Protein AF-A0A969TF65-F1 (afdb_monomer)

Sequence (866 aa):
MRIWLYRGQVLVYLSVLMLLLAHCGSFASAPATPTPDMQVTFVTPTPAAEQPTTGPTSTIPVLQPAHTPTPSAADEAPAPPERLQPTGDIVVDSNLRSQPDIETETVIGQVCNGNRVVLLAQKDDWYYVELIDQPASCSDTMLNVGQQGWLASSVLSIPFATAPLARVNPAAGTFPGYITHGGNMRTAPKIAPETVINQVCPGDQMNMLEVQQVDDTLWHRVQVTALAADCVANRVTSGTEGWVSDFLVAPAIALVEPMPDAEARPSETPAPQIATGTAPIVPVDPNDSAFGLNTHLISRYPDKDSLDIPVDMVAQTSTRWVREDLQWQRIEKRPGEYDWTFPDRTIDLLVQEDINIVVVLTPSVGWATPYPDDGSNKISFYPPDPERFATFATQAVLRYKDRVHHWEIWNEPENPLFWQPEPDAAAYTELLKTTYQAIKAADPDARVLLAGMVPFGLGFLREVAEHGGWDSFDILSLHPFVDPFAPEESQIGSHGVGEVKVLTNQYGDKPIWVTEYGWSSGPGNRNLGIPAGIENQARYLVRAAVLMRMAGAERVFWYSIKDTEQFEGQPFNTYGLIDFGAGMRDYSQPKPAYQAFTTMNEQLRGTTVIGLQEVGERQIAYDFFDTAATWKEVNPANGSLTLSSAHTYSGDRSAALSYYFPSTQGGYTGFLPWSAVTLPGNPSRIGMWVYGDGSGHVLMLQMVDAEGEKLQFRLGVIQAGGWQFLSTPITGLVEPGNQISGPGSGNRQVDFPVSIIALILGDQSYGRNPQGTIYLDALTVIDGPETYLARFGKPGAGDLVVDVIWATQPARLSLPTVSSEALLVDWQGEEQTITVSDGQLVLDIGPSPVYVHHLPASAEATVTAL

Foldseek 3Di:
DDDDDDDDDDDDDDDDDDDPDDDDDDDDDDDDDDDDDDDDDDDDDDDDDDDDDDDDDDDDDDDDDDDDDDDDDDDDDDDDDDDDAFKWFFQAKAFFFADPDDDPVGGPWIDHGGFMWGFDDDDDQKTWIFGQDDDPVDPDTPDDHRDIGIDGVVRIGGPDDDDDDDDDDDDQDKFKKWWQAKDFFFADPDPDPVTGPWIAHGGFIWIFGDWDDDPPWIKTWIAGQGHDDDDDPGHDDHRDTGIDTPNTMDTDDDDDDDDDDDDDDDDDDDDDDDDPDDDDPDQQDLLAFLEAFAAQCLPFFDDLVVLVVSLVLRLLLSHQEYEYEPACLVACLDVPRGDCPRVVSNLVSCVVSNHAYAYEYDDDAQCFAPDPPGDRSDHDLEQGDLLSSLVVLLVVCLVDVVRYQHYEYFAALCDCVNYPPHRDLLSLLSSLQSNLVSNCVSPVRRFYEYHAHALPACVSVVSSVVSPSPVSGQAYEYAPEPAPFALQQCVCLFRGLVLVVLVCLVRNHHQYEHNEYFFAQAAEDPRSRDGNHLVVRLLRSLVNQLSNVQSPRSHYYYPHQEFADDDDLDTHNRRHQAYQPVHSPDRPGGGLSSLLSSVSSVQCRSWAFPHWDDEFDKDQLDFPPDDDFAWDKDPVVFWDWDWDQPDADDPRTWIKIKGFAQALVWDKMKIFTPDWRWGPDDFFKWWWWKAAQQQQWWKKWWKAAPQWWIFIDTQHTGHHGDIDIRMGTQQGAGDPVRRDDTRGPSRSHHHPRMTIGMIMIIDPNSNVSRIDIMTIGRGMGGHDFAKIWTWIHRPPPPQKIKIKIATQAWFKKWFQAPDQWKWKAWSSGDIDIFGDDPRIGIDTHYSGIIIIIGRGDDSPDHIYTD

Structure (mmCIF, N/CA/C/O backbone):
data_AF-A0A969TF65-F1
#
_entry.id   AF-A0A969TF65-F1
#
loop_
_atom_site.group_PDB
_atom_site.id
_atom_site.type_symbol
_atom_site.label_atom_id
_atom_site.label_alt_id
_atom_site.label_comp_id
_atom_site.label_asym_id
_atom_site.label_entity_id
_atom_site.label_seq_id
_atom_site.pdbx_PDB_ins_code
_atom_site.Cartn_x
_atom_site.Cartn_y
_atom_site.Cartn_z
_atom_site.occupancy
_atom_site.B_iso_or_equiv
_atom_site.auth_seq_id
_atom_site.auth_comp_id
_atom_site.auth_asym_id
_atom_site.auth_atom_id
_atom_site.pdbx_PDB_model_num
ATOM 1 N N . MET A 1 1 ? 53.247 0.693 -23.353 1.00 29.95 1 MET A N 1
ATOM 2 C CA . MET A 1 1 ? 54.667 1.057 -23.594 1.00 29.95 1 MET A CA 1
ATOM 3 C C . MET A 1 1 ? 54.882 2.476 -23.076 1.00 29.95 1 MET A C 1
ATOM 5 O O . MET A 1 1 ? 54.075 3.304 -23.448 1.00 29.95 1 MET A O 1
ATOM 9 N N . ARG A 1 2 ? 55.881 2.700 -22.198 1.00 24.53 2 ARG A N 1
ATOM 10 C CA . ARG A 1 2 ? 56.418 3.980 -21.640 1.00 24.53 2 ARG A CA 1
ATOM 11 C C . ARG A 1 2 ? 55.483 5.219 -21.606 1.00 24.53 2 ARG A C 1
ATOM 13 O O . ARG A 1 2 ? 55.146 5.754 -22.647 1.00 24.53 2 ARG A O 1
ATOM 20 N N . ILE A 1 3 ? 55.027 5.668 -20.430 1.00 24.39 3 ILE A N 1
ATOM 21 C CA . ILE A 1 3 ? 55.750 6.520 -19.441 1.00 24.39 3 ILE A CA 1
ATOM 22 C C . ILE A 1 3 ? 55.965 7.971 -19.913 1.00 24.39 3 ILE A C 1
ATOM 24 O O . ILE A 1 3 ? 56.754 8.199 -20.824 1.00 24.39 3 ILE A O 1
ATOM 28 N N . TRP A 1 4 ? 55.408 8.919 -19.149 1.00 24.89 4 TRP A N 1
ATOM 29 C CA . TRP A 1 4 ? 56.146 10.053 -18.561 1.00 24.89 4 TRP A CA 1
ATOM 30 C C . TRP A 1 4 ? 55.677 10.273 -17.109 1.00 24.89 4 TRP A C 1
ATOM 32 O O . TRP A 1 4 ? 54.677 9.689 -16.695 1.00 24.89 4 TRP A O 1
ATOM 42 N N . LEU A 1 5 ? 56.464 10.990 -16.301 1.00 27.38 5 LEU A N 1
ATOM 43 C CA . LEU A 1 5 ? 56.371 10.998 -14.832 1.00 27.38 5 LEU A CA 1
ATOM 44 C C . LEU A 1 5 ? 56.951 12.299 -14.240 1.00 27.38 5 LEU A C 1
ATOM 46 O O . LEU A 1 5 ? 57.773 12.927 -14.901 1.00 27.38 5 LEU A O 1
ATOM 50 N N . TYR A 1 6 ? 56.594 12.565 -12.971 1.00 25.30 6 TYR A N 1
ATOM 51 C CA . TYR A 1 6 ? 57.224 13.359 -11.878 1.00 25.30 6 TYR A CA 1
ATOM 52 C C . TYR A 1 6 ? 56.192 14.306 -11.220 1.00 25.30 6 TYR A C 1
ATOM 54 O O . TYR A 1 6 ? 55.693 15.204 -11.879 1.00 25.30 6 TYR A O 1
ATOM 62 N N . ARG A 1 7 ? 55.661 13.996 -10.018 1.00 27.14 7 ARG A N 1
ATOM 63 C CA . ARG A 1 7 ? 56.248 14.059 -8.642 1.00 27.14 7 ARG A CA 1
ATOM 64 C C . ARG A 1 7 ? 56.340 15.501 -8.108 1.00 27.14 7 ARG A C 1
ATOM 66 O O . ARG A 1 7 ? 56.847 16.352 -8.821 1.00 27.14 7 ARG A O 1
ATOM 73 N N . GLY A 1 8 ? 55.975 15.810 -6.858 1.00 23.39 8 GLY A N 1
ATOM 74 C CA . GLY A 1 8 ? 55.453 15.002 -5.730 1.00 23.39 8 GLY A CA 1
ATOM 75 C C . GLY A 1 8 ? 54.809 15.932 -4.673 1.00 23.39 8 GLY A C 1
ATOM 76 O O . GLY A 1 8 ? 54.543 17.078 -5.003 1.00 23.39 8 GLY A O 1
ATOM 77 N N . GLN A 1 9 ? 54.545 15.555 -3.416 1.00 23.52 9 GLN A N 1
ATOM 78 C CA . GLN A 1 9 ? 54.852 14.334 -2.651 1.00 23.52 9 GLN A CA 1
ATOM 79 C C . GLN A 1 9 ? 53.700 14.018 -1.669 1.00 23.52 9 GLN A C 1
ATOM 81 O O . GLN A 1 9 ? 53.052 14.936 -1.181 1.00 23.52 9 GLN A O 1
ATOM 86 N N . VAL A 1 10 ? 53.515 12.743 -1.304 1.00 22.27 10 VAL A N 1
ATOM 87 C CA . VAL A 1 10 ? 52.668 12.294 -0.178 1.00 22.27 10 VAL A CA 1
ATOM 88 C C . VAL A 1 10 ? 53.384 11.153 0.551 1.00 22.27 10 VAL A C 1
ATOM 90 O O . VAL A 1 10 ? 54.035 10.349 -0.116 1.00 22.27 10 VAL A O 1
ATOM 93 N N . LEU A 1 11 ? 53.270 11.128 1.887 1.00 23.50 11 LEU A N 1
ATOM 94 C CA . LEU A 1 11 ? 53.305 10.003 2.854 1.00 23.50 11 LEU A CA 1
ATOM 95 C C . LEU A 1 11 ? 53.660 10.620 4.228 1.00 23.50 11 LEU A C 1
ATOM 97 O O . LEU A 1 11 ? 54.756 11.143 4.399 1.00 23.50 11 LEU A O 1
ATOM 101 N N . VAL A 1 12 ? 52.696 10.828 5.132 1.00 24.70 12 VAL A N 1
ATOM 102 C CA . VAL A 1 12 ? 52.097 9.827 6.048 1.00 24.70 12 VAL A CA 1
ATOM 103 C C . VAL A 1 12 ? 53.088 9.330 7.103 1.00 24.70 12 VAL A C 1
ATOM 105 O O . VAL A 1 12 ? 54.089 8.700 6.777 1.00 24.70 12 VAL A O 1
ATOM 108 N N . TYR A 1 13 ? 52.724 9.520 8.373 1.00 21.14 13 TYR A N 1
ATOM 109 C CA . TYR A 1 13 ? 53.135 8.658 9.482 1.00 21.14 13 TYR A CA 1
ATOM 110 C C . TYR A 1 13 ? 51.934 8.374 10.392 1.00 21.14 13 TYR A C 1
ATOM 112 O O . TYR A 1 13 ? 50.943 9.101 10.371 1.00 21.14 13 TYR A O 1
ATOM 120 N N . LEU A 1 14 ? 52.010 7.272 11.135 1.00 23.02 14 LEU A N 1
ATOM 121 C CA . LEU A 1 14 ? 50.881 6.598 11.781 1.00 23.02 14 LEU A CA 1
ATOM 122 C C . LEU A 1 14 ? 51.160 6.387 13.282 1.00 23.02 14 LEU A C 1
ATOM 124 O O . LEU A 1 14 ? 52.318 6.287 13.679 1.00 23.02 14 LEU A O 1
ATOM 128 N N . SER A 1 15 ? 50.091 6.165 14.053 1.00 23.00 15 SER A N 1
ATOM 129 C CA . SER A 1 15 ? 50.066 5.587 15.414 1.00 23.00 15 SER A CA 1
ATOM 130 C C . SER A 1 15 ? 50.359 6.499 16.619 1.00 23.00 15 SER A C 1
ATOM 132 O O . SER A 1 15 ? 51.499 6.804 16.946 1.00 23.00 15 SER A O 1
ATOM 134 N N . VAL A 1 16 ? 49.275 6.816 17.339 1.00 22.73 16 VAL A N 1
ATOM 135 C CA . VAL A 1 16 ? 49.063 6.583 18.787 1.00 22.73 16 VAL A CA 1
ATOM 136 C C . VAL A 1 16 ? 50.282 6.638 19.726 1.00 22.73 16 VAL A C 1
ATOM 138 O O . VAL A 1 16 ? 51.120 5.739 19.726 1.00 22.73 16 VAL A O 1
ATOM 141 N N . LEU A 1 17 ? 50.228 7.553 20.705 1.00 21.22 17 LEU A N 1
ATOM 142 C CA . LEU A 1 17 ? 50.804 7.311 22.033 1.00 21.22 17 LEU A CA 1
ATOM 143 C C . LEU A 1 17 ? 49.983 7.994 23.146 1.00 21.22 17 LEU A C 1
ATOM 145 O O . LEU A 1 17 ? 50.039 9.210 23.317 1.00 21.22 17 LEU A O 1
ATOM 149 N N . MET A 1 18 ? 49.267 7.207 23.954 1.00 23.72 18 MET A N 1
ATOM 150 C CA . MET A 1 18 ? 48.915 7.626 25.316 1.00 23.72 18 MET A CA 1
ATOM 151 C C . MET A 1 18 ? 50.144 7.463 26.214 1.00 23.72 18 MET A C 1
ATOM 153 O O . MET A 1 18 ? 50.711 6.373 26.236 1.00 23.72 18 MET A O 1
ATOM 157 N N . LEU A 1 19 ? 50.488 8.489 27.003 1.00 25.45 19 LEU A N 1
ATOM 158 C CA . LEU A 1 19 ? 50.647 8.391 28.468 1.00 25.45 19 LEU A CA 1
ATOM 159 C C . LEU A 1 19 ? 51.201 9.692 29.073 1.00 25.45 19 LEU A C 1
ATOM 161 O O . LEU A 1 19 ? 52.396 9.975 29.011 1.00 25.45 19 LEU A O 1
ATOM 165 N N . LEU A 1 20 ? 50.331 10.430 29.764 1.00 25.34 20 LEU A N 1
ATOM 166 C CA . LEU A 1 20 ? 50.734 11.297 30.869 1.00 25.34 20 LEU A CA 1
ATOM 167 C C . LEU A 1 20 ? 50.585 10.506 32.171 1.00 25.34 20 LEU A C 1
ATOM 169 O O . LEU A 1 20 ? 49.464 10.276 32.609 1.00 25.34 20 LEU A O 1
ATOM 173 N N . LEU A 1 21 ? 51.703 10.115 32.784 1.00 26.02 21 LEU A N 1
ATOM 174 C CA . LEU A 1 21 ? 51.884 9.974 34.237 1.00 26.02 21 LEU A CA 1
ATOM 175 C C . LEU A 1 21 ? 53.364 9.678 34.519 1.00 26.02 21 LEU A C 1
ATOM 177 O O . LEU A 1 21 ? 54.018 8.989 33.740 1.00 26.02 21 LEU A O 1
ATOM 181 N N . ALA A 1 22 ? 53.916 10.224 35.606 1.00 29.34 22 ALA A N 1
ATOM 182 C CA . ALA A 1 22 ? 55.357 10.187 35.852 1.00 29.34 22 ALA A CA 1
ATOM 183 C C . ALA A 1 22 ? 55.708 10.002 37.336 1.00 29.34 22 ALA A C 1
ATOM 185 O O . ALA A 1 22 ? 55.146 10.678 38.193 1.00 29.34 22 ALA A O 1
ATOM 186 N N . HIS A 1 23 ? 56.742 9.185 37.584 1.00 29.69 23 HIS A N 1
ATOM 187 C CA . HIS A 1 23 ? 57.350 8.865 38.889 1.00 29.69 23 HIS A CA 1
ATOM 188 C C . HIS A 1 23 ? 56.455 8.029 39.839 1.00 29.69 23 HIS A C 1
ATOM 190 O O . HIS A 1 23 ? 55.236 8.082 39.772 1.00 29.69 23 HIS A O 1
ATOM 196 N N . CYS A 1 24 ? 56.997 7.191 40.735 1.00 26.53 24 CYS A N 1
ATOM 197 C CA . CYS A 1 24 ? 58.392 7.037 41.180 1.00 26.53 24 CYS A CA 1
ATOM 198 C C . CYS A 1 24 ? 58.702 5.573 41.585 1.00 26.53 24 CYS A C 1
ATOM 200 O O . CYS A 1 24 ? 57.793 4.899 42.061 1.00 26.53 24 CYS A O 1
ATOM 202 N N . GLY A 1 25 ? 59.959 5.092 41.495 1.00 26.47 25 GLY A N 1
ATOM 203 C CA . GLY A 1 25 ? 60.322 3.803 42.131 1.00 26.47 25 GLY A CA 1
ATOM 204 C C . GLY A 1 25 ? 61.560 3.012 41.653 1.00 26.47 25 GLY A C 1
ATOM 205 O O . GLY A 1 25 ? 61.406 1.939 41.092 1.00 26.47 25 GLY A O 1
ATOM 206 N N . SER A 1 26 ? 62.767 3.453 42.028 1.00 30.11 26 SER A N 1
ATOM 207 C CA . SER A 1 26 ? 63.846 2.586 42.571 1.00 30.11 26 SER A CA 1
ATOM 208 C C . SER A 1 26 ? 64.569 1.468 41.760 1.00 30.11 26 SER A C 1
ATOM 210 O O . SER A 1 26 ? 64.158 0.316 41.753 1.00 30.11 26 SER A O 1
ATOM 212 N N . PHE A 1 27 ? 65.827 1.793 41.401 1.00 28.83 27 PHE A N 1
ATOM 213 C CA . PHE A 1 27 ? 67.082 1.025 41.637 1.00 28.83 27 PHE A CA 1
ATOM 214 C C . PHE A 1 27 ? 67.565 -0.177 40.771 1.00 28.83 27 PHE A C 1
ATOM 216 O O . PHE A 1 27 ? 66.954 -1.234 40.734 1.00 28.83 27 PHE A O 1
ATOM 223 N N . ALA A 1 28 ? 68.836 -0.029 40.330 1.00 28.58 28 ALA A N 1
ATOM 224 C CA . ALA A 1 28 ? 69.880 -1.044 40.033 1.00 28.58 28 ALA A CA 1
ATOM 225 C C . ALA A 1 28 ? 69.698 -2.000 38.819 1.00 28.58 28 ALA A C 1
ATOM 227 O O . ALA A 1 28 ? 68.604 -2.463 38.543 1.00 28.58 28 ALA A O 1
ATOM 228 N N . SER A 1 29 ? 70.741 -2.388 38.060 1.00 26.88 29 SER A N 1
ATOM 229 C CA . SER A 1 29 ? 72.148 -1.920 37.960 1.00 26.88 29 SER A CA 1
ATOM 230 C C . SER A 1 29 ? 72.785 -2.334 36.609 1.00 26.88 29 SER A C 1
ATOM 232 O O . SER A 1 29 ? 72.356 -3.308 36.002 1.00 26.88 29 SER A O 1
ATOM 234 N N . ALA A 1 30 ? 73.812 -1.606 36.149 1.00 28.06 30 ALA A N 1
ATOM 235 C CA . ALA A 1 30 ? 74.540 -1.801 34.871 1.00 28.06 30 ALA A CA 1
ATOM 236 C C . ALA A 1 30 ? 75.718 -2.824 34.997 1.00 28.06 30 ALA A C 1
ATOM 238 O O . ALA A 1 30 ? 75.804 -3.442 36.061 1.00 28.06 30 ALA A O 1
ATOM 239 N N . PRO A 1 31 ? 76.695 -2.974 34.051 1.00 55.34 31 PRO A N 1
ATOM 240 C CA . PRO A 1 31 ? 76.831 -2.466 32.661 1.00 55.34 31 PRO A CA 1
ATOM 241 C C . PRO A 1 31 ? 77.381 -3.488 31.608 1.00 55.34 31 PRO A C 1
ATOM 243 O O . PRO A 1 31 ? 77.890 -4.543 31.973 1.00 55.34 31 PRO A O 1
ATOM 246 N N . ALA A 1 32 ? 77.427 -3.116 30.312 1.00 27.06 32 ALA A N 1
ATOM 247 C CA . ALA A 1 32 ? 78.432 -3.604 29.334 1.00 27.06 32 ALA A CA 1
ATOM 248 C C . ALA A 1 32 ? 78.585 -2.671 28.099 1.00 27.06 32 ALA A C 1
ATOM 250 O O . ALA A 1 32 ? 77.635 -2.014 27.687 1.00 27.06 32 ALA A O 1
ATOM 251 N N . THR A 1 33 ? 79.792 -2.611 27.526 1.00 31.06 33 THR A N 1
ATOM 252 C CA . THR A 1 33 ? 80.335 -1.645 26.530 1.00 31.06 33 THR A CA 1
ATOM 253 C C . THR A 1 33 ? 80.867 -2.367 25.255 1.00 31.06 33 THR A C 1
ATOM 255 O O . THR A 1 33 ? 80.938 -3.595 25.299 1.00 31.06 33 THR A O 1
ATOM 258 N N . PRO A 1 34 ? 81.430 -1.713 24.197 1.00 48.16 34 PRO A N 1
ATOM 259 C CA . PRO A 1 34 ? 81.059 -0.475 23.456 1.00 48.16 34 PRO A CA 1
ATOM 260 C C . PRO A 1 34 ? 81.351 -0.513 21.901 1.00 48.16 34 PRO A C 1
ATOM 262 O O . PRO A 1 34 ? 81.764 -1.538 21.369 1.00 48.16 34 PRO A O 1
ATOM 265 N N . THR A 1 35 ? 81.311 0.662 21.222 1.00 30.78 35 THR A N 1
ATOM 266 C CA . THR A 1 35 ? 82.071 1.087 19.986 1.00 30.78 35 THR A CA 1
ATOM 267 C C . THR A 1 35 ? 81.754 0.487 18.584 1.00 30.78 35 THR A C 1
ATOM 269 O O . THR A 1 35 ? 81.329 -0.661 18.514 1.00 30.78 35 THR A O 1
ATOM 272 N N . PRO A 1 36 ? 82.107 1.162 17.449 1.00 45.66 36 PRO A N 1
ATOM 273 C CA . PRO A 1 36 ? 82.091 2.623 17.179 1.00 45.66 36 PRO A CA 1
ATOM 274 C C . PRO A 1 36 ? 81.663 3.071 15.738 1.00 45.66 36 PRO A C 1
ATOM 276 O O . PRO A 1 36 ? 81.602 2.278 14.807 1.00 45.66 36 PRO A O 1
ATOM 279 N N . ASP A 1 37 ? 81.460 4.390 15.589 1.00 28.14 37 ASP A N 1
ATOM 280 C CA . ASP A 1 37 ? 81.756 5.310 14.460 1.00 28.14 37 ASP A CA 1
ATOM 281 C C . ASP A 1 37 ? 81.576 4.942 12.965 1.00 28.14 37 ASP A C 1
ATOM 283 O O . ASP A 1 37 ? 82.286 4.103 12.416 1.00 28.14 37 ASP A O 1
ATOM 287 N N . MET A 1 38 ? 80.877 5.835 12.238 1.00 24.25 38 MET A N 1
ATOM 288 C CA . MET A 1 38 ? 81.542 6.667 11.209 1.00 24.25 38 MET A CA 1
ATOM 289 C C . MET A 1 38 ? 80.805 8.005 10.961 1.00 24.25 38 MET A C 1
ATOM 291 O O . MET A 1 38 ? 79.580 8.036 10.887 1.00 24.25 38 MET A O 1
ATOM 295 N N . GLN A 1 39 ? 81.546 9.110 10.795 1.00 25.81 39 GLN A N 1
ATOM 296 C CA . GLN A 1 39 ? 81.032 10.421 10.350 1.00 25.81 39 GLN A CA 1
ATOM 297 C C . GLN A 1 39 ? 81.507 10.750 8.927 1.00 25.81 39 GLN A C 1
ATOM 299 O O . GLN A 1 39 ? 82.653 10.452 8.592 1.00 25.81 39 GLN A O 1
ATOM 304 N N . VAL A 1 40 ? 80.696 11.487 8.155 1.00 25.22 40 VAL A N 1
ATOM 305 C CA . VAL A 1 40 ? 81.166 12.349 7.050 1.00 25.22 40 VAL A CA 1
ATOM 306 C C . VAL A 1 40 ? 80.346 13.649 7.032 1.00 25.22 40 VAL A C 1
ATOM 308 O O . VAL A 1 40 ? 79.119 13.617 7.089 1.00 25.22 40 VAL A O 1
ATOM 311 N N . THR A 1 41 ? 81.032 14.790 6.962 1.00 25.50 41 THR A N 1
ATOM 312 C CA . THR A 1 41 ? 80.476 16.162 6.914 1.00 25.50 41 THR A CA 1
ATOM 313 C C . THR A 1 41 ? 80.506 16.724 5.481 1.00 25.50 41 THR A C 1
ATOM 315 O O . THR A 1 41 ? 81.100 16.090 4.622 1.00 25.50 41 THR A O 1
ATOM 318 N N . PHE A 1 42 ? 79.906 17.903 5.234 1.00 24.42 42 PHE A N 1
ATOM 319 C CA . PHE A 1 42 ? 80.367 19.041 4.382 1.00 24.42 42 PHE A CA 1
ATOM 320 C C . PHE A 1 42 ? 79.147 19.957 4.085 1.00 24.42 42 PHE A C 1
ATOM 322 O O . PHE A 1 42 ? 78.114 19.464 3.654 1.00 24.42 42 PHE A O 1
ATOM 329 N N . VAL A 1 43 ? 79.088 21.216 4.551 1.00 23.09 43 VAL A N 1
ATOM 330 C CA . VAL A 1 43 ? 79.758 22.466 4.089 1.00 23.09 43 VAL A CA 1
ATOM 331 C C . VAL A 1 43 ? 79.039 23.168 2.918 1.00 23.09 43 VAL A C 1
ATOM 333 O O . VAL A 1 43 ? 78.745 22.564 1.894 1.00 23.09 43 VAL A O 1
ATOM 336 N N . THR A 1 44 ? 78.786 24.472 3.089 1.00 32.97 44 THR A N 1
ATOM 337 C CA . THR A 1 44 ? 78.089 25.394 2.168 1.00 32.97 44 THR A CA 1
ATOM 338 C C . THR A 1 44 ? 79.042 26.404 1.509 1.00 32.97 44 THR A C 1
ATOM 340 O O . THR A 1 44 ? 80.085 26.724 2.083 1.00 32.97 44 THR A O 1
ATOM 343 N N . PRO A 1 45 ? 78.669 26.960 0.337 1.00 30.89 45 PRO A N 1
ATOM 344 C CA . PRO A 1 45 ? 79.124 28.309 -0.028 1.00 30.89 45 PRO A CA 1
ATOM 345 C C . PRO A 1 45 ? 78.087 29.210 -0.749 1.00 30.89 45 PRO A C 1
ATOM 347 O O . PRO A 1 45 ? 77.294 28.769 -1.577 1.00 30.89 45 PRO A O 1
ATOM 350 N N . THR A 1 46 ? 78.185 30.513 -0.477 1.00 27.78 46 THR A N 1
ATOM 351 C CA . THR A 1 46 ? 77.701 31.685 -1.258 1.00 27.78 46 THR A CA 1
ATOM 352 C C . THR A 1 46 ? 78.915 32.342 -1.975 1.00 27.78 46 THR A C 1
ATOM 354 O O . THR A 1 46 ? 80.006 31.779 -1.847 1.00 27.78 46 THR A O 1
ATOM 357 N N . PRO A 1 47 ? 78.874 33.538 -2.632 1.00 51.88 47 PRO A N 1
ATOM 358 C CA . PRO A 1 47 ? 77.793 34.382 -3.205 1.00 51.88 47 PRO A CA 1
ATOM 359 C C . PRO A 1 47 ? 78.081 34.841 -4.677 1.00 51.88 47 PRO A C 1
ATOM 361 O O . PRO A 1 47 ? 79.097 34.451 -5.240 1.00 51.88 47 PRO A O 1
ATOM 364 N N . ALA A 1 48 ? 77.255 35.736 -5.265 1.00 26.17 48 ALA A N 1
ATOM 365 C CA . ALA A 1 48 ? 77.652 36.881 -6.140 1.00 26.17 48 ALA A CA 1
ATOM 366 C C . ALA A 1 48 ? 76.419 37.688 -6.646 1.00 26.17 48 ALA A C 1
ATOM 368 O O . ALA A 1 48 ? 75.301 37.183 -6.576 1.00 26.17 48 ALA A O 1
ATOM 369 N N . ALA A 1 49 ? 76.605 38.924 -7.149 1.00 26.17 49 ALA A N 1
ATOM 370 C CA . ALA A 1 49 ? 75.547 39.806 -7.690 1.00 26.17 49 ALA A CA 1
ATOM 371 C C . ALA A 1 49 ? 76.106 40.909 -8.628 1.00 26.17 49 ALA A C 1
ATOM 373 O O . ALA A 1 49 ? 77.285 41.221 -8.503 1.00 26.17 49 ALA A O 1
ATOM 374 N N . GLU A 1 50 ? 75.268 41.538 -9.480 1.00 26.48 50 GLU A N 1
ATOM 375 C CA . GLU A 1 50 ? 75.465 42.905 -10.039 1.00 26.48 50 GLU A CA 1
ATOM 376 C C . GLU A 1 50 ? 74.190 43.484 -10.735 1.00 26.48 50 GLU A C 1
ATOM 378 O O . GLU A 1 50 ? 73.185 42.786 -10.867 1.00 26.48 50 GLU A O 1
ATOM 383 N N . GLN A 1 51 ? 74.201 44.778 -11.114 1.00 24.88 51 GLN A N 1
ATOM 384 C CA . GLN A 1 51 ? 73.110 45.586 -11.741 1.00 24.88 51 GLN A CA 1
ATOM 385 C C . GLN A 1 51 ? 73.728 46.604 -12.769 1.00 24.88 51 GLN A C 1
ATOM 387 O O . GLN A 1 51 ? 74.860 46.324 -13.165 1.00 24.88 51 GLN A O 1
ATOM 392 N N . PRO A 1 52 ? 73.177 47.798 -13.179 1.00 51.84 52 PRO A N 1
ATOM 393 C CA . PRO A 1 52 ? 71.841 48.452 -13.065 1.00 51.84 52 PRO A CA 1
ATOM 394 C C . PRO A 1 52 ? 71.348 49.227 -14.342 1.00 51.84 52 PRO A C 1
ATOM 396 O O . PRO A 1 52 ? 71.869 49.033 -15.435 1.00 51.84 52 PRO A O 1
ATOM 399 N N . THR A 1 53 ? 70.409 50.186 -14.148 1.00 27.94 53 THR A N 1
ATOM 400 C CA . THR A 1 53 ? 69.931 51.326 -15.009 1.00 27.94 53 THR A CA 1
ATOM 401 C C . THR A 1 53 ? 68.677 51.098 -15.886 1.00 27.94 53 THR A C 1
ATOM 403 O O . THR A 1 53 ? 68.558 50.048 -16.499 1.00 27.94 53 THR A O 1
ATOM 406 N N . THR A 1 54 ? 67.674 52.001 -15.990 1.00 26.94 54 THR A N 1
ATOM 407 C CA . THR A 1 54 ? 67.369 53.328 -15.358 1.00 26.94 54 THR A CA 1
ATOM 408 C C . THR A 1 54 ? 65.841 53.600 -15.326 1.00 26.94 54 THR A C 1
ATOM 410 O O . THR A 1 54 ? 65.144 53.163 -16.235 1.00 26.94 54 THR A O 1
ATOM 413 N N . GLY A 1 55 ? 65.331 54.344 -14.323 1.00 22.39 55 GLY A N 1
ATOM 414 C CA . GLY A 1 55 ? 63.922 54.817 -14.206 1.00 22.39 55 GLY A CA 1
ATOM 415 C C . GLY A 1 55 ? 63.742 56.299 -14.608 1.00 22.39 55 GLY A C 1
ATOM 416 O O . GLY A 1 55 ? 64.467 56.720 -15.513 1.00 22.39 55 GLY A O 1
ATOM 417 N N . PRO A 1 56 ? 62.889 57.133 -13.945 1.00 43.25 56 PRO A N 1
ATOM 418 C CA . PRO A 1 56 ? 61.961 56.937 -12.798 1.00 43.25 56 PRO A CA 1
ATOM 419 C C . PRO A 1 56 ? 60.468 57.082 -13.256 1.00 43.25 56 PRO A C 1
ATOM 421 O O . PRO A 1 56 ? 60.225 56.782 -14.419 1.00 43.25 56 PRO A O 1
ATOM 424 N N . THR A 1 57 ? 59.380 57.437 -12.532 1.00 27.72 57 THR A N 1
ATOM 425 C CA . THR A 1 57 ? 58.986 57.950 -11.171 1.00 27.72 57 THR A CA 1
ATOM 426 C C . THR A 1 57 ? 57.474 57.544 -10.957 1.00 27.72 57 THR A C 1
ATOM 428 O O . THR A 1 57 ? 56.970 56.825 -11.811 1.00 27.72 57 THR A O 1
ATOM 431 N N . SER A 1 58 ? 56.602 57.880 -9.974 1.00 26.05 58 SER A N 1
ATOM 432 C CA . SER A 1 58 ? 56.552 58.713 -8.741 1.00 26.05 58 SER A CA 1
ATOM 433 C C . SER A 1 58 ? 55.368 58.264 -7.824 1.00 26.05 58 SER A C 1
ATOM 435 O O . SER A 1 58 ? 54.247 58.175 -8.304 1.00 26.05 58 SER A O 1
ATOM 437 N N . THR A 1 59 ? 55.591 57.867 -6.559 1.00 24.34 59 THR A N 1
ATOM 438 C CA . THR A 1 59 ? 55.258 58.556 -5.264 1.00 24.34 59 THR A CA 1
ATOM 439 C C . THR A 1 59 ? 53.878 58.319 -4.603 1.00 24.34 59 THR A C 1
ATOM 441 O O . THR A 1 59 ? 52.847 58.499 -5.237 1.00 24.34 59 THR A O 1
ATOM 444 N N . ILE A 1 60 ? 53.885 57.981 -3.294 1.00 27.34 60 ILE A N 1
ATOM 445 C CA . ILE A 1 60 ? 52.741 57.541 -2.447 1.00 27.34 60 ILE A CA 1
ATOM 446 C C . ILE A 1 60 ? 52.873 58.094 -1.000 1.00 27.34 60 ILE A C 1
ATOM 448 O O . ILE A 1 60 ? 53.957 57.984 -0.424 1.00 27.34 60 ILE A O 1
ATOM 452 N N . PRO A 1 61 ? 51.810 58.687 -0.413 1.00 37.59 61 PRO A N 1
ATOM 453 C CA . PRO A 1 61 ? 51.255 58.283 0.912 1.00 37.59 61 PRO A CA 1
ATOM 454 C C . PRO A 1 61 ? 49.772 57.830 0.796 1.00 37.59 61 PRO A C 1
ATOM 456 O O . PRO A 1 61 ? 49.178 58.051 -0.253 1.00 37.59 61 PRO A O 1
ATOM 459 N N . VAL A 1 62 ? 49.068 57.157 1.728 1.00 25.97 62 VAL A N 1
ATOM 460 C CA . VAL A 1 62 ? 49.192 56.814 3.178 1.00 25.97 62 VAL A CA 1
ATOM 461 C C . VAL A 1 62 ? 48.710 57.872 4.192 1.00 25.97 62 VAL A C 1
ATOM 463 O O . VAL A 1 62 ? 49.291 58.950 4.258 1.00 25.97 62 VAL A O 1
ATOM 466 N N . LEU A 1 63 ? 47.738 57.509 5.059 1.00 24.59 63 LEU A N 1
ATOM 467 C CA . LEU A 1 63 ? 47.565 58.056 6.427 1.00 24.59 63 LEU A CA 1
ATOM 468 C C . LEU A 1 63 ? 46.599 57.239 7.334 1.00 24.59 63 LEU A C 1
ATOM 470 O O . LEU A 1 63 ? 45.618 56.670 6.868 1.00 24.59 63 LEU A O 1
ATOM 474 N N . GLN A 1 64 ? 46.889 57.242 8.641 1.00 22.50 64 GLN A N 1
ATOM 475 C CA . GLN A 1 64 ? 46.121 56.774 9.822 1.00 22.50 64 GLN A CA 1
ATOM 476 C C . GLN A 1 64 ? 46.822 57.390 11.072 1.00 22.50 64 GLN A C 1
ATOM 478 O O . GLN A 1 64 ? 47.969 57.825 10.913 1.00 22.50 64 GLN A O 1
ATOM 483 N N . PRO A 1 65 ? 46.300 57.344 12.322 1.00 47.56 65 PRO A N 1
ATOM 484 C CA . PRO A 1 65 ? 44.918 57.271 12.837 1.00 47.56 65 PRO A CA 1
ATOM 485 C C . PRO A 1 65 ? 44.612 58.403 13.878 1.00 47.56 65 PRO A C 1
ATOM 487 O O . PRO A 1 65 ? 45.501 59.194 14.186 1.00 47.56 65 PRO A O 1
ATOM 490 N N . ALA A 1 66 ? 43.409 58.459 14.488 1.00 23.16 66 ALA A N 1
ATOM 491 C CA . ALA A 1 66 ? 43.136 59.096 15.808 1.00 23.16 66 ALA A CA 1
ATOM 492 C C . ALA A 1 66 ? 41.706 58.793 16.341 1.00 23.16 66 ALA A C 1
ATOM 494 O O . ALA A 1 66 ? 40.840 58.400 15.564 1.00 23.16 66 ALA A O 1
ATOM 495 N N . HIS A 1 67 ? 41.449 58.999 17.646 1.00 25.58 67 HIS A N 1
ATOM 496 C CA . HIS A 1 67 ? 40.184 58.667 18.342 1.00 25.58 67 HIS A CA 1
ATOM 497 C C . HIS A 1 67 ? 39.293 59.876 18.742 1.00 25.58 67 HIS A C 1
ATOM 499 O O . HIS A 1 67 ? 39.784 60.961 19.040 1.00 25.58 67 HIS A O 1
ATOM 505 N N . THR A 1 68 ? 37.981 59.594 18.799 1.00 28.19 68 THR A N 1
ATOM 506 C CA . THR A 1 68 ? 36.829 60.190 19.543 1.00 28.19 68 THR A CA 1
ATOM 507 C C . THR A 1 68 ? 37.084 61.233 20.656 1.00 28.19 68 THR A C 1
ATOM 509 O O . THR A 1 68 ? 38.002 61.044 21.456 1.00 28.19 68 THR A O 1
ATOM 512 N N . PRO A 1 69 ? 36.190 62.245 20.822 1.00 26.56 69 PRO A N 1
ATOM 513 C CA . PRO A 1 69 ? 35.019 62.062 21.715 1.00 26.56 69 PRO A CA 1
ATOM 514 C C . PRO A 1 69 ? 33.661 62.680 21.267 1.00 26.56 69 PRO A C 1
ATOM 516 O O . PRO A 1 69 ? 33.597 63.599 20.457 1.00 26.56 69 PRO A O 1
ATOM 519 N N . THR A 1 70 ? 32.579 62.164 21.865 1.00 26.14 70 THR A N 1
ATOM 520 C CA . THR A 1 70 ? 31.153 62.597 21.869 1.00 26.14 70 THR A CA 1
ATOM 521 C C . THR A 1 70 ? 30.860 63.666 22.961 1.00 26.14 70 THR A C 1
ATOM 523 O O . THR A 1 70 ? 31.795 63.982 23.703 1.00 26.14 70 THR A O 1
ATOM 526 N N . PRO A 1 71 ? 29.615 64.186 23.189 1.00 42.97 71 PRO A N 1
ATOM 527 C CA . PRO A 1 71 ? 28.334 64.084 22.446 1.00 42.97 71 PRO A CA 1
ATOM 528 C C . PRO A 1 71 ? 27.588 65.436 22.198 1.00 42.97 71 PRO A C 1
ATOM 530 O O . PRO A 1 71 ? 27.954 66.479 22.732 1.00 42.97 71 PRO A O 1
ATOM 533 N N . SER A 1 72 ? 26.448 65.385 21.490 1.00 25.48 72 SER A N 1
ATOM 534 C CA . SER A 1 72 ? 25.274 66.273 21.678 1.00 25.48 72 SER A CA 1
ATOM 535 C C . SER A 1 72 ? 23.994 65.516 21.266 1.00 25.48 72 SER A C 1
ATOM 537 O O . SER A 1 72 ? 24.103 64.543 20.522 1.00 25.48 72 SER A O 1
ATOM 539 N N . ALA A 1 73 ? 22.810 65.909 21.753 1.00 30.64 73 ALA A N 1
ATOM 540 C CA . ALA A 1 73 ? 21.553 65.144 21.629 1.00 30.64 73 ALA A CA 1
ATOM 541 C C . ALA A 1 73 ? 20.357 65.970 21.091 1.00 30.64 73 ALA A C 1
ATOM 543 O O . ALA A 1 73 ? 20.459 67.194 21.036 1.00 30.64 73 ALA A O 1
ATOM 544 N N . ALA A 1 74 ? 19.244 65.269 20.792 1.00 30.61 74 ALA A N 1
ATOM 545 C CA . ALA A 1 74 ? 17.972 65.719 20.179 1.00 30.61 74 ALA A CA 1
ATOM 546 C C . ALA A 1 74 ? 18.107 66.188 18.707 1.00 30.61 74 ALA A C 1
ATOM 548 O O . ALA A 1 74 ? 18.959 67.010 18.396 1.00 30.61 74 ALA A O 1
ATOM 549 N N . ASP A 1 75 ? 17.360 65.666 17.729 1.00 27.06 75 ASP A N 1
ATOM 550 C CA . ASP A 1 75 ? 15.945 65.248 17.745 1.00 27.06 75 ASP A CA 1
ATOM 551 C C . ASP A 1 75 ? 15.684 63.795 17.285 1.00 27.06 75 ASP A C 1
ATOM 553 O O . ASP A 1 75 ? 16.517 63.171 16.627 1.00 27.06 75 ASP A O 1
ATOM 557 N N . GLU A 1 76 ? 14.494 63.269 17.599 1.00 35.00 76 GLU A N 1
ATOM 558 C CA . GLU A 1 76 ? 14.001 61.974 17.104 1.00 35.00 76 GLU A CA 1
ATOM 559 C C . GLU A 1 76 ? 13.330 62.101 15.724 1.00 35.00 76 GLU A C 1
ATOM 561 O O . GLU A 1 76 ? 12.502 62.982 15.490 1.00 35.00 76 GLU A O 1
ATOM 566 N N . ALA A 1 77 ? 13.631 61.158 14.829 1.00 30.44 77 ALA A N 1
ATOM 567 C CA . ALA A 1 77 ? 12.891 60.912 13.592 1.00 30.44 77 ALA A CA 1
ATOM 568 C C . ALA A 1 77 ? 12.442 59.437 13.569 1.00 30.44 77 ALA A C 1
ATOM 570 O O . ALA A 1 77 ? 13.184 58.581 14.057 1.00 30.44 77 ALA A O 1
ATOM 571 N N . PRO A 1 78 ? 11.240 59.117 13.054 1.00 28.41 78 PRO A N 1
ATOM 572 C CA . PRO A 1 78 ? 10.654 57.786 13.197 1.00 28.41 78 PRO A CA 1
ATOM 573 C C . PRO A 1 78 ? 11.418 56.715 12.410 1.00 28.41 78 PRO A C 1
ATOM 575 O O . PRO A 1 78 ? 11.936 56.971 11.321 1.00 28.41 78 PRO A O 1
ATOM 578 N N . ALA A 1 79 ? 11.433 55.495 12.952 1.00 30.34 79 ALA A N 1
ATOM 579 C CA . ALA A 1 79 ? 11.991 54.329 12.277 1.00 30.34 79 ALA A CA 1
ATOM 580 C C . ALA A 1 79 ? 11.241 54.026 10.958 1.00 30.34 79 ALA A C 1
ATOM 582 O O . ALA A 1 79 ? 10.022 54.222 10.887 1.00 30.34 79 ALA A O 1
ATOM 583 N N . PRO A 1 80 ? 11.937 53.543 9.911 1.00 30.34 80 PRO A N 1
ATOM 584 C CA . PRO A 1 80 ? 11.286 53.093 8.685 1.00 30.34 80 PRO A CA 1
ATOM 585 C C . PRO A 1 80 ? 10.431 51.839 8.948 1.00 30.34 80 PRO A C 1
ATOM 587 O O . PRO A 1 80 ? 10.765 51.052 9.834 1.00 30.34 80 PRO A O 1
ATOM 590 N N . PRO A 1 81 ? 9.346 51.619 8.183 1.00 28.48 81 PRO A N 1
ATOM 591 C CA . PRO A 1 81 ? 8.501 50.443 8.348 1.00 28.48 81 PRO A CA 1
ATOM 592 C C . PRO A 1 81 ? 9.250 49.158 7.981 1.00 28.48 81 PRO A C 1
ATOM 594 O O . PRO A 1 81 ? 9.892 49.065 6.931 1.00 28.48 81 PRO A O 1
ATOM 597 N N . GLU A 1 82 ? 9.116 48.166 8.853 1.00 32.41 82 GLU A N 1
ATOM 598 C CA . GLU A 1 82 ? 9.707 46.838 8.730 1.00 32.41 82 GLU A CA 1
ATOM 599 C C . GLU A 1 82 ? 9.158 46.096 7.498 1.00 32.41 82 GLU A C 1
ATOM 601 O O . GLU A 1 82 ? 7.970 46.187 7.174 1.00 32.41 82 GLU A O 1
ATOM 606 N N . ARG A 1 83 ? 10.020 45.366 6.779 1.00 31.81 83 ARG A N 1
ATOM 607 C CA . ARG A 1 83 ? 9.610 44.536 5.638 1.00 31.81 83 ARG A CA 1
ATOM 608 C C . ARG A 1 83 ? 9.573 43.075 6.052 1.00 31.81 83 ARG A C 1
ATOM 610 O O . ARG A 1 83 ? 10.621 42.477 6.268 1.00 31.81 83 ARG A O 1
ATOM 617 N N . LEU A 1 84 ? 8.385 42.479 6.032 1.00 38.25 84 LEU A N 1
ATOM 618 C CA . LEU A 1 84 ? 8.254 41.026 6.001 1.00 38.25 84 LEU A CA 1
ATOM 619 C C . LEU A 1 84 ? 8.709 40.521 4.623 1.00 38.25 84 LEU A C 1
ATOM 621 O O . LEU A 1 84 ? 7.974 40.590 3.638 1.00 38.25 84 LEU A O 1
ATOM 625 N N . GLN A 1 85 ? 9.958 40.070 4.556 1.00 47.81 85 GLN A N 1
ATOM 626 C CA . GLN A 1 85 ? 10.462 39.193 3.500 1.00 47.81 85 GLN A CA 1
ATOM 627 C C . GLN A 1 85 ? 10.308 37.732 3.961 1.00 47.81 85 GLN A C 1
ATOM 629 O O . GLN A 1 85 ? 10.284 37.492 5.171 1.00 47.81 85 GLN A O 1
ATOM 634 N N . PRO A 1 86 ? 10.172 36.755 3.043 1.00 59.16 86 PRO A N 1
ATOM 635 C CA . PRO A 1 86 ? 10.017 35.353 3.423 1.00 59.16 86 PRO A CA 1
ATOM 636 C C . PRO A 1 86 ? 11.214 34.887 4.260 1.00 59.16 86 PRO A C 1
ATOM 638 O O . PRO A 1 86 ? 12.366 35.074 3.862 1.00 59.16 86 PRO A O 1
ATOM 641 N N . THR A 1 87 ? 10.929 34.308 5.427 1.00 71.19 87 THR A N 1
ATOM 642 C CA . THR A 1 87 ? 11.946 33.748 6.323 1.00 71.19 87 THR A CA 1
ATOM 643 C C . THR A 1 87 ? 12.043 32.240 6.154 1.00 71.19 87 THR A C 1
ATOM 645 O O . THR A 1 87 ? 11.041 31.572 5.903 1.00 71.19 87 THR A O 1
ATOM 648 N N . GLY A 1 88 ? 13.261 31.724 6.282 1.00 73.62 88 GLY A N 1
ATOM 649 C CA . GLY A 1 88 ? 13.555 30.300 6.367 1.00 73.62 88 GLY A CA 1
ATOM 650 C C . GLY A 1 88 ? 14.383 30.012 7.614 1.00 73.62 88 GLY A C 1
ATOM 651 O O . GLY A 1 88 ? 15.059 30.898 8.141 1.00 73.62 88 GLY A O 1
ATOM 652 N N . ASP A 1 89 ? 14.335 28.772 8.073 1.00 83.81 89 ASP A N 1
ATOM 653 C CA . ASP A 1 89 ? 15.029 28.313 9.272 1.00 83.81 89 ASP A CA 1
ATOM 654 C C . ASP A 1 89 ? 16.098 27.293 8.875 1.00 83.81 89 ASP A C 1
ATOM 656 O O . ASP A 1 89 ? 15.823 26.340 8.145 1.00 83.81 89 ASP A O 1
ATOM 660 N N . ILE A 1 90 ? 17.343 27.510 9.301 1.00 79.00 90 ILE A N 1
ATOM 661 C CA . ILE A 1 90 ? 18.462 26.625 8.964 1.00 79.00 90 ILE A CA 1
ATOM 662 C C . ILE A 1 90 ? 18.359 25.369 9.821 1.00 79.00 90 ILE A C 1
ATOM 664 O O . ILE A 1 90 ? 18.363 25.455 11.046 1.00 79.00 90 ILE A O 1
ATOM 668 N N . VAL A 1 91 ? 18.272 24.205 9.178 1.00 72.38 91 VAL A N 1
ATOM 669 C CA . VAL A 1 91 ? 18.005 22.913 9.844 1.00 72.38 91 VAL A CA 1
ATOM 670 C C . VAL A 1 91 ? 19.249 22.047 10.053 1.00 72.38 91 VAL A C 1
ATOM 672 O O . VAL A 1 91 ? 19.194 21.045 10.761 1.00 72.38 91 VAL A O 1
ATOM 675 N N . VAL A 1 92 ? 20.380 22.425 9.45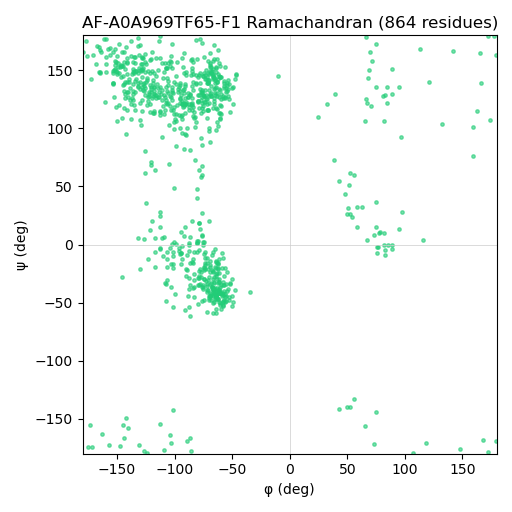1 1.00 66.31 92 VAL A N 1
ATOM 676 C CA . VAL A 1 92 ? 21.660 21.703 9.505 1.00 66.31 92 VAL A CA 1
ATOM 677 C C . VAL A 1 92 ? 22.814 22.708 9.526 1.00 66.31 92 VAL A C 1
ATOM 679 O O . VAL A 1 92 ? 22.812 23.671 8.758 1.00 66.31 92 VAL A O 1
ATOM 682 N N . ASP A 1 93 ? 23.813 22.460 10.377 1.00 78.94 93 ASP A N 1
ATOM 683 C CA . ASP A 1 93 ? 25.062 23.229 10.427 1.00 78.94 93 ASP A CA 1
ATOM 684 C C . ASP A 1 93 ? 25.754 23.225 9.053 1.00 78.94 93 ASP A C 1
ATOM 686 O O . ASP A 1 93 ? 25.996 22.169 8.465 1.00 78.94 93 ASP A O 1
ATOM 690 N N . SER A 1 94 ? 26.066 24.406 8.517 1.00 79.88 94 SER A N 1
ATOM 691 C CA . SER A 1 94 ? 26.486 24.556 7.121 1.00 79.88 94 SER A CA 1
ATOM 692 C C . SER A 1 94 ? 27.404 25.759 6.892 1.00 79.88 94 SER A C 1
ATOM 694 O O . SER A 1 94 ? 27.571 26.635 7.739 1.00 79.88 94 SER A O 1
ATOM 696 N N . ASN A 1 95 ? 28.014 25.816 5.712 1.00 85.56 95 ASN A N 1
ATOM 697 C CA . ASN A 1 95 ? 28.880 26.912 5.295 1.00 85.56 95 ASN A CA 1
ATOM 698 C C . ASN A 1 95 ? 28.059 27.991 4.574 1.00 85.56 95 ASN A C 1
ATOM 700 O O . ASN A 1 95 ? 27.494 27.719 3.516 1.00 85.56 95 ASN A O 1
ATOM 704 N N . LEU A 1 96 ? 28.067 29.224 5.090 1.00 85.88 96 LEU A N 1
ATOM 705 C CA . LEU A 1 96 ? 27.571 30.399 4.367 1.00 85.88 96 LEU A CA 1
ATOM 706 C C . LEU A 1 96 ? 28.625 30.843 3.348 1.00 85.88 96 LEU A C 1
ATOM 708 O O . LEU A 1 96 ? 29.815 30.918 3.676 1.00 85.88 96 LEU A O 1
ATOM 712 N N . ARG A 1 97 ? 28.209 31.134 2.112 1.00 90.19 97 ARG A N 1
ATOM 713 C CA . ARG A 1 97 ? 29.133 31.324 0.980 1.00 90.19 97 ARG A CA 1
ATOM 714 C C . ARG A 1 97 ? 28.982 32.660 0.263 1.00 90.19 97 ARG A C 1
ATOM 716 O O . ARG A 1 97 ? 27.928 33.284 0.260 1.00 90.19 97 ARG A O 1
ATOM 723 N N . SER A 1 98 ? 30.054 33.090 -0.389 1.00 87.25 98 SER A N 1
ATOM 724 C CA . SER A 1 98 ? 30.074 34.271 -1.262 1.00 87.25 98 SER A CA 1
ATOM 725 C C . SER A 1 98 ? 29.446 34.015 -2.636 1.00 87.25 98 SER A C 1
ATOM 727 O O . SER A 1 98 ? 28.969 34.958 -3.266 1.00 87.25 98 SER A O 1
ATOM 729 N N . GLN A 1 99 ? 29.409 32.757 -3.087 1.00 83.56 99 GLN A N 1
ATOM 730 C CA . GLN A 1 99 ? 28.837 32.314 -4.363 1.00 83.56 99 GLN A CA 1
ATOM 731 C C . GLN A 1 99 ? 28.106 30.961 -4.190 1.00 83.56 99 GLN A C 1
ATOM 733 O O . GLN A 1 99 ? 28.406 30.239 -3.234 1.00 83.56 99 GLN A O 1
ATOM 738 N N . PRO A 1 100 ? 27.129 30.627 -5.058 1.00 80.94 100 PRO A N 1
ATOM 739 C CA . PRO A 1 100 ? 26.357 29.385 -4.990 1.00 80.94 100 PRO A CA 1
ATOM 740 C C . PRO A 1 100 ? 27.125 28.217 -5.631 1.00 80.94 100 PRO A C 1
ATOM 742 O O . PRO A 1 100 ? 26.820 27.776 -6.739 1.00 80.94 100 PRO A O 1
ATOM 745 N N . ASP A 1 101 ? 28.160 27.750 -4.939 1.00 75.38 101 ASP A N 1
ATOM 746 C CA . ASP A 1 101 ? 28.992 26.607 -5.317 1.00 75.38 101 ASP A CA 1
ATOM 747 C C . ASP A 1 101 ? 29.518 25.871 -4.073 1.00 75.38 101 ASP A C 1
ATOM 749 O O . ASP A 1 101 ? 29.326 26.310 -2.940 1.00 75.38 101 ASP A O 1
ATOM 753 N N . ILE A 1 102 ? 30.167 24.720 -4.263 1.00 67.94 102 ILE A N 1
ATOM 754 C CA . ILE A 1 102 ? 30.662 23.884 -3.157 1.00 67.94 102 ILE A CA 1
ATOM 755 C C . ILE A 1 102 ? 32.141 24.114 -2.804 1.00 67.94 102 ILE A C 1
ATOM 757 O O . ILE A 1 102 ? 32.601 23.587 -1.787 1.00 67.94 102 ILE A O 1
ATOM 761 N N . GLU A 1 103 ? 32.875 24.928 -3.567 1.00 72.94 103 GLU A N 1
ATOM 762 C CA . GLU A 1 103 ? 34.337 25.049 -3.472 1.00 72.94 103 GLU A CA 1
ATOM 763 C C . GLU A 1 103 ? 34.791 25.615 -2.121 1.00 72.94 103 GLU A C 1
ATOM 765 O O . GLU A 1 103 ? 34.172 26.520 -1.565 1.00 72.94 103 GLU A O 1
ATOM 770 N N . THR A 1 104 ? 35.888 25.117 -1.549 1.00 65.25 104 THR A N 1
ATOM 771 C CA . THR A 1 104 ? 36.322 25.560 -0.205 1.00 65.25 104 THR A CA 1
ATOM 772 C C . THR A 1 104 ? 36.718 27.038 -0.149 1.00 65.25 104 THR A C 1
ATOM 774 O O . THR A 1 104 ? 36.678 27.639 0.923 1.00 65.25 104 THR A O 1
ATOM 777 N N . GLU A 1 105 ? 37.038 27.642 -1.295 1.00 73.31 105 GLU A N 1
ATOM 778 C CA . GLU A 1 105 ? 37.430 29.049 -1.428 1.00 73.31 105 GLU A CA 1
ATOM 779 C C . GLU A 1 105 ? 36.259 30.039 -1.283 1.00 73.31 105 GLU A C 1
ATOM 781 O O . GLU A 1 105 ? 36.494 31.220 -1.031 1.00 73.31 105 GLU A O 1
ATOM 786 N N . THR A 1 106 ? 35.001 29.594 -1.415 1.00 80.06 106 THR A N 1
ATOM 787 C CA . THR A 1 106 ? 33.832 30.497 -1.394 1.00 80.06 106 THR A CA 1
ATOM 788 C C . THR A 1 106 ? 33.172 30.642 -0.026 1.00 80.06 106 THR A C 1
ATOM 790 O O . THR A 1 106 ? 32.320 31.520 0.138 1.00 80.06 106 THR A O 1
ATOM 793 N N . VAL A 1 107 ? 33.585 29.851 0.968 1.00 83.12 107 VAL A N 1
ATOM 794 C CA . VAL A 1 107 ? 33.082 29.897 2.351 1.00 83.12 107 VAL A CA 1
ATOM 795 C C . VAL A 1 107 ? 33.463 31.218 3.030 1.00 83.12 107 VAL A C 1
ATOM 797 O O . VAL A 1 107 ? 34.641 31.529 3.186 1.00 83.12 107 VAL A O 1
ATOM 800 N N . ILE A 1 108 ? 32.460 31.980 3.477 1.00 83.62 108 ILE A N 1
ATOM 801 C CA . ILE A 1 108 ? 32.630 33.249 4.214 1.00 83.62 108 ILE A CA 1
ATOM 802 C C . ILE A 1 108 ? 32.298 33.134 5.708 1.00 83.62 108 ILE A C 1
ATOM 804 O O . ILE A 1 108 ? 32.541 34.073 6.465 1.00 83.62 108 ILE A O 1
ATOM 808 N N . GLY A 1 109 ? 31.781 31.985 6.143 1.00 80.94 109 GLY A N 1
ATOM 809 C CA . GLY A 1 109 ? 31.617 31.612 7.546 1.00 80.94 109 GLY A CA 1
ATOM 810 C C . GLY A 1 109 ? 30.732 30.378 7.694 1.00 80.94 109 GLY A C 1
ATOM 811 O O . GLY A 1 109 ? 30.429 29.706 6.707 1.00 80.94 109 GLY A O 1
ATOM 812 N N . GLN A 1 110 ? 30.314 30.078 8.923 1.00 80.12 110 GLN A N 1
ATOM 813 C CA . GLN A 1 110 ? 29.479 28.915 9.229 1.00 80.12 110 GLN A CA 1
ATOM 814 C C . GLN A 1 110 ? 28.220 29.333 9.983 1.00 80.12 110 GLN A C 1
ATOM 816 O O . GLN A 1 110 ? 28.293 30.133 10.915 1.00 80.12 110 GLN A O 1
ATOM 821 N N . VAL A 1 111 ? 27.090 28.785 9.548 1.00 80.06 111 VAL A N 1
ATOM 822 C CA . VAL A 1 111 ? 25.773 28.877 10.182 1.00 80.06 111 VAL A CA 1
ATOM 823 C C . VAL A 1 111 ? 25.459 27.565 10.894 1.00 80.06 111 VAL A C 1
ATOM 825 O O . VAL A 1 111 ? 25.957 26.510 10.502 1.00 80.06 111 VAL A O 1
ATOM 828 N N . CYS A 1 112 ? 24.624 27.631 11.923 1.00 79.81 112 CYS A N 1
ATOM 829 C CA . CYS A 1 112 ? 24.207 26.482 12.720 1.00 79.81 112 CYS A CA 1
ATOM 830 C C . CYS A 1 112 ? 22.700 26.213 12.599 1.00 79.81 112 CYS A C 1
ATOM 832 O O . CYS A 1 112 ? 21.916 27.101 12.249 1.00 79.81 112 CYS A O 1
ATOM 834 N N . ASN A 1 113 ? 22.293 24.996 12.948 1.00 80.56 113 ASN A N 1
ATOM 835 C CA . ASN A 1 113 ? 20.897 24.613 13.115 1.00 80.56 113 ASN A CA 1
ATOM 836 C C . ASN A 1 113 ? 20.183 25.559 14.107 1.00 80.56 113 ASN A C 1
ATOM 838 O O . ASN A 1 113 ? 20.698 25.867 15.185 1.00 80.56 113 ASN A O 1
ATOM 842 N N . GLY A 1 114 ? 19.007 26.052 13.721 1.00 74.38 114 GLY A N 1
ATOM 843 C CA . GLY A 1 114 ? 18.234 27.061 14.444 1.00 74.38 114 GLY A CA 1
ATOM 844 C C . GLY A 1 114 ? 18.615 28.516 14.139 1.00 74.38 114 GLY A C 1
ATOM 845 O O . GLY A 1 114 ? 17.995 29.421 14.693 1.00 74.38 114 GLY A O 1
ATOM 846 N N . ASN A 1 115 ? 19.596 28.792 13.267 1.00 84.00 115 ASN A N 1
ATOM 847 C CA . ASN A 1 115 ? 19.757 30.133 12.690 1.00 84.00 115 ASN A CA 1
ATOM 848 C C . ASN A 1 115 ? 18.543 30.482 11.814 1.00 84.00 115 ASN A C 1
ATOM 850 O O . ASN A 1 115 ? 18.199 29.727 10.904 1.00 84.00 115 ASN A O 1
ATOM 854 N N . ARG A 1 116 ? 17.933 31.652 12.034 1.00 84.25 116 ARG A N 1
ATOM 855 C CA . ARG A 1 116 ? 16.836 32.145 11.185 1.00 84.25 116 ARG A CA 1
ATOM 856 C C . ARG A 1 116 ? 17.380 33.080 10.116 1.00 84.25 116 ARG A C 1
ATOM 858 O O . ARG A 1 116 ? 18.218 33.937 10.412 1.00 84.25 116 ARG A O 1
ATOM 865 N N . VAL A 1 117 ? 16.881 32.968 8.889 1.00 82.06 117 VAL A N 1
ATOM 866 C CA . VAL A 1 117 ? 17.302 33.807 7.760 1.00 82.06 117 VAL A CA 1
ATOM 867 C C . VAL A 1 117 ? 16.125 34.443 7.029 1.00 82.06 117 VAL A C 1
ATOM 869 O O . VAL A 1 117 ? 15.017 33.915 7.020 1.00 82.06 117 VAL A O 1
ATOM 872 N N . VAL A 1 118 ? 16.382 35.563 6.361 1.00 83.69 118 VAL A N 1
ATOM 873 C CA . VAL A 1 118 ? 15.525 36.123 5.311 1.00 83.69 118 VAL A CA 1
ATOM 874 C C . VAL A 1 118 ? 16.036 35.658 3.953 1.00 83.69 118 VAL A C 1
ATOM 876 O O . VAL A 1 118 ? 17.222 35.794 3.658 1.00 83.69 118 VAL A O 1
ATOM 879 N N . LEU A 1 119 ? 15.141 35.163 3.099 1.00 75.12 119 LEU A N 1
ATOM 880 C CA . LEU A 1 119 ? 15.453 34.820 1.714 1.00 75.12 119 LEU A CA 1
ATOM 881 C C . LEU A 1 119 ? 15.461 36.101 0.859 1.00 75.12 119 LEU A C 1
ATOM 883 O O . LEU A 1 119 ? 14.471 36.839 0.795 1.00 75.12 119 LEU A O 1
ATOM 887 N N . LEU A 1 120 ? 16.589 36.376 0.203 1.00 68.31 120 LEU A N 1
ATOM 888 C CA . LEU A 1 120 ? 16.808 37.564 -0.629 1.00 68.31 120 LEU A CA 1
ATOM 889 C C . LEU A 1 120 ? 16.724 37.260 -2.131 1.00 68.31 120 LEU A C 1
ATOM 891 O O . LEU A 1 120 ? 16.232 38.093 -2.892 1.00 68.31 120 LEU A O 1
ATOM 895 N N . ALA A 1 121 ? 17.199 36.087 -2.557 1.00 67.44 121 ALA A N 1
ATOM 896 C CA . ALA A 1 121 ? 17.073 35.575 -3.923 1.00 67.44 121 ALA A CA 1
ATOM 897 C C . ALA A 1 121 ? 17.216 34.042 -3.949 1.00 67.44 121 ALA A C 1
ATOM 899 O O . ALA A 1 121 ? 17.685 33.445 -2.983 1.00 67.44 121 ALA A O 1
ATOM 900 N N . GLN A 1 122 ? 16.880 33.419 -5.079 1.00 71.38 122 GLN A N 1
ATOM 901 C CA . GLN A 1 122 ? 17.223 32.028 -5.389 1.00 71.38 122 GLN A CA 1
ATOM 902 C C . GLN A 1 122 ? 17.961 31.970 -6.732 1.00 71.38 122 GLN A C 1
ATOM 904 O O . GLN A 1 122 ? 17.707 32.786 -7.622 1.00 71.38 122 GLN A O 1
ATOM 909 N N . LYS A 1 123 ? 18.871 31.008 -6.879 1.00 62.94 123 LYS A N 1
ATOM 910 C CA . LYS A 1 123 ? 19.480 30.597 -8.144 1.00 62.94 123 LYS A CA 1
ATOM 911 C C . LYS A 1 123 ? 19.784 29.103 -8.055 1.00 62.94 123 LYS A C 1
ATOM 913 O O . LYS A 1 123 ? 20.572 28.701 -7.205 1.00 62.94 123 LYS A O 1
ATOM 918 N N . ASP A 1 124 ? 19.201 28.310 -8.950 1.00 76.62 124 ASP A N 1
ATOM 919 C CA . ASP A 1 124 ? 19.315 26.846 -8.929 1.00 76.62 124 ASP A CA 1
ATOM 920 C C . ASP A 1 124 ? 18.934 26.300 -7.524 1.00 76.62 124 ASP A C 1
ATOM 922 O O . ASP A 1 124 ? 18.025 26.833 -6.875 1.00 76.62 124 ASP A O 1
ATOM 926 N N . ASP A 1 125 ? 19.650 25.295 -7.014 1.00 66.38 125 ASP A N 1
ATOM 927 C CA . ASP A 1 125 ? 19.499 24.747 -5.655 1.00 66.38 125 ASP A CA 1
ATOM 928 C C . ASP A 1 125 ? 20.120 25.619 -4.541 1.00 66.38 125 ASP A C 1
ATOM 930 O O . ASP A 1 125 ? 20.523 25.106 -3.497 1.00 66.38 125 ASP A O 1
ATOM 934 N N . TRP A 1 126 ? 20.231 26.937 -4.734 1.00 77.44 126 TRP A N 1
ATOM 935 C CA . TRP A 1 126 ? 20.828 27.850 -3.754 1.00 77.44 126 TRP A CA 1
ATOM 936 C C . TRP A 1 126 ? 19.966 29.084 -3.494 1.00 77.44 126 TRP A C 1
ATOM 938 O O . TRP A 1 126 ? 19.516 29.764 -4.416 1.00 77.44 126 TRP A O 1
ATOM 948 N N . TYR A 1 127 ? 19.825 29.439 -2.220 1.00 81.75 127 TYR A N 1
ATOM 949 C CA . TYR A 1 127 ? 19.230 30.695 -1.778 1.00 81.75 127 TYR A CA 1
ATOM 950 C C . TYR A 1 127 ? 20.320 31.678 -1.363 1.00 81.75 127 TYR A C 1
ATOM 952 O O . TYR A 1 127 ? 21.226 31.328 -0.607 1.00 81.75 127 TYR A O 1
ATOM 960 N N . TYR A 1 128 ? 20.216 32.922 -1.826 1.00 86.75 128 TYR A N 1
ATOM 961 C CA . TYR A 1 128 ? 20.929 34.047 -1.230 1.00 86.75 128 TYR A CA 1
ATOM 962 C C . TYR A 1 128 ? 20.094 34.562 -0.063 1.00 86.75 128 TYR A C 1
ATOM 964 O O . TYR A 1 128 ? 18.906 34.849 -0.234 1.00 86.75 128 TYR A O 1
ATOM 972 N N . VAL A 1 129 ? 20.697 34.658 1.116 1.00 88.00 129 VAL A N 1
ATOM 973 C CA . VAL A 1 129 ? 19.994 34.904 2.377 1.00 88.00 129 VAL A CA 1
ATOM 974 C C . VAL A 1 129 ? 20.691 35.966 3.221 1.00 88.00 129 VAL A C 1
ATOM 976 O O . VAL A 1 129 ? 21.880 36.225 3.038 1.00 88.00 129 VAL A O 1
ATOM 979 N N . GLU A 1 130 ? 19.962 36.543 4.174 1.00 87.62 130 GLU A N 1
ATOM 980 C CA . GLU A 1 130 ? 20.497 37.355 5.272 1.00 87.62 130 GLU A CA 1
ATOM 981 C C . GLU A 1 130 ? 20.206 36.675 6.610 1.00 87.62 130 GLU A C 1
ATOM 983 O O . GLU A 1 130 ? 19.062 36.317 6.885 1.00 87.62 130 GLU A O 1
ATOM 988 N N . LEU A 1 131 ? 21.226 36.501 7.450 1.00 85.00 131 LEU A N 1
ATOM 989 C CA . LEU A 1 131 ? 21.079 35.947 8.794 1.00 85.00 131 LEU A CA 1
ATOM 990 C C . LEU A 1 131 ? 20.373 36.953 9.713 1.00 85.00 131 LEU A C 1
ATOM 992 O O . LEU A 1 131 ? 20.932 38.013 9.977 1.00 85.00 131 LEU A O 1
ATOM 996 N N . ILE A 1 132 ? 19.177 36.634 10.219 1.00 84.44 132 ILE A N 1
ATOM 997 C CA . ILE A 1 132 ? 18.382 37.549 11.062 1.00 84.44 132 ILE A CA 1
ATOM 998 C C . ILE A 1 132 ? 18.340 37.167 12.548 1.00 84.44 132 ILE A C 1
ATOM 1000 O O . ILE A 1 132 ? 18.058 38.034 13.370 1.00 84.44 132 ILE A O 1
ATOM 1004 N N . ASP A 1 133 ? 18.638 35.914 12.909 1.00 80.44 133 ASP A N 1
ATOM 1005 C CA . ASP A 1 133 ? 18.664 35.464 14.309 1.00 80.44 133 ASP A CA 1
ATOM 1006 C C . ASP A 1 133 ? 19.644 34.294 14.526 1.00 80.44 133 ASP A C 1
ATOM 1008 O O . ASP A 1 133 ? 19.885 33.492 13.617 1.00 80.44 133 ASP A O 1
ATOM 1012 N N . GLN A 1 134 ? 20.202 34.186 15.736 1.00 76.88 134 GLN A N 1
ATOM 1013 C CA . GLN A 1 134 ? 21.149 33.142 16.140 1.00 76.88 134 GLN A CA 1
ATOM 1014 C C . GLN A 1 134 ? 20.816 32.594 17.542 1.00 76.88 134 GLN A C 1
ATOM 1016 O O . GLN A 1 134 ? 20.813 33.359 18.510 1.00 76.88 134 GLN A O 1
ATOM 1021 N N . PRO A 1 135 ? 20.609 31.272 17.707 1.00 72.50 135 PRO A N 1
ATOM 1022 C CA . PRO A 1 135 ? 20.310 30.690 19.004 1.00 72.50 135 PRO A CA 1
ATOM 1023 C C . PRO A 1 135 ? 21.574 30.607 19.870 1.00 72.50 135 PRO A C 1
ATOM 1025 O O . PRO A 1 135 ? 22.675 30.314 19.398 1.00 72.50 135 PRO A O 1
ATOM 1028 N N . ALA A 1 136 ? 21.407 30.809 21.179 1.00 63.69 136 ALA A N 1
ATOM 1029 C CA . ALA A 1 136 ? 22.505 30.891 22.150 1.00 63.69 136 ALA A CA 1
ATOM 1030 C C . ALA A 1 136 ? 23.321 29.589 22.338 1.00 63.69 136 ALA A C 1
ATOM 1032 O O . ALA A 1 136 ? 24.300 29.581 23.082 1.00 63.69 136 ALA A O 1
ATOM 1033 N N . SER A 1 137 ? 22.930 28.493 21.683 1.00 61.88 137 SER A N 1
ATOM 1034 C CA . SER A 1 137 ? 23.671 27.229 21.608 1.00 61.88 137 SER A CA 1
ATOM 1035 C C . SER A 1 137 ? 24.895 27.283 20.684 1.00 61.88 137 SER A C 1
ATOM 1037 O O . SER A 1 137 ? 25.780 26.441 20.819 1.00 61.88 137 SER A O 1
ATOM 1039 N N . CYS A 1 138 ? 24.968 28.245 19.760 1.00 63.62 138 CYS A N 1
ATOM 1040 C CA . CYS A 1 138 ? 26.016 28.297 18.739 1.00 63.62 138 CYS A CA 1
ATOM 1041 C C . CYS A 1 138 ? 27.222 29.134 19.190 1.00 63.62 138 CYS A C 1
ATOM 1043 O O . CYS A 1 138 ? 27.353 30.310 18.852 1.00 63.62 138 CYS A O 1
ATOM 1045 N N . SER A 1 139 ? 28.115 28.524 19.971 1.00 53.81 139 SER A N 1
ATOM 1046 C CA . SER A 1 139 ? 29.398 29.125 20.353 1.00 53.81 139 SER A CA 1
ATOM 1047 C C . SER A 1 139 ? 30.485 28.916 19.288 1.00 53.81 139 SER A C 1
ATOM 1049 O O . SER A 1 139 ? 30.633 27.818 18.761 1.00 53.81 139 SER A O 1
ATOM 1051 N N . ASP A 1 140 ? 31.295 29.955 19.065 1.00 54.06 140 ASP A N 1
ATOM 1052 C CA . ASP A 1 140 ? 32.534 30.011 18.260 1.00 54.06 140 ASP A CA 1
ATOM 1053 C C . ASP A 1 140 ? 32.430 30.048 16.712 1.00 54.06 140 ASP A C 1
ATOM 1055 O O . ASP A 1 140 ? 33.447 30.255 16.044 1.00 54.06 140 ASP A O 1
ATOM 1059 N N . THR A 1 141 ? 31.240 29.994 16.100 1.00 54.47 141 THR A N 1
ATOM 1060 C CA . THR A 1 141 ? 31.071 30.242 14.646 1.00 54.47 141 THR A CA 1
ATOM 1061 C C . THR A 1 141 ? 30.957 31.741 14.318 1.00 54.47 141 THR A C 1
ATOM 1063 O O . THR A 1 141 ? 29.955 32.379 14.631 1.00 54.47 141 THR A O 1
ATOM 1066 N N . MET A 1 142 ? 31.976 32.320 13.665 1.00 53.19 142 MET A N 1
ATOM 1067 C CA . MET A 1 142 ? 32.132 33.778 13.461 1.00 53.19 142 MET A CA 1
ATOM 1068 C C . MET A 1 142 ? 31.243 34.411 12.360 1.00 53.19 142 MET A C 1
ATOM 1070 O O . MET A 1 142 ? 31.757 35.047 11.438 1.00 53.19 142 MET A O 1
ATOM 1074 N N . LEU A 1 143 ? 29.918 34.284 12.455 1.00 65.75 143 LEU A N 1
ATOM 1075 C CA . LEU A 1 143 ? 28.957 35.067 11.662 1.00 65.75 143 LEU A CA 1
ATOM 1076 C C . LEU A 1 143 ? 28.110 35.962 12.568 1.00 65.75 143 LEU A C 1
ATOM 1078 O O . LEU A 1 143 ? 27.765 35.559 13.675 1.00 65.75 143 LEU A O 1
ATOM 1082 N N . ASN A 1 144 ? 27.762 37.158 12.085 1.00 75.94 144 ASN A N 1
ATOM 1083 C CA . ASN A 1 144 ? 26.890 38.100 12.792 1.00 75.94 144 ASN A CA 1
ATOM 1084 C C . ASN A 1 144 ? 25.498 38.145 12.146 1.00 75.94 144 ASN A C 1
ATOM 1086 O O . ASN A 1 144 ? 25.369 37.997 10.930 1.00 75.94 144 ASN A O 1
ATOM 1090 N N . VAL A 1 145 ? 24.473 38.464 12.937 1.00 77.56 145 VAL A N 1
ATOM 1091 C CA . VAL A 1 145 ? 23.172 38.916 12.415 1.00 77.56 145 VAL A CA 1
ATOM 1092 C C . VAL A 1 145 ? 23.369 40.127 11.481 1.00 77.56 145 VAL A C 1
ATOM 1094 O O . VAL A 1 145 ? 24.181 41.013 11.758 1.00 77.56 145 VAL A O 1
ATOM 1097 N N . GLY A 1 146 ? 22.657 40.136 10.353 1.00 73.81 146 GLY A N 1
ATOM 1098 C CA . GLY A 1 146 ? 22.823 41.051 9.220 1.00 73.81 146 GLY A CA 1
ATOM 1099 C C . GLY A 1 146 ? 23.834 40.583 8.161 1.00 73.81 146 GLY A C 1
ATOM 1100 O O . GLY A 1 146 ? 24.055 41.285 7.174 1.00 73.81 146 GLY A O 1
ATOM 1101 N N . GLN A 1 147 ? 24.486 39.426 8.336 1.00 82.56 147 GLN A N 1
ATOM 1102 C CA . GLN A 1 147 ? 25.457 38.917 7.364 1.00 82.56 147 GLN A CA 1
ATOM 1103 C C . GLN A 1 147 ? 24.773 38.103 6.257 1.00 82.56 147 GLN A C 1
ATOM 1105 O O . GLN A 1 147 ? 23.983 37.197 6.525 1.00 82.56 147 GLN A O 1
ATOM 1110 N N . GLN A 1 148 ? 25.094 38.436 5.003 1.00 91.31 148 GLN A N 1
ATOM 1111 C CA . GLN A 1 148 ? 24.496 37.838 3.809 1.00 91.31 148 GLN A CA 1
ATOM 1112 C C . GLN A 1 148 ? 25.409 36.802 3.140 1.00 91.31 148 GLN A C 1
ATOM 1114 O O . GLN A 1 148 ? 26.636 36.921 3.190 1.00 91.31 148 GLN A O 1
ATOM 1119 N N . GLY A 1 149 ? 24.813 35.829 2.449 1.00 85.50 149 GLY A N 1
ATOM 1120 C CA . GLY A 1 149 ? 25.528 34.831 1.651 1.00 85.50 149 GLY A CA 1
ATOM 1121 C C . GLY A 1 149 ? 24.609 33.788 1.017 1.00 85.50 149 GLY A C 1
ATOM 1122 O O . GLY A 1 149 ? 23.397 33.819 1.198 1.00 85.50 149 GLY A O 1
ATOM 1123 N N . TRP A 1 150 ? 25.193 32.860 0.265 1.00 89.81 150 TRP A N 1
ATOM 1124 C CA . TRP A 1 150 ? 24.501 31.726 -0.343 1.00 89.81 150 TRP A CA 1
ATOM 1125 C C . TRP A 1 150 ? 24.507 30.507 0.584 1.00 89.81 150 TRP A C 1
ATOM 1127 O O . TRP A 1 150 ? 25.538 30.183 1.180 1.00 89.81 150 TRP A O 1
ATOM 1137 N N . LEU A 1 151 ? 23.365 29.822 0.653 1.00 84.62 151 LEU A N 1
ATOM 1138 C CA . LEU A 1 151 ? 23.161 28.511 1.272 1.00 84.62 151 LEU A CA 1
ATOM 1139 C C . LEU A 1 151 ? 22.444 27.589 0.284 1.00 84.62 151 LEU A C 1
ATOM 1141 O O . LEU A 1 151 ? 21.652 28.056 -0.535 1.00 84.62 151 LEU A O 1
ATOM 1145 N N . ALA A 1 152 ? 22.709 26.287 0.363 1.00 76.62 152 ALA A N 1
ATOM 1146 C CA . ALA A 1 152 ? 21.980 25.301 -0.428 1.00 76.62 152 ALA A CA 1
ATOM 1147 C C . ALA A 1 152 ? 20.515 25.208 0.038 1.00 76.62 152 ALA A C 1
ATOM 1149 O O . ALA A 1 152 ? 20.220 25.379 1.222 1.00 76.62 152 ALA A O 1
ATOM 1150 N N . SER A 1 153 ? 19.602 24.885 -0.875 1.00 75.25 153 SER A N 1
ATOM 1151 C CA . SER A 1 153 ? 18.192 24.609 -0.574 1.00 75.25 153 SER A CA 1
ATOM 1152 C C . SER A 1 153 ? 18.040 23.531 0.505 1.00 75.25 153 SER A C 1
ATOM 1154 O O . SER A 1 153 ? 17.230 23.675 1.415 1.00 75.25 153 SER A O 1
ATOM 1156 N N . SER A 1 154 ? 18.896 22.509 0.471 1.00 65.44 154 SER A N 1
ATOM 1157 C CA . SER A 1 154 ? 18.902 21.366 1.390 1.00 65.44 154 SER A CA 1
ATOM 1158 C C . SER A 1 154 ? 19.264 21.669 2.851 1.00 65.44 154 SER A C 1
ATOM 1160 O O . SER A 1 154 ? 19.155 20.766 3.679 1.00 65.44 154 SER A O 1
ATOM 1162 N N . VAL A 1 155 ? 19.685 22.894 3.199 1.00 72.56 155 VAL A N 1
ATOM 1163 C CA . VAL A 1 155 ? 19.955 23.283 4.604 1.00 72.56 155 VAL A CA 1
ATOM 1164 C C . VAL A 1 155 ? 18.945 24.291 5.159 1.00 72.56 155 VAL A C 1
ATOM 1166 O O . VAL A 1 155 ? 19.108 24.754 6.287 1.00 72.56 155 VAL A O 1
ATOM 1169 N N . LEU A 1 156 ? 17.894 24.612 4.395 1.00 70.94 156 LEU A N 1
ATOM 1170 C CA . LEU A 1 156 ? 16.858 25.585 4.742 1.00 70.94 156 LEU A CA 1
ATOM 1171 C C . LEU A 1 156 ? 15.471 24.935 4.754 1.00 70.94 156 LEU A C 1
ATOM 1173 O O . LEU A 1 156 ? 14.988 24.462 3.728 1.00 70.94 156 LEU A O 1
ATOM 1177 N N . SER A 1 157 ? 14.790 24.993 5.897 1.00 70.75 157 SER A N 1
ATOM 1178 C CA . SER A 1 157 ? 13.343 24.800 5.956 1.00 70.75 157 SER A CA 1
ATOM 1179 C C . SER A 1 157 ? 12.645 26.093 5.545 1.00 70.75 157 SER A C 1
ATOM 1181 O O . SER A 1 157 ? 12.944 27.169 6.069 1.00 70.75 157 SER A O 1
ATOM 1183 N N . ILE A 1 158 ? 11.717 25.991 4.596 1.00 62.91 158 ILE A N 1
ATOM 1184 C CA . ILE A 1 158 ? 10.911 27.102 4.089 1.00 62.91 158 ILE A CA 1
ATOM 1185 C C . ILE A 1 158 ? 9.447 26.639 4.131 1.00 62.91 158 ILE A C 1
ATOM 1187 O O . ILE A 1 158 ? 9.133 25.621 3.511 1.00 62.91 158 ILE A O 1
ATOM 1191 N N . PRO A 1 159 ? 8.537 27.338 4.835 1.00 46.47 159 PRO A N 1
ATOM 1192 C CA . PRO A 1 159 ? 7.119 26.988 4.833 1.00 46.47 159 PRO A CA 1
ATOM 1193 C C . PRO A 1 159 ? 6.531 27.098 3.418 1.00 46.47 159 PRO A C 1
ATOM 1195 O O . PRO A 1 159 ? 6.453 28.191 2.853 1.00 46.47 159 PRO A O 1
ATOM 1198 N N . PHE A 1 160 ? 6.143 25.965 2.827 1.00 34.06 160 PHE A N 1
ATOM 1199 C CA . PHE A 1 160 ? 5.668 25.913 1.443 1.00 34.06 160 PHE A CA 1
ATOM 1200 C C . PHE A 1 160 ? 4.278 26.540 1.272 1.00 34.06 160 PHE A C 1
ATOM 1202 O O . PHE A 1 160 ? 3.365 26.310 2.064 1.00 34.06 160 PHE A O 1
ATOM 1209 N N . ALA A 1 161 ? 4.116 27.294 0.184 1.00 26.66 161 ALA A N 1
ATOM 1210 C CA . ALA A 1 161 ? 2.818 27.746 -0.306 1.00 26.66 161 ALA A CA 1
ATOM 1211 C C . ALA A 1 161 ? 2.153 26.669 -1.185 1.00 26.66 161 ALA A C 1
ATOM 1213 O O . ALA A 1 161 ? 2.826 25.811 -1.758 1.00 26.66 161 ALA A O 1
ATOM 1214 N N . THR A 1 162 ? 0.828 26.730 -1.308 1.00 27.03 162 THR A N 1
ATOM 1215 C CA . THR A 1 162 ? 0.032 25.810 -2.132 1.00 27.03 162 THR A CA 1
ATOM 1216 C C . THR A 1 162 ? 0.255 26.009 -3.637 1.00 27.03 162 THR A C 1
ATOM 1218 O O . THR A 1 162 ? 0.612 27.093 -4.098 1.00 27.03 162 THR A O 1
ATOM 1221 N N . ALA A 1 163 ? 0.017 24.947 -4.415 1.00 24.19 163 ALA A N 1
ATOM 1222 C CA . ALA A 1 163 ? 0.124 24.973 -5.873 1.00 24.19 163 ALA A CA 1
ATOM 1223 C C . ALA A 1 163 ? -0.911 25.923 -6.529 1.00 24.19 163 ALA A C 1
ATOM 1225 O O . ALA A 1 163 ? -2.022 26.072 -6.009 1.00 24.19 163 ALA A O 1
ATOM 1226 N N . PRO A 1 164 ? -0.579 26.555 -7.674 1.00 26.08 164 PRO A N 1
ATOM 1227 C CA . PRO A 1 164 ? -1.480 27.469 -8.375 1.00 26.08 164 PRO A CA 1
ATOM 1228 C C . PRO A 1 164 ? -2.614 26.732 -9.106 1.00 26.08 164 PRO A C 1
ATOM 1230 O O . PRO A 1 164 ? -2.435 25.635 -9.629 1.00 26.08 164 PRO A O 1
ATOM 1233 N N . LEU A 1 165 ? -3.784 27.372 -9.185 1.00 26.11 165 LEU A N 1
ATOM 1234 C CA . LEU A 1 165 ? -4.958 26.854 -9.897 1.00 26.11 165 LEU A CA 1
ATOM 1235 C C . LEU A 1 165 ? -4.887 27.102 -11.417 1.00 26.11 165 LEU A C 1
ATOM 1237 O O . LEU A 1 165 ? -4.175 27.985 -11.899 1.00 26.11 165 LEU A O 1
ATOM 1241 N N . ALA A 1 166 ? -5.658 26.320 -12.177 1.00 24.77 166 ALA A N 1
ATOM 1242 C CA . ALA A 1 166 ? -5.658 26.341 -13.640 1.00 24.77 166 ALA A CA 1
ATOM 1243 C C . ALA A 1 166 ? -6.094 27.692 -14.250 1.00 24.77 166 ALA A C 1
ATOM 1245 O O . ALA A 1 166 ? -6.955 28.406 -13.731 1.00 24.77 166 ALA A O 1
ATOM 1246 N N . ARG A 1 167 ? -5.506 28.031 -15.406 1.00 27.39 167 ARG A N 1
ATOM 1247 C CA . ARG A 1 167 ? -5.637 29.348 -16.052 1.00 27.39 167 ARG A CA 1
ATOM 1248 C C . ARG A 1 167 ? -6.983 29.531 -16.761 1.00 27.39 167 ARG A C 1
ATOM 1250 O O . ARG A 1 167 ? -7.328 28.756 -17.649 1.00 27.39 167 ARG A O 1
ATOM 1257 N N . VAL A 1 168 ? -7.659 30.651 -16.497 1.00 28.28 168 VAL A N 1
ATOM 1258 C CA . VAL A 1 168 ? -8.741 31.182 -17.347 1.00 28.28 168 VAL A CA 1
ATOM 1259 C C . VAL A 1 168 ? -8.245 32.448 -18.046 1.00 28.28 168 VAL A C 1
ATOM 1261 O O . VAL A 1 168 ? -7.722 33.352 -17.401 1.00 28.28 168 VAL A O 1
ATOM 1264 N N . ASN A 1 169 ? -8.399 32.523 -19.369 1.00 30.91 169 ASN A N 1
ATOM 1265 C CA . ASN A 1 169 ? -7.972 33.678 -20.164 1.00 30.91 169 ASN A CA 1
ATOM 1266 C C . ASN A 1 169 ? -9.075 34.764 -20.160 1.00 30.91 169 ASN A C 1
ATOM 1268 O O . ASN A 1 169 ? -10.169 34.492 -20.665 1.00 30.91 169 ASN A O 1
ATOM 1272 N N . PRO A 1 170 ? -8.851 35.965 -19.590 1.00 36.06 170 PRO A N 1
ATOM 1273 C CA . PRO A 1 170 ? -9.923 36.929 -19.359 1.00 36.06 170 PRO A CA 1
ATOM 1274 C C . PRO A 1 170 ? -10.365 37.645 -20.642 1.00 36.06 170 PRO A C 1
ATOM 1276 O O . PRO A 1 170 ? -9.620 38.412 -21.253 1.00 36.06 170 PRO A O 1
ATOM 1279 N N . ALA A 1 171 ? -11.637 37.473 -21.007 1.00 34.12 171 ALA A N 1
ATOM 1280 C CA . ALA A 1 171 ? -12.318 38.422 -21.884 1.00 34.12 171 ALA A CA 1
ATOM 1281 C C . ALA A 1 171 ? -12.483 39.772 -21.160 1.00 34.12 171 ALA A C 1
ATOM 1283 O O . ALA A 1 171 ? -12.686 39.807 -19.947 1.00 34.12 171 ALA A O 1
ATOM 1284 N N . ALA A 1 172 ? -12.408 40.883 -21.899 1.00 39.12 172 ALA A N 1
ATOM 1285 C CA . ALA A 1 172 ? -12.387 42.227 -21.320 1.00 39.12 172 ALA A CA 1
ATOM 1286 C C . ALA A 1 172 ? -13.656 42.543 -20.500 1.00 39.12 172 ALA A C 1
ATOM 1288 O O . ALA A 1 172 ? -14.731 42.784 -21.053 1.00 39.12 172 ALA A O 1
ATOM 1289 N N . GLY A 1 173 ? -13.500 42.582 -19.179 1.00 51.62 173 GLY A N 1
ATOM 1290 C CA . GLY A 1 173 ? -14.542 42.871 -18.202 1.00 51.62 173 GLY A CA 1
ATOM 1291 C C . GLY A 1 173 ? -13.925 43.103 -16.825 1.00 51.62 173 GLY A C 1
ATOM 1292 O O . GLY A 1 173 ? -12.817 42.647 -16.552 1.00 51.62 173 GLY A O 1
ATOM 1293 N N . THR A 1 174 ? -14.628 43.841 -15.969 1.00 56.53 174 THR A N 1
ATOM 1294 C CA . THR A 1 174 ? -14.200 44.090 -14.589 1.00 56.53 174 THR A CA 1
ATOM 1295 C C . THR A 1 174 ? -14.824 43.048 -13.672 1.00 56.53 174 THR A C 1
ATOM 1297 O O . THR A 1 174 ? -16.050 42.959 -13.604 1.00 56.53 174 THR A O 1
ATOM 1300 N N . PHE A 1 175 ? -13.996 42.283 -12.961 1.00 60.34 175 PHE A N 1
ATOM 1301 C CA . PHE A 1 175 ? -14.443 41.188 -12.095 1.00 60.34 175 PHE A CA 1
ATOM 1302 C C . PHE A 1 175 ? -14.050 41.448 -10.634 1.00 60.34 175 PHE A C 1
ATOM 1304 O O . PHE A 1 175 ? -12.962 41.972 -10.391 1.00 60.34 175 PHE A O 1
ATOM 1311 N N . PRO A 1 176 ? -14.901 41.116 -9.648 1.00 65.88 176 PRO A N 1
ATOM 1312 C CA . PRO A 1 176 ? -14.543 41.251 -8.242 1.00 65.88 176 PRO A CA 1
ATOM 1313 C C . PRO A 1 176 ? -13.461 40.234 -7.842 1.00 65.88 176 PRO A C 1
ATOM 1315 O O . PRO A 1 176 ? -13.367 39.144 -8.405 1.00 65.88 176 PRO A O 1
ATOM 1318 N N . GLY A 1 177 ? -12.665 40.577 -6.836 1.00 72.75 177 GLY A N 1
ATOM 1319 C CA . GLY A 1 177 ? -11.626 39.728 -6.254 1.00 72.75 177 GLY A CA 1
ATOM 1320 C C . GLY A 1 177 ? -11.209 40.216 -4.871 1.00 72.75 177 GLY A C 1
ATOM 1321 O O . GLY A 1 177 ? -11.685 41.252 -4.401 1.00 72.75 177 GLY A O 1
ATOM 1322 N N . TYR A 1 178 ? -10.318 39.483 -4.214 1.00 79.62 178 TYR A N 1
ATOM 1323 C CA . TYR A 1 178 ? -9.796 39.843 -2.896 1.00 79.62 178 TYR A CA 1
ATOM 1324 C C . TYR A 1 178 ? -8.321 39.466 -2.735 1.00 79.62 178 TYR A C 1
ATOM 1326 O O . TYR A 1 178 ? -7.804 38.600 -3.442 1.00 79.62 178 TYR A O 1
ATOM 1334 N N . ILE A 1 179 ? -7.633 40.138 -1.811 1.00 76.00 179 ILE A N 1
ATOM 1335 C CA . ILE A 1 179 ? -6.246 39.823 -1.457 1.00 76.00 179 ILE A CA 1
ATOM 1336 C C . ILE A 1 179 ? -6.211 38.546 -0.616 1.00 76.00 179 ILE A C 1
ATOM 1338 O O . ILE A 1 179 ? -6.873 38.466 0.421 1.00 76.00 179 ILE A O 1
ATOM 1342 N N . THR A 1 180 ? -5.391 37.581 -1.021 1.00 52.03 180 THR A N 1
ATOM 1343 C CA . THR A 1 180 ? -5.073 36.375 -0.240 1.00 52.03 180 THR A CA 1
ATOM 1344 C C . THR A 1 180 ? -3.876 36.616 0.680 1.00 52.03 180 THR A C 1
ATOM 1346 O O . THR A 1 180 ? -3.939 36.302 1.866 1.00 52.03 180 THR A O 1
ATOM 1349 N N . HIS A 1 181 ? -2.822 37.257 0.167 1.00 63.53 181 HIS A N 1
ATOM 1350 C CA . HIS A 1 181 ? -1.569 37.502 0.884 1.00 63.53 181 HIS A CA 1
ATOM 1351 C C . HIS A 1 181 ? -1.184 38.985 0.870 1.00 63.53 181 HIS A C 1
ATOM 1353 O O . HIS A 1 181 ? -1.262 39.655 -0.158 1.00 63.53 181 HIS A O 1
ATOM 1359 N N . GLY A 1 182 ? -0.740 39.507 2.017 1.00 68.44 182 GLY A N 1
ATOM 1360 C CA . GLY A 1 182 ? -0.323 40.905 2.135 1.00 68.44 182 GLY A CA 1
ATOM 1361 C C . GLY A 1 182 ? 0.919 41.208 1.293 1.00 68.44 182 GLY A C 1
ATOM 1362 O O . GLY A 1 182 ? 1.853 40.411 1.246 1.00 68.44 182 GLY A O 1
ATOM 1363 N N . GLY A 1 183 ? 0.954 42.364 0.627 1.00 77.56 183 GLY A N 1
ATOM 1364 C CA . GLY A 1 183 ? 2.046 42.676 -0.296 1.00 77.56 183 GLY A CA 1
ATOM 1365 C C . GLY A 1 183 ? 2.052 44.105 -0.827 1.00 77.56 183 GLY A C 1
ATOM 1366 O O . GLY A 1 183 ? 1.275 44.954 -0.402 1.00 77.56 183 GLY A O 1
ATOM 1367 N N . ASN A 1 184 ? 2.964 44.389 -1.759 1.00 84.88 184 ASN A N 1
ATOM 1368 C CA . ASN A 1 184 ? 3.145 45.724 -2.337 1.00 84.88 184 ASN A CA 1
ATOM 1369 C C . ASN A 1 184 ? 2.313 45.892 -3.619 1.00 84.88 184 ASN A C 1
ATOM 1371 O O . ASN A 1 184 ? 2.596 45.225 -4.616 1.00 84.88 184 ASN A O 1
ATOM 1375 N N . MET A 1 185 ? 1.371 46.839 -3.623 1.00 86.12 185 MET A N 1
ATOM 1376 C CA . MET A 1 185 ? 0.726 47.337 -4.844 1.00 86.12 185 MET A CA 1
ATOM 1377 C C . MET A 1 185 ? 1.646 48.344 -5.554 1.00 86.12 185 MET A C 1
ATOM 1379 O O . MET A 1 185 ? 2.394 49.078 -4.902 1.00 86.12 185 MET A O 1
ATOM 1383 N N . ARG A 1 186 ? 1.619 48.375 -6.894 1.00 91.94 186 ARG A N 1
ATOM 1384 C CA . ARG A 1 186 ? 2.622 49.065 -7.723 1.00 91.94 186 ARG A CA 1
ATOM 1385 C C . ARG A 1 186 ? 2.050 49.923 -8.852 1.00 91.94 186 ARG A C 1
ATOM 1387 O O . ARG A 1 186 ? 0.974 49.658 -9.369 1.00 91.94 186 ARG A O 1
ATOM 1394 N N . THR A 1 187 ? 2.807 50.919 -9.301 1.00 90.56 187 THR A N 1
ATOM 1395 C CA . THR A 1 187 ? 2.496 51.753 -10.476 1.00 90.56 187 THR A CA 1
ATOM 1396 C C . THR A 1 187 ? 2.717 51.026 -11.805 1.00 90.56 187 THR A C 1
ATOM 1398 O O . THR A 1 187 ? 2.145 51.420 -12.818 1.00 90.56 187 THR A O 1
ATOM 1401 N N . ALA A 1 188 ? 3.516 49.955 -11.806 1.00 87.44 188 ALA A N 1
ATOM 1402 C CA . ALA A 1 188 ? 3.827 49.133 -12.971 1.00 87.44 188 ALA A CA 1
ATOM 1403 C C . ALA A 1 188 ? 3.987 47.649 -12.572 1.00 87.44 188 ALA A C 1
ATOM 1405 O O . ALA A 1 188 ? 4.384 47.376 -11.434 1.00 87.44 188 ALA A O 1
ATOM 1406 N N . PRO A 1 189 ? 3.739 46.697 -13.492 1.00 86.00 189 PRO A N 1
ATOM 1407 C CA . PRO A 1 189 ? 3.906 45.259 -13.268 1.00 86.00 189 PRO A CA 1
ATOM 1408 C C . PRO A 1 189 ? 5.393 44.860 -13.303 1.00 86.00 189 PRO A C 1
ATOM 1410 O O . PRO A 1 189 ? 5.870 44.225 -14.238 1.00 86.00 189 PRO A O 1
ATOM 1413 N N . LYS A 1 190 ? 6.167 45.318 -12.312 1.00 79.00 190 LYS A N 1
ATOM 1414 C CA . LYS A 1 190 ? 7.608 45.049 -12.184 1.00 79.00 190 LYS A CA 1
ATOM 1415 C C . LYS A 1 190 ? 8.053 45.115 -10.724 1.00 79.00 190 LYS A C 1
ATOM 1417 O O . LYS A 1 190 ? 7.717 46.054 -10.006 1.00 79.00 190 LYS A O 1
ATOM 1422 N N . ILE A 1 191 ? 8.905 44.185 -10.292 1.00 68.62 191 ILE A N 1
ATOM 1423 C CA . ILE A 1 191 ? 9.554 44.255 -8.974 1.00 68.62 191 ILE A CA 1
ATOM 1424 C C . ILE A 1 191 ? 10.705 45.276 -9.012 1.00 68.62 191 ILE A C 1
ATOM 1426 O O . ILE A 1 191 ? 11.840 44.944 -9.336 1.00 68.62 191 ILE A O 1
ATOM 1430 N N . ALA A 1 192 ? 10.416 46.535 -8.677 1.00 63.47 192 ALA A N 1
ATOM 1431 C CA . ALA A 1 192 ? 11.437 47.569 -8.465 1.00 63.47 192 ALA A CA 1
ATOM 1432 C C . ALA A 1 192 ? 11.009 48.571 -7.366 1.00 63.47 192 ALA A C 1
ATOM 1434 O O . ALA A 1 192 ? 9.806 48.837 -7.255 1.00 63.47 192 ALA A O 1
ATOM 1435 N N . PRO A 1 193 ? 11.908 49.103 -6.512 1.00 59.78 193 PRO A N 1
ATOM 1436 C CA . PRO A 1 193 ? 11.521 49.941 -5.367 1.00 59.78 193 PRO A CA 1
ATOM 1437 C C . PRO A 1 193 ? 10.706 51.186 -5.741 1.00 59.78 193 PRO A C 1
ATOM 1439 O O . PRO A 1 193 ? 9.724 51.499 -5.076 1.00 59.78 193 PRO A O 1
ATOM 1442 N N . GLU A 1 194 ? 11.064 51.842 -6.843 1.00 77.69 194 GLU A N 1
ATOM 1443 C CA . GLU A 1 194 ? 10.437 53.057 -7.374 1.00 77.69 194 GLU A CA 1
ATOM 1444 C C . GLU A 1 194 ? 9.007 52.856 -7.903 1.00 77.69 194 GLU A C 1
ATOM 1446 O O . GLU A 1 194 ? 8.321 53.827 -8.215 1.00 77.69 194 GLU A O 1
ATOM 1451 N N . THR A 1 195 ? 8.548 51.604 -8.008 1.00 79.62 195 THR A N 1
ATOM 1452 C CA . THR A 1 195 ? 7.185 51.284 -8.459 1.00 79.62 195 THR A CA 1
ATOM 1453 C C . THR A 1 195 ? 6.184 51.126 -7.319 1.00 79.62 195 THR A C 1
ATOM 1455 O O . THR A 1 195 ? 4.994 51.054 -7.598 1.00 79.62 195 THR A O 1
ATOM 1458 N N . VAL A 1 196 ? 6.604 51.028 -6.053 1.00 83.31 196 VAL A N 1
ATOM 1459 C CA . VAL A 1 196 ? 5.677 50.741 -4.941 1.00 83.31 196 VAL A CA 1
ATOM 1460 C C . VAL A 1 196 ? 4.763 51.941 -4.669 1.00 83.31 196 VAL A C 1
ATOM 1462 O O . VAL A 1 196 ? 5.242 53.054 -4.479 1.00 83.31 196 VAL A O 1
ATOM 1465 N N . ILE A 1 197 ? 3.448 51.701 -4.628 1.00 83.56 197 ILE A N 1
ATOM 1466 C CA . ILE A 1 197 ? 2.431 52.690 -4.238 1.00 83.56 197 ILE A CA 1
ATOM 1467 C C . ILE A 1 197 ? 2.265 52.678 -2.716 1.00 83.56 197 ILE A C 1
ATOM 1469 O O . ILE A 1 197 ? 2.485 53.693 -2.066 1.00 83.56 197 ILE A O 1
ATOM 1473 N N . ASN A 1 198 ? 1.853 51.530 -2.169 1.00 82.12 198 ASN A N 1
ATOM 1474 C CA . ASN A 1 198 ? 1.738 51.212 -0.741 1.00 82.12 198 ASN A CA 1
ATOM 1475 C C . ASN A 1 198 ? 1.330 49.730 -0.600 1.00 82.12 198 ASN A C 1
ATOM 1477 O O . ASN A 1 198 ? 1.283 49.002 -1.599 1.00 82.12 198 ASN A O 1
ATOM 1481 N N . GLN A 1 199 ? 1.049 49.264 0.620 1.00 80.50 199 GLN A N 1
ATOM 1482 C CA . GLN A 1 199 ? 0.697 47.862 0.864 1.00 80.50 199 GLN A CA 1
ATOM 1483 C C . GLN A 1 199 ? -0.806 47.563 0.772 1.00 80.50 199 GLN A C 1
ATOM 1485 O O . GLN A 1 199 ? -1.648 48.399 1.092 1.00 80.50 199 GLN A O 1
ATOM 1490 N N . VAL A 1 200 ? -1.125 46.344 0.345 1.00 79.75 200 VAL A N 1
ATOM 1491 C CA . VAL A 1 200 ? -2.460 45.725 0.337 1.00 79.75 200 VAL A CA 1
ATOM 1492 C C . VAL A 1 200 ? -2.499 44.599 1.375 1.00 79.75 200 VAL A C 1
ATOM 1494 O O . VAL A 1 200 ? -1.485 43.924 1.565 1.00 79.75 200 VAL A O 1
ATOM 1497 N N . CYS A 1 201 ? -3.631 44.406 2.060 1.00 79.12 201 CYS A N 1
ATOM 1498 C CA . CYS A 1 201 ? -3.772 43.456 3.174 1.00 79.12 201 CYS A CA 1
ATOM 1499 C C . CYS A 1 201 ? -4.743 42.305 2.858 1.00 79.12 201 CYS A C 1
ATOM 1501 O O . CYS A 1 201 ? -5.704 42.530 2.122 1.00 79.12 201 CYS A O 1
ATOM 1503 N N . PRO A 1 202 ? -4.550 41.095 3.430 1.00 77.75 202 PRO A N 1
ATOM 1504 C CA . PRO A 1 202 ? -5.479 39.973 3.280 1.00 77.75 202 PRO A CA 1
ATOM 1505 C C . PRO A 1 202 ? -6.932 40.363 3.568 1.00 77.75 202 PRO A C 1
ATOM 1507 O O . PRO A 1 202 ? -7.220 41.065 4.535 1.00 77.75 202 PRO A O 1
ATOM 1510 N N . GLY A 1 203 ? -7.847 39.914 2.710 1.00 65.94 203 GLY A N 1
ATOM 1511 C CA . GLY A 1 203 ? -9.268 40.256 2.773 1.00 65.94 203 GLY A CA 1
ATOM 1512 C C . GLY A 1 203 ? -9.653 41.599 2.136 1.00 65.94 203 GLY A C 1
ATOM 1513 O O . GLY A 1 203 ? -10.850 41.839 1.964 1.00 65.94 203 GLY A O 1
ATOM 1514 N N . ASP A 1 204 ? -8.700 42.454 1.735 1.00 79.12 204 ASP A N 1
ATOM 1515 C CA . ASP A 1 204 ? -9.008 43.670 0.966 1.00 79.12 204 ASP A CA 1
ATOM 1516 C C . ASP A 1 204 ? -9.696 43.295 -0.350 1.00 79.12 204 ASP A C 1
ATOM 1518 O O . ASP A 1 204 ? -9.186 42.489 -1.130 1.00 79.12 204 ASP A O 1
ATOM 1522 N N . GLN A 1 205 ? -10.871 43.876 -0.588 1.00 80.69 205 GLN A N 1
ATOM 1523 C CA . GLN A 1 205 ? -11.686 43.624 -1.773 1.00 80.69 205 GLN A CA 1
ATOM 1524 C C . GLN A 1 205 ? -11.234 44.533 -2.915 1.00 80.69 205 GLN A C 1
ATOM 1526 O O . GLN A 1 205 ? -10.867 45.690 -2.691 1.00 80.69 205 GLN A O 1
ATOM 1531 N N . MET A 1 206 ? -11.310 44.044 -4.148 1.00 86.31 206 MET A N 1
ATOM 1532 C CA . MET A 1 206 ? -10.938 44.797 -5.340 1.00 86.31 206 MET A CA 1
ATOM 1533 C C . MET A 1 206 ? -11.801 44.455 -6.552 1.00 86.31 206 MET A C 1
ATOM 1535 O O . MET A 1 206 ? -12.459 43.420 -6.614 1.00 86.31 206 MET A O 1
ATOM 1539 N N . ASN A 1 207 ? -11.703 45.315 -7.554 1.00 81.19 207 ASN A N 1
ATOM 1540 C CA . ASN A 1 207 ? -12.073 45.051 -8.932 1.00 81.19 207 ASN A CA 1
ATOM 1541 C C . ASN A 1 207 ? -10.799 44.745 -9.732 1.00 81.19 207 ASN A C 1
ATOM 1543 O O . ASN A 1 207 ? -9.931 45.610 -9.849 1.00 81.19 207 ASN A O 1
ATOM 1547 N N . MET A 1 208 ? -10.690 43.549 -10.303 1.00 78.56 208 MET A N 1
ATOM 1548 C CA . MET A 1 208 ? -9.691 43.209 -11.317 1.00 78.56 208 MET A CA 1
ATOM 1549 C C . MET A 1 208 ? -10.051 43.914 -12.631 1.00 78.56 208 MET A C 1
ATOM 1551 O O . MET A 1 208 ? -11.178 43.797 -13.114 1.00 78.56 208 MET A O 1
ATOM 1555 N N . LEU A 1 209 ? -9.109 44.682 -13.182 1.00 79.69 209 LEU A N 1
ATOM 1556 C CA . LEU A 1 209 ? -9.306 45.528 -14.365 1.00 79.69 209 LEU A CA 1
ATOM 1557 C C . LEU A 1 209 ? -8.620 44.970 -15.617 1.00 79.69 209 LEU A C 1
ATOM 1559 O O . LEU A 1 209 ? -9.091 45.198 -16.728 1.00 79.69 209 LEU A O 1
ATOM 1563 N N . GLU A 1 210 ? -7.468 44.323 -15.438 1.00 79.81 210 GLU A N 1
ATOM 1564 C CA . GLU A 1 210 ? -6.538 43.952 -16.507 1.00 79.81 210 GLU A CA 1
ATOM 1565 C C . GLU A 1 210 ? -5.548 42.906 -15.976 1.00 79.81 210 GLU A C 1
ATOM 1567 O O . GLU A 1 210 ? -5.185 42.954 -14.800 1.00 79.81 210 GLU A O 1
ATOM 1572 N N . VAL A 1 211 ? -5.086 41.986 -16.825 1.00 73.94 211 VAL A N 1
ATOM 1573 C CA . VAL A 1 211 ? -4.086 40.968 -16.462 1.00 73.94 211 VAL A CA 1
ATOM 1574 C C . VAL A 1 211 ? -2.971 40.978 -17.504 1.00 73.94 211 VAL A C 1
ATOM 1576 O O . VAL A 1 211 ? -3.246 41.005 -18.703 1.00 73.94 211 VAL A O 1
ATOM 1579 N N . GLN A 1 212 ? -1.715 40.967 -17.059 1.00 72.81 212 GLN A N 1
ATOM 1580 C CA . GLN A 1 212 ? -0.535 41.028 -17.916 1.00 72.81 212 GLN A CA 1
ATOM 1581 C C . GLN A 1 212 ? 0.568 40.098 -17.393 1.00 72.81 212 GLN A C 1
ATOM 1583 O O . GLN A 1 212 ? 1.000 40.213 -16.249 1.00 72.81 212 GLN A O 1
ATOM 1588 N N . GLN A 1 213 ? 1.078 39.218 -18.254 1.00 64.31 213 GLN A N 1
ATOM 1589 C CA . GLN A 1 213 ? 2.332 38.502 -18.005 1.00 64.31 213 GLN A CA 1
ATOM 1590 C C . GLN A 1 213 ? 3.513 39.460 -18.232 1.00 64.31 213 GLN A C 1
ATOM 1592 O O . GLN A 1 213 ? 3.589 40.098 -19.287 1.00 64.31 213 GLN A O 1
ATOM 1597 N N . VAL A 1 214 ? 4.432 39.557 -17.269 1.00 68.56 214 VAL A N 1
ATOM 1598 C CA . VAL A 1 214 ? 5.702 40.287 -17.409 1.00 68.56 214 VAL A CA 1
ATOM 1599 C C . VAL A 1 214 ? 6.818 39.435 -16.829 1.00 68.56 214 VAL A C 1
ATOM 1601 O O . VAL A 1 214 ? 6.785 39.078 -15.650 1.00 68.56 214 VAL A O 1
ATOM 1604 N N . ASP A 1 215 ? 7.789 39.109 -17.683 1.00 72.88 215 ASP A N 1
ATOM 1605 C CA . ASP A 1 215 ? 8.763 38.045 -17.440 1.00 72.88 215 ASP A CA 1
ATOM 1606 C C . ASP A 1 215 ? 8.012 36.758 -17.014 1.00 72.88 215 ASP A C 1
ATOM 1608 O O . ASP A 1 215 ? 6.929 36.476 -17.541 1.00 72.88 215 ASP A O 1
ATOM 1612 N N . ASP A 1 216 ? 8.518 35.990 -16.051 1.00 54.75 216 ASP A N 1
ATOM 1613 C CA . ASP A 1 216 ? 7.855 34.764 -15.574 1.00 54.75 216 ASP A CA 1
ATOM 1614 C C . ASP A 1 216 ? 6.712 35.023 -14.565 1.00 54.75 216 ASP A C 1
ATOM 1616 O O . ASP A 1 216 ? 6.057 34.089 -14.108 1.00 54.75 216 ASP A O 1
ATOM 1620 N N . THR A 1 217 ? 6.405 36.287 -14.239 1.00 48.06 217 THR A N 1
ATOM 1621 C CA . THR A 1 217 ? 5.350 36.659 -13.275 1.00 48.06 217 THR A CA 1
ATOM 1622 C C . THR A 1 217 ? 4.064 37.137 -13.959 1.00 48.06 217 THR A C 1
ATOM 1624 O O . THR A 1 217 ? 4.083 38.035 -14.804 1.00 48.06 217 THR A O 1
ATOM 1627 N N . LEU A 1 218 ? 2.919 36.600 -13.533 1.00 61.00 218 LEU A N 1
ATOM 1628 C CA . LEU A 1 218 ? 1.600 37.118 -13.898 1.00 61.00 218 LEU A CA 1
ATOM 1629 C C . LEU A 1 218 ? 1.209 38.275 -12.959 1.00 61.00 218 LEU A C 1
ATOM 1631 O O . LEU A 1 218 ? 1.342 38.175 -11.738 1.00 61.00 218 LEU A O 1
ATOM 1635 N N . TRP A 1 219 ? 0.729 39.383 -13.525 1.00 83.75 219 TRP A N 1
ATOM 1636 C CA . TRP A 1 219 ? 0.334 40.585 -12.789 1.00 83.75 219 TRP A CA 1
ATOM 1637 C C . TRP A 1 219 ? -1.110 40.979 -13.084 1.00 83.75 219 TRP A C 1
ATOM 1639 O O . TRP A 1 219 ? -1.549 40.958 -14.232 1.00 83.75 219 TRP A O 1
ATOM 1649 N N . HIS A 1 220 ? -1.818 41.442 -12.057 1.00 81.81 220 HIS A N 1
ATOM 1650 C CA . HIS A 1 220 ? -3.180 41.966 -12.155 1.00 81.81 220 HIS A CA 1
ATOM 1651 C C . HIS A 1 220 ? -3.176 43.463 -11.871 1.00 81.81 220 HIS A C 1
ATOM 1653 O O . HIS A 1 220 ? -2.645 43.894 -10.846 1.00 81.81 220 HIS A O 1
ATOM 1659 N N . ARG A 1 221 ? -3.792 44.267 -12.741 1.00 91.25 221 ARG A N 1
ATOM 1660 C CA . ARG A 1 221 ? -4.124 45.662 -12.437 1.00 91.25 221 ARG A CA 1
ATOM 1661 C C . ARG A 1 221 ? -5.481 45.676 -11.757 1.00 91.25 221 ARG A C 1
ATOM 1663 O O . ARG A 1 221 ? -6.466 45.209 -12.328 1.00 91.25 221 ARG A O 1
ATOM 1670 N N . VAL A 1 222 ? -5.536 46.198 -10.540 1.00 90.62 222 VAL A N 1
ATOM 1671 C CA . VAL A 1 222 ? -6.714 46.113 -9.674 1.00 90.62 222 VAL A CA 1
ATOM 1672 C C . VAL A 1 222 ? -7.032 47.469 -9.047 1.00 90.62 222 VAL A C 1
ATOM 1674 O O . VAL A 1 222 ? -6.132 48.270 -8.794 1.00 90.62 222 VAL A O 1
ATOM 1677 N N . GLN A 1 223 ? -8.314 47.721 -8.788 1.00 91.56 223 GLN A N 1
ATOM 1678 C CA . GLN A 1 223 ? -8.819 48.870 -8.033 1.00 91.56 223 GLN A CA 1
ATOM 1679 C C . GLN A 1 223 ? -9.360 48.379 -6.690 1.00 91.56 223 GLN A C 1
ATOM 1681 O O . GLN A 1 223 ? -10.305 47.594 -6.678 1.00 91.56 223 GLN A O 1
ATOM 1686 N N . VAL A 1 224 ? -8.810 48.831 -5.564 1.00 88.75 224 VAL A N 1
ATOM 1687 C CA . VAL A 1 224 ? -9.307 48.430 -4.233 1.00 88.75 224 VAL A CA 1
ATOM 1688 C C . VAL A 1 224 ? -10.697 49.027 -3.991 1.00 88.75 224 VAL A C 1
ATOM 1690 O O . VAL A 1 224 ? -10.878 50.233 -4.135 1.00 88.75 224 VAL A O 1
ATOM 1693 N N . THR A 1 225 ? -11.681 48.209 -3.614 1.00 83.31 225 THR A N 1
ATOM 1694 C CA . THR A 1 225 ? -13.088 48.615 -3.432 1.00 83.31 225 THR A CA 1
ATOM 1695 C C . THR A 1 225 ? -13.515 48.650 -1.966 1.00 83.31 225 THR A C 1
ATOM 1697 O O . THR A 1 225 ? -14.282 49.533 -1.576 1.00 83.31 225 THR A O 1
ATOM 1700 N N . ALA A 1 226 ? -12.983 47.765 -1.120 1.00 81.62 226 ALA A N 1
ATOM 1701 C CA . ALA A 1 226 ? -13.200 47.784 0.327 1.00 81.62 226 ALA A CA 1
ATOM 1702 C C . ALA A 1 226 ? -11.961 47.285 1.080 1.00 81.62 226 ALA A C 1
ATOM 1704 O O . ALA A 1 226 ? -11.159 46.526 0.544 1.00 81.62 226 ALA A O 1
ATOM 1705 N N . LEU A 1 227 ? -11.809 47.733 2.327 1.00 82.62 227 LEU A N 1
ATOM 1706 C CA . LEU A 1 227 ? -10.639 47.473 3.163 1.00 82.62 227 LEU A CA 1
ATOM 1707 C C . LEU A 1 227 ? -11.005 46.534 4.321 1.00 82.62 227 LEU A C 1
ATOM 1709 O O . LEU A 1 227 ? -11.993 46.778 5.015 1.00 82.62 227 LEU A O 1
ATOM 1713 N N . ALA A 1 228 ? -10.189 45.508 4.554 1.00 77.12 228 ALA A N 1
ATOM 1714 C CA . ALA A 1 228 ? -10.242 44.653 5.734 1.00 77.12 228 ALA A CA 1
ATOM 1715 C C . ALA A 1 228 ? -9.932 45.442 7.020 1.00 77.12 228 ALA A C 1
ATOM 1717 O O . ALA A 1 228 ? -9.225 46.458 6.987 1.00 77.12 228 ALA A O 1
ATOM 1718 N N . ALA A 1 229 ? -10.473 44.974 8.149 1.00 55.78 229 ALA A N 1
ATOM 1719 C CA . ALA A 1 229 ? -10.445 45.689 9.427 1.00 55.78 229 ALA A CA 1
ATOM 1720 C C . ALA A 1 229 ? -9.040 45.779 10.051 1.00 55.78 229 ALA A C 1
ATOM 1722 O O . ALA A 1 229 ? -8.639 46.859 10.483 1.00 55.78 229 ALA A O 1
ATOM 1723 N N . ASP A 1 230 ? -8.289 44.676 10.041 1.00 58.91 230 ASP A N 1
ATOM 1724 C CA . ASP A 1 230 ? -6.965 44.562 10.659 1.00 58.91 230 ASP A CA 1
ATOM 1725 C C . ASP A 1 230 ? -5.868 44.606 9.583 1.00 58.91 230 ASP A C 1
ATOM 1727 O O . ASP A 1 230 ? -5.852 43.790 8.662 1.00 58.91 230 ASP A O 1
ATOM 1731 N N . CYS A 1 231 ? -4.976 45.602 9.641 1.00 59.38 231 CYS A N 1
ATOM 1732 C CA . CYS A 1 231 ? -3.967 45.851 8.603 1.00 59.38 231 CYS A CA 1
ATOM 1733 C C . CYS A 1 231 ? -2.846 46.796 9.086 1.00 59.38 231 CYS A C 1
ATOM 1735 O O . CYS A 1 231 ? -2.967 47.470 10.108 1.00 59.38 231 CYS A O 1
ATOM 1737 N N . VAL A 1 232 ? -1.756 46.867 8.316 1.00 62.78 232 VAL A N 1
ATOM 1738 C CA . VAL A 1 232 ? -0.594 47.743 8.539 1.00 62.78 232 VAL A CA 1
ATOM 1739 C C . VAL A 1 232 ? -0.901 49.241 8.383 1.00 62.78 232 VAL A C 1
ATOM 1741 O O . VAL A 1 232 ? -1.819 49.648 7.670 1.00 62.78 232 VAL A O 1
ATOM 1744 N N . ALA A 1 233 ? -0.059 50.084 8.990 1.00 59.53 233 ALA A N 1
ATOM 1745 C CA . ALA A 1 233 ? -0.198 51.544 8.953 1.00 59.53 233 ALA A CA 1
ATOM 1746 C C . ALA A 1 233 ? -0.013 52.172 7.552 1.00 59.53 233 ALA A C 1
ATOM 1748 O O . ALA A 1 233 ? -0.661 53.168 7.242 1.00 59.53 233 ALA A O 1
ATOM 1749 N N . ASN A 1 234 ? 0.838 51.593 6.694 1.00 66.88 234 ASN A N 1
ATOM 1750 C CA . ASN A 1 234 ? 1.183 52.131 5.364 1.00 66.88 234 ASN A CA 1
ATOM 1751 C C . ASN A 1 234 ? 0.423 51.417 4.229 1.00 66.88 234 ASN A C 1
ATOM 1753 O O . ASN A 1 234 ? 1.001 50.956 3.239 1.00 66.88 234 ASN A O 1
ATOM 1757 N N . ARG A 1 235 ? -0.894 51.287 4.405 1.00 82.88 235 ARG A N 1
ATOM 1758 C CA . ARG A 1 235 ? -1.789 50.630 3.446 1.00 82.88 235 ARG A CA 1
ATOM 1759 C C . ARG A 1 235 ? -2.285 51.567 2.338 1.00 82.88 235 ARG A C 1
ATOM 1761 O O . ARG A 1 235 ? -2.304 52.787 2.497 1.00 82.88 235 ARG A O 1
ATOM 1768 N N . VAL A 1 236 ? -2.726 50.995 1.221 1.00 83.44 236 VAL A N 1
ATOM 1769 C CA . VAL A 1 236 ? -3.505 51.706 0.194 1.00 83.44 236 VAL A CA 1
ATOM 1770 C C . VAL A 1 236 ? -4.919 52.022 0.693 1.00 83.44 236 VAL A C 1
ATOM 1772 O O . VAL A 1 236 ? -5.436 51.380 1.611 1.00 83.44 236 VAL A O 1
ATOM 1775 N N . THR A 1 237 ? -5.562 53.018 0.086 1.00 85.69 237 THR A N 1
ATOM 1776 C CA . THR A 1 237 ? -6.942 53.415 0.404 1.00 85.69 237 THR A CA 1
ATOM 1777 C C . THR A 1 237 ? -7.938 52.807 -0.584 1.00 85.69 237 THR A C 1
ATOM 1779 O O . THR A 1 237 ? -7.587 52.513 -1.725 1.00 85.69 237 THR A O 1
ATOM 1782 N N . SER A 1 238 ? -9.211 52.680 -0.194 1.00 85.12 238 SER A N 1
ATOM 1783 C CA . SER A 1 238 ? -10.272 52.349 -1.159 1.00 85.12 238 SER A CA 1
ATOM 1784 C C . SER A 1 238 ? -10.299 53.387 -2.296 1.00 85.12 238 SER A C 1
ATOM 1786 O O . SER A 1 238 ? -10.130 54.586 -2.058 1.00 85.12 238 SER A O 1
ATOM 1788 N N . GLY A 1 239 ? -10.433 52.913 -3.534 1.00 81.38 239 GLY A N 1
ATOM 1789 C CA . GLY A 1 239 ? -10.276 53.678 -4.771 1.00 81.38 239 GLY A CA 1
ATOM 1790 C C . GLY A 1 239 ? -8.849 53.733 -5.339 1.00 81.38 239 GLY A C 1
ATOM 1791 O O . GLY A 1 239 ? -8.666 54.301 -6.412 1.00 81.38 239 GLY A O 1
ATOM 1792 N N . THR A 1 240 ? -7.828 53.171 -4.676 1.00 90.81 240 THR A N 1
ATOM 1793 C CA . THR A 1 240 ? -6.471 53.088 -5.253 1.00 90.81 240 THR A CA 1
ATOM 1794 C C . THR A 1 240 ? -6.410 52.044 -6.372 1.00 90.81 240 THR A C 1
ATOM 1796 O O . THR A 1 240 ? -6.804 50.896 -6.168 1.00 90.81 240 THR A O 1
ATOM 1799 N N . GLU A 1 241 ? -5.880 52.440 -7.533 1.00 94.19 241 GLU A N 1
ATOM 1800 C CA . GLU A 1 241 ? -5.527 51.543 -8.640 1.00 94.19 241 GLU A CA 1
ATOM 1801 C C . GLU A 1 241 ? -4.027 51.247 -8.670 1.00 94.19 241 GLU A C 1
ATOM 1803 O O . GLU A 1 241 ? -3.202 52.147 -8.500 1.00 94.19 241 GLU A O 1
ATOM 1808 N N . GLY A 1 242 ? -3.673 49.994 -8.953 1.00 89.75 242 GLY A N 1
ATOM 1809 C CA . GLY A 1 242 ? -2.288 49.577 -9.137 1.00 89.75 242 GLY A CA 1
ATOM 1810 C C . GLY A 1 242 ? -2.148 48.110 -9.527 1.00 89.75 242 GLY A C 1
ATOM 1811 O O . GLY A 1 242 ? -3.121 47.364 -9.587 1.00 89.75 242 GLY A O 1
ATOM 1812 N N . TRP A 1 243 ? -0.916 47.703 -9.804 1.00 91.88 243 TRP A N 1
ATOM 1813 C CA . TRP A 1 243 ? -0.534 46.340 -10.145 1.00 91.88 243 TRP A CA 1
ATOM 1814 C C . TRP A 1 243 ? -0.146 45.542 -8.901 1.00 91.88 243 TRP A C 1
ATOM 1816 O O . TRP A 1 243 ? 0.610 46.024 -8.055 1.00 91.88 243 TRP A O 1
ATOM 1826 N N . VAL A 1 244 ? -0.625 44.307 -8.819 1.00 82.19 244 VAL A N 1
ATOM 1827 C CA . VAL A 1 244 ? -0.261 43.300 -7.813 1.00 82.19 244 VAL A CA 1
ATOM 1828 C C . VAL A 1 244 ? 0.139 42.006 -8.524 1.00 82.19 244 VAL A C 1
ATOM 1830 O O . VAL A 1 244 ? -0.307 41.754 -9.643 1.00 82.19 244 VAL A O 1
ATOM 1833 N N . SER A 1 245 ? 1.017 41.211 -7.912 1.00 78.38 245 SER A N 1
ATOM 1834 C CA . SER A 1 245 ? 1.336 39.873 -8.430 1.00 78.38 245 SER A CA 1
ATOM 1835 C C . SER A 1 245 ? 0.138 38.944 -8.228 1.00 78.38 245 SER A C 1
ATOM 1837 O O . SER A 1 245 ? -0.566 39.072 -7.226 1.00 78.38 245 SER A O 1
ATOM 1839 N N . ASP A 1 246 ? -0.059 38.005 -9.151 1.00 68.00 246 ASP A N 1
ATOM 1840 C CA . ASP A 1 246 ? -1.051 36.922 -9.084 1.00 68.00 246 ASP A CA 1
ATOM 1841 C C . ASP A 1 246 ? -1.048 36.191 -7.729 1.00 68.00 246 ASP A C 1
ATOM 1843 O O . ASP A 1 246 ? -2.096 35.984 -7.128 1.00 68.00 246 ASP A O 1
ATOM 1847 N N . PHE A 1 247 ? 0.139 35.968 -7.154 1.00 61.50 247 PHE A N 1
ATOM 1848 C CA . PHE A 1 247 ? 0.338 35.360 -5.829 1.00 61.50 247 PHE A CA 1
ATOM 1849 C C . PHE A 1 247 ? -0.388 36.072 -4.660 1.00 61.50 247 PHE A C 1
ATOM 1851 O O . PHE A 1 247 ? -0.578 35.491 -3.588 1.00 61.50 247 PHE A O 1
ATOM 1858 N N . LEU A 1 248 ? -0.774 37.342 -4.837 1.00 72.69 248 LEU A N 1
ATOM 1859 C CA . LEU A 1 248 ? -1.435 38.155 -3.812 1.00 72.69 248 LEU A CA 1
ATOM 1860 C C . LEU A 1 248 ? -2.968 38.162 -3.924 1.00 72.69 248 LEU A C 1
ATOM 1862 O O . LEU A 1 248 ? -3.613 38.733 -3.047 1.00 72.69 248 LEU A O 1
ATOM 1866 N N . VAL A 1 249 ? -3.564 37.600 -4.983 1.00 67.38 249 VAL A N 1
ATOM 1867 C CA . VAL A 1 249 ? -4.988 37.793 -5.314 1.00 67.38 249 VAL A CA 1
ATOM 1868 C C . VAL A 1 249 ? -5.738 36.494 -5.593 1.00 67.38 249 VAL A C 1
ATOM 1870 O O . VAL A 1 249 ? -5.182 35.524 -6.090 1.00 67.38 249 VAL A O 1
ATOM 1873 N N . ALA A 1 250 ? -7.045 36.508 -5.332 1.00 55.16 250 ALA A N 1
ATOM 1874 C CA . ALA A 1 250 ? -7.991 35.518 -5.837 1.00 55.16 250 ALA A CA 1
ATOM 1875 C C . ALA A 1 250 ? -9.205 36.217 -6.483 1.00 55.16 250 ALA A C 1
ATOM 1877 O O . ALA A 1 250 ? -9.684 37.227 -5.950 1.00 55.16 250 ALA A O 1
ATOM 1878 N N . PRO A 1 251 ? -9.730 35.714 -7.616 1.00 51.22 251 PRO A N 1
ATOM 1879 C CA . PRO A 1 251 ? -10.989 36.192 -8.173 1.00 51.22 251 PRO A CA 1
ATOM 1880 C C . PRO A 1 251 ? -12.160 35.745 -7.287 1.00 51.22 251 PRO A C 1
ATOM 1882 O O . PRO A 1 251 ? -12.203 34.612 -6.809 1.00 51.22 251 PRO A O 1
ATOM 1885 N N . ALA A 1 252 ? -13.141 36.621 -7.086 1.00 41.72 252 ALA A N 1
ATOM 1886 C CA . ALA A 1 252 ? -14.358 36.276 -6.367 1.00 41.72 252 ALA A CA 1
ATOM 1887 C C . ALA A 1 252 ? -15.339 35.613 -7.341 1.00 41.72 252 ALA A C 1
ATOM 1889 O O . ALA A 1 252 ? -15.774 36.228 -8.317 1.00 41.72 252 ALA A O 1
ATOM 1890 N N . ILE A 1 253 ? -15.691 34.353 -7.073 1.00 32.03 253 ILE A N 1
ATOM 1891 C CA . ILE A 1 253 ? -16.658 33.602 -7.882 1.00 32.03 253 ILE A CA 1
ATOM 1892 C C . ILE A 1 253 ? -17.998 34.345 -7.857 1.00 32.03 253 ILE A C 1
ATOM 1894 O O . ILE A 1 253 ? -18.600 34.538 -6.800 1.00 32.03 253 ILE A O 1
ATOM 1898 N N . ALA A 1 254 ? -18.469 34.763 -9.032 1.00 26.64 254 ALA A N 1
ATOM 1899 C CA . ALA A 1 254 ? -19.762 35.414 -9.161 1.00 26.64 254 ALA A CA 1
ATOM 1900 C C . ALA A 1 254 ? -20.881 34.413 -8.839 1.00 26.64 254 ALA A C 1
ATOM 1902 O O . ALA A 1 254 ? -21.057 33.419 -9.544 1.00 26.64 254 ALA A O 1
ATOM 1903 N N . LEU A 1 255 ? -21.655 34.696 -7.787 1.00 26.17 255 LEU A N 1
ATOM 1904 C CA . LEU A 1 255 ? -22.898 33.984 -7.505 1.00 26.17 255 LEU A CA 1
ATOM 1905 C C . LEU A 1 255 ? -23.851 34.177 -8.690 1.00 26.17 255 LEU A C 1
ATOM 1907 O O . LEU A 1 255 ? -24.317 35.287 -8.945 1.00 26.17 255 LEU A O 1
ATOM 1911 N N . VAL A 1 256 ? -24.135 33.096 -9.415 1.00 24.05 256 VAL A N 1
ATOM 1912 C CA . VAL A 1 256 ? -25.156 33.099 -10.465 1.00 24.05 256 VAL A CA 1
ATOM 1913 C C . VAL A 1 256 ? -26.520 33.172 -9.782 1.00 24.05 256 VAL A C 1
ATOM 1915 O O . VAL A 1 256 ? -26.887 32.267 -9.033 1.00 24.05 256 VAL A O 1
ATOM 1918 N N . GLU A 1 257 ? -27.261 34.260 -10.009 1.00 23.97 257 GLU A N 1
ATOM 1919 C CA . GLU A 1 257 ? -28.623 34.402 -9.483 1.00 23.97 257 GLU A CA 1
ATOM 1920 C C . GLU A 1 257 ? -29.535 33.273 -10.007 1.00 23.97 257 GLU A C 1
ATOM 1922 O O . GLU A 1 257 ? -29.373 32.820 -11.146 1.00 23.97 257 GLU A O 1
ATOM 1927 N N . PRO A 1 258 ? -30.488 32.783 -9.191 1.00 24.58 258 PRO A N 1
ATOM 1928 C CA . PRO A 1 258 ? -31.237 31.573 -9.506 1.00 24.58 258 PRO A CA 1
ATOM 1929 C C . PRO A 1 258 ? -32.113 31.741 -10.751 1.00 24.58 258 PRO A C 1
ATOM 1931 O O . PRO A 1 258 ? -32.920 32.668 -10.853 1.00 24.58 258 PRO A O 1
ATOM 1934 N N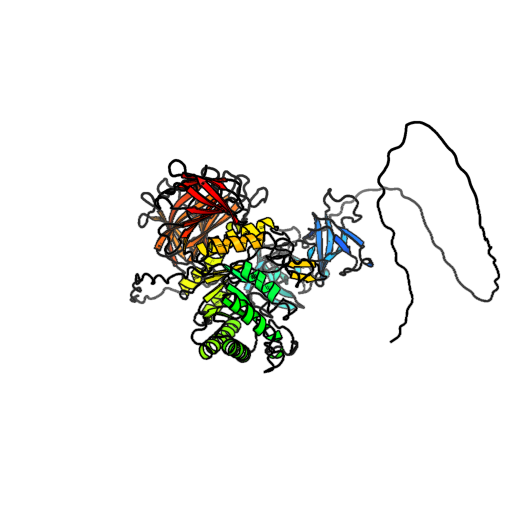 . MET A 1 259 ? -32.016 30.781 -11.675 1.00 24.12 259 MET A N 1
ATOM 1935 C CA . MET A 1 259 ? -33.040 30.606 -12.705 1.00 24.12 259 MET A CA 1
ATOM 1936 C C . MET A 1 259 ? -34.363 30.152 -12.052 1.00 24.12 259 MET A C 1
ATOM 1938 O O . MET A 1 259 ? -34.323 29.417 -11.064 1.00 24.12 259 MET A O 1
ATOM 1942 N N . PRO A 1 260 ? -35.527 30.593 -12.567 1.00 26.44 260 PRO A N 1
ATOM 1943 C CA . PRO A 1 260 ? -36.827 30.324 -11.950 1.00 26.44 260 PRO A CA 1
ATOM 1944 C C . PRO A 1 260 ? -37.255 28.849 -12.029 1.00 26.44 260 PRO A C 1
ATOM 1946 O O . PRO A 1 260 ? -36.704 28.069 -12.805 1.00 26.44 260 PRO A O 1
ATOM 1949 N N . ASP A 1 261 ? -38.260 28.510 -11.215 1.00 25.78 261 ASP A N 1
ATOM 1950 C CA . ASP A 1 261 ? -38.685 27.153 -10.844 1.00 25.78 261 ASP A CA 1
ATOM 1951 C C . ASP A 1 261 ? -38.829 26.126 -11.983 1.00 25.78 261 ASP A C 1
ATOM 1953 O O . ASP A 1 261 ? -39.278 26.415 -13.094 1.00 25.78 261 ASP A O 1
ATOM 1957 N N . ALA A 1 262 ? -38.529 24.869 -11.646 1.00 29.72 262 ALA A N 1
ATOM 1958 C CA . ALA A 1 262 ? -38.682 23.728 -12.537 1.00 29.72 262 ALA A CA 1
ATOM 1959 C C . ALA A 1 262 ? -40.149 23.275 -12.681 1.00 29.72 262 ALA A C 1
ATOM 1961 O O . ALA A 1 262 ? -40.828 23.003 -11.689 1.00 29.72 262 ALA A O 1
ATOM 1962 N N . GLU A 1 263 ? -40.604 23.047 -13.918 1.00 25.50 263 GLU A N 1
ATOM 1963 C CA . GLU A 1 263 ? -41.758 22.174 -14.161 1.00 25.50 263 GLU A CA 1
ATOM 1964 C C . GLU A 1 263 ? -41.322 20.701 -14.108 1.00 25.50 263 GLU A C 1
ATOM 1966 O O . GLU A 1 263 ? -40.418 20.262 -14.825 1.00 25.50 263 GLU A O 1
ATOM 1971 N N . ALA A 1 264 ? -41.970 19.928 -13.237 1.00 31.31 264 ALA A N 1
ATOM 1972 C CA . ALA A 1 264 ? -41.584 18.555 -12.942 1.00 31.31 264 ALA A CA 1
ATOM 1973 C C . ALA A 1 264 ? -41.824 17.580 -14.111 1.00 31.31 264 ALA A C 1
ATOM 1975 O O . ALA A 1 264 ? -42.808 17.670 -14.848 1.00 31.31 264 ALA A O 1
ATOM 1976 N N . ARG A 1 265 ? -40.976 16.548 -14.193 1.00 25.80 265 ARG A N 1
ATOM 1977 C CA . ARG A 1 265 ? -41.277 15.290 -14.894 1.00 25.80 265 ARG A CA 1
ATOM 1978 C C . ARG A 1 265 ? -41.224 14.131 -13.893 1.00 25.80 265 ARG A C 1
ATOM 1980 O O . ARG A 1 265 ? -40.349 14.146 -13.029 1.00 25.80 265 ARG A O 1
ATOM 1987 N N . PRO A 1 266 ? -42.148 13.157 -13.965 1.00 25.67 266 PRO A N 1
ATOM 1988 C CA . PRO A 1 266 ? -42.198 12.062 -13.003 1.00 25.67 266 PRO A CA 1
ATOM 1989 C C . PRO A 1 266 ? -41.011 11.109 -13.173 1.00 25.67 266 PRO A C 1
ATOM 1991 O O . PRO A 1 266 ? -40.611 10.794 -14.294 1.00 25.67 266 PRO A O 1
ATOM 1994 N N . SER A 1 267 ? -40.484 10.632 -12.046 1.00 32.34 267 SER A N 1
ATOM 1995 C CA . SER A 1 267 ? -39.484 9.566 -11.993 1.00 32.34 267 SER A CA 1
ATOM 1996 C C . SER A 1 267 ? -40.171 8.201 -12.003 1.00 32.34 267 SER A C 1
ATOM 1998 O O . SER A 1 267 ? -40.930 7.902 -11.084 1.00 32.34 267 SER A O 1
ATOM 2000 N N . GLU A 1 268 ? -39.870 7.370 -13.002 1.00 28.73 268 GLU A N 1
ATOM 2001 C CA . GLU A 1 268 ? -40.071 5.917 -12.949 1.00 28.73 268 GLU A CA 1
ATOM 2002 C C . GLU A 1 268 ? -38.907 5.199 -13.654 1.00 28.73 268 GLU A C 1
ATOM 2004 O O . GLU A 1 268 ? -38.934 4.974 -14.861 1.00 28.73 268 GLU A O 1
ATOM 2009 N N . THR A 1 269 ? -37.904 4.792 -12.872 1.00 25.78 269 THR A N 1
ATOM 2010 C CA . THR A 1 269 ? -36.950 3.729 -13.231 1.00 25.78 269 THR A CA 1
ATOM 2011 C C . THR A 1 269 ? -36.724 2.882 -11.973 1.00 25.78 269 THR A C 1
ATOM 2013 O O . THR A 1 269 ? -36.378 3.457 -10.939 1.00 25.78 269 THR A O 1
ATOM 2016 N N . PRO A 1 270 ? -36.937 1.551 -11.990 1.00 25.31 270 PRO A N 1
ATOM 2017 C CA . PRO A 1 270 ? -36.761 0.727 -10.794 1.00 25.31 270 PRO A CA 1
ATOM 2018 C C . PRO A 1 270 ? -35.296 0.662 -10.350 1.00 25.31 270 PRO A C 1
ATOM 2020 O O . PRO A 1 270 ? -34.400 0.547 -11.187 1.00 25.31 270 PRO A O 1
ATOM 2023 N N . ALA A 1 271 ? -35.057 0.664 -9.037 1.00 26.05 271 ALA A N 1
ATOM 2024 C CA . ALA A 1 271 ? -33.729 0.407 -8.485 1.00 26.05 271 ALA A CA 1
ATOM 2025 C C . ALA A 1 271 ? -33.246 -1.018 -8.848 1.00 26.05 271 ALA A C 1
ATOM 2027 O O . ALA A 1 271 ? -34.062 -1.950 -8.834 1.00 26.05 271 ALA A O 1
ATOM 2028 N N . PRO A 1 272 ? -31.946 -1.228 -9.138 1.00 26.41 272 PRO A N 1
ATOM 2029 C CA . PRO A 1 272 ? -31.403 -2.563 -9.364 1.00 26.41 272 PRO A CA 1
ATOM 2030 C C . PRO A 1 272 ? -31.560 -3.438 -8.116 1.00 26.41 272 PRO A C 1
ATOM 2032 O O . PRO A 1 272 ? -31.235 -3.017 -7.007 1.00 26.41 272 PRO A O 1
ATOM 2035 N N . GLN A 1 273 ? -32.025 -4.677 -8.284 1.00 23.95 273 GLN A N 1
ATOM 2036 C CA . GLN A 1 273 ? -32.009 -5.647 -7.189 1.00 23.95 273 GLN A CA 1
ATOM 2037 C C . GLN A 1 273 ? -30.584 -6.170 -6.998 1.00 23.95 273 GLN A C 1
ATOM 2039 O O . GLN A 1 273 ? -30.033 -6.806 -7.895 1.00 23.95 273 GLN A O 1
ATOM 2044 N N . ILE A 1 274 ? -30.001 -5.918 -5.823 1.00 27.81 274 ILE A N 1
ATOM 2045 C CA . ILE A 1 274 ? -28.690 -6.456 -5.444 1.00 27.81 274 ILE A CA 1
ATOM 2046 C C . ILE A 1 274 ? -28.792 -7.984 -5.382 1.00 27.81 274 ILE A C 1
ATOM 2048 O O . ILE A 1 274 ? -29.531 -8.539 -4.567 1.00 27.81 274 ILE A O 1
ATOM 2052 N N . ALA A 1 275 ? -28.048 -8.667 -6.249 1.00 24.12 275 ALA A N 1
ATOM 2053 C CA . ALA A 1 275 ? -27.939 -10.117 -6.225 1.00 24.12 275 ALA A CA 1
ATOM 2054 C C . ALA A 1 275 ? -26.969 -10.542 -5.114 1.00 24.12 275 ALA A C 1
ATOM 2056 O O . ALA A 1 275 ? -25.780 -10.239 -5.174 1.00 24.12 275 ALA A O 1
ATOM 2057 N N . THR A 1 276 ? -27.459 -11.283 -4.120 1.00 26.59 276 THR A N 1
ATOM 2058 C CA . THR A 1 276 ? -26.659 -11.853 -3.024 1.00 26.59 276 THR A CA 1
ATOM 2059 C C . THR A 1 276 ? -25.851 -13.075 -3.482 1.00 26.59 276 THR A C 1
ATOM 2061 O O . THR A 1 276 ? -26.017 -14.190 -2.988 1.00 26.59 276 THR A O 1
ATOM 2064 N N . GLY A 1 277 ? -24.977 -12.869 -4.468 1.00 24.19 277 GLY A N 1
ATOM 2065 C CA . GLY A 1 277 ? -24.033 -13.873 -4.942 1.00 24.19 277 GLY A CA 1
ATOM 2066 C C . GLY A 1 277 ? -22.799 -13.931 -4.049 1.00 24.19 277 GLY A C 1
ATOM 2067 O O . GLY A 1 277 ? -21.928 -13.072 -4.147 1.00 24.19 277 GLY A O 1
ATOM 2068 N N . THR A 1 278 ? -22.682 -14.968 -3.219 1.00 28.58 278 THR A N 1
ATOM 2069 C CA . THR A 1 278 ? -21.387 -15.329 -2.635 1.00 28.58 278 THR A CA 1
ATOM 2070 C C . THR A 1 278 ? -20.442 -15.746 -3.759 1.00 28.58 278 THR A C 1
ATOM 2072 O O . THR A 1 278 ? -20.698 -16.725 -4.464 1.00 28.58 278 THR A O 1
ATOM 2075 N N . ALA A 1 279 ? -19.349 -15.002 -3.943 1.00 28.41 279 ALA A N 1
ATOM 2076 C CA . ALA A 1 279 ? -18.299 -15.390 -4.877 1.00 28.41 279 ALA A CA 1
ATOM 2077 C C . ALA A 1 279 ? -17.765 -16.793 -4.510 1.00 28.41 279 ALA A C 1
ATOM 2079 O O . ALA A 1 279 ? -17.653 -17.111 -3.320 1.00 28.41 279 ALA A O 1
ATOM 2080 N N . PRO A 1 280 ? -17.459 -17.659 -5.494 1.00 27.72 280 PRO A N 1
ATOM 2081 C CA . PRO A 1 280 ? -16.908 -18.974 -5.204 1.00 27.72 280 PRO A CA 1
ATOM 2082 C C . PRO A 1 280 ? -15.548 -18.820 -4.518 1.00 27.72 280 PRO A C 1
ATOM 2084 O O . PRO A 1 280 ? -14.682 -18.099 -5.009 1.00 27.72 280 PRO A O 1
ATOM 2087 N N . ILE A 1 281 ? -15.357 -19.520 -3.397 1.00 39.53 281 ILE A N 1
ATOM 2088 C CA . ILE A 1 281 ? -14.069 -19.565 -2.698 1.00 39.53 281 ILE A CA 1
ATOM 2089 C C . ILE A 1 281 ? -13.055 -20.225 -3.636 1.00 39.53 281 ILE A C 1
ATOM 2091 O O . ILE A 1 281 ? -13.091 -21.439 -3.845 1.00 39.53 281 ILE A O 1
ATOM 2095 N N . VAL A 1 282 ? -12.165 -19.418 -4.213 1.00 44.66 282 VAL A N 1
ATOM 2096 C CA . VAL A 1 282 ? -11.008 -19.912 -4.961 1.00 44.66 282 VAL A CA 1
ATOM 2097 C C . VAL A 1 282 ? -10.088 -20.619 -3.960 1.00 44.66 282 VAL A C 1
ATOM 2099 O O . VAL A 1 282 ? -9.750 -20.016 -2.939 1.00 44.66 282 VAL A O 1
ATOM 2102 N N . PRO A 1 283 ? -9.690 -21.883 -4.194 1.00 53.16 283 PRO A N 1
ATOM 2103 C CA . PRO A 1 283 ? -8.717 -22.546 -3.337 1.00 53.16 283 PRO A CA 1
ATOM 2104 C C . PRO A 1 283 ? -7.398 -21.770 -3.354 1.00 53.16 283 PRO A C 1
ATOM 2106 O O . PRO A 1 283 ? -6.796 -21.602 -4.413 1.00 53.16 283 PRO A O 1
ATOM 2109 N N . VAL A 1 284 ? -6.954 -21.303 -2.187 1.00 62.88 284 VAL A N 1
ATOM 2110 C CA . VAL A 1 284 ? -5.610 -20.737 -2.025 1.00 62.88 284 VAL A CA 1
ATOM 2111 C C . VAL A 1 284 ? -4.602 -21.872 -2.192 1.00 62.88 284 VAL A C 1
ATOM 2113 O O . VAL A 1 284 ? -4.736 -22.911 -1.541 1.00 62.88 284 VAL A O 1
ATOM 2116 N N . ASP A 1 285 ? -3.611 -21.691 -3.066 1.00 74.31 285 ASP A N 1
ATOM 2117 C CA . ASP A 1 285 ? -2.481 -22.616 -3.151 1.00 74.31 285 ASP A CA 1
ATOM 2118 C C . ASP A 1 285 ? -1.688 -22.521 -1.835 1.00 74.31 285 ASP A C 1
ATOM 2120 O O . ASP A 1 285 ? -1.256 -21.421 -1.477 1.00 74.31 285 ASP A O 1
ATOM 2124 N N . PRO A 1 286 ? -1.479 -23.626 -1.094 1.00 71.25 286 PRO A N 1
ATOM 2125 C CA . PRO A 1 286 ? -0.712 -23.600 0.151 1.00 71.25 286 PRO A CA 1
ATOM 2126 C C . PRO A 1 286 ? 0.748 -23.150 -0.035 1.00 71.25 286 PRO A C 1
ATOM 2128 O O . PRO A 1 286 ? 1.414 -22.862 0.958 1.00 71.25 286 PRO A O 1
ATOM 2131 N N . ASN A 1 287 ? 1.250 -23.086 -1.273 1.00 75.94 287 ASN A N 1
ATOM 2132 C CA . ASN A 1 287 ? 2.577 -22.574 -1.597 1.00 75.94 287 ASN A CA 1
ATOM 2133 C C . ASN A 1 287 ? 2.590 -21.090 -1.996 1.00 75.94 287 ASN A C 1
ATOM 2135 O O . ASN A 1 287 ? 3.663 -20.497 -1.969 1.00 75.94 287 ASN A O 1
ATOM 2139 N N . ASP A 1 288 ? 1.458 -20.468 -2.347 1.00 85.44 288 ASP A N 1
ATOM 2140 C CA . ASP A 1 288 ? 1.451 -19.064 -2.783 1.00 85.44 288 ASP A CA 1
ATOM 2141 C C . ASP A 1 288 ? 1.706 -18.103 -1.609 1.00 85.44 288 ASP A C 1
ATOM 2143 O O . ASP A 1 288 ? 1.253 -18.320 -0.481 1.00 85.44 288 ASP A O 1
ATOM 2147 N N . SER A 1 289 ? 2.424 -17.013 -1.878 1.00 87.94 289 SER A N 1
ATOM 2148 C CA . SER A 1 289 ? 2.661 -15.940 -0.912 1.00 87.94 289 SER A CA 1
ATOM 2149 C C . SER A 1 289 ? 1.965 -14.665 -1.359 1.00 87.94 289 SER A C 1
ATOM 2151 O O . SER A 1 289 ? 2.073 -14.238 -2.505 1.00 87.94 289 SER A O 1
ATOM 2153 N N . ALA A 1 290 ? 1.304 -13.998 -0.418 1.00 94.44 290 ALA A N 1
ATOM 2154 C CA . ALA A 1 290 ? 0.764 -12.665 -0.648 1.00 94.44 290 ALA A CA 1
ATOM 2155 C C . ALA A 1 290 ? 1.819 -11.546 -0.513 1.00 94.44 290 ALA A C 1
ATOM 2157 O O . ALA A 1 290 ? 1.484 -10.367 -0.632 1.00 94.44 290 ALA A O 1
ATOM 2158 N N . PHE A 1 291 ? 3.074 -11.904 -0.238 1.00 97.31 291 PHE A N 1
ATOM 2159 C CA . PHE A 1 291 ? 4.161 -10.983 0.069 1.00 97.31 291 PHE A CA 1
ATOM 2160 C C . PHE A 1 291 ? 5.252 -11.135 -0.994 1.00 97.31 291 PHE A C 1
ATOM 2162 O O . PHE A 1 291 ? 5.872 -12.189 -1.118 1.00 97.31 291 PHE A O 1
ATOM 2169 N N . GLY A 1 292 ? 5.436 -10.090 -1.798 1.00 98.00 292 GLY A N 1
ATOM 2170 C CA . GLY A 1 292 ? 6.403 -10.028 -2.889 1.00 98.00 292 GLY A CA 1
ATOM 2171 C C . GLY A 1 292 ? 7.525 -9.024 -2.632 1.00 98.00 292 GLY A C 1
ATOM 2172 O O . GLY A 1 292 ? 7.554 -8.342 -1.606 1.00 98.00 292 GLY A O 1
ATOM 2173 N N . LEU A 1 293 ? 8.454 -8.916 -3.582 1.00 98.31 293 LEU A N 1
ATOM 2174 C CA . LEU A 1 293 ? 9.647 -8.078 -3.448 1.00 98.31 293 LEU A CA 1
ATOM 2175 C C . LEU A 1 293 ? 9.997 -7.360 -4.758 1.00 98.31 293 LEU A C 1
ATOM 2177 O O . LEU A 1 293 ? 10.098 -7.987 -5.808 1.00 98.31 293 LEU A O 1
ATOM 2181 N N . ASN A 1 294 ? 10.235 -6.053 -4.706 1.00 98.62 294 ASN A N 1
ATOM 2182 C CA . ASN A 1 294 ? 10.862 -5.317 -5.802 1.00 98.62 294 ASN A CA 1
ATOM 2183 C C . ASN A 1 294 ? 12.353 -5.641 -5.809 1.00 98.62 294 ASN A C 1
ATOM 2185 O O . ASN A 1 294 ? 13.072 -5.331 -4.852 1.00 98.62 294 ASN A O 1
ATOM 2189 N N . THR A 1 295 ? 12.814 -6.294 -6.870 1.00 97.88 295 THR A N 1
ATOM 2190 C CA . THR A 1 295 ? 14.175 -6.837 -6.936 1.00 97.88 295 THR A CA 1
ATOM 2191 C C . THR A 1 295 ? 15.090 -6.032 -7.852 1.00 97.88 295 THR A C 1
ATOM 2193 O O . THR A 1 295 ? 16.278 -5.910 -7.555 1.00 97.88 295 THR A O 1
ATOM 2196 N N . HIS A 1 296 ? 14.544 -5.406 -8.900 1.00 95.75 296 HIS A N 1
ATOM 2197 C CA . HIS A 1 296 ? 15.270 -4.527 -9.828 1.00 95.75 296 HIS A CA 1
ATOM 2198 C C . HIS A 1 296 ? 16.582 -5.124 -10.379 1.00 95.75 296 HIS A C 1
ATOM 2200 O O . HIS A 1 296 ? 17.514 -4.390 -10.722 1.00 95.75 296 HIS A O 1
ATOM 2206 N N . LEU A 1 297 ? 16.718 -6.448 -10.457 1.00 96.88 297 LEU A N 1
ATOM 2207 C CA . LEU A 1 297 ? 17.944 -7.089 -10.916 1.00 96.88 297 LEU A CA 1
ATOM 2208 C C . LEU A 1 297 ? 18.165 -6.806 -12.401 1.00 96.88 297 LEU A C 1
ATOM 2210 O O . LEU A 1 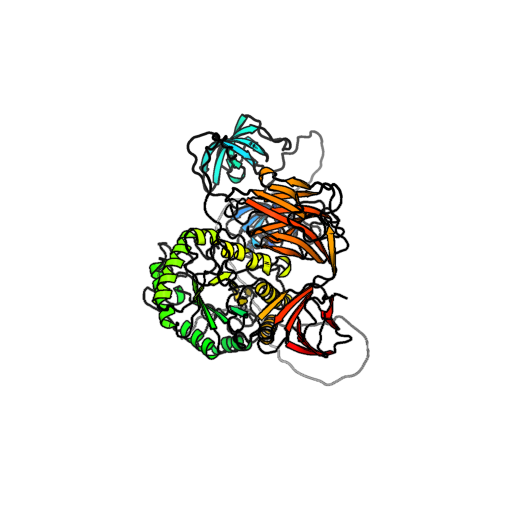297 ? 19.300 -6.540 -12.794 1.00 96.88 297 LEU A O 1
ATOM 2214 N N . ILE A 1 298 ? 17.100 -6.756 -13.210 1.00 96.06 298 ILE A N 1
ATOM 2215 C CA . ILE A 1 298 ? 17.186 -6.360 -14.621 1.00 96.06 298 ILE A CA 1
ATOM 2216 C C . ILE A 1 298 ? 17.669 -4.906 -14.741 1.00 96.06 298 ILE A C 1
ATOM 2218 O O . ILE A 1 298 ? 18.557 -4.606 -15.549 1.00 96.06 298 ILE A O 1
ATOM 2222 N N . SER A 1 299 ? 17.109 -3.994 -13.941 1.00 91.06 299 SER A N 1
ATOM 2223 C CA . SER A 1 299 ? 17.304 -2.547 -14.090 1.00 91.06 299 SER A CA 1
ATOM 2224 C C . SER A 1 299 ? 18.504 -1.969 -13.324 1.00 91.06 299 SER A C 1
ATOM 2226 O O . SER A 1 299 ? 19.027 -0.935 -13.747 1.00 91.06 299 SER A O 1
ATOM 2228 N N . ARG A 1 300 ? 19.002 -2.634 -12.269 1.00 90.38 300 ARG A N 1
ATOM 2229 C CA . ARG A 1 300 ? 20.053 -2.115 -11.365 1.00 90.38 300 ARG A CA 1
ATOM 2230 C C . ARG A 1 300 ? 21.237 -3.060 -11.106 1.00 90.38 300 ARG A C 1
ATOM 2232 O O . ARG A 1 300 ? 22.295 -2.560 -10.724 1.00 90.38 300 ARG A O 1
ATOM 2239 N N . TYR A 1 301 ? 21.133 -4.382 -11.302 1.00 94.25 301 TYR A N 1
ATOM 2240 C CA . TYR A 1 301 ? 22.288 -5.270 -11.069 1.00 94.25 301 TYR A CA 1
ATOM 2241 C C . TYR A 1 301 ? 23.333 -5.121 -12.199 1.00 94.25 301 TYR A C 1
ATOM 2243 O O . TYR A 1 301 ? 22.964 -5.110 -13.375 1.00 94.25 301 TYR A O 1
ATOM 2251 N N . PRO A 1 302 ? 24.642 -4.985 -11.899 1.00 92.56 302 PRO A N 1
ATOM 2252 C CA . PRO A 1 302 ? 25.621 -4.552 -12.902 1.00 92.56 302 PRO A CA 1
ATOM 2253 C C . PRO A 1 302 ? 26.267 -5.682 -13.724 1.00 92.56 302 PRO A C 1
ATOM 2255 O O . PRO A 1 302 ? 26.995 -5.383 -14.670 1.00 92.56 302 PRO A O 1
ATOM 2258 N N . ASP A 1 303 ? 26.062 -6.961 -13.384 1.00 93.75 303 ASP A N 1
ATOM 2259 C CA . ASP A 1 303 ? 26.707 -8.090 -14.074 1.00 93.75 303 ASP A CA 1
ATOM 2260 C C . ASP A 1 303 ? 25.767 -9.292 -14.246 1.00 93.75 303 ASP A C 1
ATOM 2262 O O . ASP A 1 303 ? 25.380 -9.941 -13.279 1.00 93.75 303 ASP A O 1
ATOM 2266 N N . LYS A 1 304 ? 25.442 -9.633 -15.496 1.00 92.19 304 LYS A N 1
ATOM 2267 C CA . LYS A 1 304 ? 24.579 -10.779 -15.819 1.00 92.19 304 LYS A CA 1
ATOM 2268 C C . LYS A 1 304 ? 25.198 -12.142 -15.476 1.00 92.19 304 LYS A C 1
ATOM 2270 O O . LYS A 1 304 ? 24.470 -13.123 -15.334 1.00 92.19 304 LYS A O 1
ATOM 2275 N N . ASP A 1 305 ? 26.528 -12.222 -15.397 1.00 93.31 305 ASP A N 1
ATOM 2276 C CA . ASP A 1 305 ? 27.253 -13.489 -15.266 1.00 93.31 305 ASP A CA 1
ATOM 2277 C C . ASP A 1 305 ? 27.417 -13.928 -13.800 1.00 93.31 305 ASP A C 1
ATOM 2279 O O . ASP A 1 305 ? 27.848 -15.053 -13.562 1.00 93.31 305 ASP A O 1
ATOM 2283 N N . SER A 1 306 ? 27.002 -13.092 -12.834 1.00 95.81 306 SER A N 1
ATOM 2284 C CA . SER A 1 306 ? 26.832 -13.461 -11.415 1.00 95.81 306 SER A CA 1
ATOM 2285 C C . SER A 1 306 ? 25.424 -13.154 -10.874 1.00 95.81 306 SER A C 1
ATOM 2287 O O . SER A 1 306 ? 25.279 -12.694 -9.741 1.00 95.81 306 SER A O 1
ATOM 2289 N N . LEU A 1 307 ? 24.389 -13.325 -11.709 1.00 96.38 307 LEU A N 1
ATOM 2290 C CA . LEU A 1 307 ? 22.974 -13.167 -11.323 1.00 96.38 307 LEU A CA 1
ATOM 2291 C C . LEU A 1 307 ? 22.430 -14.308 -10.447 1.00 96.38 307 LEU A C 1
ATOM 2293 O O . LEU A 1 307 ? 21.351 -14.166 -9.885 1.00 96.38 307 LEU A O 1
ATOM 2297 N N . ASP A 1 308 ? 23.164 -15.411 -10.323 1.00 96.62 308 ASP A N 1
ATOM 2298 C CA . ASP A 1 308 ? 22.918 -16.466 -9.338 1.00 96.62 308 ASP A CA 1
ATOM 2299 C C . ASP A 1 308 ? 22.947 -15.901 -7.909 1.00 96.62 308 ASP A C 1
ATOM 2301 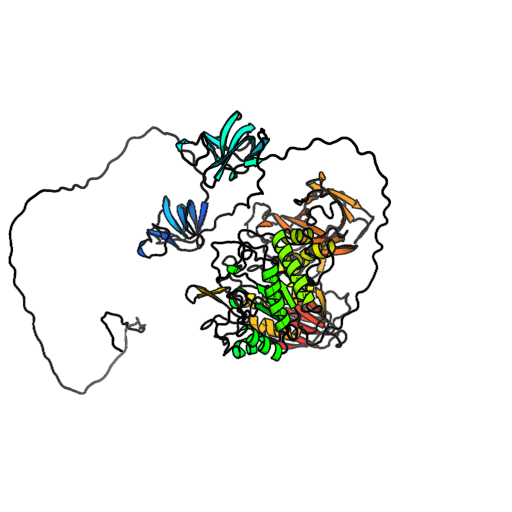O O . ASP A 1 308 ? 21.954 -15.994 -7.202 1.00 96.62 308 ASP A O 1
ATOM 2305 N N . ILE A 1 309 ? 24.009 -15.181 -7.532 1.00 96.69 309 ILE A N 1
ATOM 2306 C CA . ILE A 1 309 ? 24.180 -14.614 -6.179 1.00 96.69 309 ILE A CA 1
ATOM 2307 C C . ILE A 1 309 ? 22.953 -13.812 -5.676 1.00 96.69 309 ILE A C 1
ATOM 2309 O O . ILE A 1 309 ? 22.488 -14.086 -4.568 1.00 96.69 309 ILE A O 1
ATOM 2313 N N . PRO A 1 310 ? 22.407 -12.816 -6.410 1.00 97.62 310 PRO A N 1
ATOM 2314 C CA . PRO A 1 310 ? 21.221 -12.097 -5.955 1.00 97.62 310 PRO A CA 1
ATOM 2315 C C . PRO A 1 310 ? 19.930 -12.924 -6.039 1.00 97.62 310 PRO A C 1
ATOM 2317 O O . PRO A 1 310 ? 19.054 -12.713 -5.205 1.00 97.62 310 PRO A O 1
ATOM 2320 N N . VAL A 1 311 ? 19.787 -13.856 -6.992 1.00 98.31 311 VAL A N 1
ATOM 2321 C CA . VAL A 1 311 ? 18.578 -14.698 -7.083 1.00 98.31 311 VAL A CA 1
ATOM 2322 C C . VAL A 1 311 ? 18.534 -15.729 -5.954 1.00 98.31 311 VAL A C 1
ATOM 2324 O O . VAL A 1 311 ? 17.484 -15.863 -5.332 1.00 98.31 311 VAL A O 1
ATOM 2327 N N . ASP A 1 312 ? 19.659 -16.354 -5.599 1.00 97.75 312 ASP A N 1
ATOM 2328 C CA . ASP A 1 312 ? 19.775 -17.247 -4.438 1.00 97.75 312 ASP A CA 1
ATOM 2329 C C . ASP A 1 312 ? 19.318 -16.539 -3.150 1.00 97.75 312 ASP A C 1
ATOM 2331 O O . ASP A 1 312 ? 18.645 -17.131 -2.305 1.00 97.75 312 ASP A O 1
ATOM 2335 N N . MET A 1 313 ? 19.665 -15.256 -2.986 1.00 98.25 313 MET A N 1
ATOM 2336 C CA . MET A 1 313 ? 19.230 -14.439 -1.845 1.00 98.25 313 MET A CA 1
ATOM 2337 C C . MET A 1 313 ? 17.737 -14.098 -1.910 1.00 98.25 313 MET A C 1
ATOM 2339 O O . MET A 1 313 ? 17.057 -14.139 -0.892 1.00 98.25 313 MET A O 1
ATOM 2343 N N . VAL A 1 314 ? 17.188 -13.808 -3.093 1.00 98.38 314 VAL A N 1
ATOM 2344 C CA . VAL A 1 314 ? 15.738 -13.608 -3.256 1.00 98.38 314 VAL A CA 1
ATOM 2345 C C . VAL A 1 314 ? 14.973 -14.900 -2.938 1.00 98.38 314 VAL A C 1
ATOM 2347 O O . VAL A 1 314 ? 14.007 -14.848 -2.182 1.00 98.38 314 VAL A O 1
ATOM 2350 N N . ALA A 1 315 ? 15.416 -16.062 -3.422 1.00 96.81 315 ALA A N 1
ATOM 2351 C CA . ALA A 1 315 ? 14.791 -17.356 -3.138 1.00 96.81 315 ALA A CA 1
ATOM 2352 C C . ALA A 1 315 ? 14.817 -17.703 -1.635 1.00 96.81 315 ALA A C 1
ATOM 2354 O O . ALA A 1 315 ? 13.811 -18.150 -1.078 1.00 96.81 315 ALA A O 1
ATOM 2355 N N . GLN A 1 316 ? 15.926 -17.401 -0.949 1.00 96.75 316 GLN A N 1
ATOM 2356 C CA . GLN A 1 316 ? 16.067 -17.543 0.507 1.00 96.75 316 GLN A CA 1
ATOM 2357 C C . GLN A 1 316 ? 15.133 -16.639 1.330 1.00 96.75 316 GLN A C 1
ATOM 2359 O O . GLN A 1 316 ? 14.957 -16.902 2.516 1.00 96.75 316 GLN A O 1
ATOM 2364 N N . THR A 1 317 ? 14.489 -15.621 0.742 1.00 96.69 317 THR A N 1
ATOM 2365 C CA . THR A 1 317 ? 13.438 -14.856 1.445 1.00 96.69 317 THR A CA 1
ATOM 2366 C C . THR A 1 317 ? 12.104 -15.595 1.568 1.00 96.69 317 THR A C 1
ATOM 2368 O O . THR A 1 317 ? 11.136 -15.045 2.092 1.00 96.69 317 THR A O 1
ATOM 2371 N N . SER A 1 318 ? 11.993 -16.818 1.039 1.00 94.56 318 SER A N 1
ATOM 2372 C CA . SER A 1 318 ? 10.735 -17.569 0.997 1.00 94.56 318 SER A CA 1
ATOM 2373 C C . SER A 1 318 ? 9.591 -16.842 0.248 1.00 94.56 318 SER A C 1
ATOM 2375 O O . SER A 1 318 ? 8.435 -17.270 0.330 1.00 94.56 318 SER A O 1
ATOM 2377 N N . THR A 1 319 ? 9.892 -15.798 -0.538 1.00 95.31 319 THR A N 1
ATOM 2378 C CA . THR A 1 319 ? 8.931 -15.156 -1.449 1.00 95.31 319 THR A CA 1
ATOM 2379 C C . THR A 1 319 ? 8.446 -16.114 -2.542 1.00 95.31 319 THR A C 1
ATOM 2381 O O . THR A 1 319 ? 9.090 -17.115 -2.876 1.00 95.31 319 THR A O 1
ATOM 2384 N N . ARG A 1 320 ? 7.299 -15.779 -3.135 1.00 95.62 320 ARG A N 1
ATOM 2385 C CA . ARG A 1 320 ? 6.803 -16.375 -4.386 1.00 95.62 320 ARG A CA 1
ATOM 2386 C C . ARG A 1 320 ? 6.460 -15.360 -5.470 1.00 95.62 320 ARG A C 1
ATOM 2388 O O . ARG A 1 320 ? 6.011 -15.758 -6.543 1.00 95.62 320 ARG A O 1
ATOM 2395 N N . TRP A 1 321 ? 6.727 -14.080 -5.210 1.00 98.06 321 TRP A N 1
ATOM 2396 C CA . TRP A 1 321 ? 6.475 -12.979 -6.132 1.00 98.06 321 TRP A CA 1
ATOM 2397 C C . TRP A 1 321 ? 7.622 -11.973 -6.125 1.00 98.06 321 TRP A C 1
ATOM 2399 O O . TRP A 1 321 ? 8.075 -11.531 -5.066 1.00 98.06 321 TRP A O 1
ATOM 2409 N N . VAL A 1 322 ? 8.047 -11.549 -7.312 1.00 98.69 322 VAL A N 1
ATOM 2410 C CA . VAL A 1 322 ? 8.924 -10.385 -7.479 1.00 98.69 322 VAL A CA 1
ATOM 2411 C C . VAL A 1 322 ? 8.374 -9.392 -8.492 1.00 98.69 322 VAL A C 1
ATOM 2413 O O . VAL A 1 322 ? 7.541 -9.742 -9.331 1.00 98.69 322 VAL A O 1
ATOM 2416 N N . ARG A 1 323 ? 8.860 -8.153 -8.415 1.00 98.75 323 ARG A N 1
ATOM 2417 C CA . ARG A 1 323 ? 8.616 -7.097 -9.397 1.00 98.75 323 ARG A CA 1
ATOM 2418 C C . ARG A 1 323 ? 9.937 -6.640 -10.022 1.00 98.75 323 ARG A C 1
ATOM 2420 O O . ARG A 1 323 ? 10.893 -6.323 -9.311 1.00 98.75 323 ARG A O 1
ATOM 2427 N N . GLU A 1 324 ? 9.975 -6.646 -11.353 1.00 98.38 324 GLU A N 1
ATOM 2428 C CA . GLU A 1 324 ? 11.151 -6.364 -12.188 1.00 98.38 324 GLU A CA 1
ATOM 2429 C C . GLU A 1 324 ? 10.807 -5.402 -13.334 1.00 98.38 324 GLU A C 1
ATOM 2431 O O . GLU A 1 324 ? 9.739 -5.492 -13.941 1.00 98.38 324 GLU A O 1
ATOM 2436 N N . ASP A 1 325 ? 11.734 -4.501 -13.666 1.00 94.81 325 ASP A N 1
ATOM 2437 C CA . ASP A 1 325 ? 11.529 -3.427 -14.643 1.00 94.81 325 ASP A CA 1
ATOM 2438 C C . ASP A 1 325 ? 12.157 -3.752 -16.011 1.00 94.81 325 ASP A C 1
ATOM 2440 O O . ASP A 1 325 ? 13.384 -3.795 -16.168 1.00 94.81 325 ASP A O 1
ATOM 2444 N N . LEU A 1 326 ? 11.324 -3.889 -17.050 1.00 97.69 326 LEU A N 1
ATOM 2445 C CA . LEU A 1 326 ? 11.789 -3.952 -18.439 1.00 97.69 326 LEU A CA 1
ATOM 2446 C C . LEU A 1 326 ? 11.939 -2.542 -19.017 1.00 97.69 326 LEU A C 1
ATOM 2448 O O . LEU A 1 326 ? 11.093 -2.052 -19.766 1.00 97.69 326 LEU A O 1
ATOM 2452 N N . GLN A 1 327 ? 13.072 -1.912 -18.702 1.00 94.56 327 GLN A N 1
ATOM 2453 C CA . GLN A 1 327 ? 13.441 -0.597 -19.227 1.00 94.56 327 GLN A CA 1
ATOM 2454 C C . GLN A 1 327 ? 13.587 -0.622 -20.752 1.00 94.56 327 GLN A C 1
ATOM 2456 O O . GLN A 1 327 ? 14.615 -1.060 -21.279 1.00 94.56 327 GLN A O 1
ATOM 2461 N N . TRP A 1 328 ? 12.573 -0.111 -21.461 1.00 95.81 328 TRP A N 1
ATOM 2462 C CA . TRP A 1 328 ? 12.489 -0.135 -22.926 1.00 95.81 328 TRP A CA 1
ATOM 2463 C C . TRP A 1 328 ? 13.750 0.442 -23.569 1.00 95.81 328 TRP A C 1
ATOM 2465 O O . TRP A 1 328 ? 14.355 -0.203 -24.420 1.00 95.81 328 TRP A O 1
ATOM 2475 N N . GLN A 1 329 ? 14.237 1.581 -23.069 1.00 93.19 329 GLN A N 1
ATOM 2476 C CA . GLN A 1 329 ? 15.486 2.197 -23.522 1.00 93.19 329 GLN A CA 1
ATOM 2477 C C . GLN A 1 329 ? 16.720 1.295 -23.409 1.00 93.19 329 GLN A C 1
ATOM 2479 O O . GLN A 1 329 ? 17.619 1.382 -24.249 1.00 93.19 329 GLN A O 1
ATOM 2484 N N . ARG A 1 330 ? 16.803 0.439 -22.385 1.00 92.25 330 ARG A N 1
ATOM 2485 C CA . ARG A 1 330 ? 17.930 -0.488 -22.234 1.00 92.25 330 ARG A CA 1
ATOM 2486 C C . ARG A 1 330 ? 17.838 -1.641 -23.226 1.00 92.25 330 ARG A C 1
ATOM 2488 O O . ARG A 1 330 ? 18.883 -2.149 -23.633 1.00 92.25 330 ARG A O 1
ATOM 2495 N N . ILE A 1 331 ? 16.628 -2.033 -23.609 1.00 95.88 331 ILE A N 1
ATOM 2496 C CA . ILE A 1 331 ? 16.345 -3.202 -24.444 1.00 95.88 331 ILE A CA 1
ATOM 2497 C C . ILE A 1 331 ? 16.334 -2.810 -25.929 1.00 95.88 331 ILE A C 1
ATOM 2499 O O . ILE A 1 331 ? 17.128 -3.344 -26.696 1.00 95.88 331 ILE A O 1
ATOM 2503 N N . GLU A 1 332 ? 15.507 -1.846 -26.336 1.00 95.25 332 GLU A N 1
ATOM 2504 C CA . GLU A 1 332 ? 15.339 -1.378 -27.720 1.00 95.25 332 GLU A CA 1
ATOM 2505 C C . GLU A 1 332 ? 16.028 -0.014 -27.931 1.00 95.25 332 GLU A C 1
ATOM 2507 O O . GLU A 1 332 ? 15.416 1.040 -28.128 1.00 95.25 332 GLU A O 1
ATOM 2512 N N . LYS A 1 333 ? 17.366 -0.029 -27.889 1.00 90.31 333 LYS A N 1
ATOM 2513 C CA . LYS A 1 333 ? 18.206 1.181 -28.028 1.00 90.31 333 LYS A CA 1
ATOM 2514 C C . LYS A 1 333 ? 18.082 1.860 -29.404 1.00 90.31 333 LYS A C 1
ATOM 2516 O O . LYS A 1 333 ? 18.544 2.989 -29.556 1.00 90.31 333 LYS A O 1
ATOM 2521 N N . ARG A 1 334 ? 17.515 1.170 -30.400 1.00 89.88 334 ARG A N 1
ATOM 2522 C CA . ARG A 1 334 ? 17.082 1.679 -31.714 1.00 89.88 334 ARG A CA 1
ATOM 2523 C C . ARG A 1 334 ? 15.851 0.883 -32.172 1.00 89.88 334 ARG A C 1
ATOM 2525 O O . ARG A 1 334 ? 15.797 -0.300 -31.836 1.00 89.88 334 ARG A O 1
ATOM 2532 N N . PRO A 1 335 ? 14.953 1.453 -33.000 1.00 91.56 335 PRO A N 1
ATOM 2533 C CA . PRO A 1 335 ? 13.776 0.748 -33.511 1.00 91.56 335 PRO A CA 1
ATOM 2534 C C . PRO A 1 335 ? 14.112 -0.631 -34.105 1.00 91.56 335 PRO A C 1
ATOM 2536 O O . PRO A 1 335 ? 14.894 -0.729 -35.053 1.00 91.56 335 PRO A O 1
ATOM 2539 N N . GLY A 1 336 ? 13.523 -1.691 -33.553 1.00 93.25 336 GLY A N 1
ATOM 2540 C CA . GLY A 1 336 ? 13.713 -3.085 -33.963 1.00 93.25 336 GLY A CA 1
ATOM 2541 C C . GLY A 1 336 ? 15.025 -3.758 -33.525 1.00 93.25 336 GLY A C 1
ATOM 2542 O O . GLY A 1 336 ? 15.211 -4.943 -33.808 1.00 93.25 336 GLY A O 1
ATOM 2543 N N . GLU A 1 337 ? 15.939 -3.060 -32.840 1.00 95.44 337 GLU A N 1
ATOM 2544 C CA . GLU A 1 337 ? 17.196 -3.625 -32.320 1.00 95.44 337 GLU A CA 1
ATOM 2545 C C . GLU A 1 337 ? 17.070 -3.972 -30.823 1.00 95.44 337 GLU A C 1
ATOM 2547 O O . GLU A 1 337 ? 17.456 -3.185 -29.956 1.00 95.44 337 GLU A O 1
ATOM 2552 N N . TYR A 1 338 ? 16.542 -5.164 -30.520 1.00 96.75 338 TYR A N 1
ATOM 2553 C CA . TYR A 1 338 ? 16.322 -5.644 -29.148 1.00 96.75 338 TYR A CA 1
ATOM 2554 C C . TYR A 1 338 ? 17.527 -6.385 -28.539 1.00 96.75 338 TYR A C 1
ATOM 2556 O O . TYR A 1 338 ? 18.021 -7.359 -29.110 1.00 96.75 338 TYR A O 1
ATOM 2564 N N . ASP A 1 339 ? 17.922 -5.999 -27.324 1.00 96.44 339 ASP A N 1
ATOM 2565 C CA . ASP A 1 339 ? 18.889 -6.698 -26.467 1.00 96.44 339 ASP A CA 1
ATOM 2566 C C . ASP A 1 339 ? 18.194 -7.308 -25.236 1.00 96.44 339 ASP A C 1
ATOM 2568 O O . ASP A 1 339 ? 18.030 -6.667 -24.197 1.00 96.44 339 ASP A O 1
ATOM 2572 N N . TRP A 1 340 ? 17.789 -8.574 -25.362 1.00 97.56 340 TRP A N 1
ATOM 2573 C CA . TRP A 1 340 ? 17.150 -9.350 -24.291 1.00 97.56 340 TRP A CA 1
ATOM 2574 C C . TRP A 1 340 ? 18.147 -10.075 -23.368 1.00 97.56 340 TRP A C 1
ATOM 2576 O O . TRP A 1 340 ? 17.730 -10.748 -22.428 1.00 97.56 340 TRP A O 1
ATOM 2586 N N . THR A 1 341 ? 19.461 -9.925 -23.590 1.00 96.25 341 THR A N 1
ATOM 2587 C CA . THR A 1 341 ? 20.514 -10.756 -22.967 1.00 96.25 341 THR A CA 1
ATOM 2588 C C . THR A 1 341 ? 20.509 -10.722 -21.436 1.00 96.25 341 THR A C 1
ATOM 2590 O O . THR A 1 341 ? 20.882 -11.705 -20.796 1.00 96.25 341 THR A O 1
ATOM 2593 N N . PHE A 1 342 ? 20.119 -9.589 -20.844 1.00 96.75 342 PHE A N 1
ATOM 2594 C CA . PHE A 1 342 ? 20.020 -9.432 -19.391 1.00 96.75 342 PHE A CA 1
ATOM 2595 C C . PHE A 1 342 ? 18.633 -9.871 -18.869 1.00 96.75 342 PHE A C 1
ATOM 2597 O O . PHE A 1 342 ? 18.614 -10.772 -18.031 1.00 96.75 342 PHE A O 1
ATOM 2604 N N . PRO A 1 343 ? 17.489 -9.359 -19.391 1.00 97.81 343 PRO A N 1
ATOM 2605 C CA . PRO A 1 343 ? 16.160 -9.849 -19.010 1.00 97.81 343 PRO A CA 1
ATOM 2606 C C . PRO A 1 343 ? 15.978 -11.369 -19.081 1.00 97.81 343 PRO A C 1
ATOM 2608 O O . PRO A 1 343 ? 15.456 -11.952 -18.136 1.00 97.81 343 PRO A O 1
ATOM 2611 N N . ASP A 1 344 ? 16.449 -12.022 -20.153 1.00 98.12 344 ASP A N 1
ATOM 2612 C CA . ASP A 1 344 ? 16.351 -13.479 -20.313 1.00 98.12 344 ASP A CA 1
ATOM 2613 C C . ASP A 1 344 ? 16.988 -14.219 -19.134 1.00 98.12 344 ASP A C 1
ATOM 2615 O O . ASP A 1 344 ? 16.362 -15.092 -18.539 1.00 98.12 344 ASP A O 1
ATOM 2619 N N . ARG A 1 345 ? 18.221 -13.842 -18.766 1.00 97.69 345 ARG A N 1
ATOM 2620 C CA . ARG A 1 345 ? 18.985 -14.518 -17.711 1.00 97.69 345 ARG A CA 1
ATOM 2621 C C . ARG A 1 345 ? 18.353 -14.327 -16.334 1.00 97.69 345 ARG A C 1
ATOM 2623 O O . ARG A 1 345 ? 18.356 -15.277 -15.555 1.00 97.69 345 ARG A O 1
ATOM 2630 N N . THR A 1 346 ? 17.826 -13.139 -16.038 1.00 98.44 346 THR A N 1
ATOM 2631 C CA . THR A 1 346 ? 17.138 -12.866 -14.768 1.00 98.44 346 THR A CA 1
ATOM 2632 C C . THR A 1 346 ? 15.814 -13.626 -14.680 1.00 98.44 346 THR A C 1
ATOM 2634 O O . THR A 1 346 ? 15.577 -14.309 -13.688 1.00 98.44 346 THR A O 1
ATOM 2637 N N . ILE A 1 347 ? 14.982 -13.571 -15.727 1.00 98.56 347 ILE A N 1
ATOM 2638 C CA . ILE A 1 347 ? 13.676 -14.249 -15.762 1.00 98.56 347 ILE A CA 1
ATOM 2639 C C . ILE A 1 347 ? 13.846 -15.771 -15.704 1.00 98.56 347 ILE A C 1
ATOM 2641 O O . ILE A 1 347 ? 13.156 -16.424 -14.926 1.00 98.56 347 ILE A O 1
ATOM 2645 N N . ASP A 1 348 ? 14.793 -16.344 -16.456 1.00 98.25 348 ASP A N 1
ATOM 2646 C CA . ASP A 1 348 ? 15.052 -17.787 -16.412 1.00 98.25 348 ASP A CA 1
ATOM 2647 C C . ASP A 1 348 ? 15.492 -18.257 -15.019 1.00 98.25 348 ASP A C 1
ATOM 2649 O O . ASP A 1 348 ? 15.096 -19.344 -14.607 1.00 98.25 348 ASP A O 1
ATOM 2653 N N . LEU A 1 349 ? 16.299 -17.471 -14.295 1.00 98.38 349 LEU A N 1
ATOM 2654 C CA . LEU A 1 349 ? 16.733 -17.807 -12.934 1.00 98.38 349 LEU A CA 1
ATOM 2655 C C . LEU A 1 349 ? 15.586 -17.719 -11.918 1.00 98.38 349 LEU A C 1
ATOM 2657 O O . LEU A 1 349 ? 15.385 -18.658 -11.158 1.00 98.38 349 LEU A O 1
ATOM 2661 N N . LEU A 1 350 ? 14.805 -16.636 -11.930 1.00 98.25 350 LEU A N 1
ATOM 2662 C CA . LEU A 1 350 ? 13.666 -16.469 -11.017 1.00 98.25 350 LEU A CA 1
ATOM 2663 C C . LEU A 1 350 ? 12.619 -17.584 -11.200 1.00 98.25 350 LEU A C 1
ATOM 2665 O O . LEU A 1 350 ? 12.133 -18.146 -10.222 1.00 98.25 350 LEU A O 1
ATOM 2669 N N . VAL A 1 351 ? 12.330 -17.968 -12.448 1.00 97.88 351 VAL A N 1
ATOM 2670 C CA . VAL A 1 351 ? 11.394 -19.064 -12.754 1.00 97.88 351 VAL A CA 1
ATOM 2671 C C . VAL A 1 351 ? 11.956 -20.442 -12.365 1.00 97.88 351 VAL A C 1
ATOM 2673 O O . VAL A 1 351 ? 11.183 -21.337 -12.034 1.00 97.88 351 VAL A O 1
ATOM 2676 N N . GLN A 1 352 ? 13.282 -20.630 -12.353 1.00 97.44 352 GLN A N 1
ATOM 2677 C CA . GLN A 1 352 ? 13.905 -21.860 -11.834 1.00 97.44 352 GLN A CA 1
ATOM 2678 C C . GLN A 1 352 ? 13.709 -22.024 -10.316 1.00 97.44 352 GLN A C 1
ATOM 2680 O O . GLN A 1 352 ? 13.573 -23.156 -9.856 1.00 97.44 352 GLN A O 1
ATOM 2685 N N . GLU A 1 353 ? 13.598 -20.919 -9.574 1.00 96.62 353 GLU A N 1
ATOM 2686 C CA . GLU A 1 353 ? 13.348 -20.893 -8.123 1.00 96.62 353 GLU A CA 1
ATOM 2687 C C . GLU A 1 353 ? 11.850 -20.837 -7.746 1.00 96.62 353 GLU A C 1
ATOM 2689 O O . GLU A 1 353 ? 11.507 -20.560 -6.594 1.00 96.62 353 GLU A O 1
ATOM 2694 N N . ASP A 1 354 ? 10.947 -21.132 -8.696 1.00 94.19 354 ASP A N 1
ATOM 2695 C CA . ASP A 1 354 ? 9.486 -21.163 -8.486 1.00 94.19 354 ASP A CA 1
ATOM 2696 C C . ASP A 1 354 ? 8.905 -19.779 -8.097 1.00 94.19 354 ASP A C 1
ATOM 2698 O O . ASP A 1 354 ? 7.941 -19.666 -7.343 1.00 94.19 354 ASP A O 1
ATOM 2702 N N . ILE A 1 355 ? 9.499 -18.692 -8.613 1.00 96.81 355 ILE A N 1
ATOM 2703 C CA . ILE A 1 355 ? 9.092 -17.306 -8.331 1.00 96.81 355 ILE A CA 1
ATOM 2704 C C . ILE A 1 355 ? 8.275 -16.725 -9.496 1.00 96.81 355 ILE A C 1
ATOM 2706 O O . ILE A 1 355 ? 8.743 -16.639 -10.633 1.00 96.81 355 ILE A O 1
ATOM 2710 N N . ASN A 1 356 ? 7.066 -16.242 -9.194 1.00 97.62 356 ASN A N 1
ATOM 2711 C CA . ASN A 1 356 ? 6.225 -15.500 -10.132 1.00 97.62 356 ASN A CA 1
ATOM 2712 C C . ASN A 1 356 ? 6.742 -14.067 -10.315 1.00 97.62 356 ASN A C 1
ATOM 2714 O O . ASN A 1 356 ? 7.196 -13.429 -9.363 1.00 97.62 356 ASN A O 1
ATOM 2718 N N . ILE A 1 357 ? 6.619 -13.525 -11.527 1.00 98.56 357 ILE A N 1
ATOM 2719 C CA . ILE A 1 357 ? 7.157 -12.203 -11.872 1.00 98.56 357 ILE A CA 1
ATOM 2720 C C . ILE A 1 357 ? 6.028 -11.268 -12.314 1.00 98.56 357 ILE A C 1
ATOM 2722 O O . ILE A 1 357 ? 5.284 -11.577 -13.248 1.00 98.56 357 ILE A O 1
ATOM 2726 N N . VAL A 1 358 ? 5.944 -10.104 -11.667 1.00 98.75 358 VAL A N 1
ATOM 2727 C CA . VAL A 1 358 ? 5.305 -8.900 -12.210 1.00 98.75 358 VAL A CA 1
ATOM 2728 C C . VAL A 1 358 ? 6.359 -8.139 -13.001 1.00 98.75 358 VAL A C 1
ATOM 2730 O O . VAL A 1 358 ? 7.371 -7.711 -12.447 1.00 98.75 358 VAL A O 1
ATOM 2733 N N . VAL A 1 359 ? 6.131 -7.964 -14.298 1.00 98.69 359 VAL A N 1
ATOM 2734 C CA . VAL A 1 359 ? 6.985 -7.130 -15.142 1.00 98.69 359 VAL A CA 1
ATOM 2735 C C . VAL A 1 359 ? 6.354 -5.755 -15.292 1.00 98.69 359 VAL A C 1
ATOM 2737 O O . VAL A 1 359 ? 5.261 -5.650 -15.846 1.00 98.69 359 VAL A O 1
ATOM 2740 N N . VAL A 1 360 ? 7.056 -4.705 -14.864 1.00 98.44 360 VAL A N 1
ATOM 2741 C CA . VAL A 1 360 ? 6.673 -3.323 -15.179 1.00 98.44 360 VAL A CA 1
ATOM 2742 C C . VAL A 1 360 ? 7.345 -2.865 -16.474 1.00 98.44 360 VAL A C 1
ATOM 2744 O O . VAL A 1 360 ? 8.564 -2.953 -16.649 1.00 98.44 360 VAL A O 1
ATOM 2747 N N . LEU A 1 361 ? 6.528 -2.393 -17.414 1.00 98.25 361 LEU A N 1
ATOM 2748 C CA . LEU A 1 361 ? 6.957 -1.814 -18.681 1.00 98.25 361 LEU A CA 1
ATOM 2749 C C . LEU A 1 361 ? 7.152 -0.308 -18.475 1.00 98.25 361 LEU A C 1
ATOM 2751 O O . LEU A 1 361 ? 6.204 0.472 -18.530 1.00 98.25 361 LEU A O 1
ATOM 2755 N N . THR A 1 362 ? 8.385 0.097 -18.175 1.00 92.31 362 THR A N 1
ATOM 2756 C CA . THR A 1 362 ? 8.764 1.497 -17.929 1.00 92.31 362 THR A CA 1
ATOM 2757 C C . THR A 1 362 ? 10.287 1.655 -17.996 1.00 92.31 362 THR A C 1
ATOM 2759 O O . THR A 1 362 ? 10.989 0.716 -17.611 1.00 92.31 362 THR A O 1
ATOM 2762 N N . PRO A 1 363 ? 10.853 2.801 -18.420 1.00 89.19 363 PRO A N 1
ATOM 2763 C CA . PRO A 1 363 ? 10.199 3.982 -18.990 1.00 89.19 363 PRO A CA 1
ATOM 2764 C C . PRO A 1 363 ? 10.403 4.050 -20.517 1.00 89.19 363 PRO A C 1
ATOM 2766 O O . PRO A 1 363 ? 10.794 3.064 -21.146 1.00 89.19 363 PRO A O 1
ATOM 2769 N N . SER A 1 364 ? 10.153 5.215 -21.118 1.00 91.25 364 SER A N 1
ATOM 2770 C CA . SER A 1 364 ? 10.293 5.465 -22.556 1.00 91.25 364 SER A CA 1
ATOM 2771 C C . SER A 1 364 ? 11.756 5.632 -23.011 1.00 91.25 364 SER A C 1
ATOM 2773 O O . SER A 1 364 ? 12.708 5.676 -22.223 1.00 91.25 364 SER A O 1
ATOM 2775 N N . VAL A 1 365 ? 11.930 5.719 -24.329 1.00 91.56 365 VAL A N 1
ATOM 2776 C CA . VAL A 1 365 ? 13.188 5.954 -25.041 1.00 91.56 365 VAL A CA 1
ATOM 2777 C C . VAL A 1 365 ? 13.014 7.121 -26.013 1.00 91.56 365 VAL A C 1
ATOM 2779 O O . VAL A 1 365 ? 12.014 7.183 -26.724 1.00 91.56 365 VAL A O 1
ATOM 2782 N N . GLY A 1 366 ? 13.976 8.047 -26.070 1.00 89.88 366 GLY A N 1
ATOM 2783 C CA . GLY A 1 366 ? 13.795 9.328 -26.773 1.00 89.88 366 GLY A CA 1
ATOM 2784 C C . GLY A 1 366 ? 13.466 9.250 -28.275 1.00 89.88 366 GLY A C 1
ATOM 2785 O O . GLY A 1 366 ? 12.909 10.187 -28.828 1.00 89.88 366 GLY A O 1
ATOM 2786 N N . TRP A 1 367 ? 13.750 8.142 -28.974 1.00 90.81 367 TRP A N 1
ATOM 2787 C CA . TRP A 1 367 ? 13.327 7.960 -30.374 1.00 90.81 367 TRP A CA 1
ATOM 2788 C C . TRP A 1 367 ? 11.823 7.671 -30.523 1.00 90.81 367 TRP A C 1
ATOM 2790 O O . TRP A 1 367 ? 11.286 7.769 -31.631 1.00 90.81 367 TRP A O 1
ATOM 2800 N N . ALA A 1 368 ? 11.148 7.294 -29.435 1.00 91.19 368 ALA A N 1
ATOM 2801 C CA . ALA A 1 368 ? 9.730 6.949 -29.383 1.00 91.19 368 ALA A CA 1
ATOM 2802 C C . ALA A 1 368 ? 8.832 8.073 -28.832 1.00 91.19 368 ALA A C 1
ATOM 2804 O O . ALA A 1 368 ? 7.612 7.933 -28.889 1.00 91.19 368 ALA A O 1
ATOM 2805 N N . THR A 1 369 ? 9.399 9.174 -28.332 1.00 86.62 369 THR A N 1
ATOM 2806 C CA . THR A 1 369 ? 8.651 10.336 -27.819 1.00 86.62 369 THR A CA 1
ATOM 2807 C C . THR A 1 369 ? 8.466 11.401 -28.916 1.00 86.62 369 THR A C 1
ATOM 2809 O O . THR A 1 369 ? 9.183 11.392 -29.922 1.00 86.62 369 THR A O 1
ATOM 2812 N N . PRO A 1 370 ? 7.495 12.327 -28.786 1.00 74.38 370 PRO A N 1
ATOM 2813 C CA . PRO A 1 370 ? 7.289 13.400 -29.765 1.00 74.38 370 PRO A CA 1
ATOM 2814 C C . PRO A 1 370 ? 8.244 14.603 -29.595 1.00 74.38 370 PRO A C 1
ATOM 2816 O O . PRO A 1 370 ? 8.115 15.584 -30.328 1.00 74.38 370 PRO A O 1
ATOM 2819 N N . TYR A 1 371 ? 9.186 14.557 -28.646 1.00 75.88 371 TYR A N 1
ATOM 2820 C CA . TYR A 1 371 ? 10.022 15.696 -28.251 1.00 75.88 371 TYR A CA 1
ATOM 2821 C C . TYR A 1 371 ? 11.353 15.702 -29.030 1.00 75.88 371 TYR A C 1
ATOM 2823 O O . TYR A 1 371 ? 12.189 14.827 -28.820 1.00 75.88 371 TYR A O 1
ATOM 2831 N N . PRO A 1 372 ? 11.594 16.671 -29.939 1.00 60.97 372 PRO A N 1
ATOM 2832 C CA . PRO A 1 372 ? 12.688 16.589 -30.915 1.00 60.97 372 PRO A CA 1
ATOM 2833 C C . PRO A 1 372 ? 14.090 16.804 -30.325 1.00 60.97 372 PRO A C 1
ATOM 2835 O O . PRO A 1 372 ? 15.071 16.389 -30.942 1.00 60.97 372 PRO A O 1
ATOM 2838 N N . ASP A 1 373 ? 14.179 17.445 -29.158 1.00 68.12 373 ASP A N 1
ATOM 2839 C CA . ASP A 1 373 ? 15.427 17.680 -28.422 1.00 68.12 373 ASP A CA 1
ATOM 2840 C C . ASP A 1 373 ? 15.718 16.581 -27.377 1.00 68.12 373 ASP A C 1
ATOM 2842 O O . ASP A 1 373 ? 16.758 16.614 -26.715 1.00 68.12 373 ASP A O 1
ATOM 2846 N N . ASP A 1 374 ? 14.828 15.588 -27.239 1.00 74.31 374 ASP A N 1
ATOM 2847 C CA . ASP A 1 374 ? 15.069 14.406 -26.411 1.00 74.31 374 ASP A CA 1
ATOM 2848 C C . ASP A 1 374 ? 16.227 13.578 -26.999 1.00 74.31 374 ASP A C 1
ATOM 2850 O O . ASP A 1 374 ? 16.423 13.445 -28.214 1.00 74.31 374 ASP A O 1
ATOM 2854 N N . GLY A 1 375 ? 17.042 13.002 -26.122 1.00 76.75 375 GLY A N 1
ATOM 2855 C CA . GLY A 1 375 ? 18.157 12.178 -26.543 1.00 76.75 375 GLY A CA 1
ATOM 2856 C C . GLY A 1 375 ? 17.633 10.878 -27.136 1.00 76.75 375 GLY A C 1
ATOM 2857 O O . GLY A 1 375 ? 17.339 9.962 -26.388 1.00 76.75 375 GLY A O 1
ATOM 2858 N N . SER A 1 376 ? 17.582 10.756 -28.464 1.00 74.75 376 SER A N 1
ATOM 2859 C CA . SER A 1 376 ? 17.075 9.568 -29.192 1.00 74.75 376 SER A CA 1
ATOM 2860 C C . SER A 1 376 ? 17.327 8.187 -28.548 1.00 74.75 376 SER A C 1
ATOM 2862 O O . SER A 1 376 ? 16.429 7.353 -28.537 1.00 74.75 376 SER A O 1
ATOM 2864 N N . ASN A 1 377 ? 18.507 7.934 -27.968 1.00 78.19 377 ASN A N 1
ATOM 2865 C CA . ASN A 1 377 ? 18.840 6.659 -27.308 1.00 78.19 377 ASN A CA 1
ATOM 2866 C C . ASN A 1 377 ? 19.011 6.792 -25.772 1.00 78.19 377 ASN A C 1
ATOM 2868 O O . ASN A 1 377 ? 19.756 6.028 -25.151 1.00 78.19 377 ASN A O 1
ATOM 2872 N N . LYS A 1 378 ? 18.389 7.801 -25.156 1.00 86.00 378 LYS A N 1
ATOM 2873 C CA . LYS A 1 378 ? 18.377 8.110 -23.717 1.00 86.00 378 LYS A CA 1
ATOM 2874 C C . LYS A 1 378 ? 17.054 7.702 -23.082 1.00 86.00 378 LYS A C 1
ATOM 2876 O O . LYS A 1 378 ? 16.054 7.500 -23.769 1.00 86.00 378 LYS A O 1
ATOM 2881 N N . ILE A 1 379 ? 17.122 7.512 -21.765 1.00 89.25 379 ILE A N 1
ATOM 2882 C CA . ILE A 1 379 ? 15.970 7.284 -20.896 1.00 89.25 379 ILE A CA 1
ATOM 2883 C C . ILE A 1 379 ? 15.051 8.502 -20.987 1.00 89.25 379 ILE A C 1
ATOM 2885 O O . ILE A 1 379 ? 15.547 9.626 -20.930 1.00 89.25 379 ILE A O 1
ATOM 2889 N N . SER A 1 380 ? 13.752 8.276 -21.154 1.00 90.88 380 SER A N 1
ATOM 2890 C CA . SER A 1 380 ? 12.774 9.352 -21.269 1.00 90.88 380 SER A CA 1
ATOM 2891 C C . SER A 1 380 ? 11.532 9.048 -20.443 1.00 90.88 380 SER A C 1
ATOM 2893 O O . SER A 1 380 ? 11.046 7.917 -20.430 1.00 90.88 380 SER A O 1
ATOM 2895 N N . PHE A 1 381 ? 11.024 10.072 -19.765 1.00 91.81 381 PHE A N 1
ATOM 2896 C CA . PHE A 1 381 ? 9.774 10.033 -19.006 1.00 91.81 381 PHE A CA 1
ATOM 2897 C C . PHE A 1 381 ? 8.668 10.855 -19.683 1.00 91.81 381 PHE A C 1
ATOM 2899 O O . PHE A 1 381 ? 7.584 11.005 -19.133 1.00 91.81 381 PHE A O 1
ATOM 2906 N N . TYR A 1 382 ? 8.916 11.369 -20.892 1.00 91.31 382 TYR A N 1
ATOM 2907 C CA . TYR A 1 382 ? 7.856 11.907 -21.739 1.00 91.31 382 TYR A CA 1
ATOM 2908 C C . TYR A 1 382 ? 6.968 10.772 -22.280 1.00 91.31 382 TYR A C 1
ATOM 2910 O O . TYR A 1 382 ? 7.490 9.683 -22.567 1.00 91.31 382 TYR A O 1
ATOM 2918 N N . PRO A 1 383 ? 5.658 11.016 -22.489 1.00 90.81 383 PRO A N 1
ATOM 2919 C CA . PRO A 1 383 ? 4.761 10.038 -23.086 1.00 90.81 383 PRO A CA 1
ATOM 2920 C C . PRO A 1 383 ? 5.298 9.532 -24.437 1.00 90.81 383 PRO A C 1
ATOM 2922 O O . PRO A 1 383 ? 5.636 10.338 -25.315 1.00 90.81 383 PRO A O 1
ATOM 2925 N N . PRO A 1 384 ? 5.399 8.206 -24.630 1.00 93.75 384 PRO A N 1
ATOM 2926 C CA . PRO A 1 384 ? 5.722 7.630 -25.924 1.00 93.75 384 PRO A CA 1
ATOM 2927 C C . PRO A 1 384 ? 4.532 7.697 -26.886 1.00 93.75 384 PRO A C 1
ATOM 2929 O O . PRO A 1 384 ? 3.376 7.767 -26.481 1.00 93.75 384 PRO A O 1
ATOM 2932 N N . ASP A 1 385 ? 4.834 7.558 -28.173 1.00 94.69 385 ASP A N 1
ATOM 2933 C CA . ASP A 1 385 ? 3.900 7.085 -29.197 1.00 94.69 385 ASP A CA 1
ATOM 2934 C C . ASP A 1 385 ? 3.255 5.747 -28.735 1.00 94.69 385 ASP A C 1
ATOM 2936 O O . ASP A 1 385 ? 3.982 4.752 -28.581 1.00 94.69 385 ASP A O 1
ATOM 2940 N N . PRO A 1 386 ? 1.926 5.698 -28.477 1.00 96.81 386 PRO A N 1
ATOM 2941 C CA . PRO A 1 386 ? 1.275 4.529 -27.879 1.00 96.81 386 PRO A CA 1
ATOM 2942 C C . PRO A 1 386 ? 1.414 3.244 -28.697 1.00 96.81 386 PRO A C 1
ATOM 2944 O O . PRO A 1 386 ? 1.569 2.169 -28.122 1.00 96.81 386 PRO A O 1
ATOM 2947 N N . GLU A 1 387 ? 1.423 3.338 -30.028 1.00 97.19 387 GLU A N 1
ATOM 2948 C CA . GLU A 1 387 ? 1.544 2.184 -30.930 1.00 97.19 387 GLU A CA 1
ATOM 2949 C C . GLU A 1 387 ? 2.968 1.604 -30.909 1.00 97.19 387 GLU A C 1
ATOM 2951 O O . GLU A 1 387 ? 3.163 0.385 -30.971 1.00 97.19 387 GLU A O 1
ATOM 2956 N N . ARG A 1 388 ? 3.995 2.452 -30.750 1.00 96.25 388 ARG A N 1
ATOM 2957 C CA . ARG A 1 388 ? 5.382 1.986 -30.560 1.00 96.25 388 ARG A CA 1
ATOM 2958 C C . ARG A 1 388 ? 5.564 1.299 -29.211 1.00 96.25 388 ARG A C 1
ATOM 2960 O O . ARG A 1 388 ? 6.184 0.239 -29.155 1.00 96.25 388 ARG A O 1
ATOM 2967 N N . PHE A 1 389 ? 4.999 1.861 -28.144 1.00 97.88 389 PHE A N 1
ATOM 2968 C CA . PHE A 1 389 ? 5.065 1.245 -26.818 1.00 97.88 389 PHE A CA 1
ATOM 2969 C C . PHE A 1 389 ? 4.286 -0.082 -26.777 1.00 97.88 389 PHE A C 1
ATOM 2971 O O . PHE A 1 389 ? 4.803 -1.090 -26.298 1.00 97.88 389 PHE A O 1
ATOM 2978 N N . ALA A 1 390 ? 3.096 -0.132 -27.383 1.00 98.38 390 ALA A N 1
ATOM 2979 C CA . ALA A 1 390 ? 2.320 -1.358 -27.556 1.00 98.38 390 ALA A CA 1
ATOM 2980 C C . ALA A 1 390 ? 3.051 -2.406 -28.423 1.00 98.38 390 ALA A C 1
ATOM 2982 O O . ALA A 1 390 ? 2.961 -3.608 -28.157 1.00 98.38 390 ALA A O 1
ATOM 2983 N N . THR A 1 391 ? 3.844 -1.974 -29.412 1.00 98.12 391 THR A N 1
ATOM 2984 C CA . THR A 1 391 ? 4.737 -2.857 -30.185 1.00 98.12 391 THR A CA 1
ATOM 2985 C C . THR A 1 391 ? 5.831 -3.467 -29.301 1.00 98.12 391 THR A C 1
ATOM 2987 O O . THR A 1 391 ? 6.045 -4.680 -29.355 1.00 98.12 391 THR A O 1
ATOM 2990 N N . PHE A 1 392 ? 6.485 -2.675 -28.443 1.00 98.44 392 PHE A N 1
ATOM 2991 C CA . PHE A 1 392 ? 7.463 -3.177 -27.469 1.00 98.44 392 PHE A CA 1
ATOM 2992 C C . PHE A 1 392 ? 6.833 -4.149 -26.462 1.00 98.44 392 PHE A C 1
ATOM 2994 O O . PHE A 1 392 ? 7.348 -5.255 -26.279 1.00 98.44 392 PHE A O 1
ATOM 3001 N N . ALA A 1 393 ? 5.682 -3.789 -25.886 1.00 98.69 393 ALA A N 1
ATOM 3002 C CA . ALA A 1 393 ? 4.912 -4.659 -25.000 1.00 98.69 393 ALA A CA 1
ATOM 3003 C C . ALA A 1 393 ? 4.577 -5.996 -25.685 1.00 98.69 393 ALA A C 1
ATOM 3005 O O . ALA A 1 393 ? 4.808 -7.059 -25.115 1.00 98.69 393 ALA A O 1
ATOM 3006 N N . THR A 1 394 ? 4.147 -5.961 -26.951 1.00 98.75 394 THR A N 1
ATOM 3007 C CA . THR A 1 394 ? 3.901 -7.164 -27.764 1.00 98.75 394 THR A CA 1
ATOM 3008 C C . THR A 1 394 ? 5.150 -8.041 -27.891 1.00 98.75 394 THR A C 1
ATOM 3010 O O . THR A 1 394 ? 5.049 -9.259 -27.747 1.00 98.75 394 THR A O 1
ATOM 3013 N N . GLN A 1 395 ? 6.338 -7.465 -28.125 1.00 98.69 395 GLN A N 1
ATOM 3014 C CA . GLN A 1 395 ? 7.581 -8.249 -28.184 1.00 98.69 395 GLN A CA 1
ATOM 3015 C C . GLN A 1 395 ? 7.952 -8.861 -26.826 1.00 98.69 395 GLN A C 1
ATOM 3017 O O . GLN A 1 395 ? 8.409 -10.004 -26.789 1.00 98.69 395 GLN A O 1
ATOM 3022 N N . ALA A 1 396 ? 7.729 -8.145 -25.721 1.00 98.62 396 ALA A N 1
ATOM 3023 C CA . ALA A 1 396 ? 7.959 -8.667 -24.377 1.00 98.62 396 ALA A CA 1
ATOM 3024 C C . ALA A 1 396 ? 7.000 -9.830 -24.050 1.00 98.62 396 ALA A C 1
ATOM 3026 O O . ALA A 1 396 ? 7.455 -10.913 -23.678 1.00 98.62 396 ALA A O 1
ATOM 3027 N N . VAL A 1 397 ? 5.692 -9.663 -24.280 1.00 98.75 397 VAL A N 1
ATOM 3028 C CA . VAL A 1 397 ? 4.687 -10.715 -24.043 1.00 98.75 397 VAL A CA 1
ATOM 3029 C C . VAL A 1 397 ? 4.951 -11.944 -24.910 1.00 98.75 397 VAL A C 1
ATOM 3031 O O . VAL A 1 397 ? 5.053 -13.051 -24.385 1.00 98.75 397 VAL A O 1
ATOM 3034 N N . LEU A 1 398 ? 5.163 -11.784 -26.222 1.00 98.50 398 LEU A N 1
ATOM 3035 C CA . LEU A 1 398 ? 5.456 -12.918 -27.112 1.00 98.50 398 LEU A CA 1
ATOM 3036 C C . LEU A 1 398 ? 6.757 -13.659 -26.755 1.00 98.50 398 LEU A C 1
ATOM 3038 O O . LEU A 1 398 ? 6.908 -14.819 -27.138 1.00 98.50 398 LEU A O 1
ATOM 3042 N N . ARG A 1 399 ? 7.684 -13.015 -26.033 1.00 98.44 399 ARG A N 1
ATOM 3043 C CA . ARG A 1 399 ? 8.934 -13.619 -25.552 1.00 98.44 399 ARG A CA 1
ATOM 3044 C C . ARG A 1 399 ? 8.792 -14.333 -24.206 1.00 98.44 399 ARG A C 1
ATOM 3046 O O . ARG A 1 399 ? 9.481 -15.332 -23.979 1.00 98.44 399 ARG A O 1
ATOM 3053 N N . TYR A 1 400 ? 7.954 -13.819 -23.308 1.00 98.56 400 TYR A N 1
ATOM 3054 C CA . TYR A 1 400 ? 7.918 -14.259 -21.912 1.00 98.56 400 TYR A CA 1
ATOM 3055 C C . TYR A 1 400 ? 6.605 -14.904 -21.464 1.00 98.56 400 TYR A C 1
ATOM 3057 O O . TYR A 1 400 ? 6.599 -15.454 -20.375 1.00 98.56 400 TYR A O 1
ATOM 3065 N N . LYS A 1 401 ? 5.535 -14.933 -22.265 1.00 97.00 401 LYS A N 1
ATOM 3066 C CA . LYS A 1 401 ? 4.221 -15.471 -21.852 1.00 97.00 401 LYS A CA 1
ATOM 3067 C C . LYS A 1 401 ? 4.195 -16.906 -21.307 1.00 97.00 401 LYS A C 1
ATOM 3069 O O . LYS A 1 401 ? 3.317 -17.228 -20.522 1.00 97.00 401 LYS A O 1
ATOM 3074 N N . ASP A 1 402 ? 5.166 -17.752 -21.652 1.00 97.06 402 ASP A N 1
ATOM 3075 C CA . ASP A 1 402 ? 5.299 -19.107 -21.084 1.00 97.06 402 ASP A CA 1
ATOM 3076 C C . ASP A 1 402 ? 5.949 -19.114 -19.671 1.00 97.06 402 ASP A C 1
ATOM 3078 O O . ASP A 1 402 ? 6.255 -20.176 -19.133 1.00 97.06 402 ASP A O 1
ATOM 3082 N N . ARG A 1 403 ? 6.248 -17.927 -19.113 1.00 97.75 403 ARG A N 1
ATOM 3083 C CA . ARG A 1 403 ? 7.051 -17.668 -17.895 1.00 97.75 403 ARG A CA 1
ATOM 3084 C C . ARG A 1 403 ? 6.569 -16.457 -17.069 1.00 97.75 403 ARG A C 1
ATOM 3086 O O . ARG A 1 403 ? 6.817 -16.398 -15.871 1.00 97.75 403 ARG A O 1
ATOM 3093 N N . VAL A 1 404 ? 5.938 -15.466 -17.704 1.00 98.38 404 VAL A N 1
ATOM 3094 C CA . VAL A 1 404 ? 5.519 -14.180 -17.123 1.00 98.38 404 VAL A CA 1
ATOM 3095 C C . VAL A 1 404 ? 4.093 -13.877 -17.567 1.00 98.38 404 VAL A C 1
ATOM 3097 O O . VAL A 1 404 ? 3.829 -13.650 -18.748 1.00 98.38 404 VAL A O 1
ATOM 3100 N N . HIS A 1 405 ? 3.184 -13.826 -16.596 1.00 98.00 405 HIS A N 1
ATOM 3101 C CA . HIS A 1 405 ? 1.751 -13.636 -16.833 1.00 98.00 405 HIS A CA 1
ATOM 3102 C C . HIS A 1 405 ? 1.212 -12.295 -16.312 1.00 98.00 405 HIS A C 1
ATOM 3104 O O . HIS A 1 405 ? 0.035 -12.023 -16.511 1.00 98.00 405 HIS A O 1
ATOM 3110 N N . HIS A 1 406 ? 2.030 -11.469 -15.648 1.00 98.75 406 HIS A N 1
ATOM 3111 C CA . HIS A 1 406 ? 1.596 -10.225 -14.999 1.00 98.75 406 HIS A CA 1
ATOM 3112 C C . HIS A 1 406 ? 2.395 -9.027 -15.524 1.00 98.75 406 HIS A C 1
ATOM 3114 O O . HIS A 1 406 ? 3.621 -8.999 -15.410 1.00 98.75 406 HIS A O 1
ATOM 3120 N N . TRP A 1 407 ? 1.689 -8.054 -16.103 1.00 98.88 407 TRP A N 1
ATOM 3121 C CA . TRP A 1 407 ? 2.267 -6.968 -16.898 1.00 98.88 407 TRP A CA 1
ATOM 3122 C C . TRP A 1 407 ? 1.739 -5.610 -16.434 1.00 98.88 407 TRP A C 1
ATOM 3124 O O . TRP A 1 407 ? 0.583 -5.281 -16.682 1.00 98.88 407 TRP A O 1
ATOM 3134 N N . GLU A 1 408 ? 2.576 -4.831 -15.756 1.00 98.88 408 GLU A N 1
ATOM 3135 C CA . GLU A 1 408 ? 2.257 -3.493 -15.255 1.00 98.88 408 GLU A CA 1
ATOM 3136 C C . GLU A 1 408 ? 2.645 -2.417 -16.272 1.00 98.88 408 GLU A C 1
ATOM 3138 O O . GLU A 1 408 ? 3.749 -2.429 -16.825 1.00 98.88 408 GLU A O 1
ATOM 3143 N N . ILE A 1 409 ? 1.715 -1.507 -16.564 1.00 98.50 409 ILE A N 1
ATOM 3144 C CA . ILE A 1 409 ? 1.871 -0.512 -17.629 1.00 98.50 409 ILE A CA 1
ATOM 3145 C C . ILE A 1 409 ? 2.267 0.829 -17.021 1.00 98.50 409 ILE A C 1
ATOM 3147 O O . ILE A 1 409 ? 1.411 1.525 -16.490 1.00 98.50 409 ILE A O 1
ATOM 3151 N N . TRP A 1 410 ? 3.538 1.215 -17.167 1.00 97.50 410 TRP A N 1
ATOM 3152 C CA . TRP A 1 410 ? 4.139 2.406 -16.550 1.00 97.50 410 TRP A CA 1
ATOM 3153 C C . TRP A 1 410 ? 4.240 2.356 -15.009 1.00 97.50 410 TRP A C 1
ATOM 3155 O O . TRP A 1 410 ? 3.873 1.376 -14.368 1.00 97.50 410 TRP A O 1
ATOM 3165 N N . ASN A 1 411 ? 4.807 3.409 -14.416 1.00 96.50 411 ASN A N 1
ATOM 3166 C CA . ASN A 1 411 ? 5.060 3.557 -12.980 1.00 96.50 411 ASN A CA 1
ATOM 3167 C C . ASN A 1 411 ? 4.823 5.017 -12.566 1.00 96.50 411 ASN A C 1
ATOM 3169 O O . ASN A 1 411 ? 5.441 5.891 -13.169 1.00 96.50 411 ASN A O 1
ATOM 3173 N N . GLU A 1 412 ? 3.980 5.272 -11.561 1.00 94.44 412 GLU A N 1
ATOM 3174 C CA . GLU A 1 412 ? 3.644 6.613 -11.039 1.00 94.44 412 GLU A CA 1
ATOM 3175 C C . GLU A 1 412 ? 3.403 7.694 -12.131 1.00 94.44 412 GLU A C 1
ATOM 3177 O O . GLU A 1 412 ? 4.069 8.732 -12.130 1.00 94.44 412 GLU A O 1
ATOM 3182 N N . PRO A 1 413 ? 2.501 7.489 -13.116 1.00 94.62 413 PRO A N 1
ATOM 3183 C CA . PRO A 1 413 ? 2.212 8.486 -14.157 1.00 94.62 413 PRO A CA 1
ATOM 3184 C C . PRO A 1 413 ? 1.612 9.801 -13.613 1.00 94.62 413 PRO A C 1
ATOM 3186 O O . PRO A 1 413 ? 1.619 10.812 -14.309 1.00 94.62 413 PRO A O 1
ATOM 3189 N N . GLU A 1 414 ? 1.123 9.808 -12.373 1.00 90.62 414 GLU A N 1
ATOM 3190 C CA . GLU A 1 414 ? 0.689 10.988 -11.621 1.00 90.62 414 GLU A CA 1
ATOM 3191 C C . 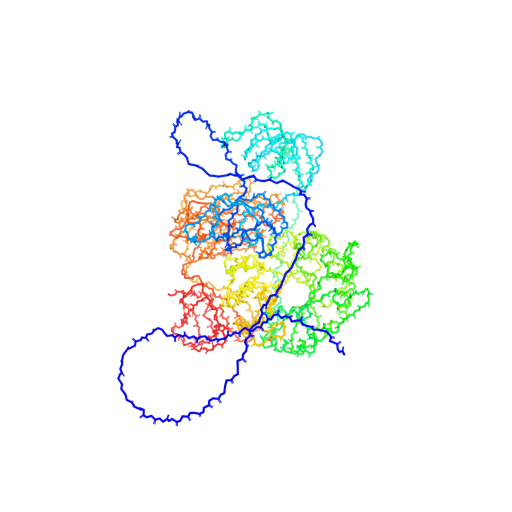GLU A 1 414 ? 1.851 11.855 -11.090 1.00 90.62 414 GLU A C 1
ATOM 3193 O O . GLU A 1 414 ? 1.625 12.950 -10.576 1.00 90.62 414 GLU A O 1
ATOM 3198 N N . ASN A 1 415 ? 3.097 11.383 -11.199 1.00 87.94 415 ASN A N 1
ATOM 3199 C CA . ASN A 1 415 ? 4.292 12.027 -10.658 1.00 87.94 415 ASN A CA 1
ATOM 3200 C C . ASN A 1 415 ? 5.119 12.685 -11.790 1.00 87.94 415 ASN A C 1
ATOM 3202 O O . ASN A 1 415 ? 5.586 11.976 -12.685 1.00 87.94 415 ASN A O 1
ATOM 3206 N N . PRO A 1 416 ? 5.392 14.009 -11.760 1.00 87.19 416 PRO A N 1
ATOM 3207 C CA . PRO A 1 416 ? 6.122 14.709 -12.829 1.00 87.19 416 PRO A CA 1
ATOM 3208 C C . PRO A 1 416 ? 7.565 14.218 -13.048 1.00 87.19 416 PRO A C 1
ATOM 3210 O O . PRO A 1 416 ? 8.163 14.489 -14.089 1.00 87.19 416 PRO A O 1
ATOM 3213 N N . LEU A 1 417 ? 8.148 13.479 -12.096 1.00 86.38 417 LEU A N 1
ATOM 3214 C CA . LEU A 1 417 ? 9.445 12.822 -12.293 1.00 86.38 417 LEU A CA 1
ATOM 3215 C C . LEU A 1 417 ? 9.357 11.641 -13.271 1.00 86.38 417 LEU A C 1
ATOM 3217 O O . LEU A 1 417 ? 10.326 11.372 -13.982 1.00 86.38 417 LEU A O 1
ATOM 3221 N N . PHE A 1 418 ? 8.204 10.968 -13.318 1.00 89.81 418 PHE A N 1
ATOM 3222 C CA . PHE A 1 418 ? 7.955 9.771 -14.119 1.00 89.81 418 PHE A CA 1
ATOM 3223 C C . PHE A 1 418 ? 6.993 10.002 -15.294 1.00 89.81 418 PHE A C 1
ATOM 3225 O O . PHE A 1 418 ? 6.914 9.137 -16.164 1.00 89.81 418 PHE A O 1
ATOM 3232 N N . TRP A 1 419 ? 6.326 11.158 -15.376 1.00 91.75 419 TRP A N 1
ATOM 3233 C CA . TRP A 1 419 ? 5.540 11.589 -16.536 1.00 91.75 419 TRP A CA 1
ATOM 3234 C C . TRP A 1 419 ? 5.772 13.077 -16.840 1.00 91.75 419 TRP A C 1
ATOM 3236 O O . TRP A 1 419 ? 5.344 13.957 -16.096 1.00 91.75 419 TRP A O 1
ATOM 3246 N N . GLN A 1 420 ? 6.486 13.363 -17.930 1.00 89.25 420 GLN A N 1
ATOM 3247 C CA . GLN A 1 420 ? 6.962 14.705 -18.289 1.00 89.25 420 GLN A CA 1
ATOM 3248 C C . GLN A 1 420 ? 6.189 15.299 -19.481 1.00 89.25 420 GLN A C 1
ATOM 3250 O O . GLN A 1 420 ? 5.749 14.546 -20.351 1.00 89.25 420 GLN A O 1
ATOM 3255 N N . PRO A 1 421 ? 6.056 16.639 -19.591 1.00 87.25 421 PRO A N 1
ATOM 3256 C CA . PRO A 1 421 ? 6.580 17.662 -18.676 1.00 87.25 421 PRO A CA 1
ATOM 3257 C C . PRO A 1 421 ? 5.746 17.828 -17.395 1.00 87.25 421 PRO A C 1
ATOM 3259 O O . PRO A 1 421 ? 6.260 18.324 -16.397 1.00 87.25 421 PRO A O 1
ATOM 3262 N N . GLU A 1 422 ? 4.485 17.405 -17.429 1.00 90.75 422 GLU A N 1
ATOM 3263 C CA . GLU A 1 422 ? 3.538 17.377 -16.316 1.00 90.75 422 GLU A CA 1
ATOM 3264 C C . GLU A 1 422 ? 2.608 16.155 -16.488 1.00 90.75 422 GLU A C 1
ATOM 3266 O O . GLU A 1 422 ? 2.429 15.712 -17.628 1.00 90.75 422 GLU A O 1
ATOM 3271 N N . PRO A 1 423 ? 2.036 15.588 -15.406 1.00 92.06 423 PRO A N 1
ATOM 3272 C CA . PRO A 1 423 ? 1.146 14.426 -15.473 1.00 92.06 423 PRO A CA 1
ATOM 3273 C C . PRO A 1 423 ? -0.057 14.627 -16.406 1.00 92.06 423 PRO A C 1
ATOM 3275 O O . PRO A 1 423 ? -0.780 15.614 -16.285 1.00 92.06 423 PRO A O 1
ATOM 3278 N N . ASP A 1 424 ? -0.317 13.660 -17.292 1.00 94.62 424 ASP A N 1
ATOM 3279 C CA . ASP A 1 424 ? -1.462 13.676 -18.216 1.00 94.62 424 ASP A CA 1
ATOM 3280 C C . ASP A 1 424 ? -2.240 12.350 -18.142 1.00 94.62 424 ASP A C 1
ATOM 3282 O O . ASP A 1 424 ? -1.844 11.323 -18.707 1.00 94.62 424 ASP A O 1
ATOM 3286 N N . ALA A 1 425 ? -3.380 12.384 -17.444 1.00 95.81 425 ALA A N 1
ATOM 3287 C CA . ALA A 1 425 ? -4.268 11.239 -17.275 1.00 95.81 425 ALA A CA 1
ATOM 3288 C C . ALA A 1 425 ? -4.926 10.787 -18.590 1.00 95.81 425 ALA A C 1
ATOM 3290 O O . ALA A 1 425 ? -5.228 9.600 -18.744 1.00 95.81 425 ALA A O 1
ATOM 3291 N N . ALA A 1 426 ? -5.129 11.685 -19.559 1.00 97.31 426 ALA A N 1
ATOM 3292 C CA . ALA A 1 426 ? -5.716 11.353 -20.854 1.00 97.31 426 ALA A CA 1
ATOM 3293 C C . ALA A 1 426 ? -4.709 10.604 -21.738 1.00 97.31 426 ALA A C 1
ATOM 3295 O O . ALA A 1 426 ? -5.030 9.534 -22.263 1.00 97.31 426 ALA A O 1
ATOM 3296 N N . ALA A 1 427 ? -3.477 11.111 -21.839 1.00 96.56 427 ALA A N 1
ATOM 3297 C CA . ALA A 1 427 ? -2.400 10.476 -22.596 1.00 96.56 427 ALA A CA 1
ATOM 3298 C C . ALA A 1 427 ? -1.961 9.139 -21.970 1.00 96.56 427 ALA A C 1
ATOM 3300 O O . ALA A 1 427 ? -1.771 8.157 -22.692 1.00 96.56 427 ALA A O 1
ATOM 3301 N N . TYR A 1 428 ? -1.888 9.043 -20.635 1.00 97.88 428 TYR A N 1
ATOM 3302 C CA . TYR A 1 428 ? -1.675 7.757 -19.961 1.00 97.88 428 TYR A CA 1
ATOM 3303 C C . TYR A 1 428 ? -2.836 6.779 -20.214 1.00 97.88 428 TYR A C 1
ATOM 3305 O O . TYR A 1 428 ? -2.605 5.593 -20.450 1.00 97.88 428 TYR A O 1
ATOM 3313 N N . THR A 1 429 ? -4.082 7.259 -20.269 1.00 98.62 429 THR A N 1
ATOM 3314 C CA . THR A 1 429 ? -5.235 6.411 -20.615 1.00 98.62 429 THR A CA 1
ATOM 3315 C C . THR A 1 429 ? -5.175 5.898 -22.057 1.00 98.62 429 THR A C 1
ATOM 3317 O O . THR A 1 429 ? -5.503 4.736 -22.300 1.00 98.62 429 THR A O 1
ATOM 3320 N N . GLU A 1 430 ? -4.728 6.709 -23.020 1.00 98.38 430 GLU A N 1
ATOM 3321 C CA . GLU A 1 430 ? -4.502 6.269 -24.405 1.00 98.38 430 GLU A CA 1
ATOM 3322 C C . GLU A 1 430 ? -3.388 5.211 -24.492 1.00 98.38 430 GLU A C 1
ATOM 3324 O O . GLU A 1 430 ? -3.579 4.161 -25.119 1.00 98.38 430 GLU A O 1
ATOM 3329 N N . LEU A 1 431 ? -2.270 5.429 -23.790 1.00 98.44 431 LEU A N 1
ATOM 3330 C CA . LEU A 1 431 ? -1.169 4.471 -23.668 1.00 98.44 431 LEU A CA 1
ATOM 3331 C C . LEU A 1 431 ? -1.642 3.132 -23.081 1.00 98.44 431 LEU A C 1
ATOM 3333 O O . LEU A 1 431 ? -1.385 2.072 -23.659 1.00 98.44 431 LEU A O 1
ATOM 3337 N N . LEU A 1 432 ? -2.382 3.179 -21.971 1.00 98.75 432 LEU A N 1
ATOM 3338 C CA . LEU A 1 432 ? -2.943 2.018 -21.281 1.00 98.75 432 LEU A CA 1
ATOM 3339 C C . LEU A 1 432 ? -3.897 1.225 -22.185 1.00 98.75 432 LEU A C 1
ATOM 3341 O O . LEU A 1 432 ? -3.736 0.016 -22.339 1.00 98.75 432 LEU A O 1
ATOM 3345 N N . LYS A 1 433 ? -4.856 1.898 -22.835 1.00 98.81 433 LYS A N 1
ATOM 3346 C CA . LYS A 1 433 ? -5.860 1.267 -23.714 1.00 98.81 433 LYS A CA 1
ATOM 3347 C C . LYS A 1 433 ? -5.231 0.592 -24.930 1.00 98.81 433 LYS A C 1
ATOM 3349 O O . LYS A 1 433 ? -5.612 -0.530 -25.265 1.00 98.81 433 LYS A O 1
ATOM 3354 N N . THR A 1 434 ? -4.259 1.249 -25.559 1.00 98.81 434 THR A N 1
ATOM 3355 C CA . THR A 1 434 ? -3.528 0.709 -26.718 1.00 98.81 434 THR A CA 1
ATOM 3356 C C . THR A 1 434 ? -2.689 -0.503 -26.306 1.00 98.81 434 THR A C 1
ATOM 3358 O O . THR A 1 434 ? -2.746 -1.559 -26.939 1.00 98.81 434 THR A O 1
ATOM 3361 N N . THR A 1 435 ? -1.985 -0.402 -25.175 1.00 98.75 435 THR A N 1
ATOM 3362 C CA . THR A 1 435 ? -1.127 -1.480 -24.666 1.00 98.75 435 THR A CA 1
ATOM 3363 C C . THR A 1 435 ? -1.930 -2.689 -24.182 1.00 98.75 435 THR A C 1
ATOM 3365 O O . THR A 1 435 ? -1.567 -3.818 -24.507 1.00 98.75 435 THR A O 1
ATOM 3368 N N . TYR A 1 436 ? -3.051 -2.486 -23.479 1.00 98.88 436 TYR A N 1
ATOM 3369 C CA . TYR A 1 436 ? -3.943 -3.566 -23.037 1.00 98.88 436 TYR A CA 1
ATOM 3370 C C . TYR A 1 436 ? -4.435 -4.406 -24.220 1.00 98.88 436 TYR A C 1
ATOM 3372 O O . TYR A 1 436 ? -4.337 -5.633 -24.197 1.00 98.88 436 TYR A O 1
ATOM 3380 N N . GLN A 1 437 ? -4.901 -3.754 -25.291 1.00 98.81 437 GLN A N 1
ATOM 3381 C CA . GLN A 1 437 ? -5.371 -4.445 -26.496 1.00 98.81 437 GLN A CA 1
ATOM 3382 C C . GLN A 1 437 ? -4.253 -5.249 -27.173 1.00 98.81 437 GLN A C 1
ATOM 3384 O O . GLN A 1 437 ? -4.479 -6.393 -27.571 1.00 98.81 437 GLN A O 1
ATOM 3389 N N . ALA A 1 438 ? -3.043 -4.691 -27.258 1.00 98.81 438 ALA A N 1
ATOM 3390 C CA . ALA A 1 438 ? -1.890 -5.371 -27.841 1.00 98.81 438 ALA A CA 1
ATOM 3391 C C . ALA A 1 438 ? -1.428 -6.582 -27.006 1.00 98.81 438 ALA A C 1
ATOM 3393 O O . ALA A 1 438 ? -1.201 -7.659 -27.560 1.00 98.81 438 ALA A O 1
ATOM 3394 N N . ILE A 1 439 ? -1.376 -6.447 -25.674 1.00 98.81 439 ILE A N 1
ATOM 3395 C CA . ILE A 1 439 ? -1.063 -7.553 -24.756 1.00 98.81 439 ILE A CA 1
ATOM 3396 C C . ILE A 1 439 ? -2.098 -8.673 -24.895 1.00 98.81 439 ILE A C 1
ATOM 3398 O O . ILE A 1 439 ? -1.715 -9.805 -25.183 1.00 98.81 439 ILE A O 1
ATOM 3402 N N . LYS A 1 440 ? -3.399 -8.365 -24.801 1.00 98.69 440 LYS A N 1
ATOM 3403 C CA . LYS A 1 440 ? -4.479 -9.363 -24.929 1.00 98.69 440 LYS A CA 1
ATOM 3404 C C . LYS A 1 440 ? -4.533 -10.039 -26.305 1.00 98.69 440 LYS A C 1
ATOM 3406 O O . LYS A 1 440 ? -5.039 -11.153 -26.416 1.00 98.69 440 LYS A O 1
ATOM 3411 N N . ALA A 1 441 ? -4.017 -9.395 -27.354 1.00 98.62 441 ALA A N 1
ATOM 3412 C CA . ALA A 1 441 ? -3.880 -9.996 -28.682 1.00 98.62 441 ALA A CA 1
ATOM 3413 C C . ALA A 1 441 ? -2.659 -10.935 -28.804 1.00 98.62 441 ALA A C 1
ATOM 3415 O O . ALA A 1 441 ? -2.695 -11.879 -29.595 1.00 98.62 441 ALA A O 1
ATOM 3416 N N . ALA A 1 442 ? -1.591 -10.695 -28.036 1.00 98.50 442 ALA A N 1
ATOM 3417 C CA . ALA A 1 442 ? -0.390 -11.535 -27.980 1.00 98.50 442 ALA A CA 1
ATOM 3418 C C . ALA A 1 442 ? -0.542 -12.744 -27.031 1.00 98.50 442 ALA A C 1
ATOM 3420 O O . ALA A 1 442 ? -0.044 -13.845 -27.320 1.00 98.50 442 ALA A O 1
ATOM 3421 N N . ASP A 1 443 ? -1.240 -12.524 -25.917 1.00 98.56 443 ASP A N 1
ATOM 3422 C CA . ASP A 1 443 ? -1.612 -13.502 -24.899 1.00 98.56 443 ASP A CA 1
ATOM 3423 C C . ASP A 1 443 ? -2.944 -13.093 -24.222 1.00 98.56 443 ASP A C 1
ATOM 3425 O O . ASP A 1 443 ? -2.967 -12.152 -23.424 1.00 98.56 443 ASP A O 1
ATOM 3429 N N . PRO A 1 444 ? -4.069 -13.774 -24.518 1.00 97.94 444 PRO A N 1
ATOM 3430 C CA . PRO A 1 444 ? -5.360 -13.489 -23.889 1.00 97.94 444 PRO A CA 1
ATOM 3431 C C . PRO A 1 444 ? -5.401 -13.750 -22.375 1.00 97.94 444 PRO A C 1
ATOM 3433 O O . PRO A 1 444 ? -6.192 -13.107 -21.678 1.00 97.94 444 PRO A O 1
ATOM 3436 N N . ASP A 1 445 ? -4.572 -14.675 -21.879 1.00 97.38 445 ASP A N 1
ATOM 3437 C CA . ASP A 1 445 ? -4.573 -15.117 -20.479 1.00 97.38 445 ASP A CA 1
ATOM 3438 C C . ASP A 1 445 ? -3.687 -14.222 -19.585 1.00 97.38 445 ASP A C 1
ATOM 3440 O O . ASP A 1 445 ? -3.854 -14.200 -18.361 1.00 97.38 445 ASP A O 1
ATOM 3444 N N . ALA A 1 446 ? -2.802 -13.415 -20.186 1.00 98.31 446 ALA A N 1
ATOM 3445 C CA . ALA A 1 446 ? -1.976 -12.427 -19.494 1.00 98.31 446 ALA A CA 1
ATOM 3446 C C . ALA A 1 446 ? -2.821 -11.419 -18.697 1.00 98.31 446 ALA A C 1
ATOM 3448 O O . ALA A 1 446 ? -3.796 -10.854 -19.196 1.00 98.31 446 ALA A O 1
ATOM 3449 N N . ARG A 1 447 ? -2.413 -11.148 -17.457 1.00 98.62 447 ARG A N 1
ATOM 3450 C CA . ARG A 1 447 ? -3.034 -10.210 -16.518 1.00 98.62 447 ARG A CA 1
ATOM 3451 C C . ARG A 1 447 ? -2.348 -8.850 -16.627 1.00 98.62 447 ARG A C 1
ATOM 3453 O O . ARG A 1 447 ? -1.145 -8.743 -16.390 1.00 98.62 447 ARG A O 1
ATOM 3460 N N . VAL A 1 448 ? -3.104 -7.810 -16.965 1.00 98.81 448 VAL A N 1
ATOM 3461 C CA . VAL A 1 448 ? -2.582 -6.439 -17.057 1.00 98.81 448 VAL A CA 1
ATOM 3462 C C . VAL A 1 448 ? -2.846 -5.690 -15.755 1.00 98.81 448 VAL A C 1
ATOM 3464 O O . VAL A 1 448 ? -3.988 -5.621 -15.296 1.00 98.81 448 VAL A O 1
ATOM 3467 N N . LEU A 1 449 ? -1.793 -5.124 -15.174 1.00 98.75 449 LEU A N 1
ATOM 3468 C CA . LEU A 1 449 ? -1.853 -4.228 -14.029 1.00 98.75 449 LEU A CA 1
ATOM 3469 C C . LEU A 1 449 ? -1.861 -2.779 -14.545 1.00 98.75 449 LEU A C 1
ATOM 3471 O O . LEU A 1 449 ? -1.104 -2.423 -15.452 1.00 98.75 449 LEU A O 1
ATOM 3475 N N . LEU A 1 450 ? -2.707 -1.941 -13.949 1.00 98.00 450 LEU A N 1
ATOM 3476 C CA . LEU A 1 450 ? -2.550 -0.484 -14.002 1.00 98.00 450 LEU A CA 1
ATOM 3477 C C . LEU A 1 450 ? -1.156 -0.099 -13.464 1.00 98.00 450 LEU A C 1
ATOM 3479 O O . LEU A 1 450 ? -0.653 -0.820 -12.612 1.00 98.00 450 LEU A O 1
ATOM 3483 N N . ALA A 1 451 ? -0.556 1.023 -13.883 1.00 96.31 451 ALA A N 1
ATOM 3484 C CA . ALA A 1 451 ? 0.623 1.572 -13.204 1.00 96.31 451 ALA A CA 1
ATOM 3485 C C . ALA A 1 451 ? 0.441 1.615 -11.676 1.00 96.31 451 ALA A C 1
ATOM 3487 O O . ALA A 1 451 ? -0.658 1.899 -11.193 1.00 96.31 451 ALA A O 1
ATOM 3488 N N . GLY A 1 452 ? 1.525 1.407 -10.926 1.00 89.12 452 GLY A N 1
ATOM 3489 C CA . GLY A 1 452 ? 1.563 1.694 -9.494 1.00 89.12 452 GLY A CA 1
ATOM 3490 C C . GLY A 1 452 ? 1.302 3.174 -9.231 1.00 89.12 452 GLY A C 1
ATOM 3491 O O . GLY A 1 452 ? 2.145 4.002 -9.567 1.00 89.12 452 GLY A O 1
ATOM 3492 N N . MET A 1 453 ? 0.127 3.478 -8.670 1.00 87.88 453 MET A N 1
ATOM 3493 C CA . MET A 1 453 ? -0.322 4.835 -8.337 1.00 87.88 453 MET A CA 1
ATOM 3494 C C . MET A 1 453 ? -0.051 5.133 -6.860 1.00 87.88 453 MET A C 1
ATOM 3496 O O . MET A 1 453 ? -0.422 4.343 -5.986 1.00 87.88 453 MET A O 1
ATOM 3500 N N . VAL A 1 454 ? 0.503 6.297 -6.539 1.00 82.38 454 VAL A N 1
ATOM 3501 C CA . VAL A 1 454 ? 0.521 6.817 -5.168 1.00 82.38 454 VAL A CA 1
ATOM 3502 C C . VAL A 1 454 ? -0.914 7.227 -4.772 1.00 82.38 454 VAL A C 1
ATOM 3504 O O . VAL A 1 454 ? -1.508 8.074 -5.436 1.00 82.38 454 VAL A O 1
ATOM 3507 N N . PRO A 1 455 ? -1.520 6.668 -3.702 1.00 66.06 455 PRO A N 1
ATOM 3508 C CA . PRO A 1 455 ? -2.946 6.877 -3.398 1.00 66.06 455 PRO A CA 1
ATOM 3509 C C . PRO A 1 455 ? -3.304 8.254 -2.799 1.00 66.06 455 PRO A C 1
ATOM 3511 O O . PRO A 1 455 ? -4.470 8.497 -2.483 1.00 66.06 455 PRO A O 1
ATOM 3514 N N . PHE A 1 456 ? -2.342 9.168 -2.636 1.00 61.28 456 PHE A N 1
ATOM 3515 C CA . PHE A 1 456 ? -2.562 10.483 -2.023 1.00 61.28 456 PHE A CA 1
ATOM 3516 C C . PHE A 1 456 ? -3.269 11.459 -2.974 1.00 61.28 456 PHE A C 1
ATOM 3518 O O . PHE A 1 456 ? -2.644 12.273 -3.646 1.00 61.28 456 PHE A O 1
ATOM 3525 N N . GLY A 1 457 ? -4.601 11.397 -2.984 1.00 61.59 457 GLY A N 1
ATOM 3526 C CA . GLY A 1 457 ? -5.451 12.259 -3.804 1.00 61.59 457 GLY A CA 1
ATOM 3527 C C . GLY A 1 457 ? -5.848 11.574 -5.106 1.00 61.59 457 GLY A C 1
ATOM 3528 O O . GLY A 1 457 ? -5.178 11.680 -6.127 1.00 61.59 457 GLY A O 1
ATOM 3529 N N . LEU A 1 458 ? -7.004 10.908 -5.087 1.00 73.44 458 LEU A N 1
ATOM 3530 C CA . LEU A 1 458 ? -7.490 10.025 -6.155 1.00 73.44 458 LEU A CA 1
ATOM 3531 C C . LEU A 1 458 ? -7.920 10.736 -7.464 1.00 73.44 458 LEU A C 1
ATOM 3533 O O . LEU A 1 458 ? -8.693 10.171 -8.237 1.00 73.44 458 LEU A O 1
ATOM 3537 N N . GLY A 1 459 ? -7.464 11.968 -7.712 1.00 80.12 459 GLY A N 1
ATOM 3538 C CA . GLY A 1 459 ? -7.822 12.786 -8.876 1.00 80.12 459 GLY A CA 1
ATOM 3539 C C . GLY A 1 459 ? -7.360 12.167 -10.193 1.00 80.12 459 GLY A C 1
ATOM 3540 O O . GLY A 1 459 ? -8.195 11.810 -11.018 1.00 80.12 459 GLY A O 1
ATOM 3541 N N . PHE A 1 460 ? -6.054 11.931 -10.347 1.00 87.06 460 PHE A N 1
ATOM 3542 C CA . PHE A 1 460 ? -5.478 11.345 -11.566 1.00 87.06 460 PHE A CA 1
ATOM 3543 C C . PHE A 1 460 ? -6.121 9.991 -11.914 1.00 87.06 460 PHE A C 1
ATOM 3545 O O . PHE A 1 460 ? -6.543 9.751 -13.042 1.00 87.06 460 PHE A O 1
ATOM 3552 N N . LEU A 1 461 ? -6.290 9.115 -10.918 1.00 89.50 461 LEU A N 1
ATOM 3553 C CA . LEU A 1 461 ? -6.926 7.806 -11.094 1.00 89.50 461 LEU A CA 1
ATOM 3554 C C . LEU A 1 461 ? -8.419 7.908 -11.476 1.00 89.50 461 LEU A C 1
ATOM 3556 O O . LEU A 1 461 ? -8.921 7.079 -12.239 1.00 89.50 461 LEU A O 1
ATOM 3560 N N . ARG A 1 462 ? -9.127 8.935 -10.988 1.00 86.81 462 ARG A N 1
ATOM 3561 C CA . ARG A 1 462 ? -10.509 9.248 -11.385 1.00 86.81 462 ARG A CA 1
ATOM 3562 C C . ARG A 1 462 ? -10.568 9.751 -12.827 1.00 86.81 462 ARG A C 1
ATOM 3564 O O . ARG A 1 462 ? -11.400 9.265 -13.586 1.00 86.81 462 ARG A O 1
ATOM 3571 N N . GLU A 1 463 ? -9.663 10.640 -13.228 1.00 90.56 463 GLU A N 1
ATOM 3572 C CA . GLU A 1 463 ? -9.551 11.125 -14.610 1.00 90.56 463 GLU A CA 1
ATOM 3573 C C . GLU A 1 463 ? -9.244 9.976 -15.584 1.00 90.56 463 GLU A C 1
ATOM 3575 O O . GLU A 1 463 ? -9.902 9.856 -16.616 1.00 90.56 463 GLU A O 1
ATOM 3580 N N . VAL A 1 464 ? -8.347 9.049 -15.224 1.00 94.88 464 VAL A N 1
ATOM 3581 C CA . VAL A 1 464 ? -8.088 7.822 -16.004 1.00 94.88 464 VAL A CA 1
ATOM 3582 C C . VAL A 1 464 ? -9.357 6.985 -16.192 1.00 94.88 464 VAL A C 1
ATOM 3584 O O . VAL A 1 464 ? -9.634 6.476 -17.284 1.00 94.88 464 VAL A O 1
ATOM 3587 N N . ALA A 1 465 ? -10.173 6.855 -15.146 1.00 92.69 465 ALA A N 1
ATOM 3588 C CA . ALA A 1 465 ? -11.447 6.154 -15.230 1.00 92.69 465 ALA A CA 1
ATOM 3589 C C . ALA A 1 465 ? -12.468 6.904 -16.116 1.00 92.69 465 ALA A C 1
ATOM 3591 O O . ALA A 1 465 ? -13.195 6.270 -16.883 1.00 92.69 465 ALA A O 1
ATOM 3592 N N . GLU A 1 466 ? -12.482 8.240 -16.087 1.00 91.38 466 GLU A N 1
ATOM 3593 C CA . GLU A 1 466 ? -13.389 9.099 -16.868 1.00 91.38 466 GLU A CA 1
ATOM 3594 C C . GLU A 1 466 ? -12.980 9.242 -18.346 1.00 91.38 466 GLU A C 1
ATOM 3596 O O . GLU A 1 466 ? -13.848 9.308 -19.219 1.00 91.38 466 GLU A O 1
ATOM 3601 N N . HIS A 1 467 ? -11.690 9.115 -18.668 1.00 96.44 467 HIS A N 1
ATOM 3602 C CA . HIS A 1 467 ? -11.192 8.871 -20.029 1.00 96.44 467 HIS A CA 1
ATOM 3603 C C . HIS A 1 467 ? -11.422 7.417 -20.509 1.00 96.44 467 HIS A C 1
ATOM 3605 O O . HIS A 1 467 ? -11.066 7.045 -21.637 1.00 96.44 467 HIS A O 1
ATOM 3611 N N . GLY A 1 468 ? -12.068 6.581 -19.688 1.00 96.12 468 GLY A N 1
ATOM 3612 C CA . GLY A 1 468 ? -12.463 5.216 -20.023 1.00 96.12 468 GLY A CA 1
ATOM 3613 C C . GLY A 1 468 ? -11.297 4.229 -20.020 1.00 96.12 468 GLY A C 1
ATOM 3614 O O . GLY A 1 468 ? -11.237 3.371 -20.898 1.00 96.12 468 GLY A O 1
ATOM 3615 N N . GLY A 1 469 ? -10.348 4.388 -19.094 1.00 97.25 469 GLY A N 1
ATOM 3616 C CA . GLY A 1 469 ? -9.249 3.449 -18.849 1.00 97.25 469 GLY A CA 1
ATOM 3617 C C . GLY A 1 469 ? -9.608 2.285 -17.918 1.00 97.25 469 GLY A C 1
ATOM 3618 O O . GLY A 1 469 ? -8.884 1.294 -17.895 1.00 97.25 469 GLY A O 1
ATOM 3619 N N . TRP A 1 470 ? -10.729 2.358 -17.182 1.00 96.06 470 TRP A N 1
ATOM 3620 C CA . TRP A 1 470 ? -11.074 1.372 -16.141 1.00 96.06 470 TRP A CA 1
ATOM 3621 C C . TRP A 1 470 ? -11.244 -0.063 -16.667 1.00 96.06 470 TRP A C 1
ATOM 3623 O O . TRP A 1 470 ? -10.873 -1.019 -15.994 1.00 96.06 470 TRP A O 1
ATOM 3633 N N . ASP A 1 471 ? -11.723 -0.234 -17.900 1.00 96.62 471 ASP A N 1
ATOM 3634 C CA . ASP A 1 471 ? -11.859 -1.546 -18.552 1.00 96.62 471 ASP A CA 1
ATOM 3635 C C . ASP A 1 471 ? -10.586 -2.007 -19.292 1.00 96.62 471 ASP A C 1
ATOM 3637 O O . ASP A 1 471 ? -10.603 -3.018 -19.987 1.00 96.62 471 ASP A O 1
ATOM 3641 N N . SER A 1 472 ? -9.473 -1.275 -19.170 1.00 98.06 472 SER A N 1
ATOM 3642 C CA . SER A 1 472 ? -8.182 -1.574 -19.821 1.00 98.06 472 SER A CA 1
ATOM 3643 C C . SER A 1 472 ? -7.079 -1.970 -18.836 1.00 98.06 472 SER A C 1
ATOM 3645 O O . SER A 1 472 ? -5.894 -1.786 -19.101 1.00 98.06 472 SER A O 1
ATOM 3647 N N . PHE A 1 473 ? -7.476 -2.546 -17.702 1.00 98.50 473 PHE A N 1
ATOM 3648 C CA . PHE A 1 473 ? -6.611 -3.291 -16.791 1.00 98.50 473 PHE A CA 1
ATOM 3649 C C . PHE A 1 473 ? -7.426 -4.347 -16.033 1.00 98.50 473 PHE A C 1
ATOM 3651 O O . PHE A 1 473 ? -8.637 -4.202 -15.830 1.00 98.50 473 PHE A O 1
ATOM 3658 N N . ASP A 1 474 ? -6.762 -5.412 -15.589 1.00 98.31 474 ASP A N 1
ATOM 3659 C CA . ASP A 1 474 ? -7.377 -6.526 -14.861 1.00 98.31 474 ASP A CA 1
ATOM 3660 C C . ASP A 1 474 ? -7.132 -6.462 -13.342 1.00 98.31 474 ASP A C 1
ATOM 3662 O O . ASP A 1 474 ? -7.839 -7.127 -12.581 1.00 98.31 474 ASP A O 1
ATOM 3666 N N . ILE A 1 475 ? -6.106 -5.715 -12.918 1.00 98.31 475 ILE A N 1
ATOM 3667 C CA . ILE A 1 475 ? -5.624 -5.552 -11.537 1.00 98.31 475 ILE A CA 1
ATOM 3668 C C . ILE A 1 475 ? -5.220 -4.082 -11.334 1.00 98.31 475 ILE A C 1
ATOM 3670 O O . ILE A 1 475 ? -4.628 -3.471 -12.225 1.00 98.31 475 ILE A O 1
ATOM 3674 N N . LEU A 1 476 ? -5.542 -3.512 -10.175 1.00 96.88 476 LEU A N 1
ATOM 3675 C CA . LEU A 1 476 ? -5.187 -2.150 -9.783 1.00 96.88 476 LEU A CA 1
ATOM 3676 C C . LEU A 1 476 ? -3.925 -2.163 -8.904 1.00 96.88 476 LEU A C 1
ATOM 3678 O O . LEU A 1 476 ? -3.889 -2.905 -7.924 1.00 96.88 476 LEU A O 1
ATOM 3682 N N . SER A 1 477 ? -2.936 -1.323 -9.217 1.00 96.06 477 SER A N 1
ATOM 3683 C CA . SER A 1 477 ? -1.663 -1.223 -8.484 1.00 96.06 477 SER A CA 1
ATOM 3684 C C . SER A 1 477 ? -1.550 0.046 -7.632 1.00 96.06 477 SER A C 1
ATOM 3686 O O . SER A 1 477 ? -1.974 1.116 -8.070 1.00 96.06 477 SER A O 1
ATOM 3688 N N . LEU A 1 478 ? -0.934 -0.048 -6.445 1.00 94.69 478 LEU A N 1
ATOM 3689 C CA . LEU A 1 478 ? -0.752 1.073 -5.504 1.00 94.69 478 LEU A CA 1
ATOM 3690 C C . LEU A 1 478 ? 0.637 1.152 -4.858 1.00 94.69 478 LEU A C 1
ATOM 3692 O O . LEU A 1 478 ? 1.223 0.125 -4.517 1.00 94.69 478 LEU A O 1
ATOM 3696 N N . HIS A 1 479 ? 1.094 2.382 -4.600 1.00 94.56 479 HIS A N 1
ATOM 3697 C CA . HIS A 1 479 ? 2.357 2.740 -3.936 1.00 94.56 479 HIS A CA 1
ATOM 3698 C C . HIS A 1 479 ? 2.134 3.581 -2.640 1.00 94.56 479 HIS A C 1
ATOM 3700 O O . HIS A 1 479 ? 2.447 4.775 -2.611 1.00 94.56 479 HIS A O 1
ATOM 3706 N N . PRO A 1 480 ? 1.563 3.024 -1.548 1.00 91.25 480 PRO A N 1
ATOM 3707 C CA . PRO A 1 480 ? 1.232 3.745 -0.311 1.00 91.25 480 PRO A CA 1
ATOM 3708 C C . PRO A 1 480 ? 2.457 3.978 0.602 1.00 91.25 480 PRO A C 1
ATOM 3710 O O . PRO A 1 480 ? 2.537 3.456 1.713 1.00 91.25 480 PRO A O 1
ATOM 3713 N N . PHE A 1 481 ? 3.439 4.758 0.151 1.00 87.69 481 PHE A N 1
ATOM 3714 C CA . PHE A 1 481 ? 4.593 5.131 0.981 1.00 87.69 481 PHE A CA 1
ATOM 3715 C C . PHE A 1 481 ? 4.219 6.167 2.054 1.00 87.69 481 PHE A C 1
ATOM 3717 O O . PHE A 1 481 ? 3.799 7.267 1.713 1.00 87.69 481 PHE A O 1
ATOM 3724 N N . VAL A 1 482 ? 4.452 5.848 3.333 1.00 84.69 482 VAL A N 1
ATOM 3725 C CA . VAL A 1 482 ? 4.252 6.767 4.482 1.00 84.69 482 VAL A CA 1
ATOM 3726 C C . VAL A 1 482 ? 5.533 7.000 5.309 1.00 84.69 482 VAL A C 1
ATOM 3728 O O . VAL A 1 482 ? 5.488 7.538 6.409 1.00 84.69 482 VAL A O 1
ATOM 3731 N N . ASP A 1 483 ? 6.689 6.591 4.780 1.00 81.06 483 ASP A N 1
ATOM 3732 C CA . ASP A 1 483 ? 8.026 6.834 5.348 1.00 81.06 483 ASP A CA 1
ATOM 3733 C C . ASP A 1 483 ? 8.224 8.340 5.635 1.00 81.06 483 ASP A C 1
ATOM 3735 O O . ASP A 1 483 ? 8.035 9.136 4.715 1.00 81.06 483 ASP A O 1
ATOM 3739 N N . PRO A 1 484 ? 8.579 8.772 6.865 1.00 77.25 484 PRO A N 1
ATOM 3740 C CA . PRO A 1 484 ? 9.116 7.983 7.981 1.00 77.25 484 PRO A CA 1
ATOM 3741 C C . PRO A 1 484 ? 8.114 7.597 9.088 1.00 77.25 484 PRO A C 1
ATOM 3743 O O . PRO A 1 484 ? 8.521 6.988 10.081 1.00 77.25 484 PRO A O 1
ATOM 3746 N N . PHE A 1 485 ? 6.836 7.956 8.950 1.00 83.06 485 PHE A N 1
ATOM 3747 C CA . PHE A 1 485 ? 5.791 7.736 9.957 1.00 83.06 485 PHE A CA 1
ATOM 3748 C C . PHE A 1 485 ? 5.498 6.246 10.176 1.00 83.06 485 PHE A C 1
ATOM 3750 O O . PHE A 1 485 ? 5.811 5.402 9.328 1.00 83.06 485 PHE A O 1
ATOM 3757 N N . ALA A 1 486 ? 4.906 5.892 11.320 1.00 87.31 486 ALA A N 1
ATOM 3758 C CA . ALA A 1 486 ? 4.540 4.499 11.573 1.00 87.31 486 ALA A CA 1
ATOM 3759 C C . ALA A 1 486 ? 3.383 4.042 10.647 1.00 87.31 486 ALA A C 1
ATOM 3761 O O . ALA A 1 486 ? 2.509 4.846 10.315 1.00 87.31 486 ALA A O 1
ATOM 3762 N N . PRO A 1 487 ? 3.315 2.752 10.249 1.00 90.19 487 PRO A N 1
ATOM 3763 C CA . PRO A 1 487 ? 2.239 2.219 9.400 1.00 90.19 487 PRO A CA 1
ATOM 3764 C C . PRO A 1 487 ? 0.815 2.527 9.896 1.00 90.19 487 PRO A C 1
ATOM 3766 O O . PRO A 1 487 ? -0.110 2.695 9.103 1.00 90.19 487 PRO A O 1
ATOM 3769 N N . GLU A 1 488 ? 0.643 2.575 11.214 1.00 86.69 488 GLU A N 1
ATOM 3770 C CA . GLU A 1 488 ? -0.609 2.839 11.923 1.00 86.69 488 GLU A CA 1
ATOM 3771 C C . GLU A 1 488 ? -0.951 4.336 11.978 1.00 86.69 488 GLU A C 1
ATOM 3773 O O . GLU A 1 488 ? -2.121 4.702 11.885 1.00 86.69 488 GLU A O 1
ATOM 3778 N N . GLU A 1 489 ? 0.075 5.185 12.091 1.00 80.44 489 GLU A N 1
ATOM 3779 C CA . GLU A 1 489 ? -0.001 6.643 12.258 1.00 80.44 489 GLU A CA 1
ATOM 3780 C C . GLU A 1 489 ? -0.629 7.304 11.024 1.00 80.44 489 GLU A C 1
ATOM 3782 O O . GLU A 1 489 ? -1.689 7.920 11.118 1.00 80.44 489 GLU A O 1
ATOM 3787 N N . SER A 1 490 ? -0.060 7.047 9.843 1.00 76.31 490 SER A N 1
ATOM 3788 C CA . SER A 1 490 ? -0.630 7.443 8.543 1.00 76.31 490 SER A CA 1
ATOM 3789 C C . SER A 1 490 ? -1.662 6.440 8.000 1.00 76.31 490 SER A C 1
ATOM 3791 O O . SER A 1 490 ? -1.937 6.402 6.800 1.00 76.31 490 SER A O 1
ATOM 3793 N N . GLN A 1 491 ? -2.231 5.597 8.871 1.00 76.69 491 GLN A N 1
ATOM 3794 C CA . GLN A 1 491 ? -3.346 4.694 8.572 1.00 76.69 491 GLN A CA 1
ATOM 3795 C C . GLN A 1 491 ? -3.199 3.863 7.272 1.00 76.69 491 GLN A C 1
ATOM 3797 O O . GLN A 1 491 ? -4.165 3.730 6.515 1.00 76.69 491 GLN A O 1
ATOM 3802 N N . ILE A 1 492 ? -2.026 3.282 6.980 1.00 85.56 492 ILE A N 1
ATOM 3803 C CA . ILE A 1 492 ? -1.678 2.762 5.635 1.00 85.56 492 ILE A CA 1
ATOM 3804 C C . ILE A 1 492 ? -2.720 1.796 5.028 1.00 85.56 492 ILE A C 1
ATOM 3806 O O . ILE A 1 492 ? -2.955 1.797 3.819 1.00 85.56 492 ILE A O 1
ATOM 3810 N N . GLY A 1 493 ? -3.402 1.009 5.868 1.00 83.38 493 GLY A N 1
ATOM 3811 C CA . GLY A 1 493 ? -4.512 0.152 5.454 1.00 83.38 493 GLY A CA 1
ATOM 3812 C C . GLY A 1 493 ? -5.749 0.935 4.992 1.00 83.38 493 GLY A C 1
ATOM 3813 O O . GLY A 1 493 ? -6.189 0.771 3.856 1.00 83.38 493 GLY A O 1
ATOM 3814 N N . SER A 1 494 ? -6.331 1.780 5.849 1.00 74.12 494 SER A N 1
ATOM 3815 C CA . SER A 1 494 ? -7.579 2.499 5.548 1.00 74.12 494 SER A CA 1
ATOM 3816 C C . SER A 1 494 ? -7.394 3.703 4.628 1.00 74.12 494 SER A C 1
ATOM 3818 O O . SER A 1 494 ? -8.273 3.940 3.805 1.00 74.12 494 SER A O 1
ATOM 3820 N N . HIS A 1 495 ? -6.273 4.421 4.721 1.00 71.12 495 HIS A N 1
ATOM 3821 C CA . HIS A 1 495 ? -5.969 5.553 3.846 1.00 71.12 495 HIS A CA 1
ATOM 3822 C C . HIS A 1 495 ? -5.436 5.076 2.484 1.00 71.12 495 HIS A C 1
ATOM 3824 O O . HIS A 1 495 ? -5.998 5.423 1.450 1.00 71.12 495 HIS A O 1
ATOM 3830 N N . GLY A 1 496 ? -4.423 4.198 2.467 1.00 76.25 496 GLY A N 1
ATOM 3831 C CA . GLY A 1 496 ? -3.795 3.723 1.228 1.00 76.25 496 GLY A CA 1
ATOM 3832 C C . GLY A 1 496 ? -4.667 2.760 0.412 1.00 76.25 496 GLY A C 1
ATOM 3833 O O . GLY A 1 496 ? -4.973 3.023 -0.748 1.00 76.25 496 GLY A O 1
ATOM 3834 N N . VAL A 1 497 ? -5.079 1.633 1.005 1.00 83.44 497 VAL A N 1
ATOM 3835 C CA . VAL A 1 497 ? -5.888 0.606 0.308 1.00 83.44 497 VAL A CA 1
ATOM 3836 C C . VAL A 1 497 ? -7.389 0.907 0.402 1.00 83.44 497 VAL A C 1
ATOM 3838 O O . VAL A 1 497 ? -8.135 0.684 -0.554 1.00 83.44 497 VAL A O 1
ATOM 3841 N N . GLY A 1 498 ? -7.849 1.408 1.552 1.00 78.62 498 GLY A N 1
ATOM 3842 C CA . GLY A 1 498 ? -9.270 1.625 1.836 1.00 78.62 498 GLY A CA 1
ATOM 3843 C C . GLY A 1 498 ? -9.930 2.732 1.011 1.00 78.62 498 GLY A C 1
ATOM 3844 O O . GLY A 1 498 ? -11.097 2.588 0.651 1.00 78.62 498 GLY A O 1
ATOM 3845 N N . GLU A 1 499 ? -9.212 3.797 0.645 1.00 75.62 499 GLU A N 1
ATOM 3846 C CA . GLU A 1 499 ? -9.791 4.884 -0.161 1.00 75.62 499 GLU A CA 1
ATOM 3847 C C . GLU A 1 499 ? -9.947 4.501 -1.628 1.00 75.62 499 GLU A C 1
ATOM 3849 O O . GLU A 1 499 ? -10.947 4.840 -2.255 1.00 75.62 499 GLU A O 1
ATOM 3854 N N . VAL A 1 500 ? -9.034 3.705 -2.179 1.00 81.75 500 VAL A N 1
ATOM 3855 C CA . VAL A 1 500 ? -9.119 3.281 -3.584 1.00 81.75 500 VAL A CA 1
ATOM 3856 C C . VAL A 1 500 ? -10.293 2.320 -3.816 1.00 81.75 500 VAL A C 1
ATOM 3858 O O . VAL A 1 500 ? -10.876 2.305 -4.902 1.00 81.75 500 VAL A O 1
ATOM 3861 N N . LYS A 1 501 ? -10.757 1.620 -2.771 1.00 80.50 501 LYS A N 1
ATOM 3862 C CA . LYS A 1 501 ? -12.028 0.874 -2.795 1.00 80.50 501 LYS A CA 1
ATOM 3863 C C . LYS A 1 501 ? -13.263 1.758 -3.014 1.00 80.50 501 LYS A C 1
ATOM 3865 O O . LYS A 1 501 ? -14.279 1.264 -3.494 1.00 80.50 501 LYS A O 1
ATOM 3870 N N . VAL A 1 502 ? -13.197 3.069 -2.754 1.00 73.12 502 VAL A N 1
ATOM 3871 C CA . VAL A 1 502 ? -14.256 4.009 -3.171 1.00 73.12 502 VAL A CA 1
ATOM 3872 C C . VAL A 1 502 ? -14.377 4.040 -4.694 1.00 73.12 502 VAL A C 1
ATOM 3874 O O . VAL A 1 502 ? -15.490 4.069 -5.217 1.00 73.12 502 VAL A O 1
ATOM 3877 N N . LEU A 1 503 ? -13.255 3.985 -5.418 1.00 78.50 503 LEU A N 1
ATOM 3878 C CA . LEU A 1 503 ? -13.263 3.940 -6.878 1.00 78.50 503 LEU A CA 1
ATOM 3879 C C . LEU A 1 503 ? -13.669 2.562 -7.411 1.00 78.50 503 LEU A C 1
ATOM 3881 O O . LEU A 1 503 ? -14.446 2.514 -8.361 1.00 78.50 503 LEU A O 1
ATOM 3885 N N . THR A 1 504 ? -13.251 1.452 -6.789 1.00 81.38 504 THR A N 1
ATOM 3886 C CA . THR A 1 504 ? -13.733 0.120 -7.216 1.00 81.38 504 THR A CA 1
ATOM 3887 C C . THR A 1 504 ? -15.254 0.007 -7.068 1.00 81.38 504 THR A C 1
ATOM 3889 O O . THR A 1 504 ? -15.927 -0.393 -8.014 1.00 81.38 504 THR A O 1
ATOM 3892 N N . ASN A 1 505 ? -15.821 0.518 -5.970 1.00 74.75 505 ASN A N 1
ATOM 3893 C CA . ASN A 1 505 ? -17.272 0.616 -5.781 1.00 74.75 505 ASN A CA 1
ATOM 3894 C C . ASN A 1 505 ? -17.974 1.541 -6.806 1.00 74.75 505 ASN A C 1
ATOM 3896 O O . ASN A 1 505 ? -19.147 1.331 -7.109 1.00 74.75 505 ASN A O 1
ATOM 3900 N N . GLN A 1 506 ? -17.296 2.574 -7.331 1.00 78.31 506 GLN A N 1
ATOM 3901 C CA . GLN A 1 506 ? -17.873 3.558 -8.269 1.00 78.31 506 GLN A CA 1
ATOM 3902 C C . GLN A 1 506 ? -17.736 3.181 -9.755 1.00 78.31 506 GLN A C 1
ATOM 3904 O O . GLN A 1 506 ? -18.545 3.641 -10.564 1.00 78.31 506 GLN A O 1
ATOM 3909 N N . TYR A 1 507 ? -16.724 2.392 -10.125 1.00 85.81 507 TYR A N 1
ATOM 3910 C CA . TYR A 1 507 ? -16.384 2.078 -11.523 1.00 85.81 507 TYR A CA 1
ATOM 3911 C C . TYR A 1 507 ? -16.375 0.574 -11.847 1.00 85.81 507 TYR A C 1
ATOM 3913 O O . TYR A 1 507 ? -16.366 0.206 -13.019 1.00 85.81 507 TYR A O 1
ATOM 3921 N N . GLY A 1 508 ? -16.422 -0.296 -10.835 1.00 87.31 508 GLY A N 1
ATOM 3922 C CA . GLY A 1 508 ? -16.444 -1.754 -10.964 1.00 87.31 508 GLY A CA 1
ATOM 3923 C C . GLY A 1 508 ? -15.260 -2.408 -10.251 1.00 87.31 508 GLY A C 1
ATOM 3924 O O . GLY A 1 508 ? -14.137 -1.902 -10.314 1.00 87.31 508 GLY A O 1
ATOM 3925 N N . ASP A 1 509 ? -15.512 -3.536 -9.585 1.00 89.56 509 ASP A N 1
ATOM 3926 C CA . ASP A 1 509 ? -14.524 -4.194 -8.730 1.00 89.56 509 ASP A CA 1
ATOM 3927 C C . ASP A 1 509 ? -13.277 -4.684 -9.474 1.00 89.56 509 ASP A C 1
ATOM 3929 O O . ASP A 1 509 ? -13.338 -5.232 -10.579 1.00 89.56 509 ASP A O 1
ATOM 3933 N N . LYS A 1 510 ? -12.126 -4.504 -8.819 1.00 93.19 510 LYS A N 1
ATOM 3934 C CA . LYS A 1 510 ? -10.796 -4.897 -9.292 1.00 93.19 510 LYS A CA 1
ATOM 3935 C C . LYS A 1 510 ? -9.995 -5.468 -8.116 1.00 93.19 510 LYS A C 1
ATOM 3937 O O . LYS A 1 510 ? -10.040 -4.882 -7.033 1.00 93.19 510 LYS A O 1
ATOM 3942 N N . PRO A 1 511 ? -9.217 -6.547 -8.311 1.00 95.50 511 PRO A N 1
ATOM 3943 C CA . PRO A 1 511 ? -8.116 -6.896 -7.418 1.00 95.50 511 PRO A CA 1
ATOM 3944 C C . PRO A 1 511 ? -7.200 -5.693 -7.174 1.00 95.50 511 PRO A C 1
ATOM 3946 O O . PRO A 1 511 ? -6.823 -5.018 -8.131 1.00 95.50 511 PRO A O 1
ATOM 3949 N N . ILE A 1 512 ? -6.824 -5.447 -5.918 1.00 95.69 512 ILE A N 1
ATOM 3950 C CA . ILE A 1 512 ? -5.879 -4.387 -5.535 1.00 95.69 512 ILE A CA 1
ATOM 3951 C C . ILE A 1 512 ? -4.563 -5.045 -5.126 1.00 95.69 512 ILE A C 1
ATOM 3953 O O . ILE A 1 512 ? -4.552 -5.877 -4.220 1.00 95.69 512 ILE A O 1
ATOM 3957 N N . TRP A 1 513 ? -3.462 -4.700 -5.783 1.00 97.94 513 TRP A N 1
ATOM 3958 C CA . TRP A 1 513 ? -2.108 -5.124 -5.429 1.00 97.94 513 TRP A CA 1
ATOM 3959 C C . TRP A 1 513 ? -1.304 -3.881 -5.020 1.00 97.94 513 TRP A C 1
ATOM 3961 O O . TRP A 1 513 ? -1.412 -2.828 -5.638 1.00 97.94 513 TRP A O 1
ATOM 3971 N N . VAL A 1 514 ? -0.498 -3.979 -3.966 1.00 98.12 514 VAL A N 1
ATOM 3972 C CA . VAL A 1 514 ? 0.433 -2.912 -3.570 1.00 98.12 514 VAL A CA 1
ATOM 3973 C C . VAL A 1 514 ? 1.790 -3.243 -4.173 1.00 98.12 514 VAL A C 1
ATOM 3975 O O . VAL A 1 514 ? 2.474 -4.127 -3.663 1.00 98.12 514 VAL A O 1
ATOM 3978 N N . THR A 1 515 ? 2.155 -2.609 -5.287 1.00 98.25 515 THR A N 1
ATOM 3979 C CA . THR A 1 515 ? 3.355 -2.964 -6.063 1.00 98.25 515 THR A CA 1
ATOM 3980 C C . THR A 1 515 ? 4.646 -2.327 -5.548 1.00 98.25 515 THR A C 1
ATOM 3982 O O . THR A 1 515 ? 5.715 -2.872 -5.818 1.00 98.25 515 THR A O 1
ATOM 3985 N N . GLU A 1 516 ? 4.570 -1.301 -4.696 1.00 97.50 516 GLU A N 1
ATOM 3986 C CA . GLU A 1 516 ? 5.684 -0.836 -3.856 1.00 97.50 516 GLU A CA 1
ATOM 3987 C C . GLU A 1 516 ? 5.187 -0.366 -2.482 1.00 97.50 516 GLU A C 1
ATOM 3989 O O . GLU A 1 516 ? 4.197 0.352 -2.376 1.00 97.50 516 GLU A O 1
ATOM 3994 N N . TYR A 1 517 ? 5.909 -0.716 -1.417 1.00 96.56 517 TYR A N 1
ATOM 3995 C CA . TYR A 1 517 ? 5.841 -0.041 -0.116 1.00 96.56 517 TYR A CA 1
ATOM 3996 C C . TYR A 1 517 ? 7.179 -0.216 0.617 1.00 96.56 517 TYR A C 1
ATOM 3998 O O . TYR A 1 517 ? 7.834 -1.246 0.451 1.00 96.56 517 TYR A O 1
ATOM 4006 N N . GLY A 1 518 ? 7.607 0.751 1.432 1.00 95.88 518 GLY A N 1
ATOM 4007 C CA . GLY A 1 518 ? 8.879 0.633 2.148 1.00 95.88 518 GLY A CA 1
ATOM 4008 C C . GLY A 1 518 ? 9.228 1.810 3.055 1.00 95.88 518 GLY A C 1
ATOM 4009 O O . GLY A 1 518 ? 8.649 2.886 2.939 1.00 95.88 518 GLY A O 1
ATOM 4010 N N . TRP A 1 519 ? 10.217 1.592 3.927 1.00 94.88 519 TRP A N 1
ATOM 4011 C CA . TRP A 1 519 ? 10.844 2.606 4.791 1.00 94.88 519 TRP A CA 1
ATOM 4012 C C . TRP A 1 519 ? 12.361 2.568 4.643 1.00 94.88 519 TRP A C 1
ATOM 4014 O O . TRP A 1 519 ? 12.937 1.484 4.510 1.00 94.88 519 TRP A O 1
ATOM 4024 N N . SER A 1 520 ? 13.021 3.723 4.707 1.00 92.25 520 SER A N 1
ATOM 4025 C CA . SER A 1 520 ? 14.480 3.812 4.593 1.00 92.25 520 SER A CA 1
ATOM 4026 C C . SER A 1 520 ? 15.161 3.670 5.961 1.00 92.25 520 SER A C 1
ATOM 4028 O O . SER A 1 520 ? 14.861 4.410 6.901 1.00 92.25 520 SER A O 1
ATOM 4030 N N . SER A 1 521 ? 16.121 2.745 6.092 1.00 93.12 521 SER A N 1
ATOM 4031 C CA . SER A 1 521 ? 16.878 2.555 7.346 1.00 93.12 521 SER A CA 1
ATOM 4032 C C . SER A 1 521 ? 17.859 3.695 7.650 1.00 93.12 521 SER A C 1
ATOM 4034 O O . SER A 1 521 ? 18.267 3.868 8.796 1.00 93.12 521 SER A O 1
ATOM 4036 N N . GLY A 1 522 ? 18.242 4.445 6.618 1.00 88.62 522 GLY A N 1
ATOM 4037 C CA . GLY A 1 522 ? 19.118 5.616 6.610 1.00 88.62 522 GLY A CA 1
ATOM 4038 C C . GLY A 1 522 ? 18.599 6.644 5.587 1.00 88.62 522 GLY A C 1
ATOM 4039 O O . GLY A 1 522 ? 17.389 6.699 5.359 1.00 88.62 522 GLY A O 1
ATOM 4040 N N . PRO A 1 523 ? 19.457 7.452 4.939 1.00 82.81 523 PRO A N 1
ATOM 4041 C CA . PRO A 1 523 ? 19.033 8.427 3.928 1.00 82.81 523 PRO A CA 1
ATOM 4042 C C . PRO A 1 523 ? 18.208 7.814 2.782 1.00 82.81 523 PRO A C 1
ATOM 4044 O O . PRO A 1 523 ? 18.532 6.731 2.280 1.00 82.81 523 PRO A O 1
ATOM 4047 N N . GLY A 1 524 ? 17.155 8.517 2.356 1.00 80.06 524 GLY A N 1
ATOM 4048 C CA . GLY A 1 524 ? 16.252 8.104 1.282 1.00 80.06 524 GLY A CA 1
ATOM 4049 C C . GLY A 1 524 ? 15.395 9.260 0.763 1.00 80.06 524 GLY A C 1
ATOM 4050 O O . GLY A 1 524 ? 15.330 10.321 1.375 1.00 80.06 524 GLY A O 1
ATOM 4051 N N . ASN A 1 525 ? 14.763 9.066 -0.391 1.00 77.69 525 ASN A N 1
ATOM 4052 C CA . ASN A 1 525 ? 14.042 10.107 -1.122 1.00 77.69 525 ASN A CA 1
ATOM 4053 C C . ASN A 1 525 ? 12.646 10.440 -0.572 1.00 77.69 525 ASN A C 1
ATOM 4055 O O . ASN A 1 525 ? 12.172 11.541 -0.837 1.00 77.69 525 ASN A O 1
ATOM 4059 N N . ARG A 1 526 ? 11.986 9.532 0.164 1.00 73.12 526 ARG A N 1
ATOM 4060 C CA . ARG A 1 526 ? 10.645 9.785 0.733 1.00 73.12 526 ARG A CA 1
ATOM 4061 C C . ARG A 1 526 ? 10.658 10.135 2.233 1.00 73.12 526 ARG A C 1
ATOM 4063 O O . ARG A 1 526 ? 9.715 10.750 2.703 1.00 73.12 526 ARG A O 1
ATOM 4070 N N . ASN A 1 527 ? 11.744 9.857 2.962 1.00 64.31 527 ASN A N 1
ATOM 4071 C CA . ASN A 1 527 ? 11.795 9.920 4.436 1.00 64.31 527 ASN A CA 1
ATOM 4072 C C . ASN A 1 527 ? 11.888 11.325 5.084 1.00 64.31 527 ASN A C 1
ATOM 4074 O O . ASN A 1 527 ? 12.140 11.431 6.284 1.00 64.31 527 ASN A O 1
ATOM 4078 N N . LEU A 1 528 ? 11.752 12.411 4.314 1.00 66.06 528 LEU A N 1
ATOM 4079 C CA . LEU A 1 528 ? 11.872 13.806 4.785 1.00 66.06 528 LEU A CA 1
ATOM 4080 C C . LEU A 1 528 ? 13.185 14.131 5.542 1.00 66.06 528 LEU A C 1
ATOM 4082 O O . LEU A 1 528 ? 13.235 15.061 6.345 1.00 66.06 528 LEU A O 1
ATOM 4086 N N . GLY A 1 529 ? 14.256 13.367 5.303 1.00 64.25 529 GLY A N 1
ATOM 4087 C CA . GLY A 1 529 ? 15.543 13.488 5.999 1.00 64.25 529 GLY A CA 1
ATOM 4088 C C . GLY A 1 529 ? 15.610 12.775 7.357 1.00 64.25 529 GLY A C 1
ATOM 4089 O O . GLY A 1 529 ? 16.684 12.719 7.957 1.00 64.25 529 GLY A O 1
ATOM 4090 N N . ILE A 1 530 ? 14.505 12.193 7.832 1.00 71.69 530 ILE A N 1
ATOM 4091 C CA . ILE A 1 530 ? 14.407 11.482 9.111 1.00 71.69 530 ILE A CA 1
ATOM 4092 C C . ILE A 1 530 ? 14.366 9.973 8.816 1.00 71.69 530 ILE A C 1
ATOM 4094 O O . ILE A 1 530 ? 13.336 9.463 8.392 1.00 71.69 530 ILE A O 1
ATOM 4098 N N . PRO A 1 531 ? 15.457 9.212 9.005 1.00 76.38 531 PRO A N 1
ATOM 4099 C CA . PRO A 1 531 ? 15.435 7.774 8.755 1.00 76.38 531 PRO A CA 1
ATOM 4100 C C . PRO A 1 531 ? 14.603 7.035 9.808 1.00 76.38 531 PRO A C 1
ATOM 4102 O O . PRO A 1 531 ? 14.757 7.281 11.004 1.00 76.38 531 PRO A O 1
ATOM 4105 N N . ALA A 1 532 ? 13.805 6.049 9.383 1.00 85.69 532 ALA A N 1
ATOM 4106 C CA . ALA A 1 532 ? 13.078 5.175 10.308 1.00 85.69 532 ALA A CA 1
ATOM 4107 C C . ALA A 1 532 ? 14.035 4.377 11.221 1.00 85.69 532 ALA A C 1
ATOM 4109 O O . ALA A 1 532 ? 13.703 4.052 12.363 1.00 85.69 532 ALA A O 1
ATOM 4110 N N . GLY A 1 533 ? 15.241 4.082 10.721 1.00 92.00 533 GLY A N 1
ATOM 4111 C CA . GLY A 1 533 ? 16.243 3.257 11.389 1.00 92.00 533 GLY A CA 1
ATOM 4112 C C . GLY A 1 533 ? 16.085 1.771 11.062 1.00 92.00 533 GLY A C 1
ATOM 4113 O O . GLY A 1 533 ? 14.989 1.280 10.793 1.00 92.00 533 GLY A O 1
ATOM 4114 N N . ILE A 1 534 ? 17.199 1.038 11.090 1.00 93.88 534 ILE A N 1
ATOM 4115 C CA . ILE A 1 534 ? 17.283 -0.364 10.639 1.00 93.88 534 ILE A CA 1
ATOM 4116 C C . ILE A 1 534 ? 16.328 -1.324 11.380 1.00 93.88 534 ILE A C 1
ATOM 4118 O O . ILE A 1 534 ? 15.752 -2.223 10.774 1.00 93.88 534 ILE A O 1
ATOM 4122 N N . GLU A 1 535 ? 16.102 -1.085 12.671 1.00 94.19 535 GLU A N 1
ATOM 4123 C CA . GLU A 1 535 ? 15.159 -1.842 13.500 1.00 94.19 535 GLU A CA 1
ATOM 4124 C C . GLU A 1 535 ? 13.698 -1.570 13.117 1.00 94.19 535 GLU A C 1
ATOM 4126 O O . GLU A 1 535 ? 12.903 -2.496 12.975 1.00 94.19 535 GLU A O 1
ATOM 4131 N N . ASN A 1 536 ? 13.322 -0.302 12.923 1.00 94.94 536 ASN A N 1
ATOM 4132 C CA . ASN A 1 536 ? 11.940 0.032 12.583 1.00 94.94 536 ASN A CA 1
ATOM 4133 C C . ASN A 1 536 ? 11.615 -0.318 11.132 1.00 94.94 536 ASN A C 1
ATOM 4135 O O . ASN A 1 536 ? 10.491 -0.721 10.876 1.00 94.94 536 ASN A O 1
ATOM 4139 N N . GLN A 1 537 ? 12.588 -0.286 10.214 1.00 97.12 537 GLN A N 1
ATOM 4140 C CA . GLN A 1 537 ? 12.427 -0.842 8.867 1.00 97.12 537 GLN A CA 1
ATOM 4141 C C . GLN A 1 537 ? 11.930 -2.297 8.927 1.00 97.12 537 GLN A C 1
ATOM 4143 O O . GLN A 1 537 ? 10.949 -2.633 8.269 1.00 97.12 537 GLN A O 1
ATOM 4148 N N . ALA A 1 538 ? 12.544 -3.137 9.768 1.00 97.50 538 ALA A N 1
ATOM 4149 C CA . ALA A 1 538 ? 12.138 -4.531 9.948 1.00 97.50 538 ALA A CA 1
ATOM 4150 C C . ALA A 1 538 ? 10.734 -4.678 10.569 1.00 97.50 538 ALA A C 1
ATOM 4152 O O . ALA A 1 538 ? 9.936 -5.503 10.126 1.00 97.50 538 ALA A O 1
ATOM 4153 N N . ARG A 1 539 ? 10.401 -3.845 11.566 1.00 96.88 539 ARG A N 1
ATOM 4154 C CA . ARG A 1 539 ? 9.078 -3.838 12.220 1.00 96.88 539 ARG A CA 1
ATOM 4155 C C . ARG A 1 539 ? 7.970 -3.374 11.276 1.00 96.88 539 ARG A C 1
ATOM 4157 O O . ARG A 1 539 ? 6.932 -4.024 11.164 1.00 96.88 539 ARG A O 1
ATOM 4164 N N . TYR A 1 540 ? 8.185 -2.240 10.616 1.00 97.50 540 TYR A N 1
ATOM 4165 C CA . TYR A 1 540 ? 7.211 -1.580 9.752 1.00 97.50 540 TYR A CA 1
ATOM 4166 C C . TYR A 1 540 ? 6.954 -2.388 8.480 1.00 97.50 540 TYR A C 1
ATOM 4168 O O . TYR A 1 540 ? 5.808 -2.460 8.051 1.00 97.50 540 TYR A O 1
ATOM 4176 N N . LEU A 1 541 ? 7.965 -3.089 7.949 1.00 98.44 541 LEU A N 1
ATOM 4177 C CA . LEU A 1 541 ? 7.814 -4.054 6.856 1.00 98.44 541 LEU A CA 1
ATOM 4178 C C . LEU A 1 541 ? 6.686 -5.058 7.106 1.00 98.44 541 LEU A C 1
ATOM 4180 O O . LEU A 1 541 ? 5.838 -5.242 6.232 1.00 98.44 541 LEU A O 1
ATOM 4184 N N . VAL A 1 542 ? 6.662 -5.675 8.292 1.00 98.44 542 VAL A N 1
ATOM 4185 C CA . VAL A 1 542 ? 5.657 -6.683 8.663 1.00 98.44 542 VAL A CA 1
ATOM 4186 C C . VAL A 1 542 ? 4.323 -6.020 9.005 1.00 98.44 542 VAL A C 1
ATOM 4188 O O . VAL A 1 542 ? 3.281 -6.410 8.478 1.00 98.44 542 VAL A O 1
ATOM 4191 N N . ARG A 1 543 ? 4.348 -4.976 9.846 1.00 97.81 543 ARG A N 1
ATOM 4192 C CA . ARG A 1 543 ? 3.147 -4.251 10.305 1.00 97.81 543 ARG A CA 1
ATOM 4193 C C . ARG A 1 543 ? 2.347 -3.689 9.128 1.00 97.81 543 ARG A C 1
ATOM 4195 O O . ARG A 1 543 ? 1.153 -3.952 9.009 1.00 97.81 543 ARG A O 1
ATOM 4202 N N . ALA A 1 544 ? 3.012 -3.005 8.201 1.00 97.50 544 ALA A N 1
ATOM 4203 C CA . ALA A 1 544 ? 2.397 -2.448 7.001 1.00 97.50 544 ALA A CA 1
ATOM 4204 C C . ALA A 1 544 ? 1.831 -3.522 6.067 1.00 97.50 544 ALA A C 1
ATOM 4206 O O . ALA A 1 544 ? 0.687 -3.409 5.628 1.00 97.50 544 ALA A O 1
ATOM 4207 N N . ALA A 1 545 ? 2.603 -4.580 5.793 1.00 97.81 545 ALA A N 1
ATOM 4208 C CA . ALA A 1 545 ? 2.163 -5.685 4.947 1.00 97.81 545 ALA A CA 1
ATOM 4209 C C . ALA A 1 545 ? 0.858 -6.299 5.462 1.00 97.81 545 ALA A C 1
ATOM 4211 O O . ALA A 1 545 ? -0.108 -6.467 4.716 1.00 97.81 545 ALA A O 1
ATOM 4212 N N . VAL A 1 546 ? 0.821 -6.582 6.763 1.00 97.06 546 VAL A N 1
ATOM 4213 C CA . VAL A 1 546 ? -0.334 -7.157 7.446 1.00 97.06 546 VAL A CA 1
ATOM 4214 C C . VAL A 1 546 ? -1.520 -6.190 7.437 1.00 97.06 546 VAL A C 1
ATOM 4216 O O . VAL A 1 546 ? -2.612 -6.599 7.048 1.00 97.06 546 VAL A O 1
ATOM 4219 N N . LEU A 1 547 ? -1.331 -4.907 7.764 1.00 95.19 547 LEU A N 1
ATOM 4220 C CA . LEU A 1 547 ? -2.406 -3.903 7.731 1.00 95.19 547 LEU A CA 1
ATOM 4221 C C . LEU A 1 547 ? -3.012 -3.728 6.327 1.00 95.19 547 LEU A C 1
ATOM 4223 O O . LEU A 1 547 ? -4.232 -3.649 6.194 1.00 95.19 547 LEU A O 1
ATOM 4227 N N . MET A 1 548 ? -2.198 -3.732 5.268 1.00 95.75 548 MET A N 1
ATOM 4228 C CA . MET A 1 548 ? -2.681 -3.631 3.883 1.00 95.75 548 MET A CA 1
ATOM 4229 C C . MET A 1 548 ? -3.386 -4.910 3.405 1.00 95.75 548 MET A C 1
ATOM 4231 O O . MET A 1 548 ? -4.398 -4.829 2.704 1.00 95.75 548 MET A O 1
ATOM 4235 N N . ARG A 1 549 ? -2.923 -6.095 3.831 1.00 95.50 549 ARG A N 1
ATOM 4236 C CA . ARG A 1 549 ? -3.630 -7.370 3.607 1.00 95.50 549 ARG A CA 1
ATOM 4237 C C . ARG A 1 549 ? -4.977 -7.404 4.330 1.00 95.50 549 ARG A C 1
ATOM 4239 O O . ARG A 1 549 ? -5.962 -7.830 3.735 1.00 95.50 549 ARG A O 1
ATOM 4246 N N . MET A 1 550 ? -5.045 -6.898 5.563 1.00 91.25 550 MET A N 1
ATOM 4247 C CA . MET A 1 550 ? -6.287 -6.764 6.339 1.00 91.25 550 MET A CA 1
ATOM 4248 C C . MET A 1 550 ? -7.248 -5.731 5.728 1.00 91.25 550 MET A C 1
ATOM 4250 O O . MET A 1 550 ? -8.454 -5.961 5.697 1.00 91.25 550 MET A O 1
ATOM 4254 N N . ALA A 1 551 ? -6.729 -4.636 5.162 1.00 89.19 551 ALA A N 1
ATOM 4255 C CA . ALA A 1 551 ? -7.511 -3.686 4.365 1.00 89.19 551 ALA A CA 1
ATOM 4256 C C . ALA A 1 551 ? -7.967 -4.261 3.007 1.00 89.19 551 ALA A C 1
ATOM 4258 O O . ALA A 1 551 ? -8.878 -3.720 2.374 1.00 89.19 551 ALA A O 1
ATOM 4259 N N . GLY A 1 552 ? -7.394 -5.389 2.576 1.00 91.31 552 GLY A N 1
ATOM 4260 C CA . GLY A 1 552 ? -7.851 -6.192 1.446 1.00 91.31 552 GLY A CA 1
ATOM 4261 C C . GLY A 1 552 ? -7.125 -5.950 0.124 1.00 91.31 552 GLY A C 1
ATOM 4262 O O . GLY A 1 552 ? -7.731 -6.177 -0.920 1.00 91.31 552 GLY A O 1
ATOM 4263 N N . ALA A 1 553 ? -5.859 -5.524 0.148 1.00 94.81 553 ALA A N 1
ATOM 4264 C CA . ALA A 1 553 ? -4.964 -5.758 -0.985 1.00 94.81 553 ALA A CA 1
ATOM 4265 C C . ALA A 1 553 ? -4.676 -7.269 -1.084 1.00 94.81 553 ALA A C 1
ATOM 4267 O O . ALA A 1 553 ? -4.448 -7.918 -0.062 1.00 94.81 553 ALA A O 1
ATOM 4268 N N . GLU A 1 554 ? -4.694 -7.856 -2.282 1.00 95.56 554 GLU A N 1
ATOM 4269 C CA . GLU A 1 554 ? -4.412 -9.285 -2.490 1.00 95.56 554 GLU A CA 1
ATOM 4270 C C . GLU A 1 554 ? -2.939 -9.620 -2.256 1.00 95.56 554 GLU A C 1
ATOM 4272 O O . GLU A 1 554 ? -2.638 -10.621 -1.607 1.00 95.56 554 GLU A O 1
ATOM 4277 N N . ARG A 1 555 ? -2.039 -8.782 -2.784 1.00 96.56 555 ARG A N 1
ATOM 4278 C CA . ARG A 1 555 ? -0.582 -8.930 -2.690 1.00 96.56 555 ARG A CA 1
ATOM 4279 C C . ARG A 1 555 ? 0.070 -7.596 -2.354 1.00 96.56 555 ARG A C 1
ATOM 4281 O O . ARG A 1 555 ? -0.453 -6.548 -2.731 1.00 96.56 555 ARG A O 1
ATOM 4288 N N . VAL A 1 556 ? 1.197 -7.641 -1.648 1.00 98.19 556 VAL A N 1
ATOM 4289 C CA . VAL A 1 556 ? 1.975 -6.465 -1.232 1.00 98.19 556 VAL A CA 1
ATOM 4290 C C . VAL A 1 556 ? 3.462 -6.708 -1.502 1.00 98.19 556 VAL A C 1
ATOM 4292 O O . VAL A 1 556 ? 3.979 -7.766 -1.155 1.00 98.19 556 VAL A O 1
ATOM 4295 N N . PHE A 1 557 ? 4.148 -5.765 -2.146 1.00 98.69 557 PHE A N 1
ATOM 4296 C CA . PHE A 1 557 ? 5.517 -5.932 -2.641 1.00 98.69 557 PHE A CA 1
ATOM 4297 C C . PHE A 1 557 ? 6.471 -4.944 -1.960 1.00 98.69 557 PHE A C 1
ATOM 4299 O O . PHE A 1 557 ? 6.383 -3.736 -2.185 1.00 98.69 557 PHE A O 1
ATOM 4306 N N . TRP A 1 558 ? 7.402 -5.444 -1.142 1.00 98.62 558 TRP A N 1
ATOM 4307 C CA . TRP A 1 558 ? 8.373 -4.583 -0.460 1.00 98.62 558 TRP A CA 1
ATOM 4308 C C . TRP A 1 558 ? 9.286 -3.892 -1.479 1.00 98.62 558 TRP A C 1
ATOM 4310 O O . TRP A 1 558 ? 9.781 -4.523 -2.413 1.00 98.62 558 TRP A O 1
ATOM 4320 N N . TYR A 1 559 ? 9.531 -2.601 -1.302 1.00 97.38 559 TYR A N 1
ATOM 4321 C CA . TYR A 1 559 ? 10.595 -1.864 -1.969 1.00 97.38 559 TYR A CA 1
ATOM 4322 C C . TYR A 1 559 ? 11.752 -1.739 -0.972 1.00 97.38 559 TYR A C 1
ATOM 4324 O O . TYR A 1 559 ? 11.587 -1.059 0.033 1.00 97.38 559 TYR A O 1
ATOM 4332 N N . SER A 1 560 ? 12.914 -2.377 -1.162 1.00 95.50 560 SER A N 1
ATOM 4333 C CA . SER A 1 560 ? 13.312 -3.322 -2.233 1.00 95.50 560 SER A CA 1
ATOM 4334 C C . SER A 1 560 ? 14.315 -4.378 -1.711 1.00 95.50 560 SER A C 1
ATOM 4336 O O . SER A 1 560 ? 14.575 -4.431 -0.511 1.00 95.50 560 SER A O 1
ATOM 4338 N N . ILE A 1 561 ? 14.899 -5.238 -2.559 1.00 97.44 561 ILE A N 1
ATOM 4339 C CA . ILE A 1 561 ? 15.915 -6.230 -2.125 1.00 97.44 561 ILE A CA 1
ATOM 4340 C C . ILE A 1 561 ? 17.223 -5.597 -1.616 1.00 97.44 561 ILE A C 1
ATOM 4342 O O . ILE A 1 561 ? 17.818 -6.117 -0.675 1.00 97.44 561 ILE A O 1
ATOM 4346 N N . LYS A 1 562 ? 17.692 -4.495 -2.214 1.00 96.38 562 LYS A N 1
ATOM 4347 C CA . LYS A 1 562 ? 19.088 -4.033 -2.107 1.00 96.38 562 LYS A CA 1
ATOM 4348 C C . LYS A 1 562 ? 19.173 -2.509 -2.037 1.00 96.38 562 LYS A C 1
ATOM 4350 O O . LYS A 1 562 ? 18.616 -1.821 -2.889 1.00 96.38 562 LYS A O 1
ATOM 4355 N N . ASP A 1 563 ? 19.908 -2.002 -1.050 1.00 94.19 563 ASP A N 1
ATOM 4356 C CA . ASP A 1 563 ? 20.212 -0.575 -0.911 1.00 94.19 563 ASP A CA 1
ATOM 4357 C C . ASP A 1 563 ? 20.995 -0.054 -2.125 1.00 94.19 563 ASP A C 1
ATOM 4359 O O . ASP A 1 563 ? 21.851 -0.753 -2.677 1.00 94.19 563 ASP A O 1
ATOM 4363 N N . THR A 1 564 ? 20.723 1.192 -2.514 1.00 86.56 564 THR A N 1
ATOM 4364 C CA . THR A 1 564 ? 21.369 1.867 -3.650 1.00 86.56 564 THR A CA 1
ATOM 4365 C C . THR A 1 564 ? 22.325 2.981 -3.205 1.00 86.56 564 THR A C 1
ATOM 4367 O O . THR A 1 564 ? 22.541 3.205 -2.016 1.00 86.56 564 THR A O 1
ATOM 4370 N N . GLU A 1 565 ? 22.899 3.693 -4.172 1.00 80.31 565 GLU A N 1
ATOM 4371 C CA . GLU A 1 565 ? 23.641 4.946 -3.997 1.00 80.31 565 GLU A CA 1
ATOM 4372 C C . GLU A 1 565 ? 22.972 6.061 -4.817 1.00 80.31 565 GLU A C 1
ATOM 4374 O O . GLU A 1 565 ? 22.235 5.775 -5.764 1.00 80.31 565 GLU A O 1
ATOM 4379 N N . GLN A 1 566 ? 23.238 7.327 -4.480 1.00 60.97 566 GLN A N 1
ATOM 4380 C CA . GLN A 1 566 ? 22.840 8.471 -5.318 1.00 60.97 566 GLN A CA 1
ATOM 4381 C C . GLN A 1 566 ? 24.055 9.098 -6.010 1.00 60.97 566 GLN A C 1
ATOM 4383 O O . GLN A 1 566 ? 24.039 9.287 -7.225 1.00 60.97 566 GLN A O 1
ATOM 4388 N N . PHE A 1 567 ? 25.122 9.366 -5.248 1.00 54.31 567 PHE A N 1
ATOM 4389 C CA . PHE A 1 567 ? 26.390 9.911 -5.735 1.00 54.31 567 PHE A CA 1
ATOM 4390 C C . PHE A 1 567 ? 27.577 9.408 -4.887 1.00 54.31 567 PHE A C 1
ATOM 4392 O O . PHE A 1 567 ? 27.418 9.042 -3.723 1.00 54.31 567 PHE A O 1
ATOM 4399 N N . GLU A 1 568 ? 28.774 9.417 -5.481 1.00 54.72 568 GLU A N 1
ATOM 4400 C CA . GLU A 1 568 ? 30.085 9.219 -4.826 1.00 54.72 568 GLU A CA 1
ATOM 4401 C C . GLU A 1 568 ? 30.265 7.963 -3.937 1.00 54.72 568 GLU A C 1
ATOM 4403 O O . GLU A 1 568 ? 31.111 7.959 -3.041 1.00 54.72 568 GLU A O 1
ATOM 4408 N N . GLY A 1 569 ? 29.529 6.870 -4.180 1.00 59.66 569 GLY A N 1
ATOM 4409 C CA . GLY A 1 569 ? 29.642 5.643 -3.380 1.00 59.66 569 GLY A CA 1
ATOM 4410 C C . GLY A 1 569 ? 28.949 5.704 -2.016 1.00 59.66 569 GLY A C 1
ATOM 4411 O O . GLY A 1 569 ? 29.167 4.816 -1.193 1.00 59.66 569 GLY A O 1
ATOM 4412 N N . GLN A 1 570 ? 28.149 6.744 -1.749 1.00 67.81 570 GLN A N 1
ATOM 4413 C CA . GLN A 1 570 ? 27.415 6.898 -0.492 1.00 67.81 570 GLN A CA 1
ATOM 4414 C C . GLN A 1 570 ? 26.035 6.216 -0.572 1.00 67.81 570 GLN A C 1
ATOM 4416 O O . GLN A 1 570 ? 25.266 6.528 -1.490 1.00 67.81 570 GLN A O 1
ATOM 4421 N N . PRO A 1 571 ? 25.683 5.327 0.381 1.00 77.88 571 PRO A N 1
ATOM 4422 C CA . PRO A 1 571 ? 24.375 4.677 0.412 1.00 77.88 571 PRO A CA 1
ATOM 4423 C C . PRO A 1 571 ? 23.223 5.683 0.525 1.00 77.88 571 PRO A C 1
ATOM 4425 O O . PRO A 1 571 ? 23.209 6.544 1.406 1.00 77.88 571 PRO A O 1
ATOM 4428 N N . PHE A 1 572 ? 22.234 5.550 -0.355 1.00 82.88 572 PHE A N 1
ATOM 4429 C CA . PHE A 1 572 ? 21.041 6.392 -0.405 1.00 82.88 572 PHE A CA 1
ATOM 4430 C C . PHE A 1 572 ? 19.861 5.601 -0.975 1.00 82.88 572 PHE A C 1
ATOM 4432 O O . PHE A 1 572 ? 20.047 4.709 -1.804 1.00 82.88 572 PHE A O 1
ATOM 4439 N N . ASN A 1 573 ? 18.641 5.933 -0.542 1.00 86.25 573 ASN A N 1
ATOM 4440 C CA . ASN A 1 573 ? 17.462 5.075 -0.686 1.00 86.25 573 ASN A CA 1
ATOM 4441 C C . ASN A 1 573 ? 17.738 3.710 -0.042 1.00 86.25 573 ASN A C 1
ATOM 4443 O O . ASN A 1 573 ? 17.699 2.669 -0.698 1.00 86.25 573 ASN A O 1
ATOM 4447 N N . THR A 1 574 ? 18.034 3.723 1.261 1.00 92.56 574 THR A N 1
ATOM 4448 C CA . THR A 1 574 ? 18.408 2.522 2.031 1.00 92.56 574 THR A CA 1
ATOM 4449 C C . THR A 1 574 ? 17.186 1.683 2.455 1.00 92.56 574 THR A C 1
ATOM 4451 O O . THR A 1 574 ? 17.024 1.268 3.605 1.00 92.56 574 THR A O 1
ATOM 4454 N N . TYR A 1 575 ? 16.304 1.446 1.480 1.00 95.12 575 TYR A N 1
ATOM 4455 C CA . TYR A 1 575 ? 15.072 0.648 1.529 1.00 95.12 575 TYR A CA 1
ATOM 4456 C C . TYR A 1 575 ? 15.306 -0.864 1.329 1.00 95.12 575 TYR A C 1
ATOM 4458 O O . TYR A 1 575 ? 14.380 -1.670 1.402 1.00 95.12 575 TYR A O 1
ATOM 4466 N N . GLY A 1 576 ? 16.535 -1.265 1.018 1.00 97.12 576 GLY A N 1
ATOM 4467 C CA . GLY A 1 576 ? 16.929 -2.640 0.765 1.00 97.12 576 GLY A CA 1
ATOM 4468 C C . GLY A 1 576 ? 16.795 -3.538 1.989 1.00 97.12 576 GLY A C 1
ATOM 4469 O O . GLY A 1 576 ? 17.146 -3.140 3.100 1.00 97.12 576 GLY A O 1
ATOM 4470 N N . LEU A 1 577 ? 16.390 -4.788 1.766 1.00 98.44 577 LEU A N 1
ATOM 4471 C CA . LEU A 1 577 ? 16.589 -5.881 2.723 1.00 98.44 577 LEU A CA 1
ATOM 4472 C C . LEU A 1 577 ? 18.086 -6.182 2.943 1.00 98.44 577 LEU A C 1
ATOM 4474 O O . LEU A 1 577 ? 18.472 -6.679 3.996 1.00 98.44 577 LEU A O 1
ATOM 4478 N N . ILE A 1 578 ? 18.936 -5.870 1.964 1.00 97.81 578 ILE A N 1
ATOM 4479 C CA . ILE A 1 578 ? 20.387 -6.083 1.976 1.00 97.81 578 ILE A CA 1
ATOM 4480 C C . ILE A 1 578 ? 21.099 -4.727 1.883 1.00 97.81 578 ILE A C 1
ATOM 4482 O O . ILE A 1 578 ? 20.765 -3.902 1.027 1.00 97.81 578 ILE A O 1
ATOM 4486 N N . ASP A 1 579 ? 22.082 -4.513 2.761 1.00 95.25 579 ASP A N 1
ATOM 4487 C CA . ASP A 1 579 ? 22.890 -3.288 2.856 1.00 95.25 579 ASP A CA 1
ATOM 4488 C C . ASP A 1 579 ? 23.684 -3.035 1.567 1.00 95.25 579 ASP A C 1
ATOM 4490 O O . ASP A 1 579 ? 23.977 -3.963 0.808 1.00 95.25 579 ASP A O 1
ATOM 4494 N N . PHE A 1 580 ? 24.059 -1.782 1.298 1.00 92.62 580 PHE A N 1
ATOM 4495 C CA . PHE A 1 580 ? 24.883 -1.428 0.143 1.00 92.62 580 PHE A CA 1
ATOM 4496 C C . PHE A 1 580 ? 26.249 -2.131 0.203 1.00 92.62 580 PHE A C 1
ATOM 4498 O O . PHE A 1 580 ? 26.723 -2.605 -0.832 1.00 92.62 580 PHE A O 1
ATOM 4505 N N . GLY A 1 581 ? 26.830 -2.292 1.397 1.00 91.56 581 GLY A N 1
ATOM 4506 C CA . GLY A 1 581 ? 28.074 -3.030 1.623 1.00 91.56 581 GLY A CA 1
ATOM 4507 C C . GLY A 1 581 ? 29.230 -2.500 0.771 1.00 91.56 581 GLY A C 1
ATOM 4508 O O . GLY A 1 581 ? 29.439 -1.294 0.655 1.00 91.56 581 GLY A O 1
ATOM 4509 N N . ALA A 1 582 ? 29.966 -3.399 0.115 1.00 90.75 582 ALA A N 1
ATOM 4510 C CA . ALA A 1 582 ? 30.991 -3.043 -0.873 1.00 90.75 582 ALA A CA 1
ATOM 4511 C C . ALA A 1 582 ? 30.430 -2.641 -2.264 1.00 90.75 582 ALA A C 1
ATOM 4513 O O . ALA A 1 582 ? 31.185 -2.576 -3.237 1.00 90.75 582 ALA A O 1
ATOM 4514 N N . GLY A 1 583 ? 29.122 -2.383 -2.377 1.00 89.88 583 GLY A N 1
ATOM 4515 C CA . GLY A 1 583 ? 28.439 -1.862 -3.565 1.00 89.88 583 GLY A CA 1
ATOM 4516 C C . GLY A 1 583 ? 27.378 -2.800 -4.151 1.00 89.88 583 GLY A C 1
ATOM 4517 O O . GLY A 1 583 ? 27.053 -3.852 -3.600 1.00 89.88 583 GLY A O 1
ATOM 4518 N N . MET A 1 584 ? 26.857 -2.454 -5.335 1.00 89.69 584 MET A N 1
ATOM 4519 C CA . MET A 1 584 ? 25.730 -3.141 -6.004 1.00 89.69 584 MET A CA 1
ATOM 4520 C C . MET A 1 584 ? 25.920 -4.642 -6.318 1.00 89.69 584 MET A C 1
ATOM 4522 O O . MET A 1 584 ? 24.972 -5.293 -6.752 1.00 89.69 584 MET A O 1
ATOM 4526 N N . ARG A 1 585 ? 27.117 -5.210 -6.110 1.00 93.06 585 ARG A N 1
ATOM 4527 C CA . ARG A 1 585 ? 27.402 -6.654 -6.247 1.00 93.06 585 ARG A CA 1
ATOM 4528 C C . ARG A 1 585 ? 27.519 -7.403 -4.921 1.00 93.06 585 ARG A C 1
ATOM 4530 O O . ARG A 1 585 ? 27.485 -8.629 -4.935 1.00 93.06 585 ARG A O 1
ATOM 4537 N N . ASP A 1 586 ? 27.692 -6.698 -3.808 1.00 94.06 586 ASP A N 1
ATOM 4538 C CA . ASP A 1 586 ? 27.862 -7.303 -2.490 1.00 94.06 586 ASP A CA 1
ATOM 4539 C C . ASP A 1 586 ? 26.496 -7.645 -1.896 1.00 94.06 586 ASP A C 1
ATOM 4541 O O . ASP A 1 586 ? 25.688 -6.757 -1.640 1.00 94.06 586 ASP A O 1
ATOM 4545 N N . TYR A 1 587 ? 26.220 -8.934 -1.718 1.00 96.12 587 TYR A N 1
ATOM 4546 C CA . TYR A 1 587 ? 24.985 -9.429 -1.106 1.00 96.12 587 TYR A CA 1
ATOM 4547 C C . TYR A 1 587 ? 25.258 -10.105 0.254 1.00 96.12 587 TYR A C 1
ATOM 4549 O O . TYR A 1 587 ? 24.404 -10.798 0.795 1.00 96.12 587 TYR A O 1
ATOM 4557 N N . SER A 1 588 ? 26.450 -9.895 0.833 1.00 96.06 588 SER A N 1
ATOM 4558 C CA . SER A 1 588 ? 26.893 -10.559 2.070 1.00 96.06 588 SER A CA 1
ATOM 4559 C C . SER A 1 588 ? 26.349 -9.950 3.368 1.00 96.06 588 SER A C 1
ATOM 4561 O O . SER A 1 588 ? 26.594 -10.505 4.438 1.00 96.06 588 SER A O 1
ATOM 4563 N N . GLN A 1 589 ? 25.640 -8.819 3.288 1.00 96.50 589 GLN A N 1
ATOM 4564 C CA . GLN A 1 589 ? 25.191 -8.022 4.436 1.00 96.50 589 GLN A CA 1
ATOM 4565 C C . GLN A 1 589 ? 23.649 -7.900 4.476 1.00 96.50 589 GLN A C 1
ATOM 4567 O O . GLN A 1 589 ? 23.106 -6.833 4.174 1.00 96.50 589 GLN A O 1
ATOM 4572 N N . PRO A 1 590 ? 22.906 -8.976 4.800 1.00 97.50 590 PRO A N 1
ATOM 4573 C CA . PRO A 1 590 ? 21.468 -8.880 5.040 1.00 97.50 590 PRO A CA 1
ATOM 4574 C C . PRO A 1 590 ? 21.192 -8.028 6.287 1.00 97.50 590 PRO A C 1
ATOM 4576 O O . PRO A 1 590 ? 21.823 -8.198 7.332 1.00 97.50 590 PRO A O 1
ATOM 4579 N N . LYS A 1 591 ? 20.230 -7.111 6.183 1.00 98.00 591 LYS A N 1
ATOM 4580 C CA . LYS A 1 591 ? 19.745 -6.283 7.295 1.00 98.00 591 LYS A CA 1
ATOM 4581 C C . LYS A 1 591 ? 18.664 -7.064 8.061 1.00 98.00 591 LYS A C 1
ATOM 4583 O O . LYS A 1 591 ? 18.038 -7.945 7.476 1.00 98.00 591 LYS A O 1
ATOM 4588 N N . PRO A 1 592 ? 18.354 -6.736 9.329 1.00 98.31 592 PRO A N 1
ATOM 4589 C CA . PRO A 1 592 ? 17.263 -7.365 10.084 1.00 98.31 592 PRO A CA 1
ATOM 4590 C C . PRO A 1 592 ? 15.911 -7.415 9.344 1.00 98.31 592 PRO A C 1
ATOM 4592 O O . PRO A 1 592 ? 15.144 -8.357 9.524 1.00 98.31 592 PRO A O 1
ATOM 4595 N N . ALA A 1 593 ? 15.639 -6.451 8.454 1.00 98.19 593 ALA A N 1
ATOM 4596 C CA . ALA A 1 593 ? 14.455 -6.453 7.593 1.00 98.19 593 ALA A CA 1
ATOM 4597 C C . ALA A 1 593 ? 14.387 -7.659 6.634 1.00 98.19 593 ALA A C 1
ATOM 4599 O O . ALA A 1 593 ? 13.291 -8.143 6.362 1.00 98.19 593 ALA A O 1
ATOM 4600 N N . TYR A 1 594 ? 15.530 -8.184 6.169 1.00 98.75 594 TYR A N 1
ATOM 4601 C CA . TYR A 1 594 ? 15.600 -9.424 5.388 1.00 98.75 594 TYR A CA 1
ATOM 4602 C C . TYR A 1 594 ? 14.988 -10.585 6.168 1.00 98.75 594 TYR A C 1
ATOM 4604 O O . TYR A 1 594 ? 14.060 -11.224 5.683 1.00 98.75 594 TYR A O 1
ATOM 4612 N N . GLN A 1 595 ? 15.439 -10.796 7.409 1.00 98.38 595 GLN A N 1
ATOM 4613 C CA . GLN A 1 595 ? 14.924 -11.873 8.251 1.00 98.38 595 GLN A CA 1
ATOM 4614 C C . GLN A 1 595 ? 13.445 -11.656 8.598 1.00 98.38 595 GLN A C 1
ATOM 4616 O O . GLN A 1 595 ? 12.666 -12.598 8.510 1.00 98.38 595 GLN A O 1
ATOM 4621 N N . ALA A 1 596 ? 13.028 -10.417 8.885 1.00 98.69 596 ALA A N 1
ATOM 4622 C CA . ALA A 1 596 ? 11.618 -10.085 9.108 1.00 98.69 596 ALA A CA 1
ATOM 4623 C C . ALA A 1 596 ? 10.722 -10.474 7.916 1.00 98.69 596 ALA A C 1
ATOM 4625 O O . ALA A 1 596 ? 9.637 -11.027 8.104 1.00 98.69 596 ALA A O 1
ATOM 4626 N N . PHE A 1 597 ? 11.186 -10.210 6.690 1.00 98.69 597 PHE A N 1
ATOM 4627 C CA . PHE A 1 597 ? 10.485 -10.553 5.454 1.00 98.69 597 PHE A CA 1
ATOM 4628 C C . PHE A 1 597 ? 10.492 -12.066 5.178 1.00 98.69 597 PHE A C 1
ATOM 4630 O O . PHE A 1 597 ? 9.456 -12.603 4.778 1.00 98.69 597 PHE A O 1
ATOM 4637 N N . THR A 1 598 ? 11.599 -12.767 5.456 1.00 98.44 598 THR A N 1
ATOM 4638 C CA . THR A 1 598 ? 11.676 -14.237 5.390 1.00 98.44 598 THR A CA 1
ATOM 4639 C C . THR A 1 598 ? 10.677 -14.883 6.344 1.00 98.44 598 THR A C 1
ATOM 4641 O O . THR A 1 598 ? 9.800 -15.624 5.901 1.00 98.44 598 THR A O 1
ATOM 4644 N N . THR A 1 599 ? 10.728 -14.535 7.634 1.00 98.56 599 THR A N 1
ATOM 4645 C CA . THR A 1 599 ? 9.817 -15.078 8.649 1.00 98.56 599 THR A CA 1
ATOM 4646 C C . THR A 1 599 ? 8.357 -14.780 8.303 1.00 98.56 599 THR A C 1
ATOM 4648 O O . THR A 1 599 ? 7.512 -15.667 8.387 1.00 98.56 599 THR A O 1
ATOM 4651 N N . MET A 1 600 ? 8.040 -13.562 7.842 1.00 98.25 600 MET A N 1
ATOM 4652 C CA . MET A 1 600 ? 6.678 -13.209 7.420 1.00 98.25 600 MET A CA 1
ATOM 4653 C C . MET A 1 600 ? 6.168 -14.103 6.286 1.00 98.25 600 MET A C 1
ATOM 4655 O O . MET A 1 600 ? 5.029 -14.572 6.341 1.00 98.25 600 MET A O 1
ATOM 4659 N N . ASN A 1 601 ? 7.002 -14.369 5.276 1.00 97.56 601 ASN A N 1
ATOM 4660 C CA . ASN A 1 601 ? 6.655 -15.293 4.202 1.00 97.56 601 ASN A CA 1
ATOM 4661 C C . ASN A 1 601 ? 6.438 -16.713 4.741 1.00 97.56 601 ASN A C 1
ATOM 4663 O O . ASN A 1 601 ? 5.433 -17.336 4.415 1.00 97.56 601 ASN A O 1
ATOM 4667 N N . GLU A 1 602 ? 7.328 -17.222 5.588 1.00 95.81 602 GLU A N 1
ATOM 4668 C CA . GLU A 1 602 ? 7.256 -18.599 6.096 1.00 95.81 602 GLU A CA 1
ATOM 4669 C C . GLU A 1 602 ? 6.053 -18.847 7.012 1.00 95.81 602 GLU A C 1
ATOM 4671 O O . GLU A 1 602 ? 5.406 -19.892 6.909 1.00 95.81 602 GLU A O 1
ATOM 4676 N N . GLN A 1 603 ? 5.691 -17.878 7.857 1.00 96.44 603 GLN A N 1
ATOM 4677 C CA . GLN A 1 603 ? 4.564 -18.031 8.780 1.00 96.44 603 GLN A CA 1
ATOM 4678 C C . GLN A 1 603 ? 3.192 -17.819 8.114 1.00 96.44 603 GLN A C 1
ATOM 4680 O O . GLN A 1 603 ? 2.209 -18.433 8.552 1.00 96.44 603 GLN A O 1
ATOM 4685 N N . LEU A 1 604 ? 3.118 -16.999 7.051 1.00 95.56 604 LEU A N 1
ATOM 4686 C CA . LEU A 1 604 ? 1.860 -16.568 6.416 1.00 95.56 604 LEU A CA 1
ATOM 4687 C C . LEU A 1 604 ? 1.617 -17.089 4.981 1.00 95.56 604 LEU A C 1
ATOM 4689 O O . LEU A 1 604 ? 0.536 -16.836 4.436 1.00 95.56 604 LEU A O 1
ATOM 4693 N N . ARG A 1 605 ? 2.549 -17.829 4.360 1.00 91.00 605 ARG A N 1
ATOM 4694 C CA . ARG A 1 605 ? 2.334 -18.499 3.056 1.00 91.00 605 ARG A CA 1
ATOM 4695 C C . ARG A 1 605 ? 1.073 -19.372 3.080 1.00 91.00 605 ARG A C 1
ATOM 4697 O O . ARG A 1 605 ? 0.786 -20.047 4.070 1.00 91.00 605 ARG A O 1
ATOM 4704 N N . GLY A 1 606 ? 0.295 -19.328 2.000 1.00 88.75 606 GLY A N 1
ATOM 4705 C CA . GLY A 1 606 ? -0.942 -20.093 1.842 1.00 88.75 606 GLY A CA 1
ATOM 4706 C C . GLY A 1 606 ? -2.095 -19.700 2.777 1.00 88.75 606 GLY A C 1
ATOM 4707 O O . GLY A 1 606 ? -3.127 -20.369 2.761 1.00 88.75 606 GLY A O 1
ATOM 4708 N N . THR A 1 607 ? -1.962 -18.660 3.610 1.00 91.88 607 THR A N 1
ATOM 4709 C CA . THR A 1 607 ? -2.999 -18.293 4.592 1.00 91.88 607 THR A CA 1
ATOM 4710 C C . THR A 1 607 ? -4.111 -17.408 4.021 1.00 91.88 607 THR A C 1
ATOM 4712 O O . THR A 1 607 ? -3.918 -16.610 3.101 1.00 91.88 607 THR A O 1
ATOM 4715 N N . THR A 1 608 ? -5.303 -17.515 4.612 1.00 91.12 608 THR A N 1
ATOM 4716 C CA . THR A 1 608 ? -6.459 -16.656 4.315 1.00 91.12 608 THR A CA 1
ATOM 4717 C C . THR A 1 608 ? -6.631 -15.589 5.390 1.00 91.12 608 THR A C 1
ATOM 4719 O O . THR A 1 608 ? -6.701 -15.919 6.573 1.00 91.12 608 THR A O 1
ATOM 4722 N N . VAL A 1 609 ? -6.782 -14.323 4.995 1.00 92.31 609 VAL A N 1
ATOM 4723 C CA . VAL A 1 609 ? -7.169 -13.230 5.905 1.00 92.31 609 VAL A CA 1
ATOM 4724 C C . VAL A 1 609 ? -8.519 -13.550 6.561 1.00 92.31 609 VAL A C 1
ATOM 4726 O O . VAL A 1 609 ? -9.490 -13.807 5.854 1.00 92.31 609 VAL A O 1
ATOM 4729 N N . ILE A 1 610 ? -8.578 -13.519 7.896 1.00 91.69 610 ILE A N 1
ATOM 4730 C CA . ILE A 1 610 ? -9.832 -13.575 8.671 1.00 91.69 610 ILE A CA 1
ATOM 4731 C C . ILE A 1 610 ? -10.228 -12.163 9.120 1.00 91.69 610 ILE A C 1
ATOM 4733 O O . ILE A 1 610 ? -11.394 -11.795 9.010 1.00 91.69 610 ILE A O 1
ATOM 4737 N N . GLY A 1 611 ? -9.264 -11.358 9.579 1.00 88.12 611 GLY A N 1
ATOM 4738 C CA . GLY A 1 611 ? -9.470 -9.943 9.901 1.00 88.12 611 GLY A CA 1
ATOM 4739 C C . GLY A 1 611 ? -8.706 -9.474 11.140 1.00 88.12 611 GLY A C 1
ATOM 4740 O O . GLY A 1 611 ? -8.229 -10.280 11.944 1.00 88.12 611 GLY A O 1
ATOM 4741 N N . LEU A 1 612 ? -8.624 -8.154 11.320 1.00 88.69 612 LEU A N 1
ATOM 4742 C CA . LEU A 1 612 ? -8.165 -7.559 12.576 1.00 88.69 612 LEU A CA 1
ATOM 4743 C C . LEU A 1 612 ? -9.148 -7.931 13.691 1.00 88.69 612 LEU A C 1
ATOM 4745 O O . LEU A 1 612 ? -10.357 -7.762 13.538 1.00 88.69 612 LEU A O 1
ATOM 4749 N N . GLN A 1 613 ? -8.630 -8.468 14.791 1.00 87.81 613 GLN A N 1
ATOM 4750 C CA . GLN A 1 613 ? -9.402 -8.704 16.006 1.00 87.81 613 GLN A CA 1
ATOM 4751 C C . GLN A 1 613 ? -9.294 -7.460 16.893 1.00 87.81 613 GLN A C 1
ATOM 4753 O O . GLN A 1 613 ? -8.261 -6.791 16.911 1.00 87.81 613 GLN A O 1
ATOM 4758 N N . GLU A 1 614 ? -10.356 -7.138 17.625 1.00 84.94 614 GLU A N 1
ATOM 4759 C CA . GLU A 1 614 ? -10.314 -6.033 18.579 1.00 84.94 614 GLU A CA 1
ATOM 4760 C C . GLU A 1 614 ? -9.583 -6.449 19.860 1.00 84.94 614 GLU A C 1
ATOM 4762 O O . GLU A 1 614 ? -9.763 -7.564 20.353 1.00 84.94 614 GLU A O 1
ATOM 4767 N N . VAL A 1 615 ? -8.764 -5.538 20.385 1.00 86.75 615 VAL A N 1
ATOM 4768 C CA . VAL A 1 615 ? -8.010 -5.696 21.630 1.00 86.75 615 VAL A CA 1
ATOM 4769 C C . VAL A 1 615 ? -8.290 -4.488 22.519 1.00 86.75 615 VAL A C 1
ATOM 4771 O O . VAL A 1 615 ? -8.209 -3.357 22.043 1.00 86.75 615 VAL A O 1
ATOM 4774 N N . GLY A 1 616 ? -8.587 -4.732 23.797 1.00 85.75 616 GLY A N 1
ATOM 4775 C CA . GLY A 1 616 ? -8.936 -3.693 24.774 1.00 85.75 616 GLY A CA 1
ATOM 4776 C C . GLY A 1 616 ? -10.423 -3.687 25.136 1.00 85.75 616 GLY A C 1
ATOM 4777 O O . GLY A 1 616 ? -11.197 -4.521 24.665 1.00 85.75 616 GLY A O 1
ATOM 4778 N N . GLU A 1 617 ? -10.828 -2.759 26.003 1.00 85.56 617 GLU A N 1
ATOM 4779 C CA . GLU A 1 617 ? -12.220 -2.645 26.458 1.00 85.56 617 GLU A CA 1
ATOM 4780 C C . GLU A 1 617 ? -12.935 -1.480 25.763 1.00 85.56 617 GLU A C 1
ATOM 4782 O O . GLU A 1 617 ? -12.466 -0.342 25.784 1.00 85.56 617 GLU A O 1
ATOM 4787 N N . ARG A 1 618 ? -14.093 -1.754 25.144 1.00 88.94 618 ARG A N 1
ATOM 4788 C CA . ARG A 1 618 ? -14.960 -0.717 24.565 1.00 88.94 618 ARG A CA 1
ATOM 4789 C C . ARG A 1 618 ? -15.749 0.005 25.653 1.00 88.94 618 ARG A C 1
ATOM 4791 O O . ARG A 1 618 ? -16.574 -0.616 26.323 1.00 88.94 618 ARG A O 1
ATOM 4798 N N . GLN A 1 619 ? -15.623 1.328 25.710 1.00 91.12 619 GLN A N 1
ATOM 4799 C CA . GLN A 1 619 ? -16.544 2.195 26.442 1.00 91.12 619 GLN A CA 1
ATOM 4800 C C . GLN A 1 619 ? -17.249 3.155 25.477 1.00 91.12 619 GLN A C 1
ATOM 4802 O O . GLN A 1 619 ? -16.603 3.872 24.714 1.00 91.12 619 GLN A O 1
ATOM 4807 N N . ILE A 1 620 ? -18.582 3.230 25.544 1.00 90.75 620 ILE A N 1
ATOM 4808 C CA . ILE A 1 620 ? -19.324 4.296 24.863 1.00 90.75 620 ILE A CA 1
ATOM 4809 C C . ILE A 1 620 ? -19.059 5.610 25.612 1.00 90.75 620 ILE A C 1
ATOM 4811 O O . ILE A 1 620 ? -19.412 5.759 26.783 1.00 90.75 620 ILE A O 1
ATOM 4815 N N . ALA A 1 621 ? -18.406 6.548 24.931 1.00 88.31 621 ALA A N 1
ATOM 4816 C CA . ALA A 1 621 ? -18.118 7.894 25.414 1.00 88.31 621 ALA A CA 1
ATOM 4817 C C . ALA A 1 621 ? -19.311 8.842 25.203 1.00 88.31 621 ALA A C 1
ATOM 4819 O O . ALA A 1 621 ? -19.517 9.757 26.000 1.00 88.31 621 ALA A O 1
ATOM 4820 N N . TYR A 1 622 ? -20.112 8.621 24.152 1.00 85.94 622 TYR A N 1
ATOM 4821 C CA . TYR A 1 622 ? -21.348 9.365 23.902 1.00 85.94 622 TYR A CA 1
ATOM 4822 C C . TYR A 1 622 ? -22.362 8.537 23.099 1.00 85.94 622 TYR A C 1
ATOM 4824 O O . TYR A 1 622 ? -22.055 8.031 22.021 1.00 85.94 622 TYR A O 1
ATOM 4832 N N . ASP A 1 623 ? -23.578 8.434 23.633 1.00 81.69 623 ASP A N 1
ATOM 4833 C CA . ASP A 1 623 ? -24.721 7.698 23.079 1.00 81.69 623 ASP A CA 1
ATOM 4834 C C . ASP A 1 623 ? -25.854 8.700 22.799 1.00 81.69 623 ASP A C 1
ATOM 4836 O O . ASP A 1 623 ? -26.152 9.553 23.641 1.00 81.69 623 ASP A O 1
ATOM 4840 N N . PHE A 1 624 ? -26.522 8.614 21.645 1.00 75.31 624 PHE A N 1
ATOM 4841 C CA . PHE A 1 624 ? -27.456 9.657 21.178 1.00 75.31 624 PHE A CA 1
ATOM 4842 C C . PHE A 1 624 ? -28.856 9.613 21.841 1.00 75.31 624 PHE A C 1
ATOM 4844 O O . PHE A 1 624 ? -29.816 10.210 21.342 1.00 75.31 624 PHE A O 1
ATOM 4851 N N . PHE A 1 625 ? -28.991 8.945 22.993 1.00 62.88 625 PHE A N 1
ATOM 4852 C CA . PHE A 1 625 ? -30.257 8.838 23.736 1.00 62.88 625 PHE A CA 1
ATOM 4853 C C . PHE A 1 625 ? -30.526 10.027 24.651 1.00 62.88 625 PHE A C 1
ATOM 4855 O O . PHE A 1 625 ? -31.688 10.414 24.807 1.00 62.88 625 PHE A O 1
ATOM 4862 N N . ASP A 1 626 ? -29.483 10.569 25.287 1.00 50.94 626 ASP A N 1
ATOM 4863 C CA . ASP A 1 626 ? -29.657 11.338 26.517 1.00 50.94 626 ASP A CA 1
ATOM 4864 C C . ASP A 1 626 ? -29.436 12.851 26.367 1.00 50.94 626 ASP A C 1
ATOM 4866 O O . ASP A 1 626 ? -28.378 13.348 25.977 1.00 50.94 626 ASP A O 1
ATOM 4870 N N . THR A 1 627 ? -30.448 13.593 26.824 1.00 50.53 627 THR A N 1
ATOM 4871 C CA . THR A 1 627 ? -30.522 15.061 26.942 1.00 50.53 627 THR A CA 1
ATOM 4872 C C . THR A 1 627 ? -30.605 15.882 25.642 1.00 50.53 627 THR A C 1
ATOM 4874 O O . THR A 1 627 ? -30.403 15.415 24.526 1.00 50.53 627 THR A O 1
ATOM 4877 N N . ALA A 1 628 ? -30.966 17.163 25.792 1.00 42.41 628 ALA A N 1
ATOM 4878 C CA . ALA A 1 628 ? -31.222 18.105 24.700 1.00 42.41 628 ALA A CA 1
ATOM 4879 C C . ALA A 1 628 ? -29.937 18.712 24.089 1.00 42.41 628 ALA A C 1
ATOM 4881 O O . ALA A 1 628 ? -29.896 19.905 23.769 1.00 42.41 628 ALA A O 1
ATOM 4882 N N . ALA A 1 629 ? -28.890 17.898 23.933 1.00 52.16 629 ALA A N 1
ATOM 4883 C CA . ALA A 1 629 ? -27.661 18.266 23.241 1.00 52.16 629 ALA A CA 1
ATOM 4884 C C . ALA A 1 629 ? -27.935 18.411 21.735 1.00 52.16 629 ALA A C 1
ATOM 4886 O O . ALA A 1 629 ? -27.828 17.467 20.955 1.00 52.16 629 ALA A O 1
ATOM 4887 N N . THR A 1 630 ? -28.325 19.614 21.317 1.00 65.38 630 THR A N 1
ATOM 4888 C CA . THR A 1 630 ? -28.359 19.953 19.891 1.00 65.38 630 THR A CA 1
ATOM 4889 C C . THR A 1 630 ? -26.931 20.031 19.344 1.00 65.38 630 THR A C 1
ATOM 4891 O O . THR A 1 630 ? -25.978 20.326 20.069 1.00 65.38 630 THR A O 1
ATOM 4894 N N . TRP A 1 631 ? -26.786 19.773 18.051 1.00 78.44 631 TRP A N 1
ATOM 4895 C CA . TRP A 1 631 ? -25.532 19.967 17.334 1.00 78.44 631 TRP A CA 1
ATOM 4896 C C . TRP A 1 631 ? -25.684 21.192 16.431 1.00 78.44 631 TRP A C 1
ATOM 4898 O O . TRP A 1 631 ? -26.720 21.379 15.794 1.00 78.44 631 TRP A O 1
ATOM 4908 N N . LYS A 1 632 ? -24.678 22.064 16.417 1.00 82.44 632 LYS A N 1
ATOM 4909 C CA . LYS A 1 632 ? -24.633 23.248 15.562 1.00 82.44 632 LYS A CA 1
ATOM 4910 C C . LYS A 1 632 ? -23.972 22.887 14.238 1.00 82.44 632 LYS A C 1
ATOM 4912 O O . LYS A 1 632 ? -22.806 22.502 14.202 1.00 82.44 632 LYS A O 1
ATOM 4917 N N . GLU A 1 633 ? -24.716 23.087 13.164 1.00 84.31 633 GLU A N 1
ATOM 4918 C CA . GLU A 1 633 ? -24.291 22.829 11.792 1.00 84.31 633 GLU A CA 1
ATOM 4919 C C . GLU A 1 633 ? -23.231 23.845 11.321 1.00 84.31 633 GLU A C 1
ATOM 4921 O O . GLU A 1 633 ? -23.289 25.045 11.617 1.00 84.31 633 GLU A O 1
ATOM 4926 N N . VAL A 1 634 ? -22.261 23.344 10.563 1.00 81.50 634 VAL A N 1
ATOM 4927 C CA . VAL A 1 634 ? -21.190 24.060 9.868 1.00 81.50 634 VAL A CA 1
ATOM 4928 C C . VAL A 1 634 ? -21.314 23.684 8.397 1.00 81.50 634 VAL A C 1
ATOM 4930 O O . VAL A 1 634 ? -21.376 22.505 8.057 1.00 81.50 634 VAL A O 1
ATOM 4933 N N . ASN A 1 635 ? -21.388 24.691 7.528 1.00 78.31 635 ASN A N 1
ATOM 4934 C CA . ASN A 1 635 ? -21.877 24.551 6.153 1.00 78.31 635 ASN A CA 1
ATOM 4935 C C . ASN A 1 635 ? -23.267 23.867 6.099 1.00 78.31 635 ASN A C 1
ATOM 4937 O O . ASN A 1 635 ? -23.396 22.810 5.482 1.00 78.31 635 ASN A O 1
ATOM 4941 N N . PRO A 1 636 ? -24.323 24.457 6.703 1.00 79.25 636 PRO A N 1
ATOM 4942 C CA . PRO A 1 636 ? -25.678 23.878 6.707 1.00 79.25 636 PRO A CA 1
ATOM 4943 C C . PRO A 1 636 ? -26.302 23.738 5.306 1.00 79.25 636 PRO A C 1
ATOM 4945 O O . PRO A 1 636 ? -27.239 22.973 5.111 1.00 79.25 636 PRO A O 1
ATOM 4948 N N . ALA A 1 637 ? -25.765 24.437 4.298 1.00 81.94 637 ALA A N 1
ATOM 4949 C CA . ALA A 1 637 ? -26.125 24.220 2.894 1.00 81.94 637 ALA A CA 1
ATOM 4950 C C . ALA A 1 637 ? -25.685 22.839 2.360 1.00 81.94 637 ALA A C 1
ATOM 4952 O O . ALA A 1 637 ? -26.270 22.347 1.398 1.00 81.94 637 ALA A O 1
ATOM 4953 N N . ASN A 1 638 ? -24.682 22.222 2.997 1.00 86.00 638 ASN A N 1
ATOM 4954 C CA . ASN A 1 638 ? -24.095 20.943 2.604 1.00 86.00 638 ASN A CA 1
ATOM 4955 C C . ASN A 1 638 ? -24.551 19.773 3.494 1.00 86.00 638 ASN A C 1
ATOM 4957 O O . ASN A 1 638 ? -24.145 18.637 3.255 1.00 86.00 638 ASN A O 1
ATOM 4961 N N . GLY A 1 639 ? -25.346 20.013 4.541 1.00 89.25 639 GLY A N 1
ATOM 4962 C CA . GLY A 1 639 ? -25.865 18.940 5.384 1.00 89.25 639 GLY A CA 1
ATOM 4963 C C . GLY A 1 639 ? -26.461 19.377 6.717 1.00 89.25 639 GLY A C 1
ATOM 4964 O O . GLY A 1 639 ? -26.262 20.500 7.171 1.00 89.25 639 GLY A O 1
ATOM 4965 N N . SER A 1 640 ? -27.203 18.453 7.326 1.00 89.81 640 SER A N 1
ATOM 4966 C CA . SER A 1 640 ? -27.955 18.633 8.570 1.00 89.81 640 SER A CA 1
ATOM 4967 C C . SER A 1 640 ? -27.917 17.375 9.439 1.00 89.81 640 SER A C 1
ATOM 4969 O O . SER A 1 640 ? -27.808 16.260 8.917 1.00 89.81 640 SER A O 1
ATOM 4971 N N . LEU A 1 641 ? -28.018 17.547 10.762 1.00 89.00 641 LEU A N 1
ATOM 4972 C CA . LEU A 1 641 ? -27.959 16.449 11.737 1.00 89.00 641 LEU A CA 1
ATOM 4973 C C . LEU A 1 641 ? -29.214 16.428 12.617 1.00 89.00 641 LEU A C 1
ATOM 4975 O O . LEU A 1 641 ? -29.537 17.404 13.295 1.00 89.00 641 LEU A O 1
ATOM 4979 N N . THR A 1 642 ? -29.925 15.300 12.632 1.00 88.12 642 THR A N 1
ATOM 4980 C CA . THR A 1 642 ? -31.214 15.154 13.331 1.00 88.12 642 THR A CA 1
ATOM 4981 C C . THR A 1 642 ? -31.295 13.846 14.114 1.00 88.12 642 THR A C 1
ATOM 4983 O O . THR A 1 642 ? -30.747 12.834 13.693 1.00 88.12 642 THR A O 1
ATOM 4986 N N . LEU A 1 643 ? -31.996 13.831 15.252 1.00 88.38 643 LEU A N 1
ATOM 4987 C CA . LEU A 1 643 ? -32.225 12.586 15.996 1.00 88.38 643 LEU A CA 1
ATOM 4988 C C . LEU A 1 643 ? -33.277 11.716 15.296 1.00 88.38 643 LEU A C 1
ATOM 4990 O O . LEU A 1 643 ? -34.393 12.167 15.031 1.00 88.38 643 LEU A O 1
ATOM 4994 N N . SER A 1 644 ? -32.933 10.453 15.061 1.00 89.06 644 SER A N 1
ATOM 4995 C CA . SER A 1 644 ? -33.713 9.466 14.314 1.00 89.06 644 SER A CA 1
ATOM 4996 C C . SER A 1 644 ? -33.889 8.181 15.117 1.00 89.06 644 SER A C 1
ATOM 4998 O O . SER A 1 644 ? -33.017 7.800 15.887 1.00 89.06 644 SER A O 1
ATOM 5000 N N . SER A 1 645 ? -34.998 7.479 14.894 1.00 90.50 645 SER A N 1
ATOM 5001 C CA . SER A 1 645 ? -35.218 6.104 15.365 1.00 90.50 645 SER A CA 1
ATOM 5002 C C . SER A 1 645 ? -35.463 5.130 14.200 1.00 90.50 645 SER A C 1
ATOM 5004 O O . SER A 1 645 ? -36.092 4.092 14.383 1.00 90.50 645 SER A O 1
ATOM 5006 N N . ALA A 1 646 ? -35.051 5.494 12.978 1.00 91.50 646 ALA A N 1
ATOM 5007 C CA . ALA A 1 646 ? -35.164 4.630 11.795 1.00 91.50 646 ALA A CA 1
ATOM 5008 C C . ALA A 1 646 ? -34.096 3.522 11.785 1.00 91.50 646 ALA A C 1
ATOM 5010 O O . ALA A 1 646 ? -34.374 2.396 11.384 1.00 91.50 646 ALA A O 1
ATOM 5011 N N . HIS A 1 647 ? -32.896 3.851 12.264 1.00 92.12 647 HIS A N 1
ATOM 5012 C CA . HIS A 1 647 ? -31.779 2.942 12.488 1.00 92.12 647 HIS A CA 1
ATOM 5013 C C . HIS A 1 647 ? -31.187 3.299 13.852 1.00 92.12 647 HIS A C 1
ATOM 5015 O O . HIS A 1 647 ? -30.927 4.475 14.098 1.00 92.12 647 HIS A O 1
ATOM 5021 N N . THR A 1 648 ? -30.983 2.324 14.732 1.00 91.38 648 THR A N 1
ATOM 5022 C CA . THR A 1 648 ? -30.247 2.488 15.998 1.00 91.38 648 THR A CA 1
ATOM 5023 C C . THR A 1 648 ? -29.267 1.326 16.153 1.00 91.38 648 THR A C 1
ATOM 5025 O O . THR A 1 648 ? -29.502 0.245 15.598 1.00 91.38 648 THR A O 1
ATOM 5028 N N . TYR A 1 649 ? -28.134 1.565 16.810 1.00 91.25 649 TYR A N 1
ATOM 5029 C CA . TYR A 1 649 ? -27.136 0.545 17.134 1.00 91.25 649 TYR A CA 1
ATOM 5030 C C . TYR A 1 649 ? -27.288 0.131 18.600 1.00 91.25 649 TYR A C 1
ATOM 5032 O O . TYR A 1 649 ? -27.505 -1.040 18.916 1.00 91.25 649 TYR A O 1
ATOM 5040 N N . SER A 1 650 ? -27.259 1.126 19.479 1.00 89.44 650 SER A N 1
ATOM 5041 C CA . SER A 1 650 ? -27.648 1.058 20.884 1.00 89.44 650 SER A CA 1
ATOM 5042 C C . SER A 1 650 ? -29.037 1.708 21.052 1.00 89.44 650 SER A C 1
ATOM 5044 O O . SER A 1 650 ? -29.498 2.449 20.187 1.00 89.44 650 SER A O 1
ATOM 5046 N N . GLY A 1 651 ? -29.723 1.428 22.166 1.00 87.50 651 GLY A N 1
ATOM 5047 C CA . GLY A 1 651 ? -30.916 2.162 22.629 1.00 87.50 651 GLY A CA 1
ATOM 5048 C C . GLY A 1 651 ? -31.988 2.543 21.584 1.00 87.50 651 GLY A C 1
ATOM 5049 O O . GLY A 1 651 ? -32.342 1.764 20.697 1.00 87.50 651 GLY A O 1
ATOM 5050 N N . ASP A 1 652 ? -32.544 3.750 21.753 1.00 87.44 652 ASP A N 1
ATOM 5051 C CA . ASP A 1 652 ? -33.787 4.207 21.103 1.00 87.44 652 ASP A CA 1
ATOM 5052 C C . ASP A 1 652 ? -33.587 5.243 19.971 1.00 87.44 652 ASP A C 1
ATOM 5054 O O . ASP A 1 652 ? -34.546 5.542 19.248 1.00 87.44 652 ASP A O 1
ATOM 5058 N N . ARG A 1 653 ? -32.392 5.846 19.818 1.00 89.00 653 ARG A N 1
ATOM 5059 C CA . ARG A 1 653 ? -32.125 6.919 18.831 1.00 89.00 653 ARG A CA 1
ATOM 5060 C C . ARG A 1 653 ? -30.665 7.016 18.379 1.00 89.00 653 ARG A C 1
ATOM 5062 O O . ARG A 1 653 ? -29.784 7.068 19.220 1.00 89.00 653 ARG A O 1
ATOM 5069 N N . SER A 1 654 ? -30.450 7.244 17.088 1.00 91.44 654 SER A N 1
ATOM 5070 C CA . SER A 1 654 ? -29.166 7.647 16.498 1.00 91.44 654 SER A CA 1
ATOM 5071 C C . SER A 1 654 ? -29.240 9.071 15.925 1.00 91.44 654 SER A C 1
ATOM 5073 O O . SER A 1 654 ? -30.320 9.673 15.860 1.00 91.44 654 SER A O 1
ATOM 5075 N N . ALA A 1 655 ? -28.118 9.617 15.451 1.00 91.06 655 ALA A N 1
ATOM 5076 C CA . ALA A 1 655 ? -28.094 10.858 14.680 1.00 91.06 655 ALA A CA 1
ATOM 5077 C C . ALA A 1 655 ? -28.080 10.589 13.165 1.00 91.06 655 ALA A C 1
ATOM 5079 O O . ALA A 1 655 ? -27.086 10.134 12.605 1.00 91.06 655 ALA A O 1
ATOM 5080 N N . ALA A 1 656 ? -29.176 10.922 12.484 1.00 93.06 656 ALA A N 1
ATOM 5081 C CA . ALA A 1 656 ? -29.266 10.940 11.030 1.00 93.06 656 ALA A CA 1
ATOM 5082 C C . ALA A 1 656 ? -28.579 12.191 10.466 1.00 93.06 656 ALA A C 1
ATOM 5084 O O . ALA A 1 656 ? -29.062 13.312 10.659 1.00 93.06 656 ALA A O 1
ATOM 5085 N N . LEU A 1 657 ? -27.475 11.979 9.754 1.00 93.25 657 LEU A N 1
ATOM 5086 C CA . LEU A 1 657 ? -26.710 12.985 9.026 1.00 93.25 657 LEU A CA 1
ATOM 5087 C C . LEU A 1 657 ? -27.124 12.921 7.554 1.00 93.25 657 LEU A C 1
ATOM 5089 O O . LEU A 1 657 ? -26.757 11.988 6.843 1.00 93.25 657 LEU A O 1
ATOM 5093 N N . SER A 1 658 ? -27.892 13.910 7.099 1.00 92.94 658 SER A N 1
ATOM 5094 C CA . SER A 1 658 ? -28.218 14.085 5.675 1.00 92.94 658 SER A CA 1
ATOM 5095 C C . SER A 1 658 ? -27.299 15.133 5.065 1.00 92.94 658 SER A C 1
ATOM 5097 O O . SER A 1 658 ? -27.065 16.161 5.697 1.00 92.94 658 SER A O 1
ATOM 5099 N N . TYR A 1 659 ? -26.797 14.914 3.852 1.00 92.56 659 TYR A N 1
ATOM 5100 C CA . TYR A 1 659 ? -25.792 15.788 3.234 1.00 92.56 659 TYR A CA 1
ATOM 5101 C C . TYR A 1 659 ? -26.103 16.108 1.762 1.00 92.56 659 TYR A C 1
ATOM 5103 O O . TYR A 1 659 ? -26.880 15.407 1.108 1.00 92.56 659 TYR A O 1
ATOM 5111 N N . TYR A 1 660 ? -25.476 17.170 1.247 1.00 90.62 660 TYR A N 1
ATOM 5112 C CA . TYR A 1 660 ? -25.501 17.566 -0.161 1.00 90.62 660 TYR A CA 1
ATOM 5113 C C . TYR A 1 660 ? -24.144 18.141 -0.601 1.00 90.62 660 TYR A C 1
ATOM 5115 O O . TYR A 1 660 ? -23.701 19.175 -0.106 1.00 90.62 660 TYR A O 1
ATOM 5123 N N . PHE A 1 661 ? -23.492 17.484 -1.559 1.00 87.38 661 PHE A N 1
ATOM 5124 C CA . PHE A 1 661 ? -22.206 17.862 -2.142 1.00 87.38 661 PHE A CA 1
ATOM 5125 C C . PHE A 1 661 ? -22.331 17.965 -3.676 1.00 87.38 661 PHE A C 1
ATOM 5127 O O . PHE A 1 661 ? -21.951 17.046 -4.400 1.00 87.38 661 PHE A O 1
ATOM 5134 N N . PRO A 1 662 ? -22.862 19.080 -4.215 1.00 71.81 662 PRO A N 1
ATOM 5135 C CA . PRO A 1 662 ? -23.054 19.275 -5.660 1.00 71.81 662 PRO A CA 1
ATOM 5136 C C . PRO A 1 662 ? -21.762 19.600 -6.436 1.00 71.81 662 PRO A C 1
ATOM 5138 O O . PRO A 1 662 ? -21.824 19.992 -7.599 1.00 71.81 662 PRO A O 1
ATOM 5141 N N . SER A 1 663 ? -20.599 19.521 -5.787 1.00 64.25 663 SER A N 1
ATOM 5142 C CA . SER A 1 663 ? -19.328 20.072 -6.260 1.00 64.25 663 SER A CA 1
ATOM 5143 C C . SER A 1 663 ? -18.386 18.976 -6.753 1.00 64.25 663 SER A C 1
ATOM 5145 O O . SER A 1 663 ? -18.085 18.037 -6.022 1.00 64.25 663 SER A O 1
ATOM 5147 N N . THR A 1 664 ? -17.825 19.144 -7.951 1.00 60.50 664 THR A N 1
ATOM 5148 C CA . THR A 1 664 ? -16.694 18.328 -8.430 1.00 60.50 664 THR A CA 1
ATOM 5149 C C . THR A 1 664 ? -15.348 18.765 -7.844 1.00 60.50 664 THR A C 1
ATOM 5151 O O . THR A 1 664 ? -14.346 18.095 -8.059 1.00 60.50 664 THR A O 1
ATOM 5154 N N . GLN A 1 665 ? -15.306 19.857 -7.072 1.00 55.78 665 GLN A N 1
ATOM 5155 C CA . GLN A 1 665 ? -14.123 20.316 -6.326 1.00 55.78 665 GLN A CA 1
ATOM 5156 C C . GLN A 1 665 ? -14.122 19.815 -4.867 1.00 55.78 665 GLN A C 1
ATOM 5158 O O . GLN A 1 665 ? -13.332 20.279 -4.047 1.00 55.78 665 GLN A O 1
ATOM 5163 N N . GLY A 1 666 ? -15.023 18.883 -4.532 1.00 62.53 666 GLY A N 1
ATOM 5164 C CA . GLY A 1 666 ? -15.241 18.400 -3.172 1.00 62.53 666 GLY A CA 1
ATOM 5165 C C . GLY A 1 666 ? -15.968 19.416 -2.284 1.00 62.53 666 GLY A C 1
ATOM 5166 O O . GLY A 1 666 ? -16.471 20.450 -2.740 1.00 62.53 666 GLY A O 1
ATOM 5167 N N . GLY A 1 667 ? -16.046 19.097 -0.992 1.00 78.12 667 GLY A N 1
ATOM 5168 C CA . GLY A 1 667 ? -16.724 19.896 0.025 1.00 78.12 667 GLY A CA 1
ATOM 5169 C C . GLY A 1 667 ? -16.803 19.167 1.366 1.00 78.12 667 GLY A C 1
ATOM 5170 O O . GLY A 1 667 ? -16.333 18.039 1.502 1.00 78.12 667 GLY A O 1
ATOM 5171 N N . TYR A 1 668 ? -17.397 19.810 2.371 1.00 88.38 668 TYR A N 1
ATOM 5172 C CA . TYR A 1 668 ? -17.684 19.177 3.661 1.00 88.38 668 TYR A CA 1
ATOM 5173 C C . TYR A 1 668 ? -18.907 19.796 4.344 1.00 88.38 668 TYR A C 1
ATOM 5175 O O . TYR A 1 668 ? -19.272 20.951 4.083 1.00 88.38 668 TYR A O 1
ATOM 5183 N N . THR A 1 669 ? -19.502 19.030 5.255 1.00 89.62 669 THR A N 1
ATOM 5184 C CA . THR A 1 669 ? -20.423 19.506 6.296 1.00 89.62 669 THR A CA 1
ATOM 5185 C C . THR A 1 669 ? -19.876 19.085 7.660 1.00 89.62 669 THR A C 1
ATOM 5187 O O . THR A 1 669 ? -19.168 18.081 7.766 1.00 89.62 669 THR A O 1
ATOM 5190 N N . GLY A 1 670 ? -20.134 19.875 8.699 1.00 89.94 670 GLY A N 1
ATOM 5191 C CA . GLY A 1 670 ? -19.616 19.624 10.041 1.00 89.94 670 GLY A CA 1
ATOM 5192 C C . GLY A 1 670 ? -20.631 19.948 11.126 1.00 89.94 670 GLY A C 1
ATOM 5193 O O . GLY A 1 670 ? -21.546 20.741 10.925 1.00 89.94 670 GLY A O 1
ATOM 5194 N N . PHE A 1 671 ? -20.461 19.341 12.294 1.00 88.94 671 PHE A N 1
ATOM 5195 C CA . PHE A 1 671 ? -21.407 19.423 13.400 1.00 88.94 671 PHE A CA 1
ATOM 5196 C C . PHE A 1 671 ? -20.637 19.600 14.705 1.00 88.94 671 PHE A C 1
ATOM 5198 O O . PHE A 1 671 ? -19.814 18.760 15.061 1.00 88.94 671 PHE A O 1
ATOM 5205 N N . LEU A 1 672 ? -20.906 20.695 15.415 1.00 88.12 672 LEU A N 1
ATOM 5206 C CA . LEU A 1 672 ? -20.282 21.037 16.697 1.00 88.12 672 LEU A CA 1
ATOM 5207 C C . LEU A 1 672 ? -21.279 20.750 17.832 1.00 88.12 672 LEU A C 1
ATOM 5209 O O . LEU A 1 672 ? -22.399 21.264 17.764 1.00 88.12 672 LEU A O 1
ATOM 5213 N N . PRO A 1 673 ? -20.939 19.995 18.887 1.00 83.69 673 PRO A N 1
ATOM 5214 C CA . PRO A 1 673 ? -21.842 19.824 20.020 1.00 83.69 673 PRO A CA 1
ATOM 5215 C C . PRO A 1 673 ? -21.880 21.117 20.860 1.00 83.69 673 PRO A C 1
ATOM 5217 O O . PRO A 1 673 ? -20.854 21.772 21.042 1.00 83.69 673 PRO A O 1
ATOM 5220 N N . TRP A 1 674 ? -23.045 21.514 21.399 1.00 76.81 674 TRP A N 1
ATOM 5221 C CA . TRP A 1 674 ? -23.142 22.733 22.240 1.00 76.81 674 TRP A CA 1
ATOM 5222 C C . TRP A 1 674 ? -22.294 22.676 23.521 1.00 76.81 674 TRP A C 1
ATOM 5224 O O . TRP A 1 674 ? -21.923 23.716 24.065 1.00 76.81 674 TRP A O 1
ATOM 5234 N N . SER A 1 675 ? -21.998 21.470 23.998 1.00 76.94 675 SER A N 1
ATOM 5235 C CA . SER A 1 675 ? -21.046 21.177 25.066 1.00 76.94 675 SER A CA 1
ATOM 5236 C C . SER A 1 675 ? -20.045 20.157 24.538 1.00 76.94 675 SER A C 1
ATOM 5238 O O . SER A 1 675 ? -20.470 19.125 24.020 1.00 76.94 675 SER A O 1
ATOM 5240 N N . ALA A 1 676 ? -18.746 20.428 24.671 1.00 75.75 676 ALA A N 1
ATOM 5241 C CA . ALA A 1 676 ? -17.707 19.503 24.226 1.00 75.75 676 ALA A CA 1
ATOM 5242 C C . ALA A 1 676 ? -17.861 18.131 24.909 1.00 75.75 676 ALA A C 1
ATOM 5244 O O . ALA A 1 676 ? -18.171 18.055 26.100 1.00 75.75 676 ALA A O 1
ATOM 5245 N N . VAL A 1 677 ? -17.663 17.056 24.147 1.00 84.94 677 VAL A N 1
ATOM 5246 C CA . VAL A 1 677 ? -17.831 15.680 24.633 1.00 84.94 677 VAL A CA 1
ATOM 5247 C C . VAL A 1 677 ? -16.473 15.171 25.101 1.00 84.94 677 VAL A C 1
ATOM 5249 O O . VAL A 1 677 ? -15.655 14.747 24.287 1.00 84.94 677 VAL A O 1
ATOM 5252 N N . THR A 1 678 ? -16.209 15.270 26.402 1.00 89.31 678 THR A N 1
ATOM 5253 C CA . THR A 1 678 ? -14.966 14.779 27.014 1.00 89.31 678 THR A CA 1
ATOM 5254 C C . THR A 1 678 ? -14.906 13.255 26.974 1.00 89.31 678 THR A C 1
ATOM 5256 O O . THR A 1 678 ? -15.861 12.585 27.364 1.00 89.31 678 THR A O 1
ATOM 5259 N N . LEU A 1 679 ? -13.782 12.713 26.507 1.00 90.12 679 LEU A N 1
ATOM 5260 C CA . LEU A 1 679 ? -13.544 11.274 26.469 1.00 90.12 679 LEU A CA 1
ATOM 5261 C C . LEU A 1 679 ? -13.286 10.731 27.887 1.00 90.12 679 LEU A C 1
ATOM 5263 O O . LEU A 1 679 ? -12.638 11.409 28.691 1.00 90.12 679 LEU A O 1
ATOM 5267 N N . PRO A 1 680 ? -13.769 9.522 28.219 1.00 87.88 680 PRO A N 1
ATOM 5268 C CA . PRO A 1 680 ? -13.348 8.827 29.426 1.00 87.88 680 PRO A CA 1
ATOM 5269 C C . PRO A 1 680 ? -11.922 8.289 29.241 1.00 87.88 680 PRO A C 1
ATOM 5271 O O . PRO A 1 680 ? -11.561 7.873 28.144 1.00 87.88 680 PRO A O 1
ATOM 5274 N N . GLY A 1 681 ? -11.137 8.270 30.322 1.00 89.50 681 GLY A N 1
ATOM 5275 C CA . GLY A 1 681 ? -9.820 7.627 30.345 1.00 89.50 681 GLY A CA 1
ATOM 5276 C C . GLY A 1 681 ? -8.761 8.270 29.441 1.00 89.50 681 GLY A C 1
ATOM 5277 O O . GLY A 1 681 ? -8.834 9.453 29.101 1.00 89.50 681 GLY A O 1
ATOM 5278 N N . ASN A 1 682 ? -7.776 7.446 29.072 1.00 91.19 682 ASN A N 1
ATOM 5279 C CA . ASN A 1 682 ? -6.703 7.764 28.125 1.00 91.19 682 ASN A CA 1
ATOM 5280 C C . ASN A 1 682 ? -6.681 6.690 27.007 1.00 91.19 682 ASN A C 1
ATOM 5282 O O . ASN A 1 682 ? -5.711 5.930 26.912 1.00 91.19 682 ASN A O 1
ATOM 5286 N N . PRO A 1 683 ? -7.761 6.548 26.219 1.00 92.75 683 PRO A N 1
ATOM 5287 C CA . PRO A 1 683 ? -7.931 5.446 25.277 1.00 92.75 683 PRO A CA 1
ATOM 5288 C C . PRO A 1 683 ? -6.929 5.499 24.124 1.00 92.75 683 PRO A C 1
ATOM 5290 O O . PRO A 1 683 ? -6.576 6.569 23.628 1.00 92.75 683 PRO A O 1
ATOM 5293 N N . SER A 1 684 ? -6.516 4.329 23.632 1.00 90.56 684 SER A N 1
ATOM 5294 C CA . SER A 1 684 ? -5.607 4.246 22.484 1.00 90.56 684 SER A CA 1
ATOM 5295 C C . SER A 1 684 ? -6.309 4.456 21.146 1.00 90.56 684 SER A C 1
ATOM 5297 O O . SER A 1 684 ? -5.667 4.915 20.196 1.00 90.56 684 SER A O 1
ATOM 5299 N N . ARG A 1 685 ? -7.612 4.146 21.061 1.00 91.62 685 ARG A N 1
ATOM 5300 C CA . ARG A 1 685 ? -8.421 4.251 19.836 1.00 91.62 685 ARG A CA 1
ATOM 5301 C C . ARG A 1 685 ? -9.789 4.883 20.104 1.00 91.62 685 ARG A C 1
ATOM 5303 O O . ARG A 1 685 ? -10.370 4.706 21.173 1.00 91.62 685 ARG A O 1
ATOM 5310 N N . ILE A 1 686 ? -10.337 5.551 19.093 1.00 93.00 686 ILE A N 1
ATOM 5311 C CA . ILE A 1 686 ? -11.705 6.091 19.078 1.00 93.00 686 ILE A CA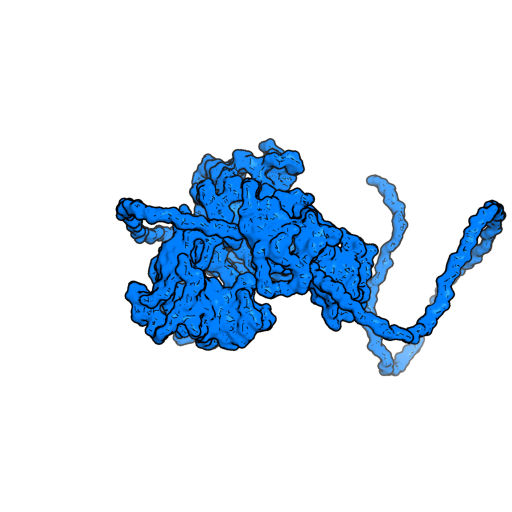 1
ATOM 5312 C C . ILE A 1 686 ? -12.429 5.669 17.799 1.00 93.00 686 ILE A C 1
ATOM 5314 O O . ILE A 1 686 ? -11.804 5.491 16.753 1.00 93.00 686 ILE A O 1
ATOM 5318 N N . GLY A 1 687 ? -13.750 5.528 17.865 1.00 93.12 687 GLY A N 1
ATOM 5319 C CA . GLY A 1 687 ? -14.590 5.247 16.713 1.00 93.12 687 GLY A CA 1
ATOM 5320 C C . GLY A 1 687 ? -16.059 5.604 16.901 1.00 93.12 687 GLY A C 1
ATOM 5321 O O . GLY A 1 687 ? -16.498 6.029 17.967 1.00 93.12 687 GLY A O 1
ATOM 5322 N N . MET A 1 688 ? -16.823 5.420 15.831 1.00 93.50 688 MET A N 1
ATOM 5323 C CA . MET A 1 688 ? -18.262 5.662 15.756 1.00 93.50 688 MET A CA 1
ATOM 5324 C C . MET A 1 688 ? -18.917 4.470 15.059 1.00 93.50 688 MET A C 1
ATOM 5326 O O . MET A 1 688 ? -18.376 3.959 14.071 1.00 93.50 688 MET A O 1
ATOM 5330 N N . TRP A 1 689 ? -20.089 4.044 15.527 1.00 94.19 689 TRP A N 1
ATOM 5331 C CA . TRP A 1 689 ? -20.924 3.137 14.749 1.00 94.19 689 TRP A CA 1
ATOM 5332 C C . TRP A 1 689 ? -21.660 3.926 13.674 1.00 94.19 689 TRP A C 1
ATOM 5334 O O . TRP A 1 689 ? -22.274 4.957 13.943 1.00 94.19 689 TRP A O 1
ATOM 5344 N N . VAL A 1 690 ? -21.568 3.453 12.433 1.00 95.00 690 VAL A N 1
ATOM 5345 C CA . VAL A 1 690 ? -22.144 4.125 11.270 1.00 95.00 690 VAL A CA 1
ATOM 5346 C C . VAL A 1 690 ? -23.010 3.162 10.476 1.00 95.00 690 VAL A C 1
ATOM 5348 O O . VAL A 1 690 ? -22.542 2.111 10.042 1.00 95.00 690 VAL A O 1
ATOM 5351 N N . TYR A 1 691 ? -24.270 3.526 10.253 1.00 95.06 691 TYR A N 1
ATOM 5352 C CA . TYR A 1 691 ? -25.105 2.880 9.252 1.00 95.06 691 TYR A CA 1
ATOM 5353 C C . TYR A 1 691 ? -24.896 3.629 7.937 1.00 95.06 691 TYR A C 1
ATOM 5355 O O . TYR A 1 691 ? -25.407 4.738 7.759 1.00 95.06 691 TYR A O 1
ATOM 5363 N N . GLY A 1 692 ? -24.063 3.056 7.069 1.00 91.50 692 GLY A N 1
ATOM 5364 C CA . GLY A 1 692 ? -23.555 3.721 5.870 1.00 91.50 692 GLY A CA 1
ATOM 5365 C C . GLY A 1 692 ? -24.402 3.486 4.619 1.00 91.50 692 GLY A C 1
ATOM 5366 O O . GLY A 1 692 ? -24.994 2.422 4.426 1.00 91.50 692 GLY A O 1
ATOM 5367 N N . ASP A 1 693 ? -24.432 4.489 3.744 1.00 89.94 693 ASP A N 1
ATOM 5368 C CA . ASP A 1 693 ? -25.188 4.501 2.485 1.00 89.94 693 ASP A CA 1
ATOM 5369 C C . ASP A 1 693 ? -24.355 4.097 1.254 1.00 89.94 693 ASP A C 1
ATOM 5371 O O . ASP A 1 693 ? -24.898 3.967 0.159 1.00 89.94 693 ASP A O 1
ATOM 5375 N N . GLY A 1 694 ? -23.052 3.848 1.424 1.00 83.44 694 GLY A N 1
ATOM 5376 C CA . GLY A 1 694 ? -22.144 3.489 0.328 1.00 83.44 694 GLY A CA 1
ATOM 5377 C C . GLY A 1 694 ? -21.615 4.674 -0.474 1.00 83.44 694 GLY A C 1
ATOM 5378 O O . GLY A 1 694 ? -20.982 4.476 -1.510 1.00 83.44 694 GLY A O 1
ATOM 5379 N N . SER A 1 695 ? -21.843 5.899 -0.001 1.00 84.19 695 SER A N 1
ATOM 5380 C CA . SER A 1 695 ? -21.394 7.129 -0.656 1.00 84.19 695 SER A CA 1
ATOM 5381 C C . SER A 1 695 ? -19.884 7.213 -0.899 1.00 84.19 695 SER A C 1
ATOM 5383 O O . SER A 1 695 ? -19.454 7.879 -1.846 1.00 84.19 695 SER A O 1
ATOM 5385 N N . GLY A 1 696 ? -19.073 6.536 -0.080 1.00 79.94 696 GLY A N 1
ATOM 5386 C CA . GLY A 1 696 ? -17.615 6.606 -0.141 1.00 79.94 696 GLY A CA 1
ATOM 5387 C C . GLY A 1 696 ? -17.035 7.922 0.384 1.00 79.94 696 GLY A C 1
ATOM 5388 O O . GLY A 1 696 ? -15.840 8.157 0.242 1.00 79.94 696 GLY A O 1
ATOM 5389 N N . HIS A 1 697 ? -17.860 8.784 0.989 1.00 85.88 697 HIS A N 1
ATOM 5390 C CA . HIS A 1 697 ? -17.397 9.942 1.754 1.00 85.88 697 HIS A CA 1
ATOM 5391 C C . HIS A 1 697 ? -16.558 9.508 2.959 1.00 85.88 697 HIS A C 1
ATOM 5393 O O . HIS A 1 697 ? -16.561 8.338 3.342 1.00 85.88 697 HIS A O 1
ATOM 5399 N N . VAL A 1 698 ? -15.858 10.450 3.588 1.00 85.75 698 VAL A N 1
ATOM 5400 C CA . VAL A 1 698 ? -15.002 10.162 4.743 1.00 85.75 698 VAL A CA 1
ATOM 5401 C C . VAL A 1 698 ? -15.515 10.867 5.993 1.00 85.75 698 VAL A C 1
ATOM 5403 O O . VAL A 1 698 ? -15.701 12.087 6.003 1.00 85.75 698 VAL A O 1
ATOM 5406 N N . LEU A 1 699 ? -15.724 10.081 7.051 1.00 90.94 699 LEU A N 1
ATOM 5407 C CA . LEU A 1 699 ? -16.071 10.567 8.380 1.00 90.94 699 LEU A CA 1
ATOM 5408 C C . LEU A 1 699 ? -14.792 10.907 9.153 1.00 90.94 699 LEU A C 1
ATOM 5410 O O . LEU A 1 699 ? -13.871 10.096 9.272 1.00 90.94 699 LEU A O 1
ATOM 5414 N N . MET A 1 700 ? -14.764 12.113 9.703 1.00 91.19 700 MET A N 1
ATOM 5415 C CA . MET A 1 700 ? -13.695 12.650 10.536 1.00 91.19 700 MET A CA 1
ATOM 5416 C C . MET A 1 700 ? -14.274 13.206 11.835 1.00 91.19 700 MET A C 1
ATOM 5418 O O . MET A 1 700 ? -15.460 13.534 11.930 1.00 91.19 700 MET A O 1
ATOM 5422 N N . LEU A 1 701 ? -13.409 13.361 12.826 1.00 91.69 701 LEU A N 1
ATOM 5423 C CA . LEU A 1 701 ? -13.688 14.096 14.052 1.00 91.69 701 LEU A CA 1
ATOM 5424 C C . LEU A 1 701 ? -12.589 15.124 14.305 1.00 91.69 701 LEU A C 1
ATOM 5426 O O . LEU A 1 701 ? -11.458 14.956 13.848 1.00 91.69 701 LEU A O 1
ATOM 5430 N N . GLN A 1 702 ? -12.920 16.176 15.048 1.00 91.25 702 GLN A N 1
ATOM 5431 C CA . GLN A 1 702 ? -11.935 17.084 15.627 1.00 91.25 702 GLN A CA 1
ATOM 5432 C C . GLN A 1 702 ? -12.038 17.036 17.147 1.00 91.25 702 GLN A C 1
ATOM 5434 O O . GLN A 1 702 ? -13.135 17.086 17.713 1.00 91.25 702 GLN A O 1
ATOM 5439 N N . MET A 1 703 ? -10.881 16.963 17.790 1.00 91.81 703 MET A N 1
ATOM 5440 C CA . MET A 1 703 ? -10.702 17.017 19.234 1.00 91.81 703 MET A CA 1
ATOM 5441 C C . MET A 1 703 ? -10.012 18.317 19.634 1.00 91.81 703 MET A C 1
ATOM 5443 O O . MET A 1 703 ? -9.305 18.916 18.826 1.00 91.81 703 MET A O 1
ATOM 5447 N N . VAL A 1 704 ? -10.222 18.734 20.880 1.00 91.31 704 VAL A N 1
ATOM 5448 C CA . VAL A 1 704 ? -9.313 19.619 21.610 1.00 91.31 704 VAL A CA 1
ATOM 5449 C C . VAL A 1 704 ? -8.726 18.840 22.782 1.00 91.31 704 VAL A C 1
ATOM 5451 O O . VAL A 1 704 ? -9.457 18.106 23.456 1.00 91.31 704 VAL A O 1
ATOM 5454 N N . ASP A 1 705 ? -7.423 18.960 22.983 1.00 92.19 705 ASP A N 1
ATOM 5455 C CA . ASP A 1 705 ? -6.683 18.278 24.044 1.00 92.19 705 ASP A CA 1
ATOM 5456 C C . ASP A 1 705 ? -6.636 19.099 25.354 1.00 92.19 705 ASP A C 1
ATOM 5458 O O . ASP A 1 705 ? -7.361 20.089 25.521 1.00 92.19 705 ASP A O 1
ATOM 5462 N N . ALA A 1 706 ? -5.807 18.668 26.307 1.00 91.31 706 ALA A N 1
ATOM 5463 C CA . ALA A 1 706 ? -5.629 19.326 27.598 1.00 91.31 706 ALA A CA 1
ATOM 5464 C C . ALA A 1 706 ? -4.810 20.630 27.541 1.00 91.31 706 ALA A C 1
ATOM 5466 O O . ALA A 1 706 ? -4.937 21.457 28.450 1.00 91.31 706 ALA A O 1
ATOM 5467 N N . GLU A 1 707 ? -3.981 20.830 26.512 1.00 89.50 707 GLU A N 1
ATOM 5468 C CA . GLU A 1 707 ? -3.185 22.050 26.336 1.00 89.50 707 GLU A CA 1
ATOM 5469 C C . GLU A 1 707 ? -3.955 23.143 25.570 1.00 89.50 707 GLU A C 1
ATOM 5471 O O . GLU A 1 707 ? -3.756 24.336 25.821 1.00 89.50 707 GLU A O 1
ATOM 5476 N N . GLY A 1 708 ? -4.885 22.734 24.702 1.00 85.62 708 GLY A N 1
ATOM 5477 C CA . GLY A 1 708 ? -5.702 23.576 23.829 1.00 85.62 708 GLY A CA 1
ATOM 5478 C C . GLY A 1 708 ? -5.459 23.359 22.329 1.00 85.62 708 GLY A C 1
ATOM 5479 O O . GLY A 1 708 ? -6.057 24.076 21.513 1.00 85.62 708 GLY A O 1
ATOM 5480 N N . GLU A 1 709 ? -4.618 22.394 21.946 1.00 87.19 709 GLU A N 1
ATOM 5481 C CA . GLU A 1 709 ? -4.362 22.030 20.555 1.00 87.19 709 GLU A CA 1
ATOM 5482 C C . GLU A 1 709 ? -5.586 21.326 19.956 1.00 87.19 709 GLU A C 1
ATOM 5484 O O . GLU A 1 709 ? -6.259 20.525 20.609 1.00 87.19 709 GLU A O 1
ATOM 5489 N N . LYS A 1 710 ? -5.913 21.651 18.696 1.00 88.62 710 LYS A N 1
ATOM 5490 C CA . LYS A 1 710 ? -7.009 21.002 17.967 1.00 88.62 710 LYS A CA 1
ATOM 5491 C C . LYS A 1 710 ? -6.470 20.067 16.908 1.00 88.62 710 LYS A C 1
ATOM 5493 O O . LYS A 1 710 ? -5.814 20.511 15.964 1.00 88.62 710 LYS A O 1
ATOM 5498 N N . LEU A 1 711 ? -6.839 18.803 17.039 1.00 88.00 711 LEU A N 1
ATOM 5499 C CA . LEU A 1 711 ? -6.349 17.703 16.224 1.00 88.00 711 LEU A CA 1
ATOM 5500 C C . LEU A 1 711 ? -7.514 17.036 15.495 1.00 88.00 711 LEU A C 1
ATOM 5502 O O . LEU A 1 711 ? -8.577 16.802 16.077 1.00 88.00 711 LEU A O 1
ATOM 5506 N N . GLN A 1 712 ? -7.321 16.748 14.211 1.00 88.31 712 GLN A N 1
ATOM 5507 C CA . GLN A 1 712 ? -8.304 16.094 13.357 1.00 88.31 712 GLN A CA 1
ATOM 5508 C C . GLN A 1 712 ? -7.914 14.642 13.088 1.00 88.31 712 GLN A C 1
ATOM 5510 O O . GLN A 1 712 ? -6.763 14.345 12.791 1.00 88.31 712 GLN A O 1
ATOM 5515 N N . PHE A 1 713 ? -8.894 13.742 13.143 1.00 87.56 713 PHE A N 1
ATOM 5516 C CA . PHE A 1 713 ? -8.684 12.315 12.917 1.00 87.56 713 PHE A CA 1
ATOM 5517 C C . PHE A 1 713 ? -9.707 11.751 11.933 1.00 87.56 713 PHE A C 1
ATOM 5519 O O . PHE A 1 713 ? -10.897 12.074 11.990 1.00 87.56 713 PHE A O 1
ATOM 5526 N N . ARG A 1 714 ? -9.240 10.874 11.039 1.00 85.31 714 ARG A N 1
ATOM 5527 C CA . ARG A 1 714 ? -10.052 10.151 10.054 1.00 85.31 714 ARG A CA 1
ATOM 5528 C C . ARG A 1 714 ? -10.574 8.858 10.678 1.00 85.31 714 ARG A C 1
ATOM 5530 O O . ARG A 1 714 ? -9.778 7.990 11.011 1.00 85.31 714 ARG A O 1
ATOM 5537 N N . LEU A 1 715 ? -11.892 8.717 10.836 1.00 87.50 715 LEU A N 1
ATOM 5538 C CA . LEU A 1 715 ? -12.496 7.463 11.312 1.00 87.50 715 LEU A CA 1
ATOM 5539 C C . LEU A 1 715 ? -12.589 6.417 10.196 1.00 87.50 715 LEU A C 1
ATOM 5541 O O . LEU A 1 715 ? -12.459 5.224 10.459 1.00 87.50 715 LEU A O 1
ATOM 5545 N N . GLY A 1 716 ? -12.825 6.860 8.958 1.00 83.44 716 GLY A N 1
ATOM 5546 C CA . GLY A 1 716 ? -12.812 5.998 7.780 1.00 83.44 716 GLY A CA 1
ATOM 5547 C C . GLY A 1 716 ? -13.783 6.422 6.680 1.00 83.44 716 GLY A C 1
ATOM 5548 O O . GLY A 1 716 ? -14.462 7.447 6.765 1.00 83.44 716 GLY A O 1
ATOM 5549 N N . VAL A 1 717 ? -13.829 5.592 5.640 1.00 83.31 717 VAL A N 1
ATOM 5550 C CA . VAL A 1 717 ? -14.722 5.698 4.479 1.00 83.31 717 VAL A CA 1
ATOM 5551 C C . VAL A 1 717 ? -16.105 5.125 4.809 1.00 83.31 717 VAL A C 1
ATOM 5553 O O . VAL A 1 717 ? -16.198 4.044 5.387 1.00 83.31 717 VAL A O 1
ATOM 5556 N N . ILE A 1 718 ? -17.174 5.798 4.376 1.00 86.56 718 ILE A N 1
ATOM 5557 C CA . ILE A 1 718 ? -18.556 5.307 4.458 1.00 86.56 718 ILE A CA 1
ATOM 5558 C C . ILE A 1 718 ? -18.783 4.168 3.451 1.00 86.56 718 ILE A C 1
ATOM 5560 O O . ILE A 1 718 ? -18.886 4.402 2.243 1.00 86.56 718 ILE A O 1
ATOM 5564 N N . GLN A 1 719 ? -18.917 2.939 3.952 1.00 82.88 719 GLN A N 1
ATOM 5565 C CA . GLN A 1 719 ? -19.250 1.748 3.162 1.00 82.88 719 GLN A CA 1
ATOM 5566 C C . GLN A 1 719 ? -20.767 1.496 3.120 1.00 82.88 719 GLN A C 1
ATOM 5568 O O . GLN A 1 719 ? -21.528 2.060 3.908 1.00 82.88 719 GLN A O 1
ATOM 5573 N N . ALA A 1 720 ? -21.218 0.647 2.193 1.00 81.31 720 ALA A N 1
ATOM 5574 C CA . ALA A 1 720 ? -22.636 0.397 1.941 1.00 81.31 720 ALA A CA 1
ATOM 5575 C C . ALA A 1 720 ? -23.246 -0.662 2.874 1.00 81.31 720 ALA A C 1
ATOM 5577 O O . ALA A 1 720 ? -22.866 -1.829 2.817 1.00 81.31 720 ALA A O 1
ATOM 5578 N N . GLY A 1 721 ? -24.288 -0.276 3.614 1.00 76.56 721 GLY A N 1
ATOM 5579 C CA . GLY A 1 721 ? -25.232 -1.192 4.254 1.00 76.56 721 GLY A CA 1
ATOM 5580 C C . GLY A 1 721 ? -24.802 -1.738 5.618 1.00 76.56 721 GLY A C 1
ATOM 5581 O O . GLY A 1 721 ? -23.687 -2.210 5.814 1.00 76.56 721 GLY A O 1
ATOM 5582 N N . GLY A 1 722 ? -25.748 -1.740 6.561 1.00 89.00 722 GLY A N 1
ATOM 5583 C CA . GLY A 1 722 ? -25.523 -2.245 7.915 1.00 89.00 722 GLY A CA 1
ATOM 5584 C C . GLY A 1 722 ? -24.693 -1.306 8.795 1.00 89.00 722 GLY A C 1
ATOM 5585 O O . GLY A 1 722 ? -24.168 -0.287 8.348 1.00 89.00 722 GLY A O 1
ATOM 5586 N N . TRP A 1 723 ? -24.600 -1.666 10.076 1.00 92.94 723 TRP A N 1
ATOM 5587 C CA . TRP A 1 723 ? -23.757 -0.982 11.054 1.00 92.94 723 TRP A CA 1
ATOM 5588 C C . TRP A 1 723 ? -22.295 -1.423 10.908 1.00 92.94 723 TRP A C 1
ATOM 5590 O O . TRP A 1 723 ? -21.992 -2.610 11.019 1.00 92.94 723 TRP A O 1
ATOM 5600 N N . GLN A 1 724 ? -21.396 -0.462 10.702 1.00 91.19 724 GLN A N 1
ATOM 5601 C CA . GLN A 1 724 ? -19.943 -0.649 10.646 1.00 91.19 724 GLN A CA 1
ATOM 5602 C C . GLN A 1 724 ? -19.262 0.223 11.715 1.00 91.19 724 GLN A C 1
ATOM 5604 O O . GLN A 1 724 ? -19.750 1.312 12.012 1.00 91.19 724 GLN A O 1
ATOM 5609 N N . PHE A 1 725 ? -18.143 -0.228 12.289 1.00 90.94 725 PHE A N 1
ATOM 5610 C CA . PHE A 1 725 ? -17.400 0.543 13.292 1.00 90.94 725 PHE A CA 1
ATOM 5611 C C . PHE A 1 725 ? -16.184 1.229 12.664 1.00 90.94 725 PHE A C 1
ATOM 5613 O O . PHE A 1 725 ? -15.145 0.602 12.445 1.00 90.94 725 PHE A O 1
ATOM 5620 N N . LEU A 1 726 ? -16.316 2.521 12.359 1.00 89.69 726 LEU A N 1
ATOM 5621 C CA . LEU A 1 726 ? -15.230 3.330 11.802 1.00 89.69 726 LEU A CA 1
ATOM 5622 C C . LEU A 1 726 ? -14.365 3.852 12.955 1.00 89.69 726 LEU A C 1
ATOM 5624 O O . LEU A 1 726 ? -14.887 4.522 13.845 1.00 89.69 726 LEU A O 1
ATOM 5628 N N . SER A 1 727 ? -13.072 3.508 12.981 1.00 89.50 727 SER A N 1
ATOM 5629 C CA . SER A 1 727 ? -12.196 3.736 14.140 1.00 89.50 727 SER A CA 1
ATOM 5630 C C . SER A 1 727 ? -10.723 3.960 13.783 1.00 89.50 727 SER A C 1
ATOM 5632 O O . SER A 1 727 ? -10.188 3.338 12.869 1.00 89.50 727 SER A O 1
ATOM 5634 N N . THR A 1 728 ? -10.047 4.794 14.574 1.00 87.25 728 THR A N 1
ATOM 5635 C CA . THR A 1 728 ? -8.642 5.211 14.415 1.00 87.25 728 THR A CA 1
ATOM 5636 C C . THR A 1 728 ? -7.881 5.082 15.735 1.00 87.25 728 THR A C 1
ATOM 5638 O O . THR A 1 728 ? -8.485 5.303 16.790 1.00 87.25 728 THR A O 1
ATOM 5641 N N . PRO A 1 729 ? -6.572 4.764 15.724 1.00 88.62 729 PRO A N 1
ATOM 5642 C CA . PRO A 1 729 ? -5.706 5.116 16.845 1.00 88.62 729 PRO A CA 1
ATOM 5643 C C . PRO A 1 729 ? -5.664 6.638 17.044 1.00 88.62 729 PRO A C 1
ATOM 5645 O O . PRO A 1 729 ? -5.892 7.403 16.104 1.00 88.62 729 PRO A O 1
ATOM 5648 N N . ILE A 1 730 ? -5.387 7.063 18.277 1.00 88.94 730 ILE A N 1
ATOM 5649 C CA . ILE A 1 730 ? -5.197 8.475 18.668 1.00 88.94 730 ILE A CA 1
ATOM 5650 C C . ILE A 1 730 ? -3.931 8.698 19.508 1.00 88.94 730 ILE A C 1
ATOM 5652 O O . ILE A 1 730 ? -3.693 9.793 19.995 1.00 88.94 730 ILE A O 1
ATOM 5656 N N . THR A 1 731 ? -3.119 7.657 19.691 1.00 85.50 731 THR A N 1
ATOM 5657 C CA . THR A 1 731 ? -1.892 7.659 20.509 1.00 85.50 731 THR A CA 1
ATOM 5658 C C . THR A 1 731 ? -0.615 7.931 19.706 1.00 85.50 731 THR A C 1
ATOM 5660 O O . THR A 1 731 ? 0.449 8.115 20.295 1.00 85.50 731 THR A O 1
ATOM 5663 N N . GLY A 1 732 ? -0.715 7.979 18.375 1.00 78.12 732 GLY A N 1
ATOM 5664 C CA . GLY A 1 732 ? 0.368 8.390 17.483 1.00 78.12 732 GLY A CA 1
ATOM 5665 C C . GLY A 1 732 ? 0.507 9.911 17.357 1.00 78.12 732 GLY A C 1
ATOM 5666 O O . GLY A 1 732 ? -0.306 10.683 17.869 1.00 78.12 732 GLY A O 1
ATOM 5667 N N . LEU A 1 733 ? 1.537 10.331 16.625 1.00 76.94 733 LEU A N 1
ATOM 5668 C CA . LEU A 1 733 ? 1.656 11.699 16.127 1.00 76.94 733 LEU A CA 1
ATOM 5669 C C . LEU A 1 733 ? 0.555 11.976 15.086 1.00 76.94 733 LEU A C 1
ATOM 5671 O O . LEU A 1 733 ? 0.189 11.114 14.293 1.00 76.94 733 LEU A O 1
ATOM 5675 N N . VAL A 1 734 ? 0.033 13.198 15.069 1.00 71.81 734 VAL A N 1
ATOM 5676 C CA . VAL A 1 734 ? -0.950 13.656 14.081 1.00 71.81 734 VAL A CA 1
ATOM 5677 C C . VAL A 1 734 ? -0.227 14.319 12.920 1.00 71.81 734 VAL A C 1
ATOM 5679 O O . VAL A 1 734 ? 0.649 15.161 13.118 1.00 71.81 734 VAL A O 1
ATOM 5682 N N . GLU A 1 735 ? -0.592 13.968 11.690 1.00 63.75 735 GLU A N 1
ATOM 5683 C CA . GLU A 1 735 ? -0.020 14.555 10.475 1.00 63.75 735 GLU A CA 1
ATOM 5684 C C . GLU A 1 735 ? -0.107 16.097 10.495 1.00 63.75 735 GLU A C 1
ATOM 5686 O O . GLU A 1 735 ? -1.139 16.635 10.907 1.00 63.75 735 GLU A O 1
ATOM 5691 N N . PRO A 1 736 ? 0.907 16.848 10.015 1.00 62.94 736 PRO A N 1
ATOM 5692 C CA . PRO A 1 736 ? 0.912 18.313 10.111 1.00 62.94 736 PRO A CA 1
ATOM 5693 C C . PRO A 1 736 ? -0.324 19.000 9.504 1.00 62.94 736 PRO A C 1
ATOM 5695 O O . PRO A 1 736 ? -0.795 19.997 10.040 1.00 62.94 736 PRO A O 1
ATOM 5698 N N . GLY A 1 737 ? -0.900 18.447 8.429 1.00 61.41 737 GLY A N 1
ATOM 5699 C CA . GLY A 1 737 ? -2.132 18.965 7.812 1.00 61.41 737 GLY A CA 1
ATOM 5700 C C . GLY A 1 737 ? -3.419 18.724 8.619 1.00 61.41 737 GLY A C 1
ATOM 5701 O O . GLY A 1 737 ? -4.453 19.306 8.300 1.00 61.41 737 GLY A O 1
ATOM 5702 N N . ASN A 1 738 ? -3.367 17.887 9.658 1.00 69.50 738 ASN A N 1
ATOM 5703 C CA . ASN A 1 738 ? -4.474 17.586 10.568 1.00 69.50 738 ASN A CA 1
ATOM 5704 C C . ASN A 1 738 ? -4.353 18.317 11.928 1.00 69.50 738 ASN A C 1
ATOM 5706 O O . ASN A 1 738 ? -5.243 18.195 12.773 1.00 69.50 738 ASN A O 1
ATOM 5710 N N . GLN A 1 739 ? -3.306 19.128 12.127 1.00 75.56 739 GLN A N 1
ATOM 5711 C CA . GLN A 1 739 ? -3.176 20.086 13.231 1.00 75.56 739 GLN A CA 1
ATOM 5712 C C . GLN A 1 739 ? -3.933 21.378 12.865 1.00 75.56 739 GLN A C 1
ATOM 5714 O O . GLN A 1 739 ? -3.467 22.193 12.073 1.00 75.56 739 GLN A O 1
ATOM 5719 N N . ILE A 1 740 ? -5.145 21.563 13.397 1.00 72.00 740 ILE A N 1
ATOM 5720 C CA . ILE A 1 740 ? -6.113 22.541 12.864 1.00 72.00 740 ILE A CA 1
ATOM 5721 C C . ILE A 1 740 ? -5.881 23.967 13.384 1.00 72.00 740 ILE A C 1
ATOM 5723 O O . ILE A 1 740 ? -6.024 24.928 12.631 1.00 72.00 740 ILE A O 1
ATOM 5727 N N . SER A 1 741 ? -5.645 24.130 14.691 1.00 69.38 741 SER A N 1
ATOM 5728 C CA . SER A 1 741 ? -5.253 25.392 15.361 1.00 69.38 741 SER A CA 1
ATOM 5729 C C . SER A 1 741 ? -5.405 25.282 16.878 1.00 69.38 741 SER A C 1
ATOM 5731 O O . SER A 1 741 ? -6.458 24.861 17.353 1.00 69.38 741 SER A O 1
ATOM 5733 N N . GLY A 1 742 ? -4.466 25.820 17.654 1.00 57.19 742 GLY A N 1
ATOM 5734 C CA . GLY A 1 742 ? -4.672 26.015 19.090 1.00 57.19 742 GLY A CA 1
ATOM 5735 C C . GLY A 1 742 ? -3.509 26.729 19.781 1.00 57.19 742 GLY A C 1
ATOM 5736 O O . GLY A 1 742 ? -2.423 26.809 19.209 1.00 57.19 742 GLY A O 1
ATOM 5737 N N . PRO A 1 743 ? -3.719 27.276 20.990 1.00 54.84 743 PRO A N 1
ATOM 5738 C CA . PRO A 1 743 ? -2.643 27.383 21.964 1.00 54.84 743 PRO A CA 1
ATOM 5739 C C . PRO A 1 743 ? -2.306 25.971 22.474 1.00 54.84 743 PRO A C 1
ATOM 5741 O O . PRO A 1 743 ? -3.212 25.222 22.811 1.00 54.84 743 PRO A O 1
ATOM 5744 N N . GLY A 1 744 ? -1.028 25.616 22.526 1.00 58.94 744 GLY A N 1
ATOM 5745 C CA . GLY A 1 744 ? -0.545 24.302 22.960 1.00 58.94 744 GLY A CA 1
ATOM 5746 C C . GLY A 1 744 ? 0.959 24.190 22.713 1.00 58.94 744 GLY A C 1
ATOM 5747 O O . GLY A 1 744 ? 1.572 25.151 22.236 1.00 58.94 744 GLY A O 1
ATOM 5748 N N . SER A 1 745 ? 1.568 23.049 23.025 1.00 70.31 745 SER A N 1
ATOM 5749 C CA . SER A 1 745 ? 2.997 22.802 22.780 1.00 70.31 745 SER A CA 1
ATOM 5750 C C . SER A 1 745 ? 3.367 22.675 21.298 1.00 70.31 745 SER A C 1
ATOM 5752 O O . SER A 1 745 ? 4.540 22.836 20.957 1.00 70.31 745 SER A O 1
ATOM 5754 N N . GLY A 1 746 ? 2.403 22.397 20.414 1.00 71.06 746 GLY A N 1
ATOM 5755 C CA . GLY A 1 746 ? 2.671 22.103 19.005 1.00 71.06 746 GLY A CA 1
ATOM 5756 C C . GLY A 1 746 ? 3.243 20.700 18.773 1.00 71.06 746 GLY A C 1
ATOM 5757 O O . GLY A 1 746 ? 3.811 20.443 17.710 1.00 71.06 746 GLY A O 1
ATOM 5758 N N . ASN A 1 747 ? 3.151 19.810 19.770 1.00 74.75 747 ASN A N 1
ATOM 5759 C CA . ASN A 1 747 ? 3.752 18.476 19.740 1.00 74.75 747 ASN A CA 1
ATOM 5760 C C . ASN A 1 747 ? 3.073 17.515 18.741 1.00 74.75 747 ASN A C 1
ATOM 5762 O O . ASN A 1 747 ? 3.706 16.528 18.360 1.00 74.75 747 ASN A O 1
ATOM 5766 N N . ARG A 1 748 ? 1.841 17.815 18.292 1.00 79.69 748 ARG A N 1
ATOM 5767 C CA . ARG A 1 748 ? 0.981 16.953 17.465 1.00 79.69 748 ARG A CA 1
ATOM 5768 C C . ARG A 1 748 ? 0.670 15.602 18.120 1.00 79.69 748 ARG A C 1
ATOM 5770 O O . ARG A 1 748 ? 0.538 14.608 17.413 1.00 79.69 748 ARG A O 1
ATOM 5777 N N . GLN A 1 749 ? 0.582 15.536 19.445 1.00 85.00 749 GLN A N 1
ATOM 5778 C CA . GLN A 1 749 ? 0.220 14.340 20.215 1.00 85.00 749 GLN A CA 1
ATOM 5779 C C . GLN A 1 749 ? -1.018 14.628 21.071 1.00 85.00 749 GLN A C 1
ATOM 5781 O O . GLN A 1 749 ? -1.370 15.774 21.316 1.00 85.00 749 GLN A O 1
ATOM 5786 N N . VAL A 1 750 ? -1.728 13.580 21.486 1.00 87.44 750 VAL A N 1
ATOM 5787 C CA . VAL A 1 750 ? -3.007 13.721 22.197 1.00 87.44 750 VAL A CA 1
ATOM 5788 C C . VAL A 1 750 ? -2.774 13.774 23.709 1.00 87.44 750 VAL A C 1
ATOM 5790 O O . VAL A 1 750 ? -2.698 12.742 24.376 1.00 87.44 750 VAL A O 1
ATOM 5793 N N . ASP A 1 751 ? -2.683 14.986 24.258 1.00 89.62 751 ASP A N 1
ATOM 5794 C CA . ASP A 1 751 ? -2.528 15.212 25.698 1.00 89.62 751 ASP A CA 1
ATOM 5795 C C . ASP A 1 751 ? -3.880 15.156 26.441 1.00 89.62 751 ASP A C 1
ATOM 5797 O O . ASP A 1 751 ? -4.742 16.024 26.308 1.00 89.62 751 ASP A O 1
ATOM 5801 N N . PHE A 1 752 ? -4.093 14.108 27.243 1.00 90.69 752 PHE A N 1
ATOM 5802 C CA . PHE A 1 752 ? -5.354 13.858 27.961 1.00 90.69 752 PHE A CA 1
ATOM 5803 C C . PHE A 1 752 ? -5.527 14.731 29.227 1.00 90.69 752 PHE A C 1
ATOM 5805 O O . PHE A 1 752 ? -4.549 14.987 29.933 1.00 90.69 752 PHE A O 1
ATOM 5812 N N . PRO A 1 753 ? -6.764 15.131 29.606 1.00 92.19 753 PRO A N 1
ATOM 5813 C CA . PRO A 1 753 ? -8.057 14.736 29.037 1.00 92.19 753 PRO A CA 1
ATOM 5814 C C . PRO A 1 753 ? -8.445 15.510 27.771 1.00 92.19 753 PRO A C 1
ATOM 5816 O O . PRO A 1 753 ? -8.212 16.707 27.650 1.00 92.19 753 PRO A O 1
ATOM 5819 N N . VAL A 1 754 ? -9.129 14.818 26.862 1.00 92.06 754 VAL A N 1
ATOM 5820 C CA . VAL A 1 754 ? -9.451 15.294 25.508 1.00 92.06 754 VAL A CA 1
ATOM 5821 C C . VAL A 1 754 ? -10.962 15.379 25.318 1.00 92.06 754 VAL A C 1
ATOM 5823 O O . VAL A 1 754 ? -11.709 14.593 25.901 1.00 92.06 754 VAL A O 1
ATOM 5826 N N . SER A 1 755 ? -11.440 16.330 24.511 1.00 91.06 755 SER A N 1
ATOM 5827 C CA . SER A 1 755 ? -12.868 16.486 24.202 1.00 91.06 755 SER A CA 1
ATOM 5828 C C . SER A 1 755 ? -13.146 16.644 22.707 1.00 91.06 755 SER A C 1
ATOM 5830 O O . SER A 1 755 ? -12.491 17.426 22.023 1.00 91.06 755 SER A O 1
ATOM 5832 N N . ILE A 1 756 ? -14.172 15.956 22.201 1.00 90.50 756 ILE A N 1
ATOM 5833 C CA . ILE A 1 756 ? -14.667 16.119 20.827 1.00 90.50 756 ILE A CA 1
ATOM 5834 C C . ILE A 1 756 ? -15.326 17.492 20.685 1.00 90.50 756 ILE A C 1
ATOM 5836 O O . ILE A 1 756 ? -16.210 17.860 21.467 1.00 90.50 756 ILE A O 1
ATOM 5840 N N . ILE A 1 757 ? -14.911 18.221 19.649 1.00 89.56 757 ILE A N 1
ATOM 5841 C CA . ILE A 1 757 ? -15.417 19.551 19.288 1.00 89.56 757 ILE A CA 1
ATOM 5842 C C . ILE A 1 757 ? -16.104 19.582 17.918 1.00 89.56 757 ILE A C 1
ATOM 5844 O O . ILE A 1 757 ? -16.889 20.496 17.677 1.00 89.56 757 ILE A O 1
ATOM 5848 N N . ALA A 1 758 ? -15.861 18.600 17.042 1.00 89.81 758 ALA A N 1
ATOM 5849 C CA . ALA A 1 758 ? -16.596 18.451 15.787 1.00 89.81 758 ALA A CA 1
ATOM 5850 C C . ALA A 1 758 ? -16.711 16.990 15.328 1.00 89.81 758 ALA A C 1
ATOM 5852 O O . ALA A 1 758 ? -15.783 16.202 15.504 1.00 89.81 758 ALA A O 1
ATOM 5853 N N . LEU A 1 759 ? -17.812 16.677 14.645 1.00 91.44 759 LEU A N 1
ATOM 5854 C CA . LEU A 1 759 ? -17.907 15.599 13.655 1.00 91.44 759 LEU A CA 1
ATOM 5855 C C . LEU A 1 759 ? -17.937 16.239 12.261 1.00 91.44 759 LEU A C 1
ATOM 5857 O O . LEU A 1 759 ? -18.574 17.278 12.087 1.00 91.44 759 LEU A O 1
ATOM 5861 N N . ILE A 1 760 ? -17.260 15.655 11.273 1.00 92.12 760 ILE A N 1
ATOM 5862 C CA . ILE A 1 760 ? -17.150 16.204 9.912 1.00 92.12 760 ILE A CA 1
ATOM 5863 C C . ILE A 1 760 ? -17.343 15.084 8.890 1.00 92.12 760 ILE A C 1
ATOM 5865 O O . ILE A 1 760 ? -16.702 14.041 8.987 1.00 92.12 760 ILE A O 1
ATOM 5869 N N . LEU A 1 761 ? -18.184 15.320 7.882 1.00 91.69 761 LEU A N 1
ATOM 5870 C CA . LEU A 1 761 ? -18.291 14.471 6.696 1.00 91.69 761 LEU A CA 1
ATOM 5871 C C . LEU A 1 761 ? -17.686 15.220 5.503 1.00 91.69 761 LEU A C 1
ATOM 5873 O O . LEU A 1 761 ? -18.182 16.284 5.125 1.00 91.69 761 LEU A O 1
ATOM 5877 N N . GLY A 1 762 ? -16.602 14.680 4.943 1.00 87.94 762 GLY A N 1
ATOM 5878 C CA . GLY A 1 762 ? -15.914 15.225 3.770 1.00 87.94 762 GLY A CA 1
ATOM 5879 C C . GLY A 1 762 ? -16.254 14.459 2.491 1.00 87.94 762 GLY A C 1
ATOM 5880 O O . GLY A 1 762 ? -16.248 13.225 2.481 1.00 87.94 762 GLY A O 1
ATOM 5881 N N . ASP A 1 763 ? -16.514 15.183 1.403 1.00 83.12 763 ASP A N 1
ATOM 5882 C CA . ASP A 1 763 ? -16.761 14.586 0.092 1.00 83.12 763 ASP A CA 1
ATOM 5883 C C . ASP A 1 763 ? -15.472 14.017 -0.519 1.00 83.12 763 ASP A C 1
ATOM 5885 O O . ASP A 1 763 ? -14.513 14.743 -0.765 1.00 83.12 763 ASP A O 1
ATOM 5889 N N . GLN A 1 764 ? -15.490 12.713 -0.798 1.00 73.25 764 GLN A N 1
ATOM 5890 C CA . GLN A 1 764 ? -14.495 11.981 -1.597 1.00 73.25 764 GLN A CA 1
ATOM 5891 C C . GLN A 1 764 ? -15.118 11.369 -2.875 1.00 73.25 764 GLN A C 1
ATOM 5893 O O . GLN A 1 764 ? -14.479 10.623 -3.621 1.00 73.25 764 GLN A O 1
ATOM 5898 N N . SER A 1 765 ? -16.392 11.671 -3.150 1.00 63.69 765 SER A N 1
ATOM 5899 C CA . SER A 1 765 ? -17.108 11.268 -4.366 1.00 63.69 765 SER A CA 1
ATOM 5900 C C . SER A 1 765 ? -16.973 12.289 -5.498 1.00 63.69 765 SER A C 1
ATOM 5902 O O . SER A 1 765 ? -17.163 11.915 -6.655 1.00 63.69 765 SER A O 1
ATOM 5904 N N . TYR A 1 766 ? -16.648 13.547 -5.167 1.00 66.25 766 TYR A N 1
ATOM 5905 C CA . TYR A 1 766 ? -16.503 14.674 -6.093 1.00 66.25 766 TYR A CA 1
ATOM 5906 C C . TYR A 1 766 ? -17.739 14.818 -6.996 1.00 66.25 766 TYR A C 1
ATOM 5908 O O . TYR A 1 766 ? -17.655 14.840 -8.224 1.00 66.25 766 TYR A O 1
ATOM 5916 N N . GLY A 1 767 ? -18.916 14.843 -6.364 1.00 63.53 767 GLY A N 1
ATOM 5917 C CA . GLY A 1 767 ? -20.214 14.978 -7.029 1.00 63.53 767 GLY A CA 1
ATOM 5918 C C . GLY A 1 767 ? -20.824 13.697 -7.621 1.00 63.53 767 GLY A C 1
ATOM 5919 O O . GLY A 1 767 ? -21.929 13.773 -8.156 1.00 63.53 767 GLY A O 1
ATOM 5920 N N . ARG A 1 768 ? -20.180 12.518 -7.522 1.00 69.69 768 ARG A N 1
ATOM 5921 C CA . ARG A 1 768 ? -20.779 11.241 -7.989 1.00 69.69 768 ARG A CA 1
ATOM 5922 C C . ARG A 1 768 ? -21.866 10.691 -7.068 1.00 69.69 768 ARG A C 1
ATOM 5924 O O . ARG A 1 768 ? -22.862 10.175 -7.566 1.00 69.69 768 ARG A O 1
ATOM 5931 N N . ASN A 1 769 ? -21.708 10.852 -5.754 1.00 77.19 769 ASN A N 1
ATOM 5932 C CA . ASN A 1 769 ? -22.721 10.515 -4.749 1.00 77.19 769 ASN A CA 1
ATOM 5933 C C . ASN A 1 769 ? -23.148 11.800 -4.017 1.00 77.19 769 ASN A C 1
ATOM 5935 O O . ASN A 1 769 ? -22.889 11.942 -2.825 1.00 77.19 769 ASN A O 1
ATOM 5939 N N . PRO A 1 770 ? -23.764 12.779 -4.710 1.00 83.75 770 PRO A N 1
ATOM 5940 C CA . PRO A 1 770 ? -23.877 14.147 -4.213 1.00 83.75 770 PRO A CA 1
ATOM 5941 C C . PRO A 1 770 ? -24.902 14.311 -3.086 1.00 83.75 770 PRO A C 1
ATOM 5943 O O . PRO A 1 770 ? -25.010 15.403 -2.551 1.00 83.75 770 PRO A O 1
ATOM 5946 N N . GLN A 1 771 ? -25.683 13.288 -2.731 1.00 90.69 771 GLN A N 1
ATOM 5947 C CA . GLN A 1 771 ? -26.660 13.341 -1.639 1.00 90.69 771 GLN A CA 1
ATOM 5948 C C . GLN A 1 771 ? -26.905 11.957 -1.041 1.00 90.69 771 GLN A C 1
ATOM 5950 O O . GLN A 1 771 ? -26.864 10.957 -1.758 1.00 90.69 771 GLN A O 1
ATOM 5955 N N . GLY A 1 772 ? -27.235 11.925 0.247 1.00 92.44 772 GLY A N 1
ATOM 5956 C CA . GLY A 1 772 ? -27.507 10.697 0.986 1.00 92.44 772 GLY A CA 1
ATOM 5957 C C . GLY A 1 772 ? -27.838 10.957 2.452 1.00 92.44 772 GLY A C 1
ATOM 5958 O O . GLY A 1 772 ? -28.080 12.097 2.871 1.00 92.44 772 GLY A O 1
ATOM 5959 N N . THR A 1 773 ? -27.880 9.878 3.229 1.00 94.25 773 THR A N 1
ATOM 5960 C CA . THR A 1 773 ? -28.153 9.912 4.667 1.00 94.25 773 THR A CA 1
ATOM 5961 C C . THR A 1 773 ? -27.452 8.743 5.342 1.00 94.25 773 THR A C 1
ATOM 5963 O O . THR A 1 773 ? -27.803 7.588 5.105 1.00 94.25 773 THR A O 1
ATOM 5966 N N . ILE A 1 774 ? -26.527 9.055 6.247 1.00 94.94 774 ILE A N 1
ATOM 5967 C CA . ILE A 1 774 ? -25.916 8.077 7.152 1.00 94.94 774 ILE A CA 1
ATOM 5968 C C . ILE A 1 774 ? -26.474 8.250 8.563 1.00 94.94 774 ILE A C 1
ATOM 5970 O O . ILE A 1 774 ? -26.932 9.334 8.931 1.00 94.94 774 ILE A O 1
ATOM 5974 N N . TYR A 1 775 ? -26.416 7.196 9.372 1.00 94.62 775 TYR A N 1
ATOM 5975 C CA . TYR A 1 775 ? -26.785 7.263 10.788 1.00 94.62 775 TYR A CA 1
ATOM 5976 C C . TYR A 1 775 ? -25.538 7.042 11.639 1.00 94.62 775 TYR A C 1
ATOM 5978 O O . TYR A 1 775 ? -24.822 6.069 11.424 1.00 94.62 775 TYR A O 1
ATOM 5986 N N . LEU A 1 776 ? -25.273 7.953 12.573 1.00 94.19 776 LEU A N 1
ATOM 5987 C CA . LEU A 1 776 ? -24.155 7.907 13.514 1.00 94.19 776 LEU A CA 1
ATOM 5988 C C . LEU A 1 776 ? -24.685 7.543 14.901 1.00 94.19 776 LEU A C 1
ATOM 5990 O O . LEU A 1 776 ? -25.672 8.129 15.351 1.00 94.19 776 LEU A O 1
ATOM 5994 N N . ASP A 1 777 ? -24.048 6.587 15.567 1.00 93.00 777 ASP A N 1
ATOM 5995 C CA . ASP A 1 777 ? -24.455 6.111 16.889 1.00 93.00 777 ASP A CA 1
ATOM 5996 C C . ASP A 1 777 ? -23.252 5.608 17.708 1.00 93.00 777 ASP A C 1
ATOM 5998 O O . ASP A 1 777 ? -22.189 5.346 17.140 1.00 93.00 777 ASP A O 1
ATOM 6002 N N . ALA A 1 778 ? -23.413 5.484 19.030 1.00 92.19 778 ALA A N 1
ATOM 6003 C CA . ALA A 1 778 ? -22.402 4.981 19.969 1.00 92.19 778 ALA A CA 1
ATOM 6004 C C . ALA A 1 778 ? -20.952 5.425 19.663 1.00 92.19 778 ALA A C 1
ATOM 6006 O O . ALA A 1 778 ? -20.108 4.614 19.253 1.00 92.19 778 ALA A O 1
ATOM 6007 N N . LEU A 1 779 ? -20.628 6.702 19.906 1.00 91.88 779 LEU A N 1
ATOM 6008 C CA . LEU A 1 779 ? -19.235 7.159 19.912 1.00 91.88 779 LEU A CA 1
ATOM 6009 C C . LEU A 1 779 ? -18.489 6.363 20.988 1.00 91.88 779 LEU A C 1
ATOM 6011 O O . LEU A 1 779 ? -18.751 6.518 22.181 1.00 91.88 779 LEU A O 1
ATOM 6015 N N . THR A 1 780 ? -17.571 5.507 20.561 1.00 93.12 780 THR A N 1
ATOM 6016 C CA . THR A 1 780 ? -16.941 4.482 21.393 1.00 93.12 780 THR A CA 1
ATOM 6017 C C . THR A 1 780 ? -15.438 4.703 21.420 1.00 93.12 780 THR A C 1
ATOM 6019 O O . THR A 1 780 ? -14.813 4.893 20.378 1.00 93.12 780 THR A O 1
ATOM 6022 N N . VAL A 1 781 ? -14.849 4.643 22.606 1.00 93.81 781 VAL A N 1
ATOM 6023 C CA . VAL A 1 781 ? -13.400 4.573 22.794 1.00 93.81 781 VAL A CA 1
ATOM 6024 C C . VAL A 1 781 ? -12.984 3.149 23.148 1.00 93.81 781 VAL A C 1
ATOM 6026 O O . VAL A 1 781 ? -13.806 2.360 23.620 1.00 93.81 781 VAL A O 1
ATOM 6029 N N . ILE A 1 782 ? -11.719 2.817 22.899 1.00 91.56 782 ILE A N 1
ATOM 6030 C CA . ILE A 1 782 ? -11.113 1.549 23.311 1.00 91.56 782 ILE A CA 1
ATOM 6031 C C . ILE A 1 782 ? -9.971 1.863 24.274 1.00 91.56 782 ILE A C 1
ATOM 6033 O O . ILE A 1 782 ? -8.976 2.484 23.887 1.00 91.56 782 ILE A O 1
ATOM 6037 N N . ASP A 1 783 ? -10.135 1.437 25.523 1.00 88.38 783 ASP A N 1
ATOM 6038 C CA . ASP A 1 783 ? -9.127 1.562 26.570 1.00 88.38 783 ASP A CA 1
ATOM 6039 C C . ASP A 1 783 ? -8.121 0.402 26.533 1.00 88.38 783 ASP A C 1
ATOM 6041 O O . ASP A 1 783 ? -8.440 -0.734 26.166 1.00 88.38 783 ASP A O 1
ATOM 6045 N N . GLY A 1 784 ? -6.890 0.711 26.947 1.00 85.69 784 GLY A N 1
ATOM 6046 C CA . GLY A 1 784 ? -5.734 -0.185 26.897 1.00 85.69 784 GLY A CA 1
ATOM 6047 C C . GLY A 1 784 ? -4.653 0.284 25.910 1.00 85.69 784 GLY A C 1
ATOM 6048 O O . GLY A 1 784 ? -4.891 1.202 25.119 1.00 85.69 784 GLY A O 1
ATOM 6049 N N . PRO A 1 785 ? -3.447 -0.315 25.956 1.00 87.75 785 PRO A N 1
ATOM 6050 C CA . PRO A 1 785 ? -2.342 0.013 25.058 1.00 87.75 785 PRO A CA 1
ATOM 6051 C C . PRO A 1 785 ? -2.709 -0.241 23.593 1.00 87.75 785 PRO A C 1
ATOM 6053 O O . PRO A 1 785 ? -3.389 -1.217 23.275 1.00 87.75 785 PRO A O 1
ATOM 6056 N N . GLU A 1 786 ? -2.214 0.612 22.697 1.00 90.56 786 GLU A N 1
ATOM 6057 C CA . GLU A 1 786 ? -2.478 0.530 21.259 1.00 90.56 786 GLU A CA 1
ATOM 6058 C C . GLU A 1 786 ? -1.896 -0.769 20.673 1.00 90.56 786 GLU A C 1
ATOM 6060 O O . GLU A 1 786 ? -0.693 -0.893 20.423 1.00 90.56 786 GLU A O 1
ATOM 6065 N N . THR A 1 787 ? -2.770 -1.761 20.511 1.00 92.44 787 THR A N 1
ATOM 6066 C CA . THR A 1 787 ? -2.414 -3.154 20.228 1.00 92.44 787 THR A CA 1
ATOM 6067 C C . THR A 1 787 ? -3.167 -3.646 19.003 1.00 92.44 787 THR A C 1
ATOM 6069 O O . THR A 1 787 ? -4.365 -3.403 18.855 1.00 92.44 787 THR A O 1
ATOM 6072 N N . TYR A 1 788 ? -2.467 -4.381 18.147 1.00 93.62 788 TYR A N 1
ATOM 6073 C CA . TYR A 1 788 ? -2.991 -4.932 16.908 1.00 93.62 788 TYR A CA 1
ATOM 6074 C C . TYR A 1 788 ? -2.824 -6.447 16.917 1.00 93.62 788 TYR A C 1
ATOM 6076 O O . TYR A 1 788 ? -1.745 -6.971 17.196 1.00 93.62 788 TYR A O 1
ATOM 6084 N N . LEU A 1 789 ? -3.910 -7.142 16.590 1.00 95.12 789 LEU A N 1
ATOM 6085 C CA . LEU A 1 789 ? -3.947 -8.582 16.392 1.00 95.12 789 LEU A CA 1
ATOM 6086 C C . LEU A 1 789 ? -4.597 -8.828 15.029 1.00 95.12 789 LEU A C 1
ATOM 6088 O O . LEU A 1 789 ? -5.771 -8.516 14.818 1.00 95.12 789 LEU A O 1
ATOM 6092 N N . ALA A 1 790 ? -3.833 -9.372 14.090 1.00 95.94 790 ALA A N 1
ATOM 6093 C CA . ALA A 1 790 ? -4.270 -9.632 12.727 1.00 95.94 790 ALA A CA 1
ATOM 6094 C C . ALA A 1 790 ? -4.344 -11.142 12.477 1.00 95.94 790 ALA A C 1
ATOM 6096 O O . AL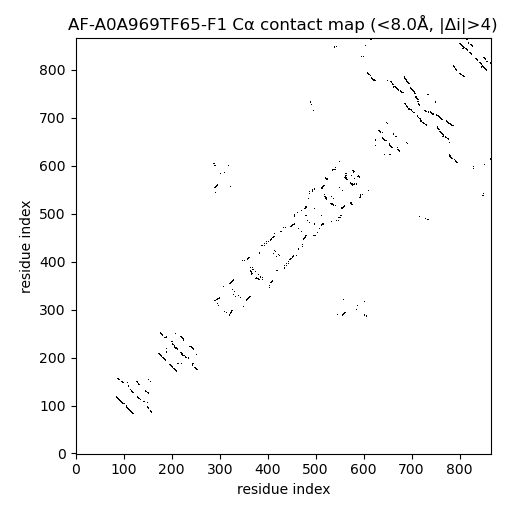A A 1 790 ? -3.318 -11.823 12.459 1.00 95.94 790 ALA A O 1
ATOM 6097 N N . ARG A 1 791 ? -5.562 -11.668 12.309 1.00 95.81 791 ARG A N 1
ATOM 6098 C CA . ARG A 1 791 ? -5.829 -13.111 12.291 1.00 95.81 791 ARG A CA 1
ATOM 6099 C C . ARG A 1 791 ? -5.837 -13.677 10.873 1.00 95.81 791 ARG A C 1
ATOM 6101 O O . ARG A 1 791 ? -6.571 -13.196 10.003 1.00 95.81 791 ARG A O 1
ATOM 6108 N N . PHE A 1 792 ? -5.066 -14.740 10.665 1.00 94.69 792 PHE A N 1
ATOM 6109 C CA . PHE A 1 792 ? -4.963 -15.485 9.411 1.00 94.69 792 PHE A CA 1
ATOM 6110 C C . PHE A 1 792 ? -5.332 -16.959 9.632 1.00 94.69 792 PHE A C 1
ATOM 6112 O O . PHE A 1 792 ? -4.774 -17.622 10.499 1.00 94.69 792 PHE A O 1
ATOM 6119 N N . GLY A 1 793 ? -6.256 -17.504 8.844 1.00 92.38 793 GLY A N 1
ATOM 6120 C CA . GLY A 1 793 ? -6.602 -18.931 8.865 1.00 92.38 793 GLY A CA 1
ATOM 6121 C C . GLY A 1 793 ? -5.650 -19.767 8.007 1.00 92.38 793 GLY A C 1
ATOM 6122 O O . GLY A 1 793 ? -5.195 -19.298 6.961 1.00 92.38 793 GLY A O 1
ATOM 6123 N N . LYS A 1 794 ? -5.373 -21.014 8.416 1.00 86.44 794 LYS A N 1
ATOM 6124 C CA . LYS A 1 794 ? -4.584 -21.983 7.632 1.00 86.44 794 LYS A CA 1
ATOM 6125 C C . LYS A 1 794 ? -5.493 -22.980 6.885 1.00 86.44 794 LYS A C 1
ATOM 6127 O O . LYS A 1 794 ? -6.071 -23.864 7.523 1.00 86.44 794 LYS A O 1
ATOM 6132 N N . PRO A 1 795 ? -5.628 -22.891 5.543 1.00 77.12 795 PRO A N 1
ATOM 6133 C CA . PRO A 1 795 ? -6.451 -23.814 4.763 1.00 77.12 795 PRO A CA 1
ATOM 6134 C C . PRO A 1 795 ? -6.087 -25.282 5.005 1.00 77.12 795 PRO A C 1
ATOM 6136 O O . PRO A 1 795 ? -4.919 -25.661 5.024 1.00 77.12 795 PRO A O 1
ATOM 6139 N N . GLY A 1 796 ? -7.103 -26.124 5.205 1.00 74.88 796 GLY A N 1
ATOM 6140 C CA . GLY A 1 796 ? -6.927 -27.557 5.467 1.00 74.88 796 GLY A CA 1
ATOM 6141 C C . GLY A 1 796 ? -6.454 -27.926 6.882 1.00 74.88 796 GLY A C 1
ATOM 6142 O O . GLY A 1 796 ? -6.472 -29.109 7.210 1.00 74.88 796 GLY A O 1
ATOM 6143 N N . ALA A 1 797 ? -6.099 -26.959 7.738 1.00 76.31 797 ALA A N 1
ATOM 6144 C CA . ALA A 1 797 ? -5.623 -27.203 9.106 1.00 76.31 797 ALA A CA 1
ATOM 6145 C C . ALA A 1 797 ? -6.735 -27.200 10.182 1.00 76.31 797 ALA A C 1
ATOM 6147 O O . ALA A 1 797 ? -6.442 -27.261 11.375 1.00 76.31 797 ALA A O 1
ATOM 6148 N N . GLY A 1 798 ? -8.009 -27.141 9.777 1.00 80.12 798 GLY A N 1
ATOM 6149 C CA . GLY A 1 798 ? -9.143 -26.938 10.687 1.00 80.12 798 GLY A CA 1
ATOM 6150 C C . GLY A 1 798 ? -9.223 -25.486 11.162 1.00 80.12 798 GLY A C 1
ATOM 6151 O O . GLY A 1 798 ? -8.893 -24.578 10.406 1.00 80.12 798 GLY A O 1
ATOM 6152 N N . ASP A 1 799 ? -9.616 -25.274 12.417 1.00 84.81 799 ASP A N 1
ATOM 6153 C CA . ASP A 1 799 ? -9.757 -23.940 13.024 1.00 84.81 799 ASP A CA 1
ATOM 6154 C C . ASP A 1 799 ? -8.408 -23.323 13.472 1.00 84.81 799 ASP A C 1
ATOM 6156 O O . ASP A 1 799 ? -8.373 -22.421 14.308 1.00 84.81 799 ASP A O 1
ATOM 6160 N N . LEU A 1 800 ? -7.276 -23.826 12.959 1.00 91.31 800 LEU A N 1
ATOM 6161 C CA . LEU A 1 800 ? -5.937 -23.331 13.286 1.00 91.31 800 LEU A CA 1
ATOM 6162 C C . LEU A 1 800 ? -5.685 -21.970 12.627 1.00 91.31 800 LEU A C 1
ATOM 6164 O O . LEU A 1 800 ? -5.747 -21.838 11.398 1.00 91.31 800 LEU A O 1
ATOM 6168 N N . VAL A 1 801 ? -5.320 -20.983 13.445 1.00 94.75 801 VAL A N 1
ATOM 6169 C CA . VAL A 1 801 ? -4.948 -19.639 12.987 1.00 94.75 801 VAL A CA 1
ATOM 6170 C C . VAL A 1 801 ? -3.470 -19.346 13.231 1.00 94.75 801 VAL A C 1
ATOM 6172 O O . VAL A 1 801 ? -2.819 -19.988 14.058 1.00 94.75 801 VAL A O 1
ATOM 6175 N N . VAL A 1 802 ? -2.959 -18.359 12.500 1.00 96.62 802 VAL A N 1
ATOM 6176 C CA . VAL A 1 802 ? -1.767 -17.586 12.847 1.00 96.62 802 VAL A CA 1
ATOM 6177 C C . VAL A 1 802 ? -2.235 -16.165 13.134 1.00 96.62 802 VAL A C 1
ATOM 6179 O O . VAL A 1 802 ? -2.740 -15.484 12.241 1.00 96.62 802 VAL A O 1
ATOM 6182 N N . ASP A 1 803 ? -2.077 -15.725 14.374 1.00 97.38 803 ASP A N 1
ATOM 6183 C CA . ASP A 1 803 ? -2.296 -14.335 14.759 1.00 97.38 803 ASP A CA 1
ATOM 6184 C C . ASP A 1 803 ? -0.962 -13.589 14.691 1.00 97.38 803 ASP A C 1
ATOM 6186 O O . ASP A 1 803 ? 0.005 -13.994 15.337 1.00 97.38 803 ASP A O 1
ATOM 6190 N N . VAL A 1 804 ? -0.897 -12.502 13.918 1.00 98.38 804 VAL A N 1
ATOM 6191 C CA . VAL A 1 804 ? 0.241 -11.571 13.952 1.00 98.38 804 VAL A CA 1
ATOM 6192 C C . VAL A 1 804 ? -0.071 -10.484 14.968 1.00 98.38 804 VAL A C 1
ATOM 6194 O O . VAL A 1 804 ? -1.082 -9.792 14.828 1.00 98.38 804 VAL A O 1
ATOM 6197 N N . ILE A 1 805 ? 0.771 -10.348 15.992 1.00 97.94 805 ILE A N 1
ATOM 6198 C CA . ILE A 1 805 ? 0.490 -9.527 17.175 1.00 97.94 805 ILE A CA 1
ATOM 6199 C C . ILE A 1 805 ? 1.622 -8.532 17.421 1.00 97.94 805 ILE A C 1
ATOM 6201 O O . ILE A 1 805 ? 2.791 -8.916 17.434 1.00 97.94 805 ILE A O 1
ATOM 6205 N N . TRP A 1 806 ? 1.281 -7.262 17.645 1.00 97.38 806 TRP A N 1
ATOM 6206 C CA . TRP A 1 806 ? 2.210 -6.217 18.088 1.00 97.38 806 TRP A CA 1
ATOM 6207 C C . TRP A 1 806 ? 1.474 -5.113 18.856 1.00 97.38 806 TRP A C 1
ATOM 6209 O O . TRP A 1 806 ? 0.251 -4.999 18.787 1.00 97.38 806 TRP A O 1
ATOM 6219 N N . ALA A 1 807 ? 2.223 -4.272 19.564 1.00 94.62 807 ALA A N 1
ATOM 6220 C CA . ALA A 1 807 ? 1.711 -3.056 20.197 1.00 94.62 807 ALA A CA 1
ATOM 6221 C C . ALA A 1 807 ? 2.686 -1.894 19.966 1.00 94.62 807 ALA A C 1
ATOM 6223 O O . ALA A 1 807 ? 3.892 -2.116 19.853 1.00 94.62 807 ALA A O 1
ATOM 6224 N N . THR A 1 808 ? 2.210 -0.650 19.866 1.00 91.25 808 THR A N 1
ATOM 6225 C CA . THR A 1 808 ? 3.105 0.494 19.570 1.00 91.25 808 THR A CA 1
ATOM 6226 C C . THR A 1 808 ? 4.014 0.864 20.746 1.00 91.25 808 THR A C 1
ATOM 6228 O O . THR A 1 808 ? 5.053 1.494 20.548 1.00 91.25 808 THR A O 1
ATOM 6231 N N . GLN A 1 809 ? 3.692 0.372 21.946 1.00 89.69 809 GLN A N 1
ATOM 6232 C CA . GLN A 1 809 ? 4.526 0.372 23.150 1.00 89.69 809 GLN A CA 1
ATOM 6233 C C . GLN A 1 809 ? 4.553 -1.033 23.783 1.00 89.69 809 GLN A C 1
ATOM 6235 O O . GLN A 1 809 ? 3.691 -1.852 23.462 1.00 89.69 809 GLN A O 1
ATOM 6240 N N . PRO A 1 810 ? 5.513 -1.349 24.677 1.00 94.25 810 PRO A N 1
ATOM 6241 C CA . PRO A 1 810 ? 5.509 -2.605 25.424 1.00 94.25 810 PRO A CA 1
ATOM 6242 C C . PRO A 1 810 ? 4.201 -2.798 26.203 1.00 94.25 810 PRO A C 1
ATOM 6244 O O . PRO A 1 810 ? 3.797 -1.926 26.973 1.00 94.25 810 PRO A O 1
ATOM 6247 N N . ALA A 1 811 ? 3.551 -3.939 25.999 1.00 92.94 811 ALA A N 1
ATOM 6248 C CA . ALA A 1 811 ? 2.218 -4.241 26.508 1.00 92.94 811 ALA A CA 1
ATOM 6249 C C . ALA A 1 811 ? 2.098 -5.720 26.894 1.00 92.94 811 ALA A C 1
ATOM 6251 O O . ALA A 1 811 ? 2.922 -6.550 26.505 1.00 92.94 811 ALA A O 1
ATOM 6252 N N . ARG A 1 812 ? 1.047 -6.061 27.641 1.00 93.31 812 ARG A N 1
ATOM 6253 C CA . ARG A 1 812 ? 0.726 -7.439 28.012 1.00 93.31 812 ARG A CA 1
ATOM 6254 C C . ARG A 1 812 ? -0.668 -7.805 27.520 1.00 93.31 812 ARG A C 1
ATOM 6256 O O . ARG A 1 812 ? -1.594 -7.009 27.635 1.00 93.31 812 ARG A O 1
ATOM 6263 N N . LEU A 1 813 ? -0.809 -9.005 26.967 1.00 92.69 813 LEU A N 1
ATOM 6264 C CA . LEU A 1 813 ? -2.017 -9.471 26.293 1.00 92.69 813 LEU A CA 1
ATOM 6265 C C . LEU A 1 813 ? -2.510 -10.789 26.895 1.00 92.69 813 LEU A C 1
ATOM 6267 O O . LEU A 1 813 ? -1.706 -11.677 27.170 1.00 92.69 813 LEU A O 1
ATOM 6271 N N . SER A 1 814 ? -3.826 -10.933 27.041 1.00 91.31 814 SER A N 1
ATOM 6272 C CA . SER A 1 814 ? -4.521 -12.189 27.325 1.00 91.31 814 SER A CA 1
ATOM 6273 C C . SER A 1 814 ? -5.368 -12.580 26.118 1.00 91.31 814 SER A C 1
ATOM 6275 O O . SER A 1 814 ? -6.328 -11.886 25.773 1.00 91.31 814 SER A O 1
ATOM 6277 N N . LEU A 1 815 ? -5.004 -13.687 25.472 1.00 91.81 815 LEU A N 1
ATOM 6278 C CA . LEU A 1 815 ? -5.645 -14.192 24.261 1.00 91.81 815 LEU A CA 1
ATOM 6279 C C . LEU A 1 815 ? -6.450 -15.473 24.560 1.00 91.81 815 LEU A C 1
ATOM 6281 O O . LEU A 1 815 ? -5.851 -16.513 24.858 1.00 91.81 815 LEU A O 1
ATOM 6285 N N . PRO A 1 816 ? -7.796 -15.439 24.465 1.00 92.06 816 PRO A N 1
ATOM 6286 C CA . PRO A 1 816 ? -8.638 -16.619 24.646 1.00 92.06 816 PRO A CA 1
ATOM 6287 C C . PRO A 1 816 ? -8.350 -17.723 23.618 1.00 92.06 816 PRO A C 1
ATOM 6289 O O . PRO A 1 816 ? -8.396 -17.510 22.403 1.00 92.06 816 PRO A O 1
ATOM 6292 N N . THR A 1 817 ? -8.089 -18.937 24.099 1.00 93.62 817 THR A N 1
ATOM 6293 C CA . THR A 1 817 ? -7.639 -20.067 23.272 1.00 93.62 817 THR A CA 1
ATOM 6294 C C . THR A 1 817 ? -8.147 -21.401 23.819 1.00 93.62 817 THR A C 1
ATOM 6296 O O . THR A 1 817 ? -8.282 -21.579 25.029 1.00 93.62 817 THR A O 1
ATOM 6299 N N . VAL A 1 818 ? -8.415 -22.363 22.932 1.00 94.44 818 VAL A N 1
ATOM 6300 C CA . VAL A 1 818 ? -8.747 -23.754 23.317 1.00 94.44 818 VAL A CA 1
ATOM 6301 C C . VAL A 1 818 ? -7.544 -24.697 23.224 1.00 94.44 818 VAL A C 1
ATOM 6303 O O . VAL A 1 818 ? -7.659 -25.888 23.511 1.00 94.44 818 VAL A O 1
ATOM 6306 N N . SER A 1 819 ? -6.379 -24.173 22.838 1.00 93.38 819 SER A N 1
ATOM 6307 C CA . SER A 1 819 ? -5.117 -24.923 22.853 1.00 93.38 819 SER A CA 1
ATOM 6308 C C . SER A 1 819 ? -4.620 -25.116 24.288 1.00 93.38 819 SER A C 1
ATOM 6310 O O . SER A 1 819 ? -4.835 -24.253 25.133 1.00 93.38 819 SER A O 1
ATOM 6312 N N . SER A 1 820 ? -3.906 -26.208 24.571 1.00 94.25 820 SER A N 1
ATOM 6313 C CA . SER A 1 820 ? -3.140 -26.354 25.823 1.00 94.25 820 SER A CA 1
ATOM 6314 C C . SER A 1 820 ? -1.762 -25.691 25.753 1.00 94.25 820 SER A C 1
ATOM 6316 O O . SER A 1 820 ? -1.195 -25.310 26.773 1.00 94.25 820 SER A O 1
ATOM 6318 N N . GLU A 1 821 ? -1.219 -25.564 24.545 1.00 95.38 821 GLU A N 1
ATOM 6319 C CA . GLU A 1 821 ? 0.072 -24.953 24.234 1.00 95.38 821 GLU A CA 1
ATOM 6320 C C . GLU A 1 821 ? -0.060 -24.226 22.890 1.00 95.38 821 GLU A C 1
ATOM 6322 O O . GLU A 1 821 ? -0.784 -24.694 22.010 1.00 95.38 821 GLU A O 1
ATOM 6327 N N . ALA A 1 822 ? 0.620 -23.094 22.733 1.00 95.94 822 ALA A N 1
ATOM 6328 C CA . ALA A 1 822 ? 0.707 -22.347 21.480 1.00 95.94 822 ALA A CA 1
ATOM 6329 C C . ALA A 1 822 ? 2.169 -22.247 21.032 1.00 95.94 822 ALA A C 1
ATOM 6331 O O . ALA A 1 822 ? 3.071 -22.198 21.871 1.00 95.94 822 ALA A O 1
ATOM 6332 N N . LEU A 1 823 ? 2.403 -22.193 19.721 1.00 97.44 823 LEU A N 1
ATOM 6333 C CA . LEU A 1 823 ? 3.712 -21.842 19.168 1.00 97.44 823 LEU A CA 1
ATOM 6334 C C . LEU A 1 823 ? 3.740 -20.331 18.933 1.00 97.44 823 LEU A C 1
ATOM 6336 O O . LEU A 1 823 ? 2.935 -19.819 18.154 1.00 97.44 823 LEU A O 1
ATOM 6340 N N . LEU A 1 824 ? 4.656 -19.641 19.604 1.00 98.06 824 LEU A N 1
ATOM 6341 C CA . LEU A 1 824 ? 5.055 -18.281 19.274 1.00 98.06 824 LEU A CA 1
ATOM 6342 C C . LEU A 1 824 ? 6.313 -18.347 18.404 1.00 98.06 824 LEU A C 1
ATOM 6344 O O . LEU A 1 824 ? 7.236 -19.096 18.716 1.00 98.06 824 LEU A O 1
ATOM 6348 N N . VAL A 1 825 ? 6.351 -17.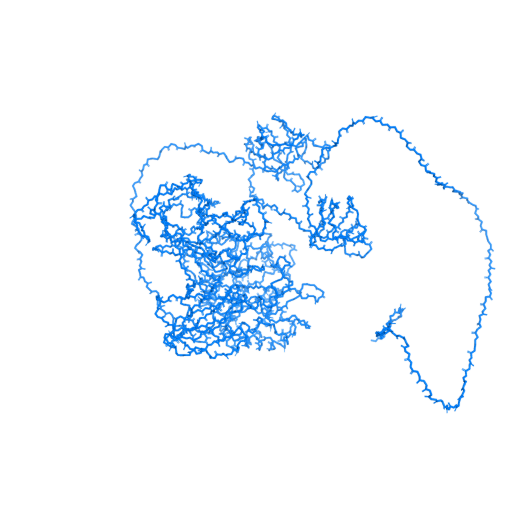549 17.344 1.00 98.56 825 VAL A N 1
ATOM 6349 C CA . VAL A 1 825 ? 7.553 -17.282 16.550 1.00 98.56 825 VAL A CA 1
ATOM 6350 C C . VAL A 1 825 ? 7.785 -15.778 16.564 1.00 98.56 825 VAL A C 1
ATOM 6352 O O . VAL A 1 825 ? 6.850 -15.011 16.326 1.00 98.56 825 VAL A O 1
ATOM 6355 N N . ASP A 1 826 ? 8.996 -15.330 16.877 1.00 96.88 826 ASP A N 1
ATOM 6356 C CA . ASP A 1 826 ? 9.330 -13.906 16.806 1.00 96.88 826 ASP A CA 1
ATOM 6357 C C . ASP A 1 826 ? 9.578 -13.452 15.347 1.00 96.88 826 ASP A C 1
ATOM 6359 O O . ASP A 1 826 ? 9.533 -14.246 14.409 1.00 96.88 826 ASP A O 1
ATOM 6363 N N . TRP A 1 827 ? 9.824 -12.161 15.121 1.00 93.44 827 TRP A N 1
ATOM 6364 C CA . TRP A 1 827 ? 10.124 -11.629 13.785 1.00 93.44 827 TRP A CA 1
ATOM 6365 C C . TRP A 1 827 ? 11.469 -12.103 13.205 1.00 93.44 827 TRP A C 1
ATOM 6367 O O . TRP A 1 827 ? 11.635 -12.091 11.983 1.00 93.44 827 TRP A O 1
ATOM 6377 N N . GLN A 1 828 ? 12.415 -12.539 14.041 1.00 93.88 828 GLN A N 1
ATOM 6378 C CA . GLN A 1 828 ? 13.694 -13.116 13.614 1.00 93.88 828 GLN A CA 1
ATOM 6379 C C . GLN A 1 828 ? 13.585 -14.616 13.284 1.00 93.88 828 GLN A C 1
ATOM 6381 O O . GLN A 1 828 ? 14.485 -15.162 12.647 1.00 93.88 828 GLN A O 1
ATOM 6386 N N . GLY A 1 829 ? 12.477 -15.266 13.646 1.00 95.56 829 GLY A N 1
ATOM 6387 C CA . GLY A 1 829 ? 12.243 -16.692 13.426 1.00 95.56 829 GLY A CA 1
ATOM 6388 C C . GLY A 1 829 ? 12.607 -17.575 14.625 1.00 95.56 829 GLY A C 1
ATOM 6389 O O . GLY A 1 829 ? 12.687 -18.792 14.466 1.00 95.56 829 GLY A O 1
ATOM 6390 N N . GLU A 1 830 ? 12.834 -17.008 15.815 1.00 97.19 830 GLU A N 1
ATOM 6391 C CA . GLU A 1 830 ? 13.024 -17.806 17.030 1.00 97.19 830 GLU A CA 1
ATOM 6392 C C . GLU A 1 830 ? 11.679 -18.383 17.511 1.00 97.19 830 GLU A C 1
ATOM 6394 O O . GLU A 1 830 ? 10.719 -17.652 17.762 1.00 97.19 830 GLU A O 1
ATOM 6399 N N . GLU A 1 831 ? 11.610 -19.713 17.632 1.00 97.88 831 GLU A N 1
ATOM 6400 C CA . GLU A 1 831 ? 10.416 -20.451 18.062 1.00 97.88 831 GLU A CA 1
ATOM 6401 C C . GLU A 1 831 ? 10.379 -20.680 19.584 1.00 97.88 831 GLU A C 1
ATOM 6403 O O . GLU A 1 831 ? 11.338 -21.174 20.183 1.00 97.88 831 GLU A O 1
ATOM 6408 N N . GLN A 1 832 ? 9.224 -20.427 20.206 1.00 96.94 832 GLN A N 1
ATOM 6409 C CA . GLN A 1 832 ? 8.958 -20.727 21.613 1.00 96.94 832 GLN A CA 1
AT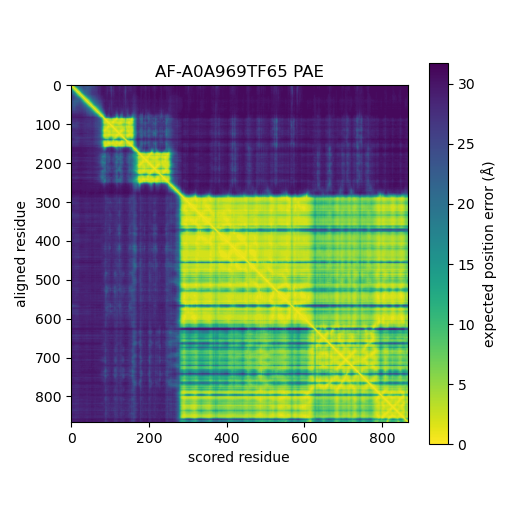OM 6410 C C . GLN A 1 832 ? 7.561 -21.340 21.815 1.00 96.94 832 GLN A C 1
ATOM 6412 O O . GLN A 1 832 ? 6.540 -20.747 21.472 1.00 96.94 832 GLN A O 1
ATOM 6417 N N . THR A 1 833 ? 7.490 -22.501 22.473 1.00 96.94 833 THR A N 1
ATOM 6418 C CA . THR A 1 833 ? 6.219 -23.047 22.979 1.00 96.94 833 THR A CA 1
ATOM 6419 C C . THR A 1 833 ? 5.785 -22.306 24.247 1.00 96.94 833 THR A C 1
ATOM 6421 O O . THR A 1 833 ? 6.536 -22.245 25.223 1.00 96.94 833 THR A O 1
ATOM 6424 N N . ILE A 1 834 ? 4.554 -21.793 24.266 1.00 95.50 834 ILE A N 1
ATOM 6425 C CA . ILE A 1 834 ? 3.933 -21.133 25.421 1.00 95.50 834 ILE A CA 1
ATOM 6426 C C . ILE A 1 834 ? 2.798 -22.011 25.962 1.00 95.50 834 ILE A C 1
ATOM 6428 O O . ILE A 1 834 ? 1.867 -22.353 25.232 1.00 95.50 834 ILE A O 1
ATOM 6432 N N . THR A 1 835 ? 2.844 -22.371 27.247 1.00 94.81 835 THR A N 1
ATOM 6433 C CA . THR A 1 835 ? 1.770 -23.131 27.910 1.00 94.81 835 THR A CA 1
ATOM 6434 C C . THR A 1 835 ? 0.573 -22.231 28.229 1.00 94.81 835 THR A C 1
ATOM 6436 O O . THR A 1 835 ? 0.724 -21.172 28.837 1.00 94.81 835 THR A O 1
ATOM 6439 N N . VAL A 1 836 ? -0.630 -22.676 27.870 1.00 94.88 836 VAL A N 1
ATOM 6440 C CA . VAL A 1 836 ? -1.896 -21.983 28.153 1.00 94.88 836 VAL A CA 1
ATOM 6441 C C . VAL A 1 836 ? -2.351 -22.282 29.584 1.00 94.88 836 VAL A C 1
ATOM 6443 O O . VAL A 1 836 ? -2.281 -23.424 30.037 1.00 94.88 836 VAL A O 1
ATOM 6446 N N . SER A 1 837 ? -2.857 -21.270 30.294 1.00 92.56 837 SER A N 1
ATOM 6447 C CA . SER A 1 837 ? -3.430 -21.417 31.642 1.00 92.56 837 SER A CA 1
ATOM 6448 C C . SER A 1 837 ? -4.886 -20.955 31.652 1.00 92.56 837 SER A C 1
ATOM 6450 O O . SER A 1 837 ? -5.191 -19.892 31.128 1.00 92.56 837 SER A O 1
ATOM 6452 N N . ASP A 1 838 ? -5.794 -21.760 32.210 1.00 90.44 838 ASP A N 1
ATOM 6453 C CA . ASP A 1 838 ? -7.232 -21.450 32.345 1.00 90.44 838 ASP A CA 1
ATOM 6454 C C . ASP A 1 838 ? -7.936 -20.970 31.046 1.00 90.44 838 ASP A C 1
ATOM 6456 O O . ASP A 1 838 ? -8.890 -20.195 31.079 1.00 90.44 838 ASP A O 1
ATOM 6460 N N . GLY A 1 839 ? -7.479 -21.453 29.881 1.00 91.88 839 GLY A N 1
ATOM 6461 C CA . GLY A 1 839 ? -7.998 -21.065 28.557 1.00 91.88 839 GLY A CA 1
ATOM 6462 C C . GLY A 1 839 ? -7.489 -19.713 28.037 1.00 91.88 839 GLY A C 1
ATOM 6463 O O . GLY A 1 839 ? -8.011 -19.195 27.050 1.00 91.88 839 GLY A O 1
ATOM 6464 N N . GLN A 1 840 ? -6.483 -19.134 28.695 1.00 92.56 840 GLN A N 1
ATOM 6465 C CA . GLN A 1 840 ? -5.842 -17.874 28.335 1.00 92.56 840 GLN A CA 1
ATOM 6466 C C . GLN A 1 840 ? -4.368 -18.094 27.984 1.00 92.56 840 GLN A C 1
ATOM 6468 O O . GLN A 1 840 ? -3.600 -18.702 28.737 1.00 92.56 840 GLN A O 1
ATOM 6473 N N . LEU A 1 841 ? -3.969 -17.573 26.827 1.00 94.00 841 LEU A N 1
ATOM 6474 C CA . LEU A 1 841 ? -2.576 -17.429 26.431 1.00 94.00 841 LEU A CA 1
ATOM 6475 C C . LEU A 1 841 ? -2.122 -16.018 26.810 1.00 94.00 841 LEU A C 1
ATOM 6477 O O . LEU A 1 841 ? -2.589 -15.045 26.222 1.00 94.00 841 LEU A O 1
ATOM 6481 N N . VAL A 1 842 ? -1.239 -15.910 27.804 1.00 94.38 842 VAL A N 1
ATOM 6482 C CA . VAL A 1 842 ? -0.698 -14.619 28.250 1.00 94.38 842 VAL A CA 1
ATOM 6483 C C . VAL A 1 842 ? 0.635 -14.358 27.561 1.00 94.38 842 VAL A C 1
ATOM 6485 O O . VAL A 1 842 ? 1.543 -15.184 27.652 1.00 94.38 842 VAL A O 1
ATOM 6488 N N . LEU A 1 843 ? 0.745 -13.213 26.889 1.00 94.81 843 LEU A N 1
ATOM 6489 C CA . LEU A 1 843 ? 1.904 -12.810 26.094 1.00 94.81 843 LEU A CA 1
ATOM 6490 C C . LEU A 1 843 ? 2.401 -11.431 26.533 1.00 94.81 843 LEU A C 1
ATOM 6492 O O . LEU A 1 843 ? 1.603 -10.519 26.745 1.00 94.81 843 LEU A O 1
ATOM 6496 N N . ASP A 1 844 ? 3.718 -11.274 26.611 1.00 95.31 844 ASP A N 1
ATOM 6497 C CA . ASP A 1 844 ? 4.381 -9.976 26.720 1.00 95.31 844 ASP A CA 1
ATOM 6498 C C . ASP A 1 844 ? 4.789 -9.550 25.292 1.00 95.31 844 ASP A C 1
ATOM 6500 O O . ASP A 1 844 ? 5.470 -10.304 24.597 1.00 95.31 844 ASP A O 1
ATOM 6504 N N . ILE A 1 845 ? 4.317 -8.391 24.819 1.00 95.62 845 ILE A N 1
ATOM 6505 C CA . ILE A 1 845 ? 4.408 -7.936 23.415 1.00 95.62 845 ILE A CA 1
ATOM 6506 C C . ILE A 1 845 ? 4.928 -6.492 23.310 1.00 95.62 845 ILE A C 1
ATOM 6508 O O . ILE A 1 845 ? 5.053 -5.781 24.307 1.00 95.62 845 ILE A O 1
ATOM 6512 N N . GLY A 1 846 ? 5.231 -6.027 22.094 1.00 95.62 846 GLY A N 1
ATOM 6513 C CA . GLY A 1 846 ? 5.698 -4.659 21.857 1.00 95.62 846 GLY A CA 1
ATOM 6514 C C . GLY A 1 846 ? 5.830 -4.305 20.370 1.00 95.62 846 GLY A C 1
ATOM 6515 O O . GLY A 1 846 ? 5.172 -4.936 19.541 1.00 95.62 846 GLY A O 1
ATOM 6516 N N . PRO A 1 847 ? 6.684 -3.322 20.009 1.00 95.62 847 PRO A N 1
ATOM 6517 C CA . PRO A 1 847 ? 6.763 -2.776 18.644 1.00 95.62 847 PRO A CA 1
ATOM 6518 C C . PRO A 1 847 ? 7.232 -3.746 17.555 1.00 95.62 847 PRO A C 1
ATOM 6520 O O . PRO A 1 847 ? 7.020 -3.468 16.370 1.00 95.62 847 PRO A O 1
ATOM 6523 N N . SER A 1 848 ? 7.888 -4.842 17.947 1.00 97.38 848 SER A N 1
ATOM 6524 C CA . SER A 1 848 ? 8.280 -5.953 17.079 1.00 97.38 848 SER A CA 1
ATOM 6525 C C . SER A 1 848 ? 7.170 -7.010 17.026 1.00 97.38 848 SER A C 1
ATOM 6527 O O . SER A 1 848 ? 6.812 -7.524 18.086 1.00 97.38 848 SER A O 1
ATOM 6529 N N . PRO A 1 849 ? 6.647 -7.358 15.834 1.00 97.81 849 PRO A N 1
ATOM 6530 C CA . PRO A 1 849 ? 5.614 -8.380 15.709 1.00 97.81 849 PRO A CA 1
ATOM 6531 C C . PRO A 1 849 ? 6.059 -9.785 16.118 1.00 97.81 849 PRO A C 1
ATOM 6533 O O . PRO A 1 849 ? 7.224 -10.156 15.963 1.00 97.81 849 PRO A O 1
ATOM 6536 N N . VAL A 1 850 ? 5.088 -10.574 16.572 1.00 98.38 850 VAL A N 1
ATOM 6537 C CA . VAL A 1 850 ? 5.196 -12.021 16.800 1.00 98.38 850 VAL A CA 1
ATOM 6538 C C . VAL A 1 850 ? 4.067 -12.757 16.074 1.00 98.38 850 VAL A C 1
ATOM 6540 O O . VAL A 1 850 ? 2.985 -12.201 15.880 1.00 98.38 850 VAL A O 1
ATOM 6543 N N . TYR A 1 851 ? 4.310 -14.007 15.690 1.00 98.56 851 TYR A N 1
ATOM 6544 C CA . TYR A 1 851 ? 3.359 -14.907 15.037 1.00 98.56 851 TYR A CA 1
ATOM 6545 C C . TYR A 1 851 ? 2.918 -15.977 16.036 1.00 98.56 851 TYR A C 1
ATOM 6547 O O . TYR A 1 851 ? 3.756 -16.672 16.605 1.00 98.56 851 TYR A O 1
ATOM 6555 N N . VAL A 1 852 ? 1.614 -16.123 16.268 1.00 98.00 852 VAL A N 1
ATOM 6556 C CA . VAL A 1 852 ? 1.070 -17.021 17.298 1.00 98.00 852 VAL A CA 1
ATOM 6557 C C . VAL A 1 852 ? 0.144 -18.052 16.667 1.00 98.00 852 VAL A C 1
ATOM 6559 O O . VAL A 1 852 ? -0.920 -17.720 16.148 1.00 98.00 852 VAL A O 1
ATOM 6562 N N . HIS A 1 853 ? 0.544 -19.320 16.726 1.00 96.69 853 HIS A N 1
ATOM 6563 C CA . HIS A 1 853 ? -0.183 -20.439 16.139 1.00 96.69 853 HIS A CA 1
ATOM 6564 C C . HIS A 1 853 ? -0.999 -21.122 17.230 1.00 96.69 853 HIS A C 1
ATOM 6566 O O . HIS A 1 853 ? -0.437 -21.738 18.144 1.00 96.69 853 HIS A O 1
ATOM 6572 N N . HIS A 1 854 ? -2.322 -21.018 17.139 1.00 95.12 854 HIS A N 1
ATOM 6573 C CA . HIS A 1 854 ? -3.228 -21.602 18.123 1.00 95.12 854 HIS A CA 1
ATOM 6574 C C . HIS A 1 854 ? -4.623 -21.877 17.542 1.00 95.12 854 HIS A C 1
ATOM 6576 O O . HIS A 1 854 ? -4.969 -21.446 16.443 1.00 95.12 854 HIS A O 1
ATOM 6582 N N . LEU A 1 855 ? -5.429 -22.610 18.304 1.00 93.81 855 LEU A N 1
ATOM 6583 C CA . LEU A 1 855 ? -6.874 -22.725 18.120 1.00 93.81 855 LEU A CA 1
ATOM 6584 C C . LEU A 1 855 ? -7.564 -21.637 18.966 1.00 93.81 855 LEU A C 1
ATOM 6586 O O . LEU A 1 855 ? -7.476 -21.706 20.200 1.00 93.81 855 LEU A O 1
ATOM 6590 N N . PRO A 1 856 ? -8.225 -20.635 18.364 1.00 90.50 856 PRO A N 1
ATOM 6591 C CA . PRO A 1 856 ? -8.863 -19.560 19.111 1.00 90.50 856 PRO A CA 1
ATOM 6592 C C . PRO A 1 856 ? -10.084 -20.065 19.883 1.00 90.50 856 PRO A C 1
ATOM 6594 O O . PRO A 1 856 ? -10.699 -21.075 19.534 1.00 90.50 856 PRO A O 1
ATOM 6597 N N . ALA A 1 857 ? -10.455 -19.352 20.948 1.00 84.75 857 ALA A N 1
ATOM 6598 C CA . ALA A 1 857 ? -11.795 -19.498 21.507 1.00 84.75 857 ALA A CA 1
ATOM 6599 C C . ALA A 1 857 ? -12.862 -18.990 20.510 1.00 84.75 857 ALA A C 1
ATOM 6601 O O . ALA A 1 857 ? -12.547 -18.402 19.475 1.00 84.75 857 ALA A O 1
ATOM 6602 N N . SER A 1 858 ? -14.139 -19.217 20.827 1.00 72.69 858 SER A N 1
ATOM 6603 C CA . SER A 1 858 ? -15.282 -18.725 20.042 1.00 72.69 858 SER A CA 1
ATOM 6604 C C . SER A 1 858 ? -15.144 -17.242 19.679 1.00 72.69 858 SER A C 1
ATOM 6606 O O . SER A 1 858 ? -14.739 -16.455 20.528 1.00 72.69 858 SER A O 1
ATOM 6608 N N . ALA A 1 859 ? -15.566 -16.851 18.472 1.00 58.47 859 ALA A N 1
ATOM 6609 C CA . ALA A 1 859 ? -15.375 -15.501 17.917 1.00 58.47 859 ALA A CA 1
ATOM 6610 C C . ALA A 1 859 ? -15.964 -14.329 18.742 1.00 58.47 859 ALA A C 1
ATOM 6612 O O . ALA A 1 859 ? -15.647 -13.178 18.468 1.00 58.47 859 ALA A O 1
ATOM 6613 N N . GLU A 1 860 ? -16.796 -14.606 19.750 1.00 53.59 860 GLU A N 1
ATOM 6614 C CA . GLU A 1 860 ? -17.322 -13.625 20.715 1.00 53.59 860 GLU A CA 1
ATOM 6615 C C . GLU A 1 860 ? -16.397 -13.403 21.938 1.00 53.59 860 GLU A C 1
ATOM 6617 O O . GLU A 1 860 ? -16.731 -12.632 22.834 1.00 53.59 860 GLU A O 1
ATOM 6622 N N . ALA A 1 861 ? -15.252 -14.091 22.025 1.00 60.72 861 ALA A N 1
ATOM 6623 C CA . ALA A 1 861 ? -14.336 -14.006 23.162 1.00 60.72 861 ALA A CA 1
ATOM 6624 C C . ALA A 1 861 ? -13.396 -12.791 23.053 1.00 60.72 861 ALA A C 1
ATOM 6626 O O . ALA A 1 861 ? -12.467 -12.786 22.244 1.00 60.72 861 ALA A O 1
ATOM 6627 N N . THR A 1 862 ? -13.623 -11.785 23.901 1.00 67.06 862 THR A N 1
ATOM 6628 C CA . THR A 1 862 ? -12.825 -10.550 23.987 1.00 67.06 862 THR A CA 1
ATOM 6629 C C . THR A 1 862 ? -11.339 -10.825 24.222 1.00 67.06 862 THR A C 1
ATOM 6631 O O . THR A 1 862 ? -10.985 -11.603 25.108 1.00 67.06 862 THR A O 1
ATOM 6634 N N . VAL A 1 863 ? -10.468 -10.142 23.474 1.00 76.81 863 VAL A N 1
ATOM 6635 C CA . VAL A 1 863 ? -9.019 -10.135 23.715 1.00 76.81 863 VAL A CA 1
ATOM 6636 C C . VAL A 1 863 ? -8.676 -8.949 24.619 1.00 76.81 863 VAL A C 1
ATOM 6638 O O . VAL A 1 863 ? -8.960 -7.797 24.285 1.00 76.81 863 VAL A O 1
ATOM 6641 N N . THR A 1 864 ? -8.069 -9.219 25.772 1.00 75.62 864 THR A N 1
ATOM 6642 C CA . THR A 1 864 ? -7.906 -8.231 26.851 1.00 75.62 864 THR A CA 1
ATOM 6643 C C . THR A 1 864 ? -6.433 -7.892 27.055 1.00 75.62 864 THR A C 1
ATOM 6645 O O . THR A 1 864 ? -5.605 -8.792 27.185 1.00 75.62 864 THR A O 1
ATOM 6648 N N . ALA A 1 865 ? -6.096 -6.603 27.110 1.00 73.88 865 ALA A N 1
ATOM 6649 C CA . ALA A 1 865 ? -4.785 -6.151 27.577 1.00 73.88 865 ALA A CA 1
ATOM 6650 C C . ALA A 1 865 ? -4.733 -6.153 29.120 1.00 73.88 865 ALA A C 1
ATOM 6652 O O . ALA A 1 865 ? -5.746 -5.873 29.761 1.00 73.88 865 ALA A O 1
ATOM 6653 N N . LEU A 1 866 ? -3.578 -6.498 29.701 1.00 64.44 866 LEU A N 1
ATOM 6654 C CA . LEU A 1 866 ? -3.377 -6.749 31.143 1.00 64.44 866 LEU A CA 1
ATOM 6655 C C . LEU A 1 866 ? -2.485 -5.708 31.837 1.00 64.44 866 LEU A C 1
ATOM 6657 O O . LEU A 1 866 ? -1.524 -5.241 31.187 1.00 64.44 866 LEU A O 1
#

Mean predicted aligned error: 17.8 Å

Radius of gyration: 34.78 Å; Cα contacts (8 Å, |Δi|>4): 1861; chains: 1; bounding box: 124×94×76 Å

Solvent-accessible surface area (backbone atoms only — not comparable to full-atom values): 48756 Å² total; per-residue (Å²): 131,85,87,89,88,82,87,87,88,88,81,88,86,82,82,89,80,92,82,94,82,81,87,85,85,85,84,88,83,87,88,91,86,83,89,84,89,89,88,87,88,84,91,86,87,86,90,90,87,90,86,88,90,84,85,90,90,84,93,86,84,90,91,85,89,88,81,87,87,87,92,87,82,88,83,92,76,84,82,79,84,84,78,92,59,62,59,30,37,23,71,42,69,42,61,32,12,78,46,89,69,87,58,84,87,36,56,74,37,45,50,44,56,62,26,30,27,34,57,75,47,75,58,88,69,20,32,34,30,32,30,70,43,76,53,94,84,70,76,90,53,82,60,57,73,74,45,68,31,22,37,52,49,93,36,47,48,62,88,78,79,82,83,83,78,86,89,76,86,82,71,96,61,78,42,51,24,30,26,68,39,62,45,67,28,13,79,46,82,59,100,51,85,94,29,58,73,34,30,48,41,45,60,21,28,26,36,39,65,48,77,48,77,43,86,97,44,50,25,34,35,33,32,31,68,43,77,45,91,77,71,71,94,66,50,63,54,70,71,43,71,30,20,34,53,50,89,30,51,43,77,51,82,77,82,77,77,81,78,81,85,83,84,85,77,88,89,87,75,84,80,84,80,84,76,90,70,78,76,79,84,74,83,70,54,68,78,46,42,50,46,28,32,25,56,35,54,64,69,65,48,88,53,78,92,59,49,60,67,62,47,58,54,51,49,70,28,53,46,28,32,36,35,36,40,53,37,41,27,76,27,46,52,42,95,92,48,72,52,55,77,51,52,53,56,52,53,56,51,41,51,72,64,67,32,43,42,36,37,31,49,33,54,32,27,19,68,48,32,90,51,90,86,45,51,48,69,31,82,28,37,43,66,51,45,35,70,61,51,17,49,52,46,29,55,51,46,68,72,33,55,97,76,40,50,34,42,24,54,38,54,30,52,80,35,51,88,46,15,37,91,54,54,48,39,61,62,49,24,50,35,38,43,44,28,38,55,34,39,44,73,62,39,71,84,49,42,35,28,38,31,34,34,60,52,83,66,64,56,54,66,48,46,19,41,73,69,63,27,62,87,39,42,64,31,41,31,26,32,57,63,54,34,50,56,55,46,72,55,68,33,40,16,58,52,36,47,40,50,55,48,41,51,26,75,73,78,54,82,58,54,34,32,29,62,34,34,51,41,25,30,40,54,37,90,68,26,85,83,45,49,49,27,55,68,45,29,21,29,42,56,50,54,36,50,51,40,28,43,61,49,57,32,68,32,37,16,39,36,27,49,55,20,39,60,81,59,96,87,42,72,25,44,30,26,24,24,19,46,30,77,92,33,83,83,42,78,87,44,68,37,67,30,33,41,24,48,20,34,51,29,70,75,47,38,24,46,42,84,72,37,71,52,76,56,36,49,82,43,74,56,46,59,63,71,72,76,92,76,54,64,49,66,37,54,59,87,23,23,50,77,42,85,33,68,89,59,57,86,57,88,76,23,10,36,36,38,36,43,41,38,90,30,73,86,37,51,56,22,32,36,28,51,84,61,67,50,57,52,70,77,79,42,19,28,44,31,35,32,30,37,25,70,43,53,31,26,35,41,32,38,30,34,32,34,58,68,42,34,24,42,50,47,67,30,40,67,35,52,61,64,60,79,44,80,32,50,30,75,52,74,46,63,52,59,76,92,33,58,75,61,57,61,52,92,80,78,44,59,72,44,70,59,34,24,41,51,33,43,34,46,34,51,66,42,41,42,74,52,33,60,57,60,33,35,42,28,46,34,29,32,28,38,48,75,52,50,48,36,41,35,25,36,35,78,93,60,66,76,32,31,38,33,41,36,33,17,81,50,80,45,34,40,38,39,49,24,72,39,65,54,31,44,37,28,41,42,80,56,58,77,45,82,45,76,38,53,99,46,31,40,76,44,83,48,16,63,59,44,32,41,37,40,38,34,61,44,64,96,86,61,75,27,40,58,106

Nearest PDB structures (foldseek):
  4zn2-assembly4_D  TM=8.196E-01  e=3.104E-22  Pseudomonas aeruginosa PAO1
  6t6g-assembly2_DDD  TM=4.512E-01  e=1.605E-10  Bacteroides salyersiae
  8faa-assembly1_P-4  TM=4.391E-01  e=1.499E-09  Xanthomonas campestris pv. campestris
  8z48-assembly1_D  TM=3.593E-01  e=1.944E-09  Bacteroides xylanisolvens XB1A
  8z48-assembly1_B  TM=3.461E-01  e=1.913E-08  Bacteroides xylanisolvens XB1A

Secondary structure (DSSP, 8-state):
-----------------------------------------------------------------------------PPPPP--PPEEEE-S-EEEESSSS--GGGEEEEE-TT-EEEEEEEETTEEEEEEEE--TT--S----TT-EEEEEGGGEE--PPPPPPPP----S--EEEEESS-EEEESSSS--GGGEEEEE-TT-EEEEEEEEEETTEEEEEEEEEE--SS--TTBPPTT-EEEEEGGGEEEPPP-PPPPPPPPP-----PPPPPP--PPP-PPPPTT--SEEEE--HHHH-S-GGG-HHHHHHHHHTT-SEEEEE--HHHHEEETTEE--HHHHHHHHHHHHTT-EEEEEE--EETTSSS-TTS-TTSEE-SPP-HHHHHHHHHHHHHHHTTT--EEEEEE-TTSTTTSSSS--HHHHHHHHHHHHHHHHHH-TTPEEEEEEB--SSTHHHHHHHHTT-GGG-SBEEE----TTS-TTTTTIIIIIIHHHHHHHHHH----EEEEEE---SSS-SSSTT----HHHHHHHHHHHHHHHHHHT-SEEEEE-SB-EESSTT-EES---SB--TTSTT----B-HHHHHHHHHHHHHTTPEEEEEEPBSEEEEEE-TTSS---EEEESTTSEEEEEESSS-SSSS-EEEEEEE---TT--EEEEEESS-EEPSS--SEEEEEEEEES---EEEEEEE-SSS-EEEEEEEE--EEEEEEEEEE-SSPPPGGGB---SS----S--SS-EEEEEEEE--STTSS-EEEEEEEEEEEEESS-EEEEEEE-TTSSS-EEEEEEESS-EEEEEEBS-SEEEEEETT--EEEEE-BTTEEEEEE-SS-EEEEE-BPPTT--BEE-

pLDDT: mean 77.63, std 23.27, range [21.14, 98.88]